Protein AF-0000000069443242 (afdb_homodimer)

pLDDT: mean 71.57, std 28.94, range [14.3, 98.69]

Organism: Aspergillus niger (strain ATCC MYA-4892 / CBS 513.88 / FGSC A1513) (NCBI:txid425011)

Radius of gyration: 40.13 Å; Cα contacts (8 Å, |Δi|>4): 1628; chains: 2; bounding box: 108×148×138 Å

Nearest PDB structures (foldseek):
  5k9r-assembly2_B  TM=1.572E-01  e=9.675E+00  Homo sapiens
  4xri-assembly1_A  TM=1.926E-01  e=9.106E-01  Thermochaetoides thermophila DSM 1495
  4av3-assembly1_B  TM=1.611E-01  e=1.073E+00  Thermotoga maritima
  5k32-assembly1_B  TM=1.589E-01  e=7.096E+00  Homo sapiens

Secondary structure (DSSP, 8-state):
------------HHHHHTT----SSS--SS---------------THHHHHHHHHHHHHHHHTTGGGG-------------------------------------------------------------------------EEEE-SSHHHHHHHHHHHTTTT---SPSPSS------PEEEE---SS--GGGSS----SHHHHHHHHHHTTSPPTT-TTTTSHHHHHHHHHHHHHHHHHHHHHHHHT--------TTTSPBPSS-TTSBGGGHHHHHHHHHHHHHHHTS--HHHHHHHHHHHHHHHHHTTGGG--S--TTHHHHHHHHHHHHHHHHHHHHHHT---SS-TT-TT--PPPP--SSSS--HHHHHHHHHHHHHHHHHHHHHH---SS------THHHHHHHHHHHHHHHHHHHHHH--------SHHHHHHHHHHHHHHHHHHHHHHHHHHHHH-SSS-GGGS---TTS----S----HHHHHHHHHH-SS-HHHHHHHHHHHHHHHHHHHHHPPPP-TT--SS--SS-------------------TTS-SS--TTHHHHHHHHHHHHHHHHHHHHHHHHT-GGGTGGGSSS--TTTHHHHHHHHHHHHHHHHHHHHHHHHHGGGSHHHHHHHHHHHHHHHHHHH-/------------HHHHHTT----SSS--SS---------------THHHHHHHHHHHHHHHHTTSSTT-------------------------------------------------------------------------EEEE-SSHHHHHHHHHHHTTTT---SPSPSS------PEEEE---SS--GGGSS----SHHHHHHHHHHTTSPPTT-TTTTSHHHHHHHHHHHHHHHHHHHHHHHHT--S-----TTTSPBPSS-TTSBGGGHHHHHHHHHHHHHHHTS--HHHHHHHHHHHHHHHHHTTTTS--S--TTHHHHHHHHHHHHHHHHHHHHHHT---SS-TT-TT--PPPP--SSSS--HHHHHHHHHHHHHHHHHHHHHH---SS------THHHHHHHHHHHHHHHHHHHHHH--------SHHHHHHHHHHHHHHHHHHHHHHHHHHHHH-SSS-GGGS---TTS----S----HHHHHHHHHH-SS-HHHHHHHHHHHHHHHHHHHHHPPPP-TT--SS--SS-------------------TTS-SS--TTHHHHHHHHHHHHHHHHHHHHHHHHT-GGGTGGGSSS--TTTHHHHHHHHHHHHHHHHHHHHHHHHHGGGSHHHHHHHHHHHHHHHHHHH-

Structure (mmCIF, N/CA/C/O backbone):
data_AF-0000000069443242-model_v1
#
loop_
_entity.id
_entity.type
_entity.pdbx_description
1 polymer 'Contig An12c0180, genomic contig'
#
loop_
_atom_site.group_PDB
_atom_site.id
_atom_site.type_symbol
_atom_site.label_atom_id
_atom_site.label_alt_id
_atom_site.label_comp_id
_atom_site.label_asym_id
_atom_site.label_entity_id
_atom_site.label_seq_id
_atom_site.pdbx_PDB_ins_code
_atom_site.Cartn_x
_atom_site.Cartn_y
_atom_site.Cartn_z
_atom_site.occupancy
_atom_site.B_iso_or_equiv
_atom_site.auth_seq_id
_atom_site.auth_comp_id
_atom_site.auth_asym_id
_atom_site.auth_atom_id
_atom_site.pdbx_PDB_model_num
ATOM 1 N N . MET A 1 1 ? -42.438 -54.125 6.172 1 23.8 1 MET A N 1
ATOM 2 C CA . MET A 1 1 ? -41.906 -53.156 5.199 1 23.8 1 MET A CA 1
ATOM 3 C C . MET A 1 1 ? -41.688 -51.812 5.836 1 23.8 1 MET A C 1
ATOM 5 O O . MET A 1 1 ? -42.656 -51.031 6.004 1 23.8 1 MET A O 1
ATOM 9 N N . PRO A 1 2 ? -40.938 -51.656 6.918 1 25.36 2 PRO A N 1
ATOM 10 C CA . PRO A 1 2 ? -41.125 -50.781 8.07 1 25.36 2 PRO A CA 1
ATOM 11 C C . PRO A 1 2 ? -40.812 -49.312 7.738 1 25.36 2 PRO A C 1
ATOM 13 O O . PRO A 1 2 ? -39.938 -49.031 6.926 1 25.36 2 PRO A O 1
ATOM 16 N N . SER A 1 3 ? -41.938 -48.469 7.66 1 25.83 3 SER A N 1
ATOM 17 C CA . SER A 1 3 ? -42.188 -47.156 7.09 1 25.83 3 SER A CA 1
ATOM 18 C C . SER A 1 3 ? -41.312 -46.062 7.754 1 25.83 3 SER A C 1
ATOM 20 O O . SER A 1 3 ? -41.469 -45.812 8.945 1 25.83 3 SER A O 1
ATOM 22 N N . THR A 1 4 ? -40 -46.188 7.551 1 29.38 4 THR A N 1
ATOM 23 C CA . THR A 1 4 ? -38.875 -45.5 8.219 1 29.38 4 THR A CA 1
ATOM 24 C C . THR A 1 4 ? -39.094 -44 8.234 1 29.38 4 THR A C 1
ATOM 26 O O . THR A 1 4 ? -39.125 -43.375 7.184 1 29.38 4 THR A O 1
ATOM 29 N N . SER A 1 5 ? -39.938 -43.562 9.281 1 28.95 5 SER A N 1
ATOM 30 C CA . SER A 1 5 ? -40.531 -42.25 9.516 1 28.95 5 SER A CA 1
ATOM 31 C C . SER A 1 5 ? -39.469 -41.156 9.516 1 28.95 5 SER A C 1
ATOM 33 O O . SER A 1 5 ? -38.406 -41.312 10.172 1 28.95 5 SER A O 1
ATOM 35 N N . ARG A 1 6 ? -39.344 -40.438 8.398 1 30.89 6 ARG A N 1
ATOM 36 C CA . ARG A 1 6 ? -38.438 -39.375 7.898 1 30.89 6 ARG A CA 1
ATOM 37 C C . ARG A 1 6 ? -38.406 -38.219 8.867 1 30.89 6 ARG A C 1
ATOM 39 O O . ARG A 1 6 ? -39.438 -37.719 9.297 1 30.89 6 ARG A O 1
ATOM 46 N N . PRO A 1 7 ? -37.344 -38.156 9.727 1 30.7 7 PRO A N 1
ATOM 47 C CA . PRO A 1 7 ? -37.219 -37.188 10.82 1 30.7 7 PRO A CA 1
ATOM 48 C C . PRO A 1 7 ? -37.531 -35.75 10.398 1 30.7 7 PRO A C 1
ATOM 50 O O . PRO A 1 7 ? -37.312 -35.375 9.242 1 30.7 7 PRO A O 1
ATOM 53 N N . VAL A 1 8 ? -38.625 -35.281 11.008 1 33.5 8 VAL A N 1
ATOM 54 C CA . VAL A 1 8 ? -39.312 -34.031 10.672 1 33.5 8 VAL A CA 1
ATOM 55 C C . VAL A 1 8 ? -38.344 -32.875 10.867 1 33.5 8 VAL A C 1
ATOM 57 O O . VAL A 1 8 ? -37.562 -32.844 11.812 1 33.5 8 VAL A O 1
ATOM 60 N N . LYS A 1 9 ? -38.062 -32.156 9.789 1 31.36 9 LYS A N 1
ATOM 61 C CA . LYS A 1 9 ? -37.094 -31.125 9.406 1 31.36 9 LYS A CA 1
ATOM 62 C C . LYS A 1 9 ? -37.156 -29.938 10.359 1 31.36 9 LYS A C 1
ATOM 64 O O . LYS A 1 9 ? -36.125 -29.328 10.656 1 31.36 9 LYS A O 1
ATOM 69 N N . VAL A 1 10 ? -38.281 -29.281 10.688 1 37.34 10 VAL A N 1
ATOM 70 C CA . VAL A 1 10 ? -38.25 -27.844 10.914 1 37.34 10 VAL A CA 1
ATOM 71 C C . VAL A 1 10 ? -38.406 -27.547 12.406 1 37.34 10 VAL A C 1
ATOM 73 O O . VAL A 1 10 ? -39.406 -27.906 13.023 1 37.34 10 VAL A O 1
ATOM 76 N N . ALA A 1 11 ? -37.438 -27.594 13.328 1 38.66 11 ALA A N 1
ATOM 77 C CA . ALA A 1 11 ? -37.531 -27.438 14.781 1 38.66 11 ALA A CA 1
ATOM 78 C C . ALA A 1 11 ? -37.906 -26.016 15.156 1 38.66 11 ALA A C 1
ATOM 80 O O . ALA A 1 11 ? -37.594 -25.062 14.438 1 38.66 11 ALA A O 1
ATOM 81 N N . CYS A 1 12 ? -38.906 -25.797 16.031 1 38.56 12 CYS A N 1
ATOM 82 C CA . CYS A 1 12 ? -39.531 -24.531 16.375 1 38.56 12 CYS A CA 1
ATOM 83 C C . CYS A 1 12 ? -38.562 -23.625 17.125 1 38.56 12 CYS A C 1
ATOM 85 O O . CYS A 1 12 ? -37.531 -24.094 17.641 1 38.56 12 CYS A O 1
ATOM 87 N N . LEU A 1 13 ? -38.688 -22.328 17.234 1 42.44 13 LEU A N 1
ATOM 88 C CA . LEU A 1 13 ? -37.781 -21.266 17.703 1 42.44 13 LEU A CA 1
ATOM 89 C C . LEU A 1 13 ? -37.469 -21.438 19.188 1 42.44 13 LEU A C 1
ATOM 91 O O . LEU A 1 13 ? -36.375 -21.188 19.641 1 42.44 13 LEU A O 1
ATOM 95 N N . ALA A 1 14 ? -38.469 -21.797 20.062 1 42.97 14 ALA A N 1
ATOM 96 C CA . ALA A 1 14 ? -38.281 -21.844 21.516 1 42.97 14 ALA A CA 1
ATOM 97 C C . ALA A 1 14 ? -37.344 -22.984 21.922 1 42.97 14 ALA A C 1
ATOM 99 O O . ALA A 1 14 ? -36.5 -22.812 22.797 1 42.97 14 ALA A O 1
ATOM 100 N N . CYS A 1 15 ? -37.656 -24.109 21.266 1 41.66 15 CYS A N 1
ATOM 101 C CA . CYS A 1 15 ? -36.844 -25.281 21.578 1 41.66 15 CYS A CA 1
ATOM 102 C C . CYS A 1 15 ? -35.375 -25.031 21.234 1 41.66 15 CYS A C 1
ATOM 104 O O . CYS A 1 15 ? -34.469 -25.609 21.859 1 41.66 15 CYS A O 1
ATOM 106 N N . ARG A 1 16 ? -35.188 -24.25 20.125 1 44.28 16 ARG A N 1
ATOM 107 C CA . ARG A 1 16 ? -33.812 -23.938 19.75 1 44.28 16 ARG A CA 1
ATOM 108 C C . ARG A 1 16 ? -33.125 -23.141 20.859 1 44.28 16 ARG A C 1
ATOM 110 O O . ARG A 1 16 ? -31.938 -23.375 21.141 1 44.28 16 ARG A O 1
ATOM 117 N N . ALA A 1 17 ? -33.812 -22.25 21.562 1 47.97 17 ALA A N 1
ATOM 118 C CA . ALA A 1 17 ? -33.25 -21.406 22.609 1 47.97 17 ALA A CA 1
ATOM 119 C C . ALA A 1 17 ? -32.875 -22.234 23.844 1 47.97 17 ALA A C 1
ATOM 121 O O . ALA A 1 17 ? -31.859 -21.969 24.5 1 47.97 17 ALA A O 1
ATOM 122 N N . SER A 1 18 ? -33.719 -23.141 24.25 1 47.66 18 SER A N 1
ATOM 123 C CA . SER A 1 18 ? -33.5 -23.938 25.453 1 47.66 18 SER A CA 1
ATOM 124 C C . SER A 1 18 ? -32.656 -25.188 25.125 1 47.66 18 SER A C 1
ATOM 126 O O . SER A 1 18 ? -32.438 -26.016 26 1 47.66 18 SER A O 1
ATOM 128 N N . LYS A 1 19 ? -31.891 -25.297 24.297 1 41.88 19 LYS A N 1
ATOM 129 C CA . LYS A 1 19 ? -30.922 -26.25 23.75 1 41.88 19 LYS A CA 1
ATOM 130 C C . LYS A 1 19 ? -31.484 -27.672 23.781 1 41.88 19 LYS A C 1
ATOM 132 O O . LYS A 1 19 ? -30.75 -28.625 24.031 1 41.88 19 LYS A O 1
ATOM 137 N N . ILE A 1 20 ? -32.844 -27.75 24.094 1 44.16 20 ILE A N 1
ATOM 138 C CA . ILE A 1 20 ? -33.344 -29.094 24.266 1 44.16 20 ILE A CA 1
ATOM 139 C C . ILE A 1 20 ? -33.719 -29.703 22.922 1 44.16 20 ILE A C 1
ATOM 141 O O . ILE A 1 20 ? -34.156 -29 22 1 44.16 20 ILE A O 1
ATOM 145 N N . ARG A 1 21 ? -33.188 -30.906 22.469 1 42.22 21 ARG A N 1
ATOM 146 C CA . ARG A 1 21 ? -33.375 -31.703 21.25 1 42.22 21 ARG A CA 1
ATOM 147 C C . ARG A 1 21 ? -34.812 -32.125 21.078 1 42.22 21 ARG A C 1
ATOM 149 O O . ARG A 1 21 ? -35.281 -33.094 21.734 1 42.22 21 ARG A O 1
ATOM 156 N N . CYS A 1 22 ? -35.812 -31.125 20.922 1 38.91 22 CYS A N 1
ATOM 157 C CA . CYS A 1 22 ? -37.219 -31.453 20.875 1 38.91 22 CYS A CA 1
ATOM 158 C C . CYS A 1 22 ? -37.562 -32.312 19.656 1 38.91 22 CYS A C 1
ATOM 160 O O . CYS A 1 22 ? -37.094 -32.031 18.562 1 38.91 22 CYS A O 1
ATOM 162 N N . ASP A 1 23 ? -37.656 -33.719 19.734 1 44.28 23 ASP A N 1
ATOM 163 C CA . ASP A 1 23 ? -37.844 -34.844 18.828 1 44.28 23 ASP A CA 1
ATOM 164 C C . ASP A 1 23 ? -39.125 -34.656 17.984 1 44.28 23 ASP A C 1
ATOM 166 O O . ASP A 1 23 ? -39.469 -35.531 17.203 1 44.28 23 ASP A O 1
ATOM 170 N N . GLY A 1 24 ? -39.688 -33.531 17.672 1 36.81 24 GLY A N 1
ATOM 171 C CA . GLY A 1 24 ? -40.844 -33.125 16.859 1 36.81 24 GLY A CA 1
ATOM 172 C C . GLY A 1 24 ? -42.094 -33.906 17.188 1 36.81 24 GLY A C 1
ATOM 173 O O . GLY A 1 24 ? -43.125 -33.719 16.547 1 36.81 24 GLY A O 1
ATOM 174 N N . GLN A 1 25 ? -42.125 -35.094 17.828 1 38.06 25 GLN A N 1
ATOM 175 C CA . GLN A 1 25 ? -43.375 -35.812 18.047 1 38.06 25 GLN A CA 1
ATOM 176 C C . GLN A 1 25 ? -44.281 -35.094 19.031 1 38.06 25 GLN A C 1
ATOM 178 O O . GLN A 1 25 ? -45.5 -35.188 18.938 1 38.06 25 GLN A O 1
ATOM 183 N N . ASN A 1 26 ? -43.906 -34.781 20.234 1 37.94 26 ASN A N 1
ATOM 184 C CA . ASN A 1 26 ? -44.812 -34.25 21.234 1 37.94 26 ASN A CA 1
ATOM 185 C C . ASN A 1 26 ? -44.969 -32.75 21.109 1 37.94 26 ASN A C 1
ATOM 187 O O . ASN A 1 26 ? -44 -32 21.172 1 37.94 26 ASN A O 1
ATOM 191 N N . PRO A 1 27 ? -46.25 -32.312 20.469 1 37.19 27 PRO A N 1
ATOM 192 C CA . PRO A 1 27 ? -46.688 -30.938 20.234 1 37.19 27 PRO A CA 1
ATOM 193 C C . PRO A 1 27 ? -46.438 -30.031 21.438 1 37.19 27 PRO A C 1
ATOM 195 O O . PRO A 1 27 ? -46.75 -30.391 22.578 1 37.19 27 PRO A O 1
ATOM 198 N N . CYS A 1 28 ? -45.344 -29.312 21.562 1 35.41 28 CYS A N 1
ATOM 199 C CA . CYS A 1 28 ? -45.344 -28.453 22.75 1 35.41 28 CYS A CA 1
ATOM 200 C C . CYS A 1 28 ? -46.625 -27.656 22.844 1 35.41 28 CYS A C 1
ATOM 202 O O . CYS A 1 28 ? -47.312 -27.438 21.844 1 35.41 28 CYS A O 1
ATOM 204 N N . THR A 1 29 ? -47.531 -27.75 23.875 1 35.88 29 THR A N 1
ATOM 205 C CA . THR A 1 29 ? -48.875 -27.25 24.156 1 35.88 29 THR A CA 1
ATOM 206 C C . THR A 1 29 ? -49.062 -25.859 23.562 1 35.88 29 THR A C 1
ATOM 208 O O . THR A 1 29 ? -50.188 -25.422 23.312 1 35.88 29 THR A O 1
ATOM 211 N N . ASN A 1 30 ? -48.156 -24.906 23.875 1 33.53 30 ASN A N 1
ATOM 212 C CA . ASN A 1 30 ? -48.625 -23.531 23.734 1 33.53 30 ASN A CA 1
ATOM 213 C C . ASN A 1 30 ? -48.781 -23.125 22.281 1 33.53 30 ASN A C 1
ATOM 215 O O . ASN A 1 30 ? -48.062 -23.609 21.406 1 33.53 30 ASN A O 1
ATOM 219 N N . GLU A 1 31 ? -50.094 -22.688 21.875 1 33.44 31 GLU A N 1
ATOM 220 C CA . GLU A 1 31 ? -50.688 -22.281 20.594 1 33.44 31 GLU A CA 1
ATOM 221 C C . GLU A 1 31 ? -49.75 -21.375 19.812 1 33.44 31 GLU A C 1
ATOM 223 O O . GLU A 1 31 ? -49.562 -20.203 20.172 1 33.44 31 GLU A O 1
ATOM 228 N N . CYS A 1 32 ? -48.625 -21.766 19.484 1 28.95 32 CYS A N 1
ATOM 229 C CA . CYS A 1 32 ? -47.562 -20.906 18.953 1 28.95 32 CYS A CA 1
ATOM 230 C C . CYS A 1 32 ? -48 -20.266 17.641 1 28.95 32 CYS A C 1
ATOM 232 O O . CYS A 1 32 ? -48.188 -20.969 16.641 1 28.95 32 CYS A O 1
ATOM 234 N N . GLN A 1 33 ? -49.094 -19.297 17.656 1 29.05 33 GLN A N 1
ATOM 235 C CA . GLN A 1 33 ? -49.688 -18.766 16.438 1 29.05 33 GLN A CA 1
ATOM 236 C C . GLN A 1 33 ? -48.656 -18.094 15.547 1 29.05 33 GLN A C 1
ATOM 238 O O . GLN A 1 33 ? -47.844 -17.297 16.031 1 29.05 33 GLN A O 1
ATOM 243 N N . TYR A 1 34 ? -48.281 -18.719 14.516 1 28.7 34 TYR A N 1
ATOM 244 C CA . TYR A 1 34 ? -47.344 -18.25 13.5 1 28.7 34 TYR A CA 1
ATOM 245 C C . TYR A 1 34 ? -47.875 -17.016 12.789 1 28.7 34 TYR A C 1
ATOM 247 O O . TYR A 1 34 ? -48.906 -17.078 12.109 1 28.7 34 TYR A O 1
ATOM 255 N N . GLN A 1 35 ? -48.125 -15.773 13.406 1 28.31 35 GLN A N 1
ATOM 256 C CA . GLN A 1 35 ? -48.75 -14.758 12.562 1 28.31 35 GLN A CA 1
ATOM 257 C C . GLN A 1 35 ? -47.781 -14.234 11.516 1 28.31 35 GLN A C 1
ATOM 259 O O . GLN A 1 35 ? -46.625 -13.969 11.82 1 28.31 35 GLN A O 1
ATOM 264 N N . PRO A 1 36 ? -48.062 -14.492 10.164 1 26.28 36 PRO A N 1
ATOM 265 C CA . PRO A 1 36 ? -47.312 -14.07 8.984 1 26.28 36 PRO A CA 1
ATOM 266 C C . PRO A 1 36 ? -46.969 -12.578 9 1 26.28 36 PRO A C 1
ATOM 268 O O . PRO A 1 36 ? -47.844 -11.766 9.359 1 26.28 36 PRO A O 1
ATOM 271 N N . SER A 1 37 ? -45.969 -12.031 9.578 1 24.06 37 SER A N 1
ATOM 272 C CA . SER A 1 37 ? -45.875 -10.578 9.688 1 24.06 37 SER A CA 1
ATOM 273 C C . SER A 1 37 ? -46 -9.914 8.32 1 24.06 37 SER A C 1
ATOM 275 O O . SER A 1 37 ? -45.406 -10.359 7.344 1 24.06 37 SER A O 1
ATOM 277 N N . ARG A 1 38 ? -47.188 -9.32 7.934 1 25.17 38 ARG A N 1
ATOM 278 C CA . ARG A 1 38 ? -47.719 -8.633 6.766 1 25.17 38 ARG A CA 1
ATOM 279 C C . ARG A 1 38 ? -46.812 -7.477 6.348 1 25.17 38 ARG A C 1
ATOM 281 O O . ARG A 1 38 ? -47.156 -6.715 5.441 1 25.17 38 ARG A O 1
ATOM 288 N N . ARG A 1 39 ? -46.062 -6.902 7.148 1 23.89 39 ARG A N 1
ATOM 289 C CA . ARG A 1 39 ? -45.844 -5.484 6.863 1 23.89 39 ARG A CA 1
ATOM 290 C C . ARG A 1 39 ? -45.031 -5.285 5.59 1 23.89 39 ARG A C 1
ATOM 292 O O . ARG A 1 39 ? -43.812 -5.289 5.625 1 23.89 39 ARG A O 1
ATOM 299 N N . GLY A 1 40 ? -45.375 -6.004 4.422 1 24.69 40 GLY A N 1
ATOM 300 C CA . GLY A 1 40 ? -44.75 -6.027 3.111 1 24.69 40 GLY A CA 1
ATOM 301 C C . GLY A 1 40 ? -44.781 -4.68 2.41 1 24.69 40 GLY A C 1
ATOM 302 O O . GLY A 1 40 ? -45.875 -4.191 2.049 1 24.69 40 GLY A O 1
ATOM 303 N N . GLY A 1 41 ? -44.125 -3.701 2.908 1 23.94 41 GLY A N 1
ATOM 304 C CA . GLY A 1 41 ? -44.406 -2.387 2.354 1 23.94 41 GLY A CA 1
ATOM 305 C C . GLY A 1 41 ? -44.375 -2.359 0.836 1 23.94 41 GLY A C 1
ATOM 306 O O . GLY A 1 41 ? -43.781 -3.242 0.209 1 23.94 41 GLY A O 1
ATOM 307 N N . ALA A 1 42 ? -45.312 -1.62 0.166 1 25.09 42 ALA A N 1
ATOM 308 C CA . ALA A 1 42 ? -45.781 -1.416 -1.195 1 25.09 42 ALA A CA 1
ATOM 309 C C . ALA A 1 42 ? -44.656 -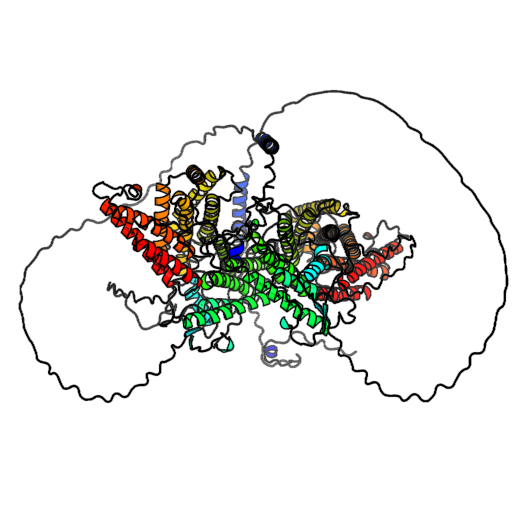1.038 -2.135 1 25.09 42 ALA A C 1
ATOM 311 O O . ALA A 1 42 ? -43.688 -0.369 -1.728 1 25.09 42 ALA A O 1
ATOM 312 N N . ARG A 1 43 ? -44.594 -1.7 -3.305 1 25.92 43 ARG A N 1
ATOM 313 C CA . ARG A 1 43 ? -43.812 -1.741 -4.543 1 25.92 43 ARG A CA 1
ATOM 314 C C . ARG A 1 43 ? -43.812 -0.376 -5.223 1 25.92 43 ARG A C 1
ATOM 316 O O . ARG A 1 43 ? -44.875 0.156 -5.578 1 25.92 43 ARG A O 1
ATOM 323 N N . ARG A 1 44 ? -43 0.538 -4.816 1 31.17 44 ARG A N 1
ATOM 324 C CA . ARG A 1 44 ? -43.031 1.873 -5.406 1 31.17 44 ARG A CA 1
ATOM 325 C C . ARG A 1 44 ? -43.094 1.8 -6.93 1 31.17 44 ARG A C 1
ATOM 327 O O . ARG A 1 44 ? -42.406 0.97 -7.543 1 31.17 44 ARG A O 1
ATOM 334 N N . GLY A 1 45 ? -44.188 2.219 -7.676 1 23.44 45 GLY A N 1
ATOM 335 C CA . GLY A 1 45 ? -44.75 2.154 -9.016 1 23.44 45 GLY A CA 1
ATOM 336 C C . GLY A 1 45 ? -43.812 2.65 -10.086 1 23.44 45 GLY A C 1
ATOM 337 O O . GLY A 1 45 ? -42.719 3.158 -9.781 1 23.44 45 GLY A O 1
ATOM 338 N N . PRO A 1 46 ? -44.25 2.488 -11.445 1 24.61 46 PRO A N 1
ATOM 339 C CA . PRO A 1 46 ? -43.719 2.598 -12.805 1 24.61 46 PRO A CA 1
ATOM 340 C C . PRO A 1 46 ? -43.094 3.971 -13.086 1 24.61 46 PRO A C 1
ATOM 342 O O . PRO A 1 46 ? -42.281 4.109 -14 1 24.61 46 PRO A O 1
ATOM 345 N N . VAL A 1 47 ? -43.594 4.98 -12.367 1 28.84 47 VAL A N 1
ATOM 346 C CA . VAL A 1 47 ? -43.469 6.332 -12.906 1 28.84 47 VAL A CA 1
ATOM 347 C C . VAL A 1 47 ? -42 6.785 -12.805 1 28.84 47 VAL A C 1
ATOM 349 O O . VAL A 1 47 ? -41.5 7.477 -13.695 1 28.84 47 VAL A O 1
ATOM 352 N N . ALA A 1 48 ? -41.438 6.363 -11.578 1 28.28 48 ALA A N 1
ATOM 353 C CA . ALA A 1 48 ? -40.156 7.066 -11.383 1 28.28 48 ALA A CA 1
ATOM 354 C C . ALA A 1 48 ? -39.094 6.531 -12.32 1 28.28 48 ALA A C 1
ATOM 356 O O . ALA A 1 48 ? -38 7.109 -12.43 1 28.28 48 ALA A O 1
ATOM 357 N N . ALA A 1 49 ? -39.312 5.27 -12.82 1 29.94 49 ALA A N 1
ATOM 358 C CA . ALA A 1 49 ? -38.438 4.73 -13.859 1 29.94 49 ALA A CA 1
ATOM 359 C C . ALA A 1 49 ? -38.438 5.625 -15.102 1 29.94 49 ALA A C 1
ATOM 361 O O . ALA A 1 49 ? -37.406 5.785 -15.758 1 29.94 49 ALA A O 1
ATOM 362 N N . GLU A 1 50 ? -39.688 6.172 -15.32 1 31.02 50 GLU A N 1
ATOM 363 C CA . GLU A 1 50 ? -39.875 6.934 -16.547 1 31.02 50 GLU A CA 1
ATOM 364 C C . GLU A 1 50 ? -39.031 8.203 -16.547 1 31.02 50 GLU A C 1
ATOM 366 O O . GLU A 1 50 ? -38.469 8.586 -17.578 1 31.02 50 GLU A O 1
ATOM 371 N N . GLU A 1 51 ? -39.031 8.812 -15.297 1 31.98 51 GLU A N 1
ATOM 372 C CA . GLU A 1 51 ? -38.406 10.125 -15.297 1 31.98 51 GLU A CA 1
ATOM 373 C C . GLU A 1 51 ? -36.875 10.008 -15.484 1 31.98 51 GLU A C 1
ATOM 375 O O . GLU A 1 51 ? -36.281 10.859 -16.109 1 31.98 51 GLU A O 1
ATOM 380 N N . ARG A 1 52 ? -36.406 8.906 -14.883 1 31.77 52 ARG A N 1
ATOM 381 C CA . ARG A 1 52 ? -34.938 8.781 -15.039 1 31.77 52 ARG A CA 1
ATOM 382 C C . ARG A 1 52 ? -34.594 8.461 -16.484 1 31.77 52 ARG A C 1
ATOM 384 O O . ARG A 1 52 ? -33.5 8.844 -16.953 1 31.77 52 ARG A O 1
ATOM 391 N N . ALA A 1 53 ? -35.469 7.688 -17.188 1 34.84 53 ALA A N 1
ATOM 392 C CA . ALA A 1 53 ? -35.312 7.434 -18.625 1 34.84 53 ALA A CA 1
ATOM 393 C C . ALA A 1 53 ? -35.281 8.734 -19.406 1 34.84 53 ALA A C 1
ATOM 395 O O . ALA A 1 53 ? -34.5 8.875 -20.359 1 34.84 53 ALA A O 1
ATOM 396 N N . ARG A 1 54 ? -36.219 9.648 -18.938 1 34.78 54 ARG A N 1
ATOM 397 C CA . ARG A 1 54 ? -36.281 10.898 -19.703 1 34.78 54 ARG A CA 1
ATOM 398 C C . ARG A 1 54 ? -34.969 11.68 -19.578 1 34.78 54 ARG A C 1
ATOM 400 O O . ARG A 1 54 ? -34.469 12.203 -20.578 1 34.78 54 ARG A O 1
ATOM 407 N N . LYS A 1 55 ? -34.562 11.688 -18.266 1 34.53 55 LYS A N 1
ATOM 408 C CA . LYS A 1 55 ? -33.406 12.57 -18.125 1 34.53 55 LYS A CA 1
ATOM 409 C C . LYS A 1 55 ? -32.156 11.984 -18.797 1 34.53 55 LYS A C 1
ATOM 411 O O . LYS A 1 55 ? -31.344 12.719 -19.328 1 34.53 55 LYS A O 1
ATOM 416 N N . LYS A 1 56 ? -32.094 10.602 -18.719 1 31.98 56 LYS A N 1
ATOM 417 C CA . LYS A 1 56 ? -31 9.992 -19.5 1 31.98 56 LYS A CA 1
ATOM 418 C C . LYS A 1 56 ? -31.141 10.328 -20.969 1 31.98 56 LYS A C 1
ATOM 420 O O . LYS A 1 56 ? -30.141 10.602 -21.656 1 31.98 56 LYS A O 1
ATOM 425 N N . ALA A 1 57 ? -32.438 10.258 -21.422 1 34.25 57 ALA A N 1
ATOM 426 C CA . ALA A 1 57 ? -32.688 10.539 -22.844 1 34.25 57 ALA A CA 1
ATOM 427 C C . ALA A 1 57 ? -32.219 11.945 -23.203 1 34.25 57 ALA A C 1
ATOM 429 O O . ALA A 1 57 ? -31.688 12.172 -24.297 1 34.25 57 ALA A O 1
ATOM 430 N N . GLN A 1 58 ? -32.594 12.859 -22.188 1 31.48 58 GLN A N 1
ATOM 431 C CA . GLN A 1 58 ? -32.281 14.227 -22.547 1 31.48 58 GLN A CA 1
ATOM 432 C C . GLN A 1 58 ? -30.766 14.414 -22.688 1 31.48 58 GLN A C 1
ATOM 434 O O . GLN A 1 58 ? -30.297 15.18 -23.547 1 31.48 58 GLN A O 1
ATOM 439 N N . ARG A 1 59 ? -30.156 13.695 -21.734 1 28.81 59 ARG A N 1
ATOM 440 C CA . ARG A 1 59 ? -28.719 13.992 -21.844 1 28.81 59 ARG A CA 1
ATOM 441 C C . ARG A 1 59 ? -28.141 13.406 -23.125 1 28.81 59 ARG A C 1
ATOM 443 O O . ARG A 1 59 ? -27.156 13.914 -23.656 1 28.81 59 ARG A O 1
ATOM 450 N N . LEU A 1 60 ? -28.781 12.109 -23.5 1 28.05 60 LEU A N 1
ATOM 451 C CA . LEU A 1 60 ? -28.312 11.531 -24.75 1 28.05 60 LEU A CA 1
ATOM 452 C C . LEU A 1 60 ? -28.531 12.5 -25.922 1 28.05 60 LEU A C 1
ATOM 454 O O . LEU A 1 60 ? -27.719 12.562 -26.844 1 28.05 60 LEU A O 1
ATOM 458 N N . GLN A 1 61 ? -29.797 13.148 -25.797 1 27.97 61 GLN A N 1
ATOM 459 C CA . GLN A 1 61 ? -30.125 13.945 -26.969 1 27.97 61 GLN A CA 1
ATOM 460 C C . GLN A 1 61 ? -29.078 15.031 -27.219 1 27.97 61 GLN A C 1
ATOM 462 O O . GLN A 1 61 ? -28.75 15.336 -28.359 1 27.97 61 GLN A O 1
ATOM 467 N N . ASN A 1 62 ? -28.734 15.672 -26.047 1 24.8 62 ASN A N 1
ATOM 468 C CA . ASN A 1 62 ? -27.953 16.859 -26.375 1 24.8 62 ASN A CA 1
ATOM 469 C C . ASN A 1 62 ? -26.594 16.484 -26.984 1 24.8 62 ASN A C 1
ATOM 471 O O . ASN A 1 62 ? -25.891 17.359 -27.5 1 24.8 62 ASN A O 1
ATOM 475 N N . ALA A 1 63 ? -26.141 15.281 -26.438 1 23.97 63 ALA A N 1
ATOM 476 C CA . ALA A 1 63 ? -24.812 15.016 -26.953 1 23.97 63 ALA A CA 1
ATOM 477 C C . ALA A 1 63 ? -24.844 14.734 -28.453 1 23.97 63 ALA A C 1
ATOM 479 O O . ALA A 1 63 ? -23.812 14.484 -29.078 1 23.97 63 ALA A O 1
ATOM 480 N N . THR A 1 64 ? -26.172 14.391 -28.969 1 21.39 64 THR A N 1
ATOM 481 C CA . THR A 1 64 ? -26.203 13.93 -30.359 1 21.39 64 THR A CA 1
ATOM 482 C C . THR A 1 64 ? -25.656 15.008 -31.297 1 21.39 64 THR A C 1
ATOM 484 O O . THR A 1 64 ? -25.172 14.711 -32.375 1 21.39 64 THR A O 1
ATOM 487 N N . ARG A 1 65 ? -26.172 16.312 -30.969 1 22.39 65 ARG A N 1
ATOM 488 C CA . ARG A 1 65 ? -26.25 17.125 -32.188 1 22.39 65 ARG A CA 1
ATOM 489 C C . ARG A 1 65 ? -24.875 17.406 -32.75 1 22.39 65 ARG A C 1
ATOM 491 O O . ARG A 1 65 ? -24.75 17.906 -33.875 1 22.39 65 ARG A O 1
ATOM 498 N N . VAL A 1 66 ? -23.906 17.562 -31.812 1 21.67 66 VAL A N 1
ATOM 499 C CA . VAL A 1 66 ? -22.922 18.438 -32.438 1 21.67 66 VAL A CA 1
ATOM 500 C C . VAL A 1 66 ? -22.203 17.703 -33.562 1 21.67 66 VAL A C 1
ATOM 502 O O . VAL A 1 66 ? -21.094 18.078 -33.969 1 21.67 66 VAL A O 1
ATOM 505 N N . SER A 1 67 ? -22.828 16.438 -33.906 1 18.55 67 SER A N 1
ATOM 506 C CA . SER A 1 67 ? -22.109 15.547 -34.781 1 18.55 67 SER A CA 1
ATOM 507 C C . SER A 1 67 ? -21.891 16.203 -36.156 1 18.55 67 SER A C 1
ATOM 509 O O . SER A 1 67 ? -21.281 15.594 -37.062 1 18.55 67 SER A O 1
ATOM 511 N N . ASP A 1 68 ? -22.688 17.219 -36.5 1 17.09 68 ASP A N 1
ATOM 512 C CA . ASP A 1 68 ? -23.047 17.125 -37.906 1 17.09 68 ASP A CA 1
ATOM 513 C C . ASP A 1 68 ? -21.859 17.422 -38.812 1 17.09 68 ASP A C 1
ATOM 515 O O . ASP A 1 68 ? -21.938 17.234 -40.031 1 17.09 68 ASP A O 1
ATOM 519 N N . HIS A 1 69 ? -20.922 18.344 -38.375 1 17.58 69 HIS A N 1
ATOM 520 C CA . HIS A 1 69 ? -20.516 19.109 -39.562 1 17.58 69 HIS A CA 1
ATOM 521 C C . HIS A 1 69 ? -19.797 18.219 -40.562 1 17.58 69 HIS A C 1
ATOM 523 O O . HIS A 1 69 ? -18.922 17.422 -40.188 1 17.58 69 HIS A O 1
ATOM 529 N N . ALA A 1 70 ? -20.422 18.062 -41.75 1 17.83 70 ALA A N 1
ATOM 530 C CA . ALA A 1 70 ? -20.281 17.422 -43.062 1 17.83 70 ALA A CA 1
ATOM 531 C C . ALA A 1 70 ? -18.969 17.797 -43.719 1 17.83 70 ALA A C 1
ATOM 533 O O . ALA A 1 70 ? -18.781 18.953 -44.125 1 17.83 70 ALA A O 1
ATOM 534 N N . ILE A 1 71 ? -17.828 17.469 -43.031 1 17.31 71 ILE A N 1
ATOM 535 C CA . ILE A 1 71 ? -16.641 17.828 -43.812 1 17.31 71 ILE A CA 1
ATOM 536 C C . ILE A 1 71 ? -16.797 17.328 -45.25 1 17.31 71 ILE A C 1
ATOM 538 O O . ILE A 1 71 ? -16.953 16.125 -45.469 1 17.31 71 ILE A O 1
ATOM 542 N N . THR A 1 72 ? -17.203 18.188 -46.156 1 15.78 72 THR A N 1
ATOM 543 C CA . THR A 1 72 ? -17.453 18.156 -47.594 1 15.78 72 THR A CA 1
ATOM 544 C C . THR A 1 72 ? -16.312 17.469 -48.344 1 15.78 72 THR A C 1
ATOM 546 O O . THR A 1 72 ? -16.547 16.547 -49.125 1 15.78 72 THR A O 1
ATOM 549 N N . ASN A 1 73 ? -15.398 18.266 -48.906 1 15.38 73 ASN A N 1
ATOM 550 C CA . ASN A 1 73 ? -15.328 18.391 -50.344 1 15.38 73 ASN A CA 1
ATOM 551 C C . ASN A 1 73 ? -14.539 17.25 -50.969 1 15.38 73 ASN A C 1
ATOM 553 O O . ASN A 1 73 ? -15.086 16.469 -51.75 1 15.38 73 ASN A O 1
ATOM 557 N N . ASP A 1 74 ? -13.352 17.609 -51.656 1 15.73 74 ASP A N 1
ATOM 558 C CA . ASP A 1 74 ? -12.953 17.594 -53.031 1 15.73 74 ASP A CA 1
ATOM 559 C C . ASP A 1 74 ? -12.18 16.312 -53.375 1 15.73 74 ASP A C 1
ATOM 561 O O . ASP A 1 74 ? -11.562 15.711 -52.5 1 15.73 74 ASP A O 1
ATOM 565 N N . ALA A 1 75 ? -12.445 15.82 -54.625 1 16.41 75 ALA A N 1
ATOM 566 C CA . ALA A 1 75 ? -12.266 14.734 -55.594 1 16.41 75 ALA A CA 1
ATOM 567 C C . ALA A 1 75 ? -10.781 14.508 -55.906 1 16.41 75 ALA A C 1
ATOM 569 O O . ALA A 1 75 ? -10.43 13.602 -56.656 1 16.41 75 ALA A O 1
ATOM 570 N N . PHE A 1 76 ? -9.742 15.094 -55.219 1 15.84 76 PHE A N 1
ATOM 571 C CA . PHE A 1 76 ? -8.695 15.203 -56.219 1 15.84 76 PHE A CA 1
ATOM 572 C C . PHE A 1 76 ? -8.32 13.82 -56.75 1 15.84 76 PHE A C 1
ATOM 574 O O . PHE A 1 76 ? -8.312 12.844 -56 1 15.84 76 PHE A O 1
ATOM 581 N N . THR A 1 77 ? -8.312 13.703 -58.125 1 15.23 77 THR A N 1
ATOM 582 C CA . THR A 1 77 ? -8.164 12.812 -59.25 1 15.23 77 THR A CA 1
ATOM 583 C C . THR A 1 77 ? -6.777 12.18 -59.281 1 15.23 77 THR A C 1
ATOM 585 O O . THR A 1 77 ? -6.418 11.477 -60.219 1 15.23 77 THR A O 1
ATOM 588 N N . LEU A 1 78 ? -6.121 12.133 -58.125 1 14.61 78 LEU A N 1
ATOM 589 C CA . LEU A 1 78 ? -4.781 11.883 -58.656 1 14.61 78 LEU A CA 1
ATOM 590 C C . LEU A 1 78 ? -4.75 10.617 -59.5 1 14.61 78 LEU A C 1
ATOM 592 O O . LEU A 1 78 ? -5.156 9.547 -59.031 1 14.61 78 LEU A O 1
ATOM 596 N N . THR A 1 79 ? -4.426 10.766 -60.812 1 14.3 79 THR A N 1
ATOM 597 C CA . THR A 1 79 ? -4.293 10 -62.031 1 14.3 79 THR A CA 1
ATOM 598 C C . THR A 1 79 ? -3.238 8.914 -61.906 1 14.3 79 THR A C 1
ATOM 600 O O . THR A 1 79 ? -3.416 7.797 -62.406 1 14.3 79 THR A O 1
ATOM 603 N N . ARG A 1 80 ? -2.006 9.297 -61.469 1 15.23 80 ARG A N 1
ATOM 604 C CA . ARG A 1 80 ? -1.034 9.008 -62.531 1 15.23 80 ARG A CA 1
ATOM 605 C C . ARG A 1 80 ? -0.899 7.508 -62.75 1 15.23 80 ARG A C 1
ATOM 607 O O . ARG A 1 80 ? -1.034 6.719 -61.812 1 15.23 80 ARG A O 1
ATOM 614 N N . PRO A 1 81 ? -0.22 7.027 -63.906 1 14.89 81 PRO A N 1
ATOM 615 C CA . PRO A 1 81 ? -0.224 5.961 -64.875 1 14.89 81 PRO A CA 1
ATOM 616 C C . PRO A 1 81 ? 0.529 4.715 -64.438 1 14.89 81 PRO A C 1
ATOM 618 O O . PRO A 1 81 ? -0.001 3.604 -64.5 1 14.89 81 PRO A O 1
ATOM 621 N N . HIS A 1 82 ? 1.928 4.719 -64.5 1 14.32 82 HIS A N 1
ATOM 622 C CA . HIS A 1 82 ? 2.652 4.02 -65.562 1 14.32 82 HIS A CA 1
ATOM 623 C C . HIS A 1 82 ? 2.902 2.562 -65.188 1 14.32 82 HIS A C 1
ATOM 625 O O . HIS A 1 82 ? 2.812 2.193 -64 1 14.32 82 HIS A O 1
ATOM 631 N N . THR A 1 83 ? 4.012 1.893 -65.875 1 14.85 83 THR A N 1
ATOM 632 C CA . THR A 1 83 ? 4.289 0.845 -66.875 1 14.85 83 THR A CA 1
ATOM 633 C C . THR A 1 83 ? 4.969 -0.348 -66.188 1 14.85 83 THR A C 1
ATOM 635 O O . THR A 1 83 ? 4.594 -1.497 -66.438 1 14.85 83 THR A O 1
ATOM 638 N N . ALA A 1 84 ? 6.371 -0.359 -65.812 1 15.02 84 ALA A N 1
ATOM 639 C CA . ALA A 1 84 ? 7.234 -1.175 -66.688 1 15.02 84 ALA A CA 1
ATOM 640 C C . ALA A 1 84 ? 7.203 -2.639 -66.25 1 15.02 84 ALA A C 1
ATOM 642 O O . ALA A 1 84 ? 6.844 -2.949 -65.125 1 15.02 84 ALA A O 1
ATOM 643 N N . GLN A 1 85 ? 8.18 -3.564 -66.875 1 14.73 85 GLN A N 1
ATOM 644 C CA . GLN A 1 85 ? 8.43 -4.75 -67.688 1 14.73 85 GLN A CA 1
ATOM 645 C C . GLN A 1 85 ? 9 -5.887 -66.875 1 14.73 85 GLN A C 1
ATOM 647 O O . GLN A 1 85 ? 8.578 -7.039 -67 1 14.73 85 GLN A O 1
ATOM 652 N N . ILE A 1 86 ? 10.195 -5.824 -66.125 1 14.7 86 ILE A N 1
ATOM 653 C CA . ILE A 1 86 ? 11.195 -6.73 -66.688 1 14.7 86 ILE A CA 1
ATOM 654 C C . ILE A 1 86 ? 10.891 -8.164 -66.25 1 14.7 86 ILE A C 1
ATOM 656 O O . ILE A 1 86 ? 10.25 -8.383 -65.25 1 14.7 86 ILE A O 1
ATOM 660 N N . ASN A 1 87 ? 11.883 -9.234 -66.688 1 14.59 87 ASN A N 1
ATOM 661 C CA . ASN A 1 87 ? 12.148 -10.469 -67.438 1 14.59 87 ASN A CA 1
ATOM 662 C C . ASN A 1 87 ? 12.242 -11.672 -66.5 1 14.59 87 ASN A C 1
ATOM 664 O O . ASN A 1 87 ? 11.359 -12.531 -66.5 1 14.59 87 ASN A O 1
ATOM 668 N N . ALA A 1 88 ? 13.531 -12.453 -66.438 1 14.61 88 ALA A N 1
ATOM 669 C CA . ALA A 1 88 ? 13.906 -13.727 -67.062 1 14.61 88 ALA A CA 1
ATOM 670 C C . ALA A 1 88 ? 13.906 -14.852 -66.062 1 14.61 88 ALA A C 1
ATOM 672 O O . ALA A 1 88 ? 13.242 -15.875 -66.25 1 14.61 88 ALA A O 1
ATOM 673 N N . ALA A 1 89 ? 15.219 -15.477 -65.562 1 14.62 89 ALA A N 1
ATOM 674 C CA . ALA A 1 89 ? 15.797 -16.719 -66.062 1 14.62 89 ALA A CA 1
ATOM 675 C C . ALA A 1 89 ? 15.461 -17.891 -65.125 1 14.62 89 ALA A C 1
ATOM 677 O O . ALA A 1 89 ? 14.984 -17.703 -64 1 14.62 89 ALA A O 1
ATOM 678 N N . THR A 1 90 ? 16.578 -18.906 -64.812 1 14.93 90 THR A N 1
ATOM 679 C CA . THR A 1 90 ? 17 -20.219 -65.312 1 14.93 90 THR A CA 1
ATOM 680 C C . THR A 1 90 ? 16.734 -21.281 -64.25 1 14.93 90 THR A C 1
ATOM 682 O O . THR A 1 90 ? 16.703 -20.984 -63.062 1 14.93 90 THR A O 1
ATOM 685 N N . PRO A 1 91 ? 16.938 -22.781 -64.562 1 15.65 91 PRO A N 1
ATOM 686 C CA . PRO A 1 91 ? 16.438 -24.141 -64.375 1 15.65 91 PRO A CA 1
ATOM 687 C C . PRO A 1 91 ? 17.188 -24.953 -63.344 1 15.65 91 PRO A C 1
ATOM 689 O O . PRO A 1 91 ? 16.719 -26 -62.906 1 15.65 91 PRO A O 1
ATOM 692 N N . VAL A 1 92 ? 18.203 -24.672 -62.5 1 14.8 92 VAL A N 1
ATOM 693 C CA . VAL A 1 92 ? 19.281 -25.641 -62.531 1 14.8 92 VAL A CA 1
ATOM 694 C C . VAL A 1 92 ? 18.828 -26.938 -61.875 1 14.8 92 VAL A C 1
ATOM 696 O O . VAL A 1 92 ? 18.047 -26.922 -60.906 1 14.8 92 VAL A O 1
ATOM 699 N N . SER A 1 93 ? 19.562 -28.281 -62.125 1 14.95 93 SER A N 1
ATOM 700 C CA . SER A 1 93 ? 19.531 -29.703 -62.438 1 14.95 93 SER A CA 1
ATOM 701 C C . SER A 1 93 ? 19.781 -30.578 -61.219 1 14.95 93 SER A C 1
ATOM 703 O O . SER A 1 93 ? 19.422 -31.75 -61.188 1 14.95 93 SER A O 1
ATOM 705 N N . LEU A 1 94 ? 20.531 -30.328 -60.156 1 15.16 94 LEU A N 1
ATOM 706 C CA . LEU A 1 94 ? 21.578 -31.328 -60 1 15.16 94 LEU A CA 1
ATOM 707 C C . LEU A 1 94 ? 20.984 -32.656 -59.594 1 15.16 94 LEU A C 1
ATOM 709 O O . LEU A 1 94 ? 19.922 -32.719 -58.969 1 15.16 94 LEU A O 1
ATOM 713 N N . PRO A 1 95 ? 21.938 -33.812 -59.344 1 15.3 95 PRO A N 1
ATOM 714 C CA . PRO A 1 95 ? 22.062 -35.219 -59.719 1 15.3 95 PRO A CA 1
ATOM 715 C C . PRO A 1 95 ? 21.391 -36.156 -58.75 1 15.3 95 PRO A C 1
ATOM 717 O O . PRO A 1 95 ? 21.016 -35.75 -57.625 1 15.3 95 PRO A O 1
ATOM 720 N N . SER A 1 96 ? 21.953 -37.594 -58.719 1 15.09 96 SER A N 1
ATOM 721 C CA . SER A 1 96 ? 21.641 -38.969 -59.031 1 15.09 96 SER A CA 1
ATOM 722 C C . SER A 1 96 ? 21.422 -39.812 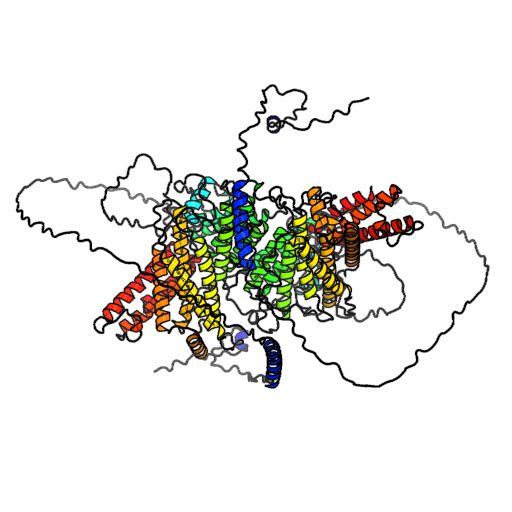-57.781 1 15.09 96 SER A C 1
ATOM 724 O O . SER A 1 96 ? 21.766 -39.375 -56.688 1 15.09 96 SER A O 1
ATOM 726 N N . PRO A 1 97 ? 21.719 -41.344 -57.812 1 16.09 97 PRO A N 1
ATOM 727 C CA . PRO A 1 97 ? 21.031 -42.656 -57.688 1 16.09 97 PRO A CA 1
ATOM 728 C C . PRO A 1 97 ? 21.484 -43.438 -56.469 1 16.09 97 PRO A C 1
ATOM 730 O O . PRO A 1 97 ? 20.672 -44.062 -55.812 1 16.09 97 PRO A O 1
ATOM 733 N N . SER A 1 98 ? 22.766 -43.531 -55.844 1 15.08 98 SER A N 1
ATOM 734 C CA . SER A 1 98 ? 23.375 -44.844 -55.906 1 15.08 98 SER A CA 1
ATOM 735 C C . SER A 1 98 ? 22.766 -45.781 -54.844 1 15.08 98 SER A C 1
ATOM 737 O O . SER A 1 98 ? 22.25 -45.312 -53.844 1 15.08 98 SER A O 1
ATOM 739 N N . PRO A 1 99 ? 23 -47.375 -54.875 1 16.03 99 PRO A N 1
ATOM 740 C CA . PRO A 1 99 ? 22.438 -48.688 -54.719 1 16.03 99 PRO A CA 1
ATOM 741 C C . PRO A 1 99 ? 22.875 -49.344 -53.406 1 16.03 99 PRO A C 1
ATOM 743 O O . PRO A 1 99 ? 22.234 -50.312 -52.969 1 16.03 99 PRO A O 1
ATOM 746 N N . ILE A 1 100 ? 23.734 -48.938 -52.5 1 14.97 100 ILE A N 1
ATOM 747 C CA . ILE A 1 100 ? 24.734 -49.906 -52.125 1 14.97 100 ILE A CA 1
ATOM 748 C C . ILE A 1 100 ? 24.078 -51.062 -51.375 1 14.97 100 ILE A C 1
ATOM 750 O O . ILE A 1 100 ? 23.109 -50.844 -50.656 1 14.97 100 ILE A O 1
ATOM 754 N N . GLU A 1 101 ? 24.891 -52.281 -51.031 1 15.08 101 GLU A N 1
ATOM 755 C CA . GLU A 1 101 ? 25.062 -53.75 -51.094 1 15.08 101 GLU A CA 1
ATOM 756 C C . GLU A 1 101 ? 24.625 -54.406 -49.781 1 15.08 101 GLU A C 1
ATOM 758 O O . GLU A 1 101 ? 24.531 -53.75 -48.75 1 15.08 101 GLU A O 1
ATOM 763 N N . THR A 1 102 ? 24.719 -55.969 -49.594 1 15.79 102 THR A N 1
ATOM 764 C CA . THR A 1 102 ? 24.234 -57.344 -49.406 1 15.79 102 THR A CA 1
ATOM 765 C C . THR A 1 102 ? 24.797 -57.938 -48.125 1 15.79 102 THR A C 1
ATOM 767 O O . THR A 1 102 ? 24.156 -58.781 -47.5 1 15.79 102 THR A O 1
ATOM 770 N N . GLY A 1 103 ? 26 -57.844 -47.531 1 14.67 103 GLY A N 1
ATOM 771 C CA . GLY A 1 103 ? 26.703 -59.094 -47.312 1 14.67 103 GLY A CA 1
ATOM 772 C C . GLY A 1 103 ? 26.188 -59.906 -46.125 1 14.67 103 GLY A C 1
ATOM 773 O O . GLY A 1 103 ? 25.5 -59.344 -45.281 1 14.67 103 GLY A O 1
ATOM 774 N N . TYR A 1 104 ? 26.578 -61.438 -45.875 1 15.71 104 TYR A N 1
ATOM 775 C CA . TYR A 1 104 ? 26.344 -62.844 -45.594 1 15.71 104 TYR A CA 1
ATOM 776 C C . TYR A 1 104 ? 26.812 -63.219 -44.188 1 15.71 104 TYR A C 1
ATOM 778 O O . TYR A 1 104 ? 26.125 -63.906 -43.469 1 15.71 104 TYR A O 1
ATOM 786 N N . ARG A 1 105 ? 27.922 -63 -43.438 1 15.51 105 ARG A N 1
ATOM 787 C CA . ARG A 1 105 ? 28.734 -64.188 -43.156 1 15.51 105 ARG A CA 1
ATOM 788 C C . ARG A 1 105 ? 28.219 -64.938 -41.938 1 15.51 105 ARG A C 1
ATOM 790 O O . ARG A 1 105 ? 27.562 -64.312 -41.062 1 15.51 105 ARG A O 1
ATOM 797 N N . PRO A 1 106 ? 28.844 -66.25 -41.5 1 16.09 106 PRO A N 1
ATOM 798 C CA . PRO A 1 106 ? 28.656 -67.688 -41.062 1 16.09 106 PRO A CA 1
ATOM 799 C C . PRO A 1 106 ? 28.859 -67.812 -39.562 1 16.09 106 PRO A C 1
ATOM 801 O O . PRO A 1 106 ? 28.031 -68.5 -38.906 1 16.09 106 PRO A O 1
ATOM 804 N N . SER A 1 107 ? 30.016 -67.562 -38.844 1 14.66 107 SER A N 1
ATOM 805 C CA . SER A 1 107 ? 30.859 -68.688 -38.375 1 14.66 107 SER A CA 1
ATOM 806 C C . SER A 1 107 ? 30.359 -69.188 -37.031 1 14.66 107 SER A C 1
ATOM 808 O O . SER A 1 107 ? 29.625 -68.5 -36.312 1 14.66 107 SER A O 1
ATOM 810 N N . ASP A 1 108 ? 31.281 -70 -36.094 1 15.38 108 ASP A N 1
ATOM 811 C CA . ASP A 1 108 ? 31.562 -71.312 -35.594 1 15.38 108 ASP A CA 1
ATOM 812 C C . ASP A 1 108 ? 31.266 -71.438 -34.094 1 15.38 108 ASP A C 1
ATOM 814 O O . ASP A 1 108 ? 30.344 -72.125 -33.688 1 15.38 108 ASP A O 1
ATOM 818 N N . THR A 1 109 ? 32.375 -71.625 -33.094 1 15.41 109 THR A N 1
ATOM 819 C CA . THR A 1 109 ? 32.781 -72.875 -32.469 1 15.41 109 THR A CA 1
ATOM 820 C C . THR A 1 109 ? 32.312 -73 -31.031 1 15.41 109 THR A C 1
ATOM 822 O O . THR A 1 109 ? 31.891 -72 -30.453 1 15.41 109 THR A O 1
ATOM 825 N N . PRO A 1 110 ? 33.25 -73.375 -29.875 1 16.28 110 PRO A N 1
ATOM 826 C CA . PRO A 1 110 ? 33.375 -74.625 -29.141 1 16.28 110 PRO A CA 1
ATOM 827 C C . PRO A 1 110 ? 32.781 -74.562 -27.734 1 16.28 110 PRO A C 1
ATOM 829 O O . PRO A 1 110 ? 32.5 -73.438 -27.25 1 16.28 110 PRO A O 1
ATOM 832 N N . GLN A 1 111 ? 33.438 -75.312 -26.531 1 16.25 111 GLN A N 1
ATOM 833 C CA . GLN A 1 111 ? 33.312 -76.562 -25.719 1 16.25 111 GLN A CA 1
ATOM 834 C C . GLN A 1 111 ? 33.156 -76.188 -24.25 1 16.25 111 GLN A C 1
ATOM 836 O O . GLN A 1 111 ? 32.25 -76.688 -23.578 1 16.25 111 GLN A O 1
ATOM 841 N N . GLU A 1 112 ? 34.25 -75.875 -23.328 1 15.77 112 GLU A N 1
ATOM 842 C CA . GLU A 1 112 ? 34.781 -76.812 -22.328 1 15.77 112 GLU A CA 1
ATOM 843 C C . GLU A 1 112 ? 34.062 -76.625 -20.984 1 15.77 112 GLU A C 1
ATOM 845 O O . GLU A 1 112 ? 33.469 -75.562 -20.734 1 15.77 112 GLU A O 1
ATOM 850 N N . ASN A 1 113 ? 34.656 -77.25 -19.656 1 16.67 113 ASN A N 1
ATOM 851 C CA . ASN A 1 113 ? 34.5 -78.25 -18.641 1 16.67 113 ASN A CA 1
ATOM 852 C C . ASN A 1 113 ? 34.25 -77.625 -17.266 1 16.67 113 ASN A C 1
ATOM 854 O O . ASN A 1 113 ? 33.438 -78.125 -16.5 1 16.67 113 ASN A O 1
ATOM 858 N N . LEU A 1 114 ? 35.094 -76.688 -16.594 1 15.91 114 LEU A N 1
ATOM 859 C CA . LEU A 1 114 ? 35.906 -77.062 -15.453 1 15.91 114 LEU A CA 1
ATOM 860 C C . LEU A 1 114 ? 35.062 -77.062 -14.172 1 15.91 114 LEU A C 1
ATOM 862 O O . LEU A 1 114 ? 34.062 -76.375 -14.086 1 15.91 114 LEU A O 1
ATOM 866 N N . VAL A 1 115 ? 35.719 -77 -12.891 1 17.38 115 VAL A N 1
ATOM 867 C CA . VAL A 1 115 ? 35.969 -77.812 -11.734 1 17.38 115 VAL A CA 1
ATOM 868 C C . VAL A 1 115 ? 35.031 -77.438 -10.586 1 17.38 115 VAL A C 1
ATOM 870 O O . VAL A 1 115 ? 34.469 -76.375 -10.586 1 17.38 115 VAL A O 1
ATOM 873 N N . SER A 1 116 ? 35.406 -77.75 -9.172 1 17.38 116 SER A N 1
ATOM 874 C CA . SER A 1 116 ? 35.094 -78.75 -8.156 1 17.38 116 SER A CA 1
ATOM 875 C C . SER A 1 116 ? 34.438 -78.125 -6.938 1 17.38 116 SER A C 1
ATOM 877 O O . SER A 1 116 ? 33.375 -78.562 -6.488 1 17.38 116 SER A O 1
ATOM 879 N N . PRO A 1 117 ? 35.219 -77.312 -5.805 1 18.64 117 PRO A N 1
ATOM 880 C CA . PRO A 1 117 ? 35.438 -77.875 -4.48 1 18.64 117 PRO A CA 1
ATOM 881 C C . PRO A 1 117 ? 34.375 -77.5 -3.473 1 18.64 117 PRO A C 1
ATOM 883 O O . PRO A 1 117 ? 33.625 -76.5 -3.686 1 18.64 117 PRO A O 1
ATOM 886 N N . GLY A 1 118 ? 34.344 -78.062 -2.02 1 19.75 118 GLY A N 1
ATOM 887 C CA . GLY A 1 118 ? 33.594 -78.688 -0.924 1 19.75 118 GLY A CA 1
ATOM 888 C C . GLY A 1 118 ? 33.312 -77.688 0.222 1 19.75 118 GLY A C 1
ATOM 889 O O . GLY A 1 118 ? 32.812 -78.125 1.269 1 19.75 118 GLY A O 1
ATOM 890 N N . PHE A 1 119 ? 33.375 -76.312 0.261 1 19.81 119 PHE A N 1
ATOM 891 C CA . PHE A 1 119 ? 33.844 -75.75 1.524 1 19.81 119 PHE A CA 1
ATOM 892 C C . PHE A 1 119 ? 32.812 -76 2.625 1 19.81 119 PHE A C 1
ATOM 894 O O . PHE A 1 119 ? 31.609 -75.875 2.4 1 19.81 119 PHE A O 1
ATOM 901 N N . PRO A 1 120 ? 33.25 -76.438 3.873 1 21.42 120 PRO A N 1
ATOM 902 C CA . PRO A 1 120 ? 32.688 -77.062 5.059 1 21.42 120 PRO A CA 1
ATOM 903 C C . PRO A 1 120 ? 31.844 -76.125 5.91 1 21.42 120 PRO A C 1
ATOM 905 O O . PRO A 1 120 ? 32.031 -74.875 5.855 1 21.42 120 PRO A O 1
ATOM 908 N N . LEU A 1 121 ? 30.656 -76.562 6.621 1 21.78 121 LEU A N 1
ATOM 909 C CA . LEU A 1 121 ? 29.438 -76.125 7.316 1 21.78 121 LEU A CA 1
ATOM 910 C C . LEU A 1 121 ? 29.75 -75.75 8.75 1 21.78 121 LEU A C 1
ATOM 912 O O . LEU A 1 121 ? 28.969 -76 9.664 1 21.78 121 LEU A O 1
ATOM 916 N N . SER A 1 122 ? 31 -75.125 9.055 1 21.36 122 SER A N 1
ATOM 917 C CA . SER A 1 122 ? 31.266 -75.312 10.484 1 21.36 122 SER A CA 1
ATOM 918 C C . SER A 1 122 ? 30.188 -74.625 11.328 1 21.36 122 SER A C 1
ATOM 920 O O . SER A 1 122 ? 29.531 -73.688 10.867 1 21.36 122 SER A O 1
ATOM 922 N N . PRO A 1 123 ? 30 -75.062 12.68 1 24.53 123 PRO A N 1
ATOM 923 C CA . PRO A 1 123 ? 28.969 -75.125 13.719 1 24.53 123 PRO A CA 1
ATOM 924 C C . PRO A 1 123 ? 28.844 -73.812 14.484 1 24.53 123 PRO A C 1
ATOM 926 O O . PRO A 1 123 ? 29.797 -73.375 15.133 1 24.53 123 PRO A O 1
ATOM 929 N N . LYS A 1 124 ? 28.406 -72.625 13.992 1 22.3 124 LYS A N 1
ATOM 930 C CA . LYS A 1 124 ? 28.625 -71.375 14.664 1 22.3 124 LYS A CA 1
ATOM 931 C C . LYS A 1 124 ? 27.938 -71.312 16.016 1 22.3 124 LYS A C 1
ATOM 933 O O . LYS A 1 124 ? 26.797 -71.75 16.156 1 22.3 124 LYS A O 1
ATOM 938 N N . GLY A 1 125 ? 28.719 -71.25 17.109 1 23.36 125 GLY A N 1
ATOM 939 C CA . GLY A 1 125 ? 28.547 -71.312 18.547 1 23.36 125 GLY A CA 1
ATOM 940 C C . GLY A 1 125 ? 27.547 -70.25 19.047 1 23.36 125 GLY A C 1
ATOM 941 O O . GLY A 1 125 ? 27.125 -69.375 18.297 1 23.36 125 GLY A O 1
ATOM 942 N N . PRO A 1 126 ? 27.172 -70.25 20.438 1 26.86 126 PRO A N 1
ATOM 943 C CA . PRO A 1 126 ? 26.031 -69.875 21.266 1 26.86 126 PRO A CA 1
ATOM 944 C C . PRO A 1 126 ? 25.922 -68.375 21.453 1 26.86 126 PRO A C 1
ATOM 946 O O . PRO A 1 126 ? 26.797 -67.75 22.094 1 26.86 126 PRO A O 1
ATOM 949 N N . GLY A 1 127 ? 25.875 -67.375 20.469 1 21.67 127 GLY A N 1
ATOM 950 C CA . GLY A 1 127 ? 26.125 -66 20.703 1 21.67 127 GLY A CA 1
ATOM 951 C C . GLY A 1 127 ? 25.125 -65.375 21.641 1 21.67 127 GLY A C 1
ATOM 952 O O . GLY A 1 127 ? 23.953 -65.75 21.656 1 21.67 127 GLY A O 1
ATOM 953 N N . THR A 1 128 ? 25.609 -64.812 22.859 1 28.55 128 THR A N 1
ATOM 954 C CA . THR A 1 128 ? 25.094 -64.062 24.016 1 28.55 128 THR A CA 1
ATOM 955 C C . THR A 1 128 ? 24.266 -62.875 23.578 1 28.55 128 THR A C 1
ATOM 957 O O . THR A 1 128 ? 24.719 -62.062 22.766 1 28.55 128 THR A O 1
ATOM 960 N N . GLY A 1 129 ? 22.938 -62.875 23.625 1 24.89 129 GLY A N 1
ATOM 961 C CA . GLY A 1 129 ? 21.844 -62.031 23.188 1 24.89 129 GLY A CA 1
ATOM 962 C C . GLY A 1 129 ? 21.859 -60.656 23.859 1 24.89 129 GLY A C 1
ATOM 963 O O . GLY A 1 129 ? 21.172 -60.438 24.859 1 24.89 129 GLY A O 1
ATOM 964 N N . GLN A 1 130 ? 23.047 -60 24.141 1 27.61 130 GLN A N 1
ATOM 965 C CA . GLN A 1 130 ? 22.953 -58.688 24.75 1 27.61 130 GLN A CA 1
ATOM 966 C C . GLN A 1 130 ? 21.984 -57.781 23.984 1 27.61 130 GLN A C 1
ATOM 968 O O . GLN A 1 130 ? 22.141 -57.594 22.781 1 27.61 130 GLN A O 1
ATOM 973 N N . GLU A 1 131 ? 20.766 -57.625 24.516 1 28.98 131 GLU A N 1
ATOM 974 C CA . GLU A 1 131 ? 19.656 -56.781 24.094 1 28.98 131 GLU A CA 1
ATOM 975 C C . GLU A 1 131 ? 20.125 -55.344 23.844 1 28.98 131 GLU A C 1
ATOM 977 O O . GLU A 1 131 ? 20.609 -54.656 24.75 1 28.98 131 GLU A O 1
ATOM 982 N N . LEU A 1 132 ? 20.781 -55 22.797 1 27.66 132 LEU A N 1
ATOM 983 C CA . LEU A 1 132 ? 21.109 -53.625 22.406 1 27.66 132 LEU A CA 1
ATOM 984 C C . LEU A 1 132 ? 19.891 -52.719 22.484 1 27.66 132 LEU A C 1
ATOM 986 O O . LEU A 1 132 ? 18.922 -52.906 21.766 1 27.66 132 LEU A O 1
ATOM 990 N N . ARG A 1 133 ? 19.594 -52.219 23.719 1 32.25 133 ARG A N 1
ATOM 991 C CA . ARG A 1 133 ? 18.781 -51.031 23.875 1 32.25 133 ARG A CA 1
ATOM 992 C C . ARG A 1 133 ? 18.969 -50.062 22.719 1 32.25 133 ARG A C 1
ATOM 994 O O . ARG A 1 133 ? 20.016 -49.406 22.609 1 32.25 133 ARG A O 1
ATOM 1001 N N . GLU A 1 134 ? 18.562 -50.312 21.562 1 31.69 134 GLU A N 1
ATOM 1002 C CA . GLU A 1 134 ? 18.484 -49.406 20.453 1 31.69 134 GLU A CA 1
ATOM 1003 C C . GLU A 1 134 ? 17.969 -48.031 20.906 1 31.69 134 GLU A C 1
ATOM 1005 O O . GLU A 1 134 ? 16.875 -47.906 21.453 1 31.69 134 GLU A O 1
ATOM 1010 N N . THR A 1 135 ? 18.797 -47.188 21.516 1 34.47 135 THR A N 1
ATOM 1011 C CA . THR A 1 135 ? 18.484 -45.781 21.797 1 34.47 135 THR A CA 1
ATOM 1012 C C . THR A 1 135 ? 17.594 -45.188 20.719 1 34.47 135 THR A C 1
ATOM 1014 O O . THR A 1 135 ? 17.953 -45.156 19.531 1 34.47 135 THR A O 1
ATOM 1017 N N . LEU A 1 136 ? 16.297 -45.281 20.75 1 36.78 136 LEU A N 1
ATOM 1018 C CA . LEU A 1 136 ? 15.289 -44.562 19.969 1 36.78 136 LEU A CA 1
ATOM 1019 C C . LEU A 1 136 ? 15.781 -43.156 19.641 1 36.78 136 LEU A C 1
ATOM 1021 O O . LEU A 1 136 ? 15.891 -42.312 20.531 1 36.78 136 LEU A O 1
ATOM 1025 N N . SER A 1 137 ? 16.797 -42.938 18.953 1 39.56 137 SER A N 1
ATOM 1026 C CA . SER A 1 137 ? 17.266 -41.656 18.438 1 39.56 137 SER A CA 1
ATOM 1027 C C . SER A 1 137 ? 16.109 -40.719 18.078 1 39.56 137 SER A C 1
ATOM 1029 O O . SER A 1 137 ? 15.25 -41.094 17.266 1 39.56 137 SER A O 1
ATOM 1031 N N . GLN A 1 138 ? 15.5 -40.062 19 1 46.97 138 GLN A N 1
ATOM 1032 C CA . GLN A 1 138 ? 14.516 -39.031 18.703 1 46.97 138 GLN A CA 1
ATOM 1033 C C . GLN A 1 138 ? 14.789 -38.375 17.359 1 46.97 138 GLN A C 1
ATOM 1035 O O . GLN A 1 138 ? 15.922 -38 17.047 1 46.97 138 GLN A O 1
ATOM 1040 N N . PRO A 1 139 ? 13.984 -38.688 16.328 1 51.5 139 PRO A N 1
ATOM 1041 C CA . PRO A 1 139 ? 14.195 -38.188 14.977 1 51.5 139 PRO A CA 1
ATOM 1042 C C . PRO A 1 139 ? 14.695 -36.719 14.969 1 51.5 139 PRO A C 1
ATOM 1044 O O . PRO A 1 139 ? 14.133 -35.875 15.656 1 51.5 139 PRO A O 1
ATOM 1047 N N . THR A 1 140 ? 15.977 -36.5 14.891 1 59 140 THR A N 1
ATOM 1048 C CA . THR A 1 140 ? 16.688 -35.25 14.828 1 59 140 THR A CA 1
ATOM 1049 C C . THR A 1 140 ? 16.047 -34.312 13.781 1 59 140 THR A C 1
ATOM 1051 O O . THR A 1 140 ? 15.898 -34.719 12.625 1 59 140 THR A O 1
ATOM 1054 N N . ARG A 1 141 ? 15.219 -33.281 14.219 1 73.06 141 ARG A N 1
ATOM 1055 C CA . ARG A 1 141 ? 14.617 -32.25 13.398 1 73.06 141 ARG A CA 1
ATOM 1056 C C . ARG A 1 141 ? 15.695 -31.391 12.727 1 73.06 141 ARG A C 1
ATOM 1058 O O . ARG A 1 141 ? 16.609 -30.906 13.398 1 73.06 141 ARG A O 1
ATOM 1065 N N . THR A 1 142 ? 15.773 -31.469 11.422 1 81.88 142 THR A N 1
ATOM 1066 C CA . THR A 1 142 ? 16.844 -30.781 10.695 1 81.88 142 THR A CA 1
ATOM 1067 C C . THR A 1 142 ? 16.312 -29.516 10.039 1 81.88 142 THR A C 1
ATOM 1069 O O . THR A 1 142 ? 15.156 -29.453 9.609 1 81.88 142 THR A O 1
ATOM 1072 N N . LEU A 1 143 ? 17.109 -28.438 10.242 1 89.12 143 LEU A N 1
ATOM 1073 C CA . LEU A 1 143 ? 16.797 -27.141 9.656 1 89.12 143 LEU A CA 1
ATOM 1074 C C . LEU A 1 143 ? 17.922 -26.672 8.742 1 89.12 143 LEU A C 1
ATOM 1076 O O . LEU A 1 143 ? 19.109 -26.844 9.07 1 89.12 143 LEU A O 1
ATOM 1080 N N . ARG A 1 144 ? 17.562 -26.25 7.539 1 90.31 144 ARG A N 1
ATOM 1081 C CA . ARG A 1 144 ? 18.516 -25.656 6.617 1 90.31 144 ARG A CA 1
ATOM 1082 C C . ARG A 1 144 ? 18.875 -24.234 7.035 1 90.31 144 ARG A C 1
ATOM 1084 O O . ARG A 1 144 ? 18 -23.375 7.145 1 90.31 144 ARG A O 1
ATOM 1091 N N . VAL A 1 145 ? 20.141 -23.953 7.344 1 91.94 145 VAL A N 1
ATOM 1092 C CA . VAL A 1 145 ? 20.625 -22.625 7.695 1 91.94 145 VAL A CA 1
ATOM 1093 C C . VAL A 1 145 ? 21.984 -22.375 7.047 1 91.94 145 VAL A C 1
ATOM 1095 O O . VAL A 1 145 ? 22.609 -23.312 6.543 1 91.94 145 VAL A O 1
ATOM 1098 N N . TYR A 1 146 ? 22.359 -21.125 6.969 1 94.38 146 TYR A N 1
ATOM 1099 C CA . TYR A 1 146 ? 23.625 -20.766 6.367 1 94.38 146 TYR A CA 1
ATOM 1100 C C . TYR A 1 146 ? 24.531 -20.062 7.379 1 94.38 146 TYR A C 1
ATOM 1102 O O . TYR A 1 146 ? 24.047 -19.516 8.375 1 94.38 146 TYR A O 1
ATOM 1110 N N . ARG A 1 147 ? 25.859 -19.984 7.066 1 92.25 147 ARG A N 1
ATOM 1111 C CA . ARG A 1 147 ? 26.844 -19.516 8.047 1 92.25 147 ARG A CA 1
ATOM 1112 C C . ARG A 1 147 ? 27.219 -18.062 7.781 1 92.25 147 ARG A C 1
ATOM 1114 O O . ARG A 1 147 ? 27.766 -17.375 8.664 1 92.25 147 ARG A O 1
ATOM 1121 N N . CYS A 1 148 ? 27.031 -17.672 6.598 1 94.06 148 CYS A N 1
ATOM 1122 C CA . CYS A 1 148 ? 27.438 -16.312 6.25 1 94.06 148 CYS A CA 1
ATOM 1123 C C . CYS A 1 148 ? 26.594 -15.758 5.113 1 94.06 148 CYS A C 1
ATOM 1125 O O . CYS A 1 148 ? 25.797 -16.484 4.516 1 94.06 148 CYS A O 1
ATOM 1127 N N . ASP A 1 149 ? 26.781 -14.516 4.836 1 95.19 149 ASP A N 1
ATOM 1128 C CA . ASP A 1 149 ? 26.031 -13.828 3.791 1 95.19 149 ASP A CA 1
ATOM 1129 C C . ASP A 1 149 ? 26.359 -14.406 2.414 1 95.19 149 ASP A C 1
ATOM 1131 O O . ASP A 1 149 ? 25.484 -14.5 1.552 1 95.19 149 ASP A O 1
ATOM 1135 N N . GLN A 1 150 ? 27.594 -14.836 2.227 1 94.75 150 GLN A N 1
ATOM 1136 C CA . GLN A 1 150 ? 28.016 -15.352 0.931 1 94.75 150 GLN A CA 1
ATOM 1137 C C . GLN A 1 150 ? 27.297 -16.656 0.595 1 94.75 150 GLN A C 1
ATOM 1139 O O . GLN A 1 150 ? 26.844 -16.844 -0.531 1 94.75 150 GLN A O 1
ATOM 1144 N N . ASP A 1 151 ? 27.188 -17.5 1.591 1 95.75 151 ASP A N 1
ATOM 1145 C CA . ASP A 1 151 ? 26.484 -18.75 1.376 1 95.75 151 ASP A CA 1
ATOM 1146 C C . ASP A 1 151 ? 24.984 -18.516 1.161 1 95.75 151 ASP A C 1
ATOM 1148 O O . ASP A 1 151 ? 24.344 -19.219 0.382 1 95.75 151 ASP A O 1
ATOM 1152 N N . LEU A 1 152 ? 24.5 -17.562 1.855 1 96.5 152 LEU A N 1
ATOM 1153 C CA . LEU A 1 152 ? 23.094 -17.234 1.742 1 96.5 152 LEU A CA 1
ATOM 1154 C C . LEU A 1 152 ? 22.766 -16.719 0.347 1 96.5 152 LEU A C 1
ATOM 1156 O O . LEU A 1 152 ? 21.781 -17.156 -0.27 1 96.5 152 LEU A O 1
ATOM 1160 N N . ILE A 1 153 ? 23.531 -15.797 -0.17 1 96.81 153 ILE A N 1
ATOM 1161 C CA . ILE A 1 153 ? 23.281 -15.203 -1.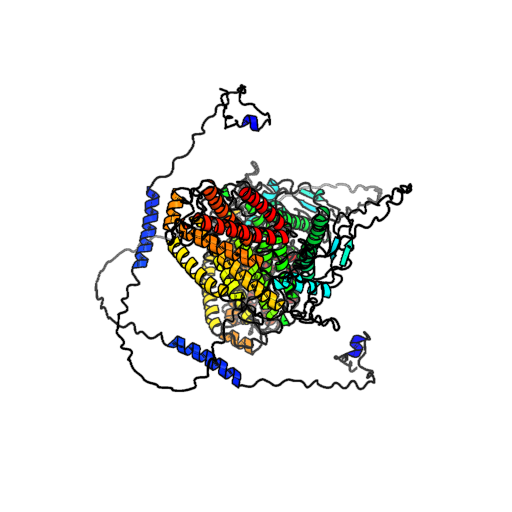478 1 96.81 153 ILE A CA 1
ATOM 1162 C C . ILE A 1 153 ? 23.5 -16.25 -2.57 1 96.81 153 ILE A C 1
ATOM 1164 O O . ILE A 1 153 ? 22.812 -16.234 -3.592 1 96.81 153 ILE A O 1
ATOM 1168 N N . ASN A 1 154 ? 24.469 -17.109 -2.35 1 96.31 154 ASN A N 1
ATOM 1169 C CA . ASN A 1 154 ? 24.672 -18.188 -3.299 1 96.31 154 ASN A CA 1
ATOM 1170 C C . ASN A 1 154 ? 23.453 -19.109 -3.383 1 96.31 154 ASN A C 1
ATOM 1172 O O . ASN A 1 154 ? 23.062 -19.531 -4.473 1 96.31 154 ASN A O 1
ATOM 1176 N N . ALA A 1 155 ? 22.922 -19.422 -2.244 1 95.44 155 ALA A N 1
ATOM 1177 C CA . ALA A 1 155 ? 21.703 -20.25 -2.211 1 95.44 155 ALA A CA 1
ATOM 1178 C C . ALA A 1 155 ? 20.547 -19.547 -2.924 1 95.44 155 ALA A C 1
ATOM 1180 O O . ALA A 1 155 ? 19.734 -20.203 -3.574 1 95.44 155 ALA A O 1
ATOM 1181 N N . TYR A 1 156 ? 20.438 -18.234 -2.77 1 96.94 156 TYR A N 1
ATOM 1182 C CA . TYR A 1 156 ? 19.438 -17.453 -3.506 1 96.94 156 TYR A CA 1
ATOM 1183 C C . TYR A 1 156 ? 19.547 -17.703 -5.004 1 96.94 156 TYR A C 1
ATOM 1185 O O . TYR A 1 156 ? 18.547 -17.938 -5.676 1 96.94 156 TYR A O 1
ATOM 1193 N N . TYR A 1 157 ? 20.703 -17.625 -5.555 1 96.12 157 TYR A N 1
ATOM 1194 C CA . TYR A 1 157 ? 20.922 -17.75 -6.992 1 96.12 157 TYR A CA 1
ATOM 1195 C C . TYR A 1 157 ? 20.625 -19.172 -7.465 1 96.12 157 TYR A C 1
ATOM 1197 O O . TYR A 1 157 ? 20.391 -19.391 -8.656 1 96.12 157 TYR A O 1
ATOM 1205 N N . ILE A 1 158 ? 20.609 -20.109 -6.543 1 93.56 158 ILE A N 1
ATOM 1206 C CA . ILE A 1 158 ? 20.328 -21.5 -6.902 1 93.56 158 ILE A CA 1
ATOM 1207 C C . ILE A 1 158 ? 18.812 -21.75 -6.848 1 93.56 158 ILE A C 1
ATOM 1209 O O . ILE A 1 158 ? 18.234 -22.297 -7.793 1 93.56 158 ILE A O 1
ATOM 1213 N N . PHE A 1 159 ? 18.172 -21.266 -5.793 1 93.44 159 PHE A N 1
ATOM 1214 C CA . PHE A 1 159 ? 16.844 -21.75 -5.508 1 93.44 159 PHE A CA 1
ATOM 1215 C C . PHE A 1 159 ? 15.789 -20.719 -5.883 1 93.44 159 PHE A C 1
ATOM 1217 O O . PHE A 1 159 ? 14.625 -21.047 -6.102 1 93.44 159 PHE A O 1
ATOM 1224 N N . ILE A 1 160 ? 16.109 -19.453 -5.922 1 95.12 160 ILE A N 1
ATOM 1225 C CA . ILE A 1 160 ? 15.086 -18.422 -6.055 1 95.12 160 ILE A CA 1
ATOM 1226 C C . ILE A 1 160 ? 15.297 -17.641 -7.355 1 95.12 160 ILE A C 1
ATOM 1228 O O . ILE A 1 160 ? 14.352 -17.453 -8.133 1 95.12 160 ILE A O 1
ATOM 1232 N N . HIS A 1 161 ? 16.484 -17.281 -7.707 1 95.31 161 HIS A N 1
ATOM 1233 C CA . HIS A 1 161 ? 16.812 -16.406 -8.82 1 95.31 161 HIS A CA 1
ATOM 1234 C C . HIS A 1 161 ? 16.281 -16.953 -10.141 1 95.31 161 HIS A C 1
ATOM 1236 O O . HIS A 1 161 ? 15.758 -16.203 -10.961 1 95.31 161 HIS A O 1
ATOM 1242 N N . PRO A 1 162 ? 16.438 -18.219 -10.414 1 92.31 162 PRO A N 1
ATOM 1243 C CA . PRO A 1 162 ? 15.93 -18.719 -11.695 1 92.31 162 PRO A CA 1
ATOM 1244 C C . PRO A 1 162 ? 14.43 -18.5 -11.867 1 92.31 162 PRO A C 1
ATOM 1246 O O . PRO A 1 162 ? 13.945 -18.391 -13 1 92.31 162 PRO A O 1
ATOM 1249 N N . TYR A 1 163 ? 13.773 -18.453 -10.789 1 93.12 163 TYR A N 1
ATOM 1250 C CA . TYR A 1 163 ? 12.32 -18.375 -10.852 1 93.12 163 TYR A CA 1
ATOM 1251 C C . TYR A 1 163 ? 11.844 -16.938 -10.656 1 93.12 163 TYR A C 1
ATOM 1253 O O . TYR A 1 163 ? 10.758 -16.562 -11.125 1 93.12 163 TYR A O 1
ATOM 1261 N N . LEU A 1 164 ? 12.531 -16.188 -9.922 1 93.5 164 LEU A N 1
ATOM 1262 C CA . LEU A 1 164 ? 12.281 -14.766 -9.703 1 93.5 164 LEU A CA 1
ATOM 1263 C C . LEU A 1 164 ? 13.586 -13.984 -9.648 1 93.5 164 LEU A C 1
ATOM 1265 O O . LEU A 1 164 ? 14.148 -13.789 -8.57 1 93.5 164 LEU A O 1
ATOM 1269 N N . PRO A 1 165 ? 13.992 -13.539 -10.758 1 94.56 165 PRO A N 1
ATOM 1270 C CA . PRO A 1 165 ? 15.273 -12.828 -10.797 1 94.56 165 PRO A CA 1
ATOM 1271 C C . PRO A 1 165 ? 15.18 -11.414 -10.227 1 94.56 165 PRO A C 1
ATOM 1273 O O . PRO A 1 165 ? 15.219 -10.438 -10.984 1 94.56 165 PRO A O 1
ATOM 1276 N N . LEU A 1 166 ? 15.211 -11.273 -8.953 1 95.88 166 LEU A N 1
ATOM 1277 C CA . LEU A 1 166 ? 15.086 -10.016 -8.227 1 95.88 166 LEU A CA 1
ATOM 1278 C C . LEU A 1 166 ? 16.406 -9.242 -8.25 1 95.88 166 LEU A C 1
ATOM 1280 O O . LEU A 1 166 ? 16.391 -8.008 -8.227 1 95.88 166 LEU A O 1
ATOM 1284 N N . LEU A 1 167 ? 17.5 -9.945 -8.203 1 96.62 167 LEU A N 1
ATOM 1285 C CA . LEU A 1 167 ? 18.828 -9.336 -8.109 1 96.62 167 LEU A CA 1
ATOM 1286 C C . LEU A 1 167 ? 19.562 -9.438 -9.438 1 96.62 167 LEU A C 1
ATOM 1288 O O . LEU A 1 167 ? 19.219 -10.266 -10.281 1 96.62 167 LEU A O 1
ATOM 1292 N N . PRO A 1 168 ? 20.547 -8.539 -9.602 1 94.62 168 PRO A N 1
ATOM 1293 C CA . PRO A 1 168 ? 21.406 -8.695 -10.773 1 94.62 168 PRO A CA 1
ATOM 1294 C C . PRO A 1 168 ? 22.188 -10.016 -10.773 1 94.62 168 PRO A C 1
ATOM 1296 O O . PRO A 1 168 ? 22.125 -10.758 -9.789 1 94.62 168 PRO A O 1
ATOM 1299 N N . PRO A 1 169 ? 22.766 -10.359 -11.914 1 93.38 169 PRO A N 1
ATOM 1300 C CA . PRO A 1 169 ? 23.531 -11.602 -11.961 1 93.38 169 PRO A CA 1
ATOM 1301 C C . PRO A 1 169 ? 24.594 -11.68 -10.867 1 93.38 169 PRO A C 1
ATOM 1303 O O . PRO A 1 169 ? 24.984 -10.648 -10.305 1 93.38 169 PRO A O 1
ATOM 1306 N N . PRO A 1 170 ? 24.984 -12.883 -10.547 1 94.38 170 PRO A N 1
ATOM 1307 C CA . PRO A 1 170 ? 25.953 -13.039 -9.461 1 94.38 170 PRO A CA 1
ATOM 1308 C C . PRO A 1 170 ? 27.234 -12.227 -9.688 1 94.38 170 PRO A C 1
ATOM 1310 O O . PRO A 1 170 ? 27.75 -12.203 -10.805 1 94.38 170 PRO A O 1
ATOM 1313 N N . ALA A 1 171 ? 27.609 -11.547 -8.617 1 93.12 171 ALA A N 1
ATOM 1314 C CA . ALA A 1 171 ? 28.859 -10.781 -8.664 1 93.12 171 ALA A CA 1
ATOM 1315 C C . ALA A 1 171 ? 30.078 -11.688 -8.547 1 93.12 171 ALA A C 1
ATOM 1317 O O . ALA A 1 171 ? 31.156 -11.344 -9.008 1 93.12 171 ALA A O 1
ATOM 1318 N N . VAL A 1 172 ? 29.891 -12.797 -7.84 1 92.12 172 VAL A N 1
ATOM 1319 C CA . VAL A 1 172 ? 30.938 -13.797 -7.648 1 92.12 172 VAL A CA 1
ATOM 1320 C C . VAL A 1 172 ? 30.5 -15.117 -8.281 1 92.12 172 VAL A C 1
ATOM 1322 O O . VAL A 1 172 ? 29.297 -15.375 -8.438 1 92.12 172 VAL A O 1
ATOM 1325 N N . ALA A 1 173 ? 31.469 -15.898 -8.609 1 92.25 173 ALA A N 1
ATOM 1326 C CA . ALA A 1 173 ? 31.172 -17.188 -9.219 1 92.25 173 ALA A CA 1
ATOM 1327 C C . ALA A 1 173 ? 30.344 -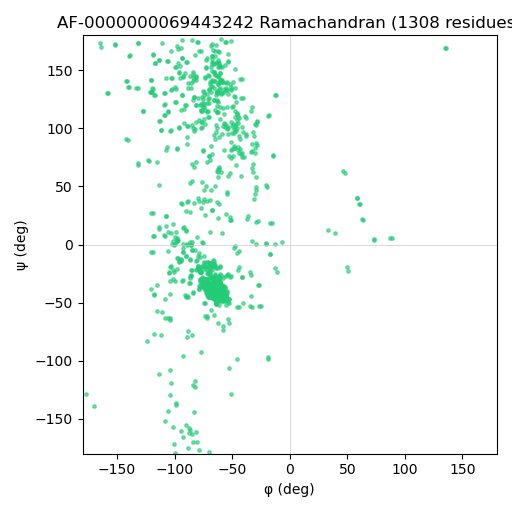18.062 -8.281 1 92.25 173 ALA A C 1
ATOM 1329 O O . ALA A 1 173 ? 30.641 -18.156 -7.086 1 92.25 173 ALA A O 1
ATOM 1330 N N . GLN A 1 174 ? 29.359 -18.625 -8.883 1 93.75 174 GLN A N 1
ATOM 1331 C CA . GLN A 1 174 ? 28.484 -19.5 -8.102 1 93.75 174 GLN A CA 1
ATOM 1332 C C . GLN A 1 174 ? 29.203 -20.781 -7.719 1 93.75 174 GLN A C 1
ATOM 1334 O O . GLN A 1 174 ? 30.031 -21.297 -8.477 1 93.75 174 GLN A O 1
ATOM 1339 N N . TYR A 1 175 ? 28.906 -21.328 -6.512 1 93.62 175 TYR A N 1
ATOM 1340 C CA . TYR A 1 175 ? 29.438 -22.609 -6.039 1 93.62 175 TYR A CA 1
ATOM 1341 C C . TYR A 1 175 ? 28.328 -23.484 -5.484 1 93.62 175 TYR A C 1
ATOM 1343 O O . TYR A 1 175 ? 27.156 -23.094 -5.496 1 93.62 175 TYR A O 1
ATOM 1351 N N . VAL A 1 176 ? 28.656 -24.719 -5.152 1 92.75 176 VAL A N 1
ATOM 1352 C CA . VAL A 1 176 ? 27.688 -25.703 -4.676 1 92.75 176 VAL A CA 1
ATOM 1353 C C . VAL A 1 176 ? 27.031 -25.203 -3.395 1 92.75 176 VAL A C 1
ATOM 1355 O O . VAL A 1 176 ? 27.656 -24.484 -2.613 1 92.75 176 VAL A O 1
ATOM 1358 N N . ASP A 1 177 ? 25.812 -25.562 -3.232 1 92.69 177 ASP A N 1
ATOM 1359 C CA . ASP A 1 177 ? 25.062 -25.188 -2.041 1 92.69 177 ASP A CA 1
ATOM 1360 C C . ASP A 1 177 ? 25.75 -25.703 -0.774 1 92.69 177 ASP A C 1
ATOM 1362 O O . ASP A 1 177 ? 26.109 -26.875 -0.698 1 92.69 177 ASP A O 1
ATOM 1366 N N . LYS A 1 178 ? 25.922 -24.797 0.196 1 92 178 LYS A N 1
ATOM 1367 C CA . LYS A 1 178 ? 26.594 -25.172 1.444 1 92 178 LYS A CA 1
ATOM 1368 C C . LYS A 1 178 ? 25.688 -24.891 2.645 1 92 178 LYS A C 1
ATOM 1370 O O . LYS A 1 178 ? 26 -24.047 3.48 1 92 178 LYS A O 1
ATOM 1375 N N . PRO A 1 179 ? 24.672 -25.703 2.799 1 91.38 179 PRO A N 1
ATOM 1376 C CA . PRO A 1 179 ? 23.812 -25.531 3.973 1 91.38 179 PRO A CA 1
ATOM 1377 C C . PRO A 1 179 ? 24.406 -26.172 5.23 1 91.38 179 PRO A C 1
ATOM 1379 O O . PRO A 1 179 ? 25.172 -27.125 5.141 1 91.38 179 PRO A O 1
ATOM 1382 N N . LYS A 1 180 ? 24.172 -25.531 6.336 1 88.69 180 LYS A N 1
ATOM 1383 C CA . LYS A 1 180 ? 24.469 -26.141 7.633 1 88.69 180 LYS A CA 1
ATOM 1384 C C . LYS A 1 180 ? 23.219 -26.719 8.273 1 88.69 180 LYS A C 1
ATOM 1386 O O . LYS A 1 180 ? 22.188 -26.047 8.352 1 88.69 180 LYS A O 1
ATOM 1391 N N . THR A 1 181 ? 23.297 -27.953 8.547 1 84 181 THR A N 1
ATOM 1392 C CA . THR A 1 181 ? 22.156 -28.609 9.164 1 84 181 THR A CA 1
ATOM 1393 C C . THR A 1 181 ? 22.25 -28.547 10.688 1 84 181 THR A C 1
ATOM 1395 O O . THR A 1 181 ? 23.266 -28.906 11.273 1 84 181 THR A O 1
ATOM 1398 N N . ILE A 1 182 ? 21.25 -27.922 11.281 1 81.5 182 ILE A N 1
ATOM 1399 C CA . ILE A 1 182 ? 21.234 -27.812 12.734 1 81.5 182 ILE A CA 1
ATOM 1400 C C . ILE A 1 182 ? 20.141 -28.688 13.32 1 81.5 182 ILE A C 1
ATOM 1402 O O . ILE A 1 182 ? 19.016 -28.719 12.805 1 81.5 182 ILE A O 1
ATOM 1406 N N . ASN A 1 183 ? 20.547 -29.422 14.25 1 76.25 183 ASN A N 1
ATOM 1407 C CA . ASN A 1 183 ? 19.594 -30.234 14.992 1 76.25 183 ASN A CA 1
ATOM 1408 C C . ASN A 1 183 ? 19.031 -29.469 16.188 1 76.25 183 ASN A C 1
ATOM 1410 O O . ASN A 1 183 ? 19.781 -29.078 17.094 1 76.25 183 ASN A O 1
ATOM 1414 N N . ILE A 1 184 ? 17.781 -28.953 16.047 1 73.75 184 ILE A N 1
ATOM 1415 C CA . ILE A 1 184 ? 17.188 -28.156 17.109 1 73.75 184 ILE A CA 1
ATOM 1416 C C . ILE A 1 184 ? 16.062 -28.938 17.781 1 73.75 184 ILE A C 1
ATOM 1418 O O . ILE A 1 184 ? 15.195 -29.5 17.109 1 73.75 184 ILE A O 1
ATOM 1422 N N . CYS A 1 185 ? 16.188 -29.172 19.047 1 63.94 185 CYS A N 1
ATOM 1423 C CA . CYS A 1 185 ? 15.164 -29.859 19.828 1 63.94 185 CYS A CA 1
ATOM 1424 C C . CYS A 1 185 ? 14.195 -28.859 20.469 1 63.94 185 CYS A C 1
ATOM 1426 O O . CYS A 1 185 ? 13.266 -29.25 21.172 1 63.94 185 CYS A O 1
ATOM 1428 N N . LEU A 1 186 ? 14.414 -27.625 20.234 1 61.72 186 LEU A N 1
ATOM 1429 C CA . LEU A 1 186 ? 13.664 -26.672 21.047 1 61.72 186 LEU A CA 1
ATOM 1430 C C . LEU A 1 186 ? 12.305 -26.391 20.422 1 61.72 186 LEU A C 1
ATOM 1432 O O . LEU A 1 186 ? 12.141 -26.484 19.203 1 61.72 186 LEU A O 1
ATOM 1436 N N . ALA A 1 187 ? 11.312 -26.188 21.297 1 60.88 187 ALA A N 1
ATOM 1437 C CA . ALA A 1 187 ? 9.898 -25.938 21 1 60.88 187 ALA A CA 1
ATOM 1438 C C . ALA A 1 187 ? 9.711 -24.594 20.312 1 60.88 187 ALA A C 1
ATOM 1440 O O . ALA A 1 187 ? 8.883 -24.453 19.406 1 60.88 187 ALA A O 1
ATOM 1441 N N . GLN A 1 188 ? 10.547 -23.562 20.766 1 74.88 188 GLN A N 1
ATOM 1442 C CA . GLN A 1 188 ? 10.305 -22.219 20.219 1 74.88 188 GLN A CA 1
ATOM 1443 C C . GLN A 1 188 ? 11.508 -21.703 19.453 1 74.88 188 GLN A C 1
ATOM 1445 O O . GLN A 1 188 ? 12.641 -21.781 19.922 1 74.88 188 GLN A O 1
ATOM 1450 N N . ALA A 1 189 ? 11.289 -21.234 18.188 1 85.25 189 ALA A N 1
ATOM 1451 C CA . ALA A 1 189 ? 12.336 -20.703 17.328 1 85.25 189 ALA A CA 1
ATOM 1452 C C . ALA A 1 189 ? 12.977 -19.469 17.938 1 85.25 189 ALA A C 1
ATOM 1454 O O . ALA A 1 189 ? 12.281 -18.562 18.406 1 85.25 189 ALA A O 1
ATOM 1455 N N . ASN A 1 190 ? 14.25 -19.5 18.141 1 86.25 190 ASN A N 1
ATOM 1456 C CA . ASN A 1 190 ? 15.039 -18.391 18.672 1 86.25 190 ASN A CA 1
ATOM 1457 C C . ASN A 1 190 ? 16.297 -18.141 17.844 1 86.25 190 ASN A C 1
ATOM 1459 O O . ASN A 1 190 ? 17.016 -19.078 17.5 1 86.25 190 ASN A O 1
ATOM 1463 N N . ALA A 1 191 ? 16.547 -16.875 17.562 1 87.19 191 ALA A N 1
ATOM 1464 C CA . ALA A 1 191 ? 17.672 -16.484 16.734 1 87.19 191 ALA A CA 1
ATOM 1465 C C . ALA A 1 191 ? 19 -16.906 17.359 1 87.19 191 ALA A C 1
ATOM 1467 O O . ALA A 1 191 ? 19.969 -17.172 16.656 1 87.19 191 ALA A O 1
ATOM 1468 N N . SER A 1 192 ? 19.062 -16.984 18.656 1 84.44 192 SER A N 1
ATOM 1469 C CA . SER A 1 192 ? 20.297 -17.297 19.375 1 84.44 192 SER A CA 1
ATOM 1470 C C . SER A 1 192 ? 20.734 -18.734 19.125 1 84.44 192 SER A C 1
ATOM 1472 O O . SER A 1 192 ? 21.906 -19.078 19.328 1 84.44 192 SER A O 1
ATOM 1474 N N . HIS A 1 193 ? 19.875 -19.578 18.641 1 81.88 193 HIS A N 1
ATOM 1475 C CA . HIS A 1 193 ? 20.188 -20.984 18.406 1 81.88 193 HIS A CA 1
ATOM 1476 C C . HIS A 1 193 ? 20.844 -21.188 17.047 1 81.88 193 HIS A C 1
ATOM 1478 O O . HIS A 1 193 ? 21.297 -22.281 16.719 1 81.88 193 HIS A O 1
ATOM 1484 N N . LEU A 1 194 ? 20.922 -20.094 16.297 1 88.44 194 LEU A N 1
ATOM 1485 C CA . LEU A 1 194 ? 21.438 -20.219 14.945 1 88.44 194 LEU A CA 1
ATOM 1486 C C . LEU A 1 194 ? 22.891 -19.734 14.859 1 88.44 194 LEU A C 1
ATOM 1488 O O . LEU A 1 194 ? 23.281 -18.828 15.609 1 88.44 194 LEU A O 1
ATOM 1492 N N . PRO A 1 195 ? 23.656 -20.375 14.078 1 85.38 195 PRO A N 1
ATOM 1493 C CA . PRO A 1 195 ? 25.062 -19.969 13.922 1 85.38 195 PRO A CA 1
ATOM 1494 C C . PRO A 1 195 ? 25.203 -18.578 13.305 1 85.38 195 PRO A C 1
ATOM 1496 O O . PRO A 1 195 ? 26.219 -17.906 13.531 1 85.38 195 PRO A O 1
ATOM 1499 N N . TYR A 1 196 ? 24.25 -18.281 12.477 1 91.31 196 TYR A N 1
ATOM 1500 C CA . TYR A 1 196 ? 24.312 -17.016 11.742 1 91.31 196 TYR A CA 1
ATOM 1501 C C . TYR A 1 196 ? 22.938 -16.375 11.648 1 91.31 196 TYR A C 1
ATOM 1503 O O . TYR A 1 196 ? 21.938 -17.062 11.477 1 91.31 196 TYR A O 1
ATOM 1511 N N . TRP A 1 197 ? 22.953 -15.07 11.906 1 93.44 197 TRP A N 1
ATOM 1512 C CA . TRP A 1 197 ? 21.734 -14.289 11.75 1 93.44 197 TRP A CA 1
ATOM 1513 C C . TRP A 1 197 ? 21.984 -13.07 10.867 1 93.44 197 TRP A C 1
ATOM 1515 O O . TRP A 1 197 ? 22.766 -12.18 11.219 1 93.44 197 TRP A O 1
ATOM 1525 N N . PRO A 1 198 ? 21.312 -13.086 9.711 1 95 198 PRO A N 1
ATOM 1526 C CA . PRO A 1 198 ? 21.547 -11.953 8.812 1 95 198 PRO A CA 1
ATOM 1527 C C . PRO A 1 198 ? 21.156 -10.617 9.43 1 95 198 PRO A C 1
ATOM 1529 O O . PRO A 1 198 ? 20.234 -10.555 10.25 1 95 198 PRO A O 1
ATOM 1532 N N . THR A 1 199 ? 21.766 -9.516 9.016 1 91.5 199 THR A N 1
ATOM 1533 C CA . THR A 1 199 ? 21.531 -8.211 9.625 1 91.5 199 THR A CA 1
ATOM 1534 C C . THR A 1 199 ? 20.625 -7.355 8.742 1 91.5 199 THR A C 1
ATOM 1536 O O . THR A 1 199 ? 20.047 -6.367 9.211 1 91.5 199 THR A O 1
ATOM 1539 N N . THR A 1 200 ? 20.516 -7.695 7.523 1 94.94 200 THR A N 1
ATOM 1540 C CA . THR A 1 200 ? 19.719 -6.875 6.609 1 94.94 200 THR A CA 1
ATOM 1541 C C . THR A 1 200 ? 18.344 -7.477 6.41 1 94.94 200 THR A C 1
ATOM 1543 O O . THR A 1 200 ? 18.141 -8.68 6.609 1 94.94 200 THR A O 1
ATOM 1546 N N . SER A 1 201 ? 17.344 -6.586 6.082 1 97.62 201 SER A N 1
ATOM 1547 C CA . SER A 1 201 ? 15.992 -7.066 5.812 1 97.62 201 SER A CA 1
ATOM 1548 C C . SER A 1 201 ? 15.984 -8.07 4.66 1 97.62 201 SER A C 1
ATOM 1550 O O . SER A 1 201 ? 15.281 -9.078 4.723 1 97.62 201 SER A O 1
ATOM 1552 N N . LEU A 1 202 ? 16.766 -7.801 3.617 1 98.12 202 LEU A N 1
ATOM 1553 C CA . LEU A 1 202 ? 16.844 -8.703 2.471 1 98.12 202 LEU A CA 1
ATOM 1554 C C . LEU A 1 202 ? 17.391 -10.062 2.887 1 98.12 202 LEU A C 1
ATOM 1556 O O . LEU A 1 202 ? 16.844 -11.102 2.512 1 98.12 202 LEU A O 1
ATOM 1560 N N . GLY A 1 203 ? 18.516 -10.008 3.66 1 97.94 203 GLY A N 1
ATOM 1561 C CA . GLY A 1 203 ? 19.094 -11.258 4.137 1 97.94 203 GLY A CA 1
ATOM 1562 C C . GLY A 1 203 ? 18.125 -12.078 4.969 1 97.94 203 GLY A C 1
ATOM 1563 O O . GLY A 1 203 ? 18.047 -13.297 4.82 1 97.94 203 GLY A O 1
ATOM 1564 N N . LEU A 1 204 ? 17.391 -11.453 5.816 1 98.38 204 LEU A N 1
ATOM 1565 C CA . LEU A 1 204 ? 16.406 -12.125 6.664 1 98.38 204 LEU A CA 1
ATOM 1566 C C . LEU A 1 204 ? 15.289 -12.727 5.828 1 98.38 204 LEU A C 1
ATOM 1568 O O . LEU A 1 204 ? 14.844 -13.844 6.09 1 98.38 204 LEU A O 1
ATOM 1572 N N . ALA A 1 205 ? 14.781 -11.992 4.836 1 98.56 205 ALA A N 1
ATOM 1573 C CA . ALA A 1 205 ? 13.719 -12.492 3.969 1 98.56 205 ALA A CA 1
ATOM 1574 C C . ALA A 1 205 ? 14.188 -13.711 3.17 1 98.56 205 ALA A C 1
ATOM 1576 O O . ALA A 1 205 ? 13.438 -14.672 2.996 1 98.56 205 ALA A O 1
ATOM 1577 N N . LEU A 1 206 ? 15.438 -13.633 2.66 1 97.88 206 LEU A N 1
ATOM 1578 C CA . LEU A 1 206 ? 16.016 -14.781 1.959 1 97.88 206 LEU A CA 1
ATOM 1579 C C . LEU A 1 206 ? 16.062 -16 2.871 1 97.88 206 LEU A C 1
ATOM 1581 O O . LEU A 1 206 ? 15.688 -17.094 2.467 1 97.88 206 LEU A O 1
ATOM 1585 N N . ALA A 1 207 ? 16.531 -15.758 4.07 1 97.31 207 ALA A N 1
ATOM 1586 C CA . ALA A 1 207 ? 16.641 -16.859 5.035 1 97.31 207 ALA A CA 1
ATOM 1587 C C . ALA A 1 207 ? 15.273 -17.469 5.328 1 97.31 207 ALA A C 1
ATOM 1589 O O . ALA A 1 207 ? 15.164 -18.672 5.531 1 97.31 207 ALA A O 1
ATOM 1590 N N . ALA A 1 208 ? 14.234 -16.656 5.367 1 97.38 208 ALA A N 1
ATOM 1591 C CA . ALA A 1 208 ? 12.883 -17.156 5.629 1 97.38 208 ALA A CA 1
ATOM 1592 C C . ALA A 1 208 ? 12.438 -18.141 4.555 1 97.38 208 ALA A C 1
ATOM 1594 O O . ALA A 1 208 ? 11.898 -19.203 4.863 1 97.38 208 ALA A O 1
ATOM 1595 N N . LEU A 1 209 ? 12.641 -17.859 3.303 1 96.19 209 LEU A N 1
ATOM 1596 C CA . LEU A 1 209 ? 12.219 -18.719 2.203 1 96.19 209 LEU A CA 1
ATOM 1597 C C . LEU A 1 209 ? 13.102 -19.953 2.104 1 96.19 209 LEU A C 1
ATOM 1599 O O . LEU A 1 209 ? 12.602 -21.047 1.854 1 96.19 209 LEU A O 1
ATOM 1603 N N . LEU A 1 210 ? 14.406 -19.734 2.33 1 95.12 210 LEU A N 1
ATOM 1604 C CA . LEU A 1 210 ? 15.344 -20.844 2.164 1 95.12 210 LEU A CA 1
ATOM 1605 C C . LEU A 1 210 ? 15.211 -21.844 3.311 1 95.12 210 LEU A C 1
ATOM 1607 O O . LEU A 1 210 ? 15.43 -23.031 3.125 1 95.12 210 LEU A O 1
ATOM 1611 N N . ALA A 1 211 ? 14.828 -21.391 4.5 1 93.62 211 ALA A N 1
ATOM 1612 C CA . ALA A 1 211 ? 14.664 -22.266 5.656 1 93.62 211 ALA A CA 1
ATOM 1613 C C . ALA A 1 211 ? 13.539 -23.281 5.426 1 93.62 211 ALA A C 1
ATOM 1615 O O . ALA A 1 211 ? 13.492 -24.312 6.082 1 93.62 211 ALA A O 1
ATOM 1616 N N . LEU A 1 212 ? 12.664 -22.984 4.492 1 93.38 212 LEU A N 1
ATOM 1617 C CA . LEU A 1 212 ? 11.516 -23.844 4.227 1 93.38 212 LEU A CA 1
ATOM 1618 C C . LEU A 1 212 ? 11.922 -25.062 3.393 1 93.38 212 LEU A C 1
ATOM 1620 O O . LEU A 1 212 ? 11.188 -26.047 3.32 1 93.38 212 LEU A O 1
ATOM 1624 N N . ILE A 1 213 ? 13.039 -24.969 2.709 1 91.25 213 ILE A N 1
ATOM 1625 C CA . ILE A 1 213 ? 13.531 -26.047 1.874 1 91.25 213 ILE A CA 1
ATOM 1626 C C . ILE A 1 213 ? 14.25 -27.078 2.74 1 91.25 213 ILE A C 1
ATOM 1628 O O . ILE A 1 213 ? 15.234 -26.75 3.408 1 91.25 213 ILE A O 1
ATOM 1632 N N . PRO A 1 214 ? 13.789 -28.266 2.73 1 89.19 214 PRO A N 1
ATOM 1633 C CA . PRO A 1 214 ? 14.453 -29.281 3.537 1 89.19 214 PRO A CA 1
ATOM 1634 C C . PRO A 1 214 ? 15.898 -29.531 3.102 1 89.19 214 PRO A C 1
ATOM 1636 O O . PRO A 1 214 ? 16.219 -29.438 1.913 1 89.19 214 PRO A O 1
ATOM 1639 N N . PRO A 1 215 ? 16.703 -29.797 4.109 1 86 215 PRO A N 1
ATOM 1640 C CA . PRO A 1 215 ? 18.094 -30.141 3.744 1 86 215 PRO A CA 1
ATOM 1641 C C . PRO A 1 215 ? 18.172 -31.406 2.895 1 86 215 PRO A C 1
ATOM 1643 O O . PRO A 1 215 ? 17.266 -32.25 2.928 1 86 215 PRO A O 1
ATOM 1646 N N . PRO A 1 216 ? 19.281 -31.422 2.188 1 78.75 216 PRO A N 1
ATOM 1647 C CA . PRO A 1 216 ? 19.422 -32.594 1.326 1 78.75 216 PRO A CA 1
ATOM 1648 C C . PRO A 1 216 ? 19.5 -33.906 2.115 1 78.75 216 PRO A C 1
ATOM 1650 O O . PRO A 1 216 ? 20.188 -33.969 3.146 1 78.75 216 PRO A O 1
ATOM 1653 N N . GLY A 1 217 ? 18.781 -34.875 1.761 1 73.62 217 GLY A N 1
ATOM 1654 C CA . GLY A 1 217 ? 18.859 -36.188 2.342 1 73.62 217 GLY A CA 1
ATOM 1655 C C . GLY A 1 217 ? 18 -36.375 3.568 1 73.62 217 GLY A C 1
ATOM 1656 O O . GLY A 1 217 ? 18.094 -37.375 4.27 1 73.62 217 GLY A O 1
ATOM 1657 N N . ASP A 1 218 ? 17.234 -35.375 3.867 1 74.56 218 ASP A N 1
ATOM 1658 C CA . ASP A 1 218 ? 16.375 -35.5 5.043 1 74.56 218 ASP A CA 1
ATOM 1659 C C . ASP A 1 218 ? 15.172 -36.375 4.762 1 74.56 218 ASP A C 1
ATOM 1661 O O . ASP A 1 218 ? 14.219 -35.969 4.102 1 74.56 218 ASP A O 1
ATOM 1665 N N . ALA A 1 219 ? 15.203 -37.531 5.254 1 67.56 219 ALA A N 1
ATOM 1666 C CA . ALA A 1 219 ? 14.156 -38.531 5.035 1 67.56 219 ALA A CA 1
ATOM 1667 C C . ALA A 1 219 ? 12.875 -38.156 5.77 1 67.56 219 ALA A C 1
ATOM 1669 O O . ALA A 1 219 ? 11.781 -38.594 5.422 1 67.56 219 ALA A O 1
ATOM 1670 N N . TYR A 1 220 ? 12.992 -37.312 6.727 1 69.94 220 TYR A N 1
ATOM 1671 C CA . TYR A 1 220 ? 11.828 -37 7.539 1 69.94 220 TYR A CA 1
ATOM 1672 C C . TYR A 1 220 ? 11.328 -35.594 7.215 1 69.94 220 TYR A C 1
ATOM 1674 O O . TYR A 1 220 ? 10.641 -34.969 8.023 1 69.94 220 TYR A O 1
ATOM 1682 N N . ALA A 1 221 ? 11.641 -35.156 6.055 1 76.06 221 ALA A N 1
ATOM 1683 C CA . ALA A 1 221 ? 11.344 -33.781 5.664 1 76.06 221 ALA A CA 1
ATOM 1684 C C . ALA A 1 221 ? 9.836 -33.531 5.688 1 76.06 221 ALA A C 1
ATOM 1686 O O . ALA A 1 221 ? 9.398 -32.406 5.961 1 76.06 221 ALA A O 1
ATOM 1687 N N . THR A 1 222 ? 9.047 -34.5 5.508 1 74.88 222 THR A N 1
ATOM 1688 C CA . THR A 1 222 ? 7.602 -34.281 5.41 1 74.88 222 THR A CA 1
ATOM 1689 C C . THR A 1 222 ? 6.922 -34.594 6.746 1 74.88 222 THR A C 1
ATOM 1691 O O . THR A 1 222 ? 5.699 -34.5 6.859 1 74.88 222 THR A O 1
ATOM 1694 N N . GLY A 1 223 ? 7.695 -34.844 7.711 1 78.69 223 GLY A N 1
ATOM 1695 C CA . GLY A 1 223 ? 7.113 -35.094 9.023 1 78.69 223 GLY A CA 1
ATOM 1696 C C . GLY A 1 223 ? 6.566 -33.844 9.68 1 78.69 223 GLY A C 1
ATOM 1697 O O . GLY A 1 223 ? 7.043 -32.75 9.422 1 78.69 223 GLY A O 1
ATOM 1698 N N . ASP A 1 224 ? 5.613 -34 10.516 1 83.19 224 ASP A N 1
ATOM 1699 C CA . ASP A 1 224 ? 4.914 -32.875 11.148 1 83.19 224 ASP A CA 1
ATOM 1700 C C . ASP A 1 224 ? 5.855 -32.094 12.055 1 83.19 224 ASP A C 1
ATOM 1702 O O . ASP A 1 224 ? 5.793 -30.859 12.102 1 83.19 224 ASP A O 1
ATOM 1706 N N . GLU A 1 225 ? 6.695 -32.812 12.688 1 83.44 225 GLU A N 1
ATOM 1707 C CA . GLU A 1 225 ? 7.586 -32.125 13.625 1 83.44 225 GLU A CA 1
ATOM 1708 C C . GLU A 1 225 ? 8.617 -31.297 12.883 1 83.44 225 GLU A C 1
ATOM 1710 O O . GLU A 1 225 ? 8.914 -30.172 13.289 1 83.44 225 GLU A O 1
ATOM 1715 N N . THR A 1 226 ? 9.172 -31.891 11.883 1 85.56 226 THR A N 1
ATOM 1716 C CA . THR A 1 226 ? 10.164 -31.156 11.102 1 85.56 226 THR A CA 1
ATOM 1717 C C . THR A 1 226 ? 9.523 -29.984 10.359 1 85.56 226 THR A C 1
ATOM 1719 O O . THR A 1 226 ? 10.125 -28.922 10.234 1 85.56 226 THR A O 1
ATOM 1722 N N . THR A 1 227 ? 8.328 -30.172 9.945 1 88.62 227 THR A N 1
ATOM 1723 C CA . THR A 1 227 ? 7.617 -29.109 9.25 1 88.62 227 THR A CA 1
ATOM 1724 C C . THR A 1 227 ? 7.293 -27.969 10.203 1 88.62 227 THR A C 1
ATOM 1726 O O . THR A 1 227 ? 7.363 -26.797 9.828 1 88.62 227 THR A O 1
ATOM 1729 N N . THR A 1 228 ? 6.914 -28.281 11.391 1 89.94 228 THR A N 1
ATOM 1730 C CA . THR A 1 228 ? 6.602 -27.266 12.391 1 89.94 228 THR A CA 1
ATOM 1731 C C . THR A 1 228 ? 7.855 -26.484 12.766 1 89.94 228 THR A C 1
ATOM 1733 O O . THR A 1 228 ? 7.781 -25.281 13.016 1 89.94 228 THR A O 1
ATOM 1736 N N . LEU A 1 229 ? 8.984 -27.203 12.828 1 89.69 229 LEU A N 1
ATOM 1737 C CA . LEU A 1 229 ? 10.25 -26.531 13.117 1 89.69 229 LEU A CA 1
ATOM 1738 C C . LEU A 1 229 ? 10.609 -25.547 12.016 1 89.69 229 LEU A C 1
ATOM 1740 O O . LEU A 1 229 ? 10.969 -24.406 12.297 1 89.69 229 LEU A O 1
ATOM 1744 N N . ARG A 1 230 ? 10.57 -25.969 10.773 1 91.88 230 ARG A N 1
ATOM 1745 C CA . ARG A 1 230 ? 10.867 -25.094 9.648 1 91.88 230 ARG A CA 1
ATOM 1746 C C . ARG A 1 230 ? 9.922 -23.906 9.617 1 91.88 230 ARG A C 1
ATOM 1748 O O . ARG A 1 230 ? 10.359 -22.766 9.367 1 91.88 230 ARG A O 1
ATOM 1755 N N . ARG A 1 231 ? 8.688 -24.156 9.93 1 93.12 231 ARG A N 1
ATOM 1756 C CA . ARG A 1 231 ? 7.691 -23.094 9.969 1 93.12 231 ARG A CA 1
ATOM 1757 C C . ARG A 1 231 ? 8.031 -22.062 11.031 1 93.12 231 ARG A C 1
ATOM 1759 O O . ARG A 1 231 ? 7.949 -20.859 10.781 1 93.12 231 ARG A O 1
ATOM 1766 N N . SER A 1 232 ? 8.375 -22.5 12.172 1 93.38 232 SER A N 1
ATOM 1767 C CA . SER A 1 232 ? 8.648 -21.594 13.289 1 93.38 232 SER A CA 1
ATOM 1768 C C . SER A 1 232 ? 9.852 -20.703 13 1 93.38 232 SER A C 1
ATOM 1770 O O . SER A 1 232 ? 9.82 -19.5 13.266 1 93.38 232 SER A O 1
ATOM 1772 N N . PHE A 1 233 ? 10.906 -21.266 12.477 1 93.75 233 PHE A N 1
ATOM 1773 C CA . PHE A 1 233 ? 12.094 -20.469 12.188 1 93.75 233 PHE A CA 1
ATOM 1774 C C . PHE A 1 233 ? 11.859 -19.562 10.984 1 93.75 233 PHE A C 1
ATOM 1776 O O . PHE A 1 233 ? 12.328 -18.422 10.969 1 93.75 233 PHE A O 1
ATOM 1783 N N . ALA A 1 234 ? 11.18 -20.109 9.922 1 96.25 234 ALA A N 1
ATOM 1784 C CA . ALA A 1 234 ? 10.844 -19.281 8.773 1 96.25 234 ALA A CA 1
ATOM 1785 C C . ALA A 1 234 ? 10 -18.078 9.195 1 96.25 234 ALA A C 1
ATOM 1787 O O . ALA A 1 234 ? 10.219 -16.969 8.719 1 96.25 234 ALA A O 1
ATOM 1788 N N . ASP A 1 235 ? 9.094 -18.297 10.109 1 96.19 235 ASP A N 1
ATOM 1789 C CA . ASP A 1 235 ? 8.25 -17.219 10.617 1 96.19 235 ASP A CA 1
ATOM 1790 C C . ASP A 1 235 ? 9.07 -16.188 11.391 1 96.19 235 ASP A C 1
ATOM 1792 O O . ASP A 1 235 ? 8.82 -14.992 11.281 1 96.19 235 ASP A O 1
ATOM 1796 N N . LEU A 1 236 ? 9.945 -16.688 12.195 1 96.44 236 LEU A N 1
ATOM 1797 C CA . LEU A 1 236 ? 10.82 -15.789 12.938 1 96.44 236 LEU A CA 1
ATOM 1798 C C . LEU A 1 236 ? 11.633 -14.914 11.992 1 96.44 236 LEU A C 1
ATOM 1800 O O . LEU A 1 236 ? 11.75 -13.703 12.203 1 96.44 236 LEU A O 1
ATOM 1804 N N . PHE A 1 237 ? 12.219 -15.516 10.938 1 97.56 237 PHE A N 1
ATOM 1805 C CA . PHE A 1 237 ? 12.977 -14.766 9.938 1 97.56 237 PHE A CA 1
ATOM 1806 C C . PHE A 1 237 ? 12.086 -13.742 9.25 1 97.56 237 PHE A C 1
ATOM 1808 O O . PHE A 1 237 ? 12.484 -12.586 9.062 1 97.56 237 PHE A O 1
ATOM 1815 N N . ALA A 1 238 ? 10.922 -14.188 8.836 1 98 238 ALA A N 1
ATOM 1816 C CA . ALA A 1 238 ? 10 -13.328 8.094 1 98 238 ALA A CA 1
ATOM 1817 C C . ALA A 1 238 ? 9.57 -12.133 8.938 1 98 238 ALA A C 1
ATOM 1819 O O . ALA A 1 238 ? 9.555 -11 8.453 1 98 238 ALA A O 1
ATOM 1820 N N . ARG A 1 239 ? 9.266 -12.344 10.188 1 96.12 239 ARG A N 1
ATOM 1821 C CA . ARG A 1 239 ? 8.875 -11.258 11.086 1 96.12 239 ARG A CA 1
ATOM 1822 C C . ARG A 1 239 ? 10.031 -10.289 11.305 1 96.12 239 ARG A C 1
ATOM 1824 O O . ARG A 1 239 ? 9.828 -9.07 11.305 1 96.12 239 ARG A O 1
ATOM 1831 N N . SER A 1 240 ? 11.18 -10.828 11.5 1 97.44 240 SER A N 1
ATOM 1832 C CA . SER A 1 240 ? 12.359 -9.984 11.695 1 97.44 240 SER A CA 1
ATOM 1833 C C . SER A 1 240 ? 12.648 -9.164 10.445 1 97.44 240 SER A C 1
ATOM 1835 O O . SER A 1 240 ? 13.094 -8.016 10.539 1 97.44 240 SER A O 1
ATOM 1837 N N . ALA A 1 241 ? 12.453 -9.805 9.273 1 98.31 241 ALA A N 1
ATOM 1838 C CA . ALA A 1 241 ? 12.648 -9.086 8.016 1 98.31 241 ALA A CA 1
ATOM 1839 C C . ALA A 1 241 ? 11.664 -7.918 7.898 1 98.31 241 ALA A C 1
ATOM 1841 O O . ALA A 1 241 ? 12.039 -6.832 7.449 1 98.31 241 ALA A O 1
ATOM 1842 N N . LEU A 1 242 ? 10.453 -8.148 8.289 1 96.44 242 LEU A N 1
ATOM 1843 C CA . LEU A 1 242 ? 9.43 -7.113 8.25 1 96.44 242 LEU A CA 1
ATOM 1844 C C . LEU A 1 242 ? 9.773 -5.969 9.195 1 96.44 242 LEU A C 1
ATOM 1846 O O . LEU A 1 242 ? 9.688 -4.797 8.82 1 96.44 242 LEU A O 1
ATOM 1850 N N . ASP A 1 243 ? 10.172 -6.305 10.344 1 94.12 243 ASP A N 1
ATOM 1851 C CA . ASP A 1 243 ? 10.562 -5.301 11.328 1 94.12 243 ASP A CA 1
ATOM 1852 C C . ASP A 1 243 ? 11.75 -4.48 10.836 1 94.12 243 ASP A C 1
ATOM 1854 O O . ASP A 1 243 ? 11.773 -3.256 10.977 1 94.12 243 ASP A O 1
ATOM 1858 N N . ALA A 1 244 ? 12.695 -5.184 10.289 1 95.19 244 ALA A N 1
ATOM 1859 C CA . ALA A 1 244 ? 13.883 -4.508 9.773 1 95.19 244 ALA A CA 1
ATOM 1860 C C . ALA A 1 244 ? 13.523 -3.564 8.625 1 95.19 244 ALA A C 1
ATOM 1862 O O . ALA A 1 244 ? 14.109 -2.492 8.492 1 95.19 244 ALA A O 1
ATOM 1863 N N . SER A 1 245 ? 12.617 -3.988 7.789 1 95 245 SER A N 1
ATOM 1864 C CA . SER A 1 245 ? 12.172 -3.148 6.68 1 95 245 SER A CA 1
ATOM 1865 C C . SER A 1 245 ? 11.477 -1.89 7.184 1 95 245 SER A C 1
ATOM 1867 O O . SER A 1 245 ? 11.672 -0.803 6.637 1 95 245 SER A O 1
ATOM 1869 N N . GLU A 1 246 ? 10.711 -1.986 8.234 1 89.88 246 GLU A N 1
ATOM 1870 C CA . GLU A 1 246 ? 10 -0.844 8.797 1 89.88 246 GLU A CA 1
ATOM 1871 C C . GLU A 1 246 ? 10.945 0.093 9.539 1 89.88 246 GLU A C 1
ATOM 1873 O O . GLU A 1 246 ? 10.742 1.309 9.555 1 89.88 246 GLU A O 1
ATOM 1878 N N . GLU A 1 247 ? 11.867 -0.507 10.18 1 87.81 247 GLU A N 1
ATOM 1879 C CA . GLU A 1 247 ? 12.836 0.299 10.914 1 87.81 247 GLU A CA 1
ATOM 1880 C C . GLU A 1 247 ? 13.68 1.155 9.969 1 87.81 247 GLU A C 1
ATOM 1882 O O . GLU A 1 247 ? 14.172 2.215 10.359 1 87.81 247 GLU A O 1
ATOM 1887 N N . SER A 1 248 ? 13.773 0.67 8.805 1 85.19 248 SER A N 1
ATOM 1888 C CA . SER A 1 248 ? 14.57 1.402 7.824 1 85.19 248 SER A CA 1
ATOM 1889 C C . SER A 1 248 ? 13.852 2.664 7.363 1 85.19 248 SER A C 1
ATOM 1891 O O . SER A 1 248 ? 14.469 3.562 6.789 1 85.19 248 SER A O 1
ATOM 1893 N N . LEU A 1 249 ? 12.492 2.725 7.59 1 79.88 249 LEU A N 1
ATOM 1894 C CA . LEU A 1 249 ? 11.695 3.863 7.148 1 79.88 249 LEU A CA 1
ATOM 1895 C C . LEU A 1 249 ? 11.93 5.074 8.047 1 79.88 249 LEU A C 1
ATOM 1897 O O . LEU A 1 249 ? 11.375 5.16 9.141 1 79.88 249 LEU A O 1
ATOM 1901 N N . GLU A 1 250 ? 13.172 5.238 8.508 1 65.25 250 GLU A N 1
ATOM 1902 C CA . GLU A 1 250 ? 13.453 6.418 9.32 1 65.25 250 GLU A CA 1
ATOM 1903 C C . GLU A 1 250 ? 13.523 7.676 8.461 1 65.25 250 GLU A C 1
ATOM 1905 O O . GLU A 1 250 ? 13.836 7.602 7.27 1 65.25 250 GLU A O 1
ATOM 1910 N N . PRO A 1 251 ? 12.82 8.758 8.867 1 53.12 251 PRO A N 1
ATOM 1911 C CA . PRO A 1 251 ? 12.703 10.023 8.133 1 53.12 251 PRO A CA 1
ATOM 1912 C C . PRO A 1 251 ? 13.992 10.406 7.41 1 53.12 251 PRO A C 1
ATOM 1914 O O . PRO A 1 251 ? 14.18 11.57 7.043 1 53.12 251 PRO A O 1
ATOM 1917 N N . SER A 1 252 ? 14.852 9.406 7.086 1 48.97 252 SER A N 1
ATOM 1918 C CA . SER A 1 252 ? 16.109 9.898 6.547 1 48.97 252 SER A CA 1
ATOM 1919 C C . SER A 1 252 ? 15.914 10.547 5.18 1 48.97 252 SER A C 1
ATOM 1921 O O . SER A 1 252 ? 14.93 10.273 4.496 1 48.97 252 SER A O 1
ATOM 1923 N N . SER A 1 253 ? 16.734 11.578 4.766 1 46.44 253 SER A N 1
ATOM 1924 C CA . SER A 1 253 ? 16.953 12.445 3.611 1 46.44 253 SER A CA 1
ATOM 1925 C C . SER A 1 253 ? 16.922 11.648 2.311 1 46.44 253 SER A C 1
ATOM 1927 O O . SER A 1 253 ? 17.312 10.484 2.279 1 46.44 253 SER A O 1
ATOM 1929 N N . ASN A 1 254 ? 15.891 11.859 1.528 1 50.47 254 ASN A N 1
ATOM 1930 C CA . ASN A 1 254 ? 15.742 11.523 0.116 1 50.47 254 ASN A CA 1
ATOM 1931 C C . ASN A 1 254 ? 17.094 11.328 -0.562 1 50.47 254 ASN A C 1
ATOM 1933 O O . ASN A 1 254 ? 17.625 12.266 -1.164 1 50.47 254 ASN A O 1
ATOM 1937 N N . SER A 1 255 ? 17.969 10.516 0.002 1 54.56 255 SER A N 1
ATOM 1938 C CA . SER A 1 255 ? 19.328 10.461 -0.525 1 54.56 255 SER A CA 1
ATOM 1939 C C . SER A 1 255 ? 19.359 9.797 -1.898 1 54.56 255 SER A C 1
ATOM 1941 O O . SER A 1 255 ? 18.531 8.938 -2.199 1 54.56 255 SER A O 1
ATOM 1943 N N . ASP A 1 256 ? 19.875 10.375 -2.832 1 64.25 256 ASP A N 1
ATOM 1944 C CA . ASP A 1 256 ? 20.375 9.891 -4.117 1 64.25 256 ASP A CA 1
ATOM 1945 C C . ASP A 1 256 ? 20.859 8.453 -4.004 1 64.25 256 ASP A C 1
ATOM 1947 O O . ASP A 1 256 ? 21.797 8.164 -3.254 1 64.25 256 ASP A O 1
ATOM 1951 N N . LEU A 1 257 ? 20 7.492 -4.512 1 73.31 257 LEU A N 1
ATOM 1952 C CA . LEU A 1 257 ? 20.344 6.074 -4.512 1 73.31 257 LEU A CA 1
ATOM 1953 C C . LEU A 1 257 ? 21.797 5.859 -4.895 1 73.31 257 LEU A C 1
ATOM 1955 O O . LEU A 1 257 ? 22.422 4.887 -4.469 1 73.31 257 LEU A O 1
ATOM 1959 N N . THR A 1 258 ? 22.297 6.801 -5.672 1 68.06 258 THR A N 1
ATOM 1960 C CA . THR A 1 258 ? 23.641 6.625 -6.238 1 68.06 258 THR A CA 1
ATOM 1961 C C . THR A 1 258 ? 24.703 7.004 -5.219 1 68.06 258 THR A C 1
ATOM 1963 O O . THR A 1 258 ? 25.859 6.562 -5.328 1 68.06 258 THR A O 1
ATOM 1966 N N . LYS A 1 259 ? 24.375 7.77 -4.277 1 70.81 259 LYS A N 1
ATOM 1967 C CA . LYS A 1 259 ? 25.375 8.273 -3.348 1 70.81 259 LYS A CA 1
ATOM 1968 C C . LYS A 1 259 ? 25.375 7.469 -2.051 1 70.81 259 LYS A C 1
ATOM 1970 O O . LYS A 1 259 ? 26.297 7.598 -1.233 1 70.81 259 LYS A O 1
ATOM 1975 N N . GLY A 1 260 ? 24.5 6.492 -2.033 1 75.81 260 GLY A N 1
ATOM 1976 C CA . GLY A 1 260 ? 24.422 5.762 -0.778 1 75.81 260 GLY A CA 1
ATOM 1977 C C . GLY A 1 260 ? 25.234 4.48 -0.774 1 75.81 260 GLY A C 1
ATOM 1978 O O . GLY A 1 260 ? 25.844 4.121 -1.787 1 75.81 260 GLY A O 1
ATOM 1979 N N . PRO A 1 261 ? 25.422 3.889 0.338 1 85.75 261 PRO A N 1
ATOM 1980 C CA . PRO A 1 261 ? 26.141 2.621 0.456 1 85.75 261 PRO A CA 1
ATOM 1981 C C . PRO A 1 261 ? 25.453 1.478 -0.289 1 85.75 261 PRO A C 1
ATOM 1983 O O . PRO A 1 261 ? 24.25 1.544 -0.557 1 85.75 261 PRO A O 1
ATOM 1986 N N . CYS A 1 262 ? 26.297 0.482 -0.621 1 90.06 262 CYS A N 1
ATOM 1987 C CA . CYS A 1 262 ? 25.781 -0.699 -1.307 1 90.06 262 CYS A CA 1
ATOM 1988 C C . CYS A 1 262 ? 25.422 -1.792 -0.31 1 90.06 262 CYS A C 1
ATOM 1990 O O . CYS A 1 262 ? 25.844 -1.754 0.845 1 90.06 262 CYS A O 1
ATOM 1992 N N . SER A 1 263 ? 24.609 -2.674 -0.783 1 92.56 263 SER A N 1
ATOM 1993 C CA . SER A 1 263 ? 24.219 -3.822 0.031 1 92.56 263 SER A CA 1
ATOM 1994 C C . SER A 1 263 ? 25.406 -4.758 0.261 1 92.56 263 SER A C 1
ATOM 1996 O O . SER A 1 263 ? 26.219 -4.961 -0.635 1 92.56 263 SER A O 1
ATOM 1998 N N . PRO A 1 264 ? 25.516 -5.297 1.424 1 93.31 264 PRO A N 1
ATOM 1999 C CA . PRO A 1 264 ? 26.578 -6.285 1.662 1 93.31 264 PRO A CA 1
ATOM 2000 C C . PRO A 1 264 ? 26.344 -7.586 0.892 1 93.31 264 PRO A C 1
ATOM 2002 O O . PRO A 1 264 ? 27.266 -8.398 0.757 1 93.31 264 PRO A O 1
ATOM 2005 N N . LEU A 1 265 ? 25.172 -7.809 0.416 1 95.06 265 LEU A N 1
ATOM 2006 C CA . LEU A 1 265 ? 24.828 -9.062 -0.256 1 95.06 265 LEU A CA 1
ATOM 2007 C C . LEU A 1 265 ? 25.188 -9 -1.736 1 95.06 265 LEU A C 1
ATOM 2009 O O . LEU A 1 265 ? 25.422 -10.031 -2.367 1 95.06 265 LEU A O 1
ATOM 2013 N N . HIS A 1 266 ? 25.219 -7.836 -2.311 1 94.88 266 HIS A N 1
ATOM 2014 C CA . HIS A 1 266 ? 25.547 -7.645 -3.719 1 94.88 266 HIS A CA 1
ATOM 2015 C C . HIS A 1 266 ? 26.016 -6.219 -3.982 1 94.88 266 HIS A C 1
ATOM 2017 O O . HIS A 1 266 ? 25.328 -5.254 -3.629 1 94.88 266 HIS A O 1
ATOM 2023 N N . PRO A 1 267 ? 27.094 -6.012 -4.633 1 92.75 267 PRO A N 1
ATOM 2024 C CA . PRO A 1 267 ? 27.688 -4.684 -4.789 1 92.75 267 PRO A CA 1
ATOM 2025 C C . PRO A 1 267 ? 26.859 -3.762 -5.68 1 92.75 267 PRO A C 1
ATOM 2027 O O . PRO A 1 267 ? 26.953 -2.537 -5.566 1 92.75 267 PRO A O 1
ATOM 2030 N N . ASP A 1 268 ? 26.016 -4.316 -6.535 1 91.62 268 ASP A N 1
ATOM 2031 C CA . ASP A 1 268 ? 25.266 -3.486 -7.477 1 91.62 268 ASP A CA 1
ATOM 2032 C C . ASP A 1 268 ? 23.938 -3.033 -6.871 1 91.62 268 ASP A C 1
ATOM 2034 O O . ASP A 1 268 ? 23.219 -2.252 -7.484 1 91.62 268 ASP A O 1
ATOM 2038 N N . ILE A 1 269 ? 23.656 -3.41 -5.68 1 93.81 269 ILE A N 1
ATOM 2039 C CA . ILE A 1 269 ? 22.375 -3.082 -5.074 1 93.81 269 ILE A CA 1
ATOM 2040 C C . ILE A 1 269 ? 22.547 -1.984 -4.031 1 93.81 269 ILE A C 1
ATOM 2042 O O . ILE A 1 269 ? 23.234 -2.184 -3.027 1 93.81 269 ILE A O 1
ATOM 2046 N N . PRO A 1 270 ? 21.984 -0.85 -4.289 1 91.88 270 PRO A N 1
ATOM 2047 C CA . PRO A 1 270 ? 21.984 0.155 -3.225 1 91.88 270 PRO A CA 1
ATOM 2048 C C . PRO A 1 270 ? 21.312 -0.33 -1.947 1 91.88 270 PRO A C 1
ATOM 2050 O O . PRO A 1 270 ? 20.281 -0.997 -2.01 1 91.88 270 PRO A O 1
ATOM 2053 N N . ARG A 1 271 ? 21.812 -0.029 -0.848 1 91.56 271 ARG A N 1
ATOM 2054 C CA . ARG A 1 271 ? 21.312 -0.491 0.446 1 91.56 271 ARG A CA 1
ATOM 2055 C C . ARG A 1 271 ? 19.875 -0.043 0.674 1 91.56 271 ARG A C 1
ATOM 2057 O O . ARG A 1 271 ? 19.094 -0.753 1.308 1 91.56 271 ARG A O 1
ATOM 2064 N N . GLN A 1 272 ? 19.453 1.131 0.154 1 91.06 272 GLN A N 1
ATOM 2065 C CA . GLN A 1 272 ? 18.125 1.69 0.347 1 91.06 272 GLN A CA 1
ATOM 2066 C C . GLN A 1 272 ? 17.062 0.825 -0.325 1 91.06 272 GLN A C 1
ATOM 2068 O O . GLN A 1 272 ? 15.875 0.933 -0.008 1 91.06 272 GLN A O 1
ATOM 2073 N N . MET A 1 273 ? 17.469 -0.06 -1.227 1 93.94 273 MET A N 1
ATOM 2074 C CA . MET A 1 273 ? 16.531 -0.887 -1.976 1 93.94 273 MET A CA 1
ATOM 2075 C C . MET A 1 273 ? 16.25 -2.197 -1.244 1 93.94 273 MET A C 1
ATOM 2077 O O . MET A 1 273 ? 15.328 -2.932 -1.604 1 93.94 273 MET A O 1
ATOM 2081 N N . GLU A 1 274 ? 16.984 -2.508 -0.215 1 95.88 274 GLU A N 1
ATOM 2082 C CA . GLU A 1 274 ? 16.922 -3.799 0.463 1 95.88 274 GLU A CA 1
ATOM 2083 C C . GLU A 1 274 ? 15.516 -4.047 1.02 1 95.88 274 GLU A C 1
ATOM 2085 O O . GLU A 1 274 ? 14.977 -5.148 0.881 1 95.88 274 GLU A O 1
ATOM 2090 N N . PRO A 1 275 ? 14.891 -2.99 1.635 1 96.75 275 PRO A N 1
ATOM 2091 C CA . PRO A 1 275 ? 13.555 -3.254 2.164 1 96.75 275 PRO A CA 1
ATOM 2092 C C . PRO A 1 275 ? 12.539 -3.586 1.069 1 96.75 275 PRO A C 1
ATOM 2094 O O . PRO A 1 275 ? 11.648 -4.41 1.279 1 96.75 275 PRO A O 1
ATOM 2097 N N . VAL A 1 276 ? 12.633 -2.949 -0.098 1 97.5 276 VAL A N 1
ATOM 2098 C CA . VAL A 1 276 ? 11.727 -3.23 -1.203 1 97.5 276 VAL A CA 1
ATOM 2099 C C . VAL A 1 276 ? 11.883 -4.684 -1.646 1 97.5 276 VAL A C 1
ATOM 2101 O O . VAL A 1 276 ? 10.891 -5.398 -1.816 1 97.5 276 VAL A O 1
ATOM 2104 N N . LEU A 1 277 ? 13.133 -5.094 -1.8 1 98.38 277 LEU A N 1
ATOM 2105 C CA . LEU A 1 277 ? 13.43 -6.457 -2.221 1 98.38 277 LEU A CA 1
ATOM 2106 C C . LEU A 1 277 ? 12.977 -7.465 -1.169 1 98.38 277 LEU A C 1
ATOM 2108 O O . LEU A 1 277 ? 12.453 -8.531 -1.508 1 98.38 277 LEU A O 1
ATOM 2112 N N . ALA A 1 278 ? 13.195 -7.117 0.061 1 98.69 278 ALA A N 1
ATOM 2113 C CA . ALA A 1 278 ? 12.766 -7.984 1.155 1 98.69 278 ALA A CA 1
ATOM 2114 C C . ALA A 1 278 ? 11.258 -8.172 1.152 1 98.69 278 ALA A C 1
ATOM 2116 O O . ALA A 1 278 ? 10.758 -9.289 1.309 1 98.69 278 ALA A O 1
ATOM 2117 N N . LEU A 1 279 ? 10.508 -7.086 0.998 1 98.56 279 LEU A N 1
ATOM 2118 C CA . LEU A 1 279 ? 9.055 -7.141 0.986 1 98.56 279 LEU A CA 1
ATOM 2119 C C . LEU A 1 279 ? 8.547 -7.953 -0.201 1 98.56 279 LEU A C 1
ATOM 2121 O O . LEU A 1 279 ? 7.535 -8.648 -0.095 1 98.56 279 LEU A O 1
ATOM 2125 N N . ALA A 1 280 ? 9.203 -7.859 -1.312 1 98.25 280 ALA A N 1
ATOM 2126 C CA . ALA A 1 280 ? 8.852 -8.688 -2.463 1 98.25 280 ALA A CA 1
ATOM 2127 C C . ALA A 1 280 ? 8.953 -10.172 -2.119 1 98.25 280 ALA A C 1
ATOM 2129 O O . ALA A 1 280 ? 8.039 -10.953 -2.432 1 98.25 280 ALA A O 1
ATOM 2130 N N . LEU A 1 281 ? 10.031 -10.516 -1.473 1 98.12 281 LEU A N 1
ATOM 2131 C CA . LEU A 1 281 ? 10.227 -11.906 -1.077 1 98.12 281 LEU A CA 1
ATOM 2132 C C . LEU A 1 281 ? 9.188 -12.32 -0.037 1 98.12 281 LEU A C 1
ATOM 2134 O O . LEU A 1 281 ? 8.695 -13.453 -0.066 1 98.12 281 LEU A O 1
ATOM 2138 N N . LEU A 1 282 ? 8.898 -11.422 0.853 1 98.19 282 LEU A N 1
ATOM 2139 C CA . LEU A 1 282 ? 7.906 -11.719 1.876 1 98.19 282 LEU A CA 1
ATOM 2140 C C . LEU A 1 282 ? 6.523 -11.898 1.255 1 98.19 282 LEU A C 1
ATOM 2142 O O . LEU A 1 282 ? 5.707 -12.672 1.754 1 98.19 282 LEU A O 1
ATOM 2146 N N . SER A 1 283 ? 6.238 -11.117 0.195 1 97.75 283 SER A N 1
ATOM 2147 C CA . SER A 1 283 ? 4.996 -11.328 -0.538 1 97.75 283 SER A CA 1
ATOM 2148 C C . SER A 1 283 ? 4.879 -12.766 -1.03 1 97.75 283 SER A C 1
ATOM 2150 O O . SER A 1 283 ? 3.824 -13.391 -0.901 1 97.75 283 SER A O 1
ATOM 2152 N N . LEU A 1 284 ? 5.93 -13.336 -1.506 1 96.44 284 LEU A N 1
ATOM 2153 C CA . LEU A 1 284 ? 5.961 -14.727 -1.956 1 96.44 284 LEU A CA 1
ATOM 2154 C C . LEU A 1 284 ? 5.816 -15.68 -0.778 1 96.44 284 LEU A C 1
ATOM 2156 O O . LEU A 1 284 ? 5.141 -16.703 -0.885 1 96.44 284 LEU A O 1
ATOM 2160 N N . TYR A 1 285 ? 6.516 -15.328 0.33 1 97 285 TYR A N 1
ATOM 2161 C CA . TYR A 1 285 ? 6.414 -16.141 1.543 1 97 285 TYR A CA 1
ATOM 2162 C C . TYR A 1 285 ? 4.961 -16.281 1.982 1 97 285 TYR A C 1
ATOM 2164 O O . TYR A 1 285 ? 4.516 -17.375 2.322 1 97 285 TYR A O 1
ATOM 2172 N N . GLU A 1 286 ? 4.203 -15.148 1.939 1 95.88 286 GLU A N 1
ATOM 2173 C CA . GLU A 1 286 ? 2.803 -15.164 2.348 1 95.88 286 GLU A CA 1
ATOM 2174 C C . GLU A 1 286 ? 1.968 -16.047 1.417 1 95.88 286 GLU A C 1
ATOM 2176 O O . GLU A 1 286 ? 1.09 -16.781 1.871 1 95.88 286 GLU A O 1
ATOM 2181 N N . CYS A 1 287 ? 2.262 -15.984 0.183 1 94 287 CYS A N 1
ATOM 2182 C CA . CYS A 1 287 ? 1.492 -16.719 -0.814 1 94 287 CYS A CA 1
ATOM 2183 C C . CYS A 1 287 ? 1.81 -18.203 -0.759 1 94 287 CYS A C 1
ATOM 2185 O O . CYS A 1 287 ? 0.905 -19.031 -0.651 1 94 287 CYS A O 1
ATOM 2187 N N . CYS A 1 288 ? 3.088 -18.547 -0.781 1 94.19 288 CYS A N 1
ATOM 2188 C CA . CYS A 1 288 ? 3.506 -19.922 -0.959 1 94.19 288 CYS A CA 1
ATOM 2189 C C . CYS A 1 288 ? 3.498 -20.672 0.369 1 94.19 288 CYS A C 1
ATOM 2191 O O . CYS A 1 288 ? 3.121 -21.844 0.424 1 94.19 288 CYS A O 1
ATOM 2193 N N . GLN A 1 289 ? 3.951 -20.031 1.426 1 94.38 289 GLN A N 1
ATOM 2194 C CA . GLN A 1 289 ? 4.105 -20.719 2.707 1 94.38 289 GLN A CA 1
ATOM 2195 C C . GLN A 1 289 ? 2.834 -20.594 3.547 1 94.38 289 GLN A C 1
ATOM 2197 O O . GLN A 1 289 ? 2.361 -21.578 4.109 1 94.38 289 GLN A O 1
ATOM 2202 N N . ARG A 1 290 ? 2.277 -19.469 3.592 1 92.75 290 ARG A N 1
ATOM 2203 C CA . ARG A 1 290 ? 1.137 -19.25 4.473 1 92.75 290 ARG A CA 1
ATOM 2204 C C . ARG A 1 290 ? -0.178 -19.406 3.721 1 92.75 290 ARG A C 1
ATOM 2206 O O . ARG A 1 290 ? -1.238 -19.562 4.332 1 92.75 290 ARG A O 1
ATOM 2213 N N . GLY A 1 291 ? -0.108 -19.422 2.395 1 92 291 GLY A N 1
ATOM 2214 C CA . GLY A 1 291 ? -1.32 -19.516 1.597 1 92 291 GLY A CA 1
ATOM 2215 C C . GLY A 1 291 ? -2.254 -18.328 1.78 1 92 291 GLY A C 1
ATOM 2216 O O . GLY A 1 291 ? -3.473 -18.469 1.65 1 92 291 GLY A O 1
ATOM 2217 N N . ASN A 1 292 ? -1.758 -17.234 2.209 1 92.31 292 ASN A N 1
ATOM 2218 C CA . ASN A 1 292 ? -2.537 -16.016 2.449 1 92.31 292 ASN A CA 1
ATOM 2219 C C . ASN A 1 292 ? -2.32 -14.984 1.35 1 92.31 292 ASN A C 1
ATOM 2221 O O . ASN A 1 292 ? -1.398 -14.172 1.43 1 92.31 292 ASN A O 1
ATOM 2225 N N . VAL A 1 293 ? -3.209 -14.945 0.43 1 92.88 293 VAL A N 1
ATOM 2226 C CA . VAL A 1 293 ? -3.061 -14.102 -0.751 1 92.88 293 VAL A CA 1
ATOM 2227 C C . VAL A 1 293 ? -3.311 -12.641 -0.38 1 92.88 293 VAL A C 1
ATOM 2229 O O . VAL A 1 293 ? -2.736 -11.734 -0.986 1 92.88 293 VAL A O 1
ATOM 2232 N N . SER A 1 294 ? -4.234 -12.375 0.609 1 92.81 294 SER A N 1
ATOM 2233 C CA . SER A 1 294 ? -4.488 -11.008 1.048 1 92.81 294 SER A CA 1
ATOM 2234 C C . SER A 1 294 ? -3.238 -10.375 1.649 1 92.81 294 SER A C 1
ATOM 2236 O O . SER A 1 294 ? -2.922 -9.219 1.366 1 92.81 294 SER A O 1
ATOM 2238 N N . LYS A 1 295 ? -2.523 -11.156 2.492 1 94.56 295 LYS A N 1
ATOM 2239 C CA . LYS A 1 295 ? -1.28 -10.641 3.064 1 94.56 295 LYS A CA 1
ATOM 2240 C C . LYS A 1 295 ? -0.206 -10.484 1.992 1 94.56 295 LYS A C 1
ATOM 2242 O O . LYS A 1 295 ? 0.618 -9.57 2.062 1 94.56 295 LYS A O 1
ATOM 2247 N N . MET A 1 296 ? -0.212 -11.461 0.999 1 96.19 296 MET A N 1
ATOM 2248 C CA . MET A 1 296 ? 0.685 -11.305 -0.142 1 96.19 296 MET A CA 1
ATOM 2249 C C . MET A 1 296 ? 0.496 -9.938 -0.797 1 96.19 296 MET A C 1
ATOM 2251 O O . MET A 1 296 ? 1.473 -9.25 -1.103 1 96.19 296 MET A O 1
ATOM 2255 N N . ARG A 1 297 ? -0.72 -9.594 -1.003 1 96.38 297 ARG A N 1
ATOM 2256 C CA . ARG A 1 297 ? -1.058 -8.344 -1.676 1 96.38 297 ARG A CA 1
ATOM 2257 C C . ARG A 1 297 ? -0.619 -7.145 -0.848 1 96.38 297 ARG A C 1
ATOM 2259 O O . ARG A 1 297 ? -0.095 -6.168 -1.39 1 96.38 297 ARG A O 1
ATOM 2266 N N . ILE A 1 298 ? -0.835 -7.168 0.457 1 96.56 298 ILE A N 1
ATOM 2267 C CA . ILE A 1 298 ? -0.433 -6.082 1.343 1 96.56 298 ILE A CA 1
ATOM 2268 C C . ILE A 1 298 ? 1.079 -5.887 1.265 1 96.56 298 ILE A C 1
ATOM 2270 O O . ILE A 1 298 ? 1.56 -4.754 1.151 1 96.56 298 ILE A O 1
ATOM 2274 N N . ARG A 1 299 ? 1.84 -6.996 1.293 1 98 299 ARG A N 1
ATOM 2275 C CA . ARG A 1 299 ? 3.295 -6.906 1.22 1 98 299 ARG A CA 1
ATOM 2276 C C . ARG A 1 299 ? 3.744 -6.391 -0.142 1 98 299 ARG A C 1
ATOM 2278 O O . ARG A 1 299 ? 4.68 -5.59 -0.23 1 98 299 ARG A O 1
ATOM 2285 N N . ALA A 1 300 ? 3.104 -6.891 -1.188 1 98.19 300 ALA A N 1
ATOM 2286 C CA . ALA A 1 300 ? 3.455 -6.453 -2.537 1 98.19 300 ALA A CA 1
ATOM 2287 C C . ALA A 1 300 ? 3.225 -4.953 -2.705 1 98.19 300 ALA A C 1
ATOM 2289 O O . ALA A 1 300 ? 4.066 -4.25 -3.27 1 98.19 300 ALA A O 1
ATOM 2290 N N . ASN A 1 301 ? 2.111 -4.461 -2.232 1 98.12 301 ASN A N 1
ATOM 2291 C CA . ASN A 1 301 ? 1.801 -3.043 -2.373 1 98.12 301 ASN A CA 1
ATOM 2292 C C . ASN A 1 301 ? 2.65 -2.188 -1.438 1 98.12 301 ASN A C 1
ATOM 2294 O O . ASN A 1 301 ? 2.924 -1.022 -1.732 1 98.12 301 ASN A O 1
ATOM 2298 N N . GLN A 1 302 ? 2.979 -2.764 -0.301 1 97.75 302 GLN A N 1
ATOM 2299 C CA . GLN A 1 302 ? 3.957 -2.074 0.535 1 97.75 302 GLN A CA 1
ATOM 2300 C C . GLN A 1 302 ? 5.285 -1.907 -0.198 1 97.75 302 GLN A C 1
ATOM 2302 O O . GLN A 1 302 ? 5.906 -0.846 -0.131 1 97.75 302 GLN A O 1
ATOM 2307 N N . ALA A 1 303 ? 5.734 -2.986 -0.836 1 98.31 303 ALA A N 1
ATOM 2308 C CA . ALA A 1 303 ? 6.934 -2.9 -1.662 1 98.31 303 ALA A CA 1
ATOM 2309 C C . ALA A 1 303 ? 6.777 -1.843 -2.75 1 98.31 303 ALA A C 1
ATOM 2311 O O . ALA A 1 303 ? 7.703 -1.072 -3.016 1 98.31 303 ALA A O 1
ATOM 2312 N N . LEU A 1 304 ? 5.625 -1.808 -3.371 1 98.19 304 LEU A N 1
ATOM 2313 C CA . LEU A 1 304 ? 5.344 -0.829 -4.414 1 98.19 304 LEU A CA 1
ATOM 2314 C C . LEU A 1 304 ? 5.445 0.592 -3.869 1 98.19 304 LEU A C 1
ATOM 2316 O O . LEU A 1 304 ? 6.023 1.47 -4.516 1 98.19 304 LEU A O 1
ATOM 2320 N N . THR A 1 305 ? 4.887 0.829 -2.678 1 96.81 305 THR A N 1
ATOM 2321 C CA . THR A 1 305 ? 4.93 2.141 -2.041 1 96.81 305 THR A CA 1
ATOM 2322 C C . THR A 1 305 ? 6.371 2.596 -1.838 1 96.81 305 THR A C 1
ATOM 2324 O O . THR A 1 305 ? 6.73 3.719 -2.201 1 96.81 305 THR A O 1
ATOM 2327 N N . MET A 1 306 ? 7.156 1.726 -1.298 1 95.06 306 MET A N 1
ATOM 2328 C CA . MET A 1 306 ? 8.547 2.066 -1.025 1 95.06 306 MET A CA 1
ATOM 2329 C C . MET A 1 306 ? 9.32 2.268 -2.324 1 95.06 306 MET A C 1
ATOM 2331 O O . MET A 1 306 ? 10.195 3.133 -2.402 1 95.06 306 MET A O 1
ATOM 2335 N N . ALA A 1 307 ? 9.031 1.425 -3.33 1 95.19 307 ALA A N 1
ATOM 2336 C CA . ALA A 1 307 ? 9.68 1.579 -4.629 1 95.19 307 ALA A CA 1
ATOM 2337 C C . ALA A 1 307 ? 9.359 2.938 -5.246 1 95.19 307 ALA A C 1
ATOM 2339 O O . ALA A 1 307 ? 10.234 3.584 -5.828 1 95.19 307 ALA A O 1
ATOM 2340 N N . MET A 1 308 ? 8.125 3.391 -5.117 1 93.69 308 MET A N 1
ATOM 2341 C CA . MET A 1 308 ? 7.715 4.695 -5.629 1 93.69 308 MET A CA 1
ATOM 2342 C C . MET A 1 308 ? 8.414 5.82 -4.871 1 93.69 308 MET A C 1
ATOM 2344 O O . MET A 1 308 ? 8.805 6.824 -5.465 1 93.69 308 MET A O 1
ATOM 2348 N N . ASP A 1 309 ? 8.5 5.609 -3.578 1 90.81 309 ASP A N 1
ATOM 2349 C CA . ASP A 1 309 ? 9.148 6.629 -2.758 1 90.81 309 ASP A CA 1
ATOM 2350 C C . ASP A 1 309 ? 10.617 6.789 -3.146 1 90.81 309 ASP A C 1
ATOM 2352 O O . ASP A 1 309 ? 11.172 7.883 -3.043 1 90.81 309 ASP A O 1
ATOM 2356 N N . LEU A 1 310 ? 11.242 5.691 -3.605 1 89.19 310 LEU A N 1
ATOM 2357 C CA . LEU A 1 310 ? 12.625 5.73 -4.066 1 89.19 310 LEU A CA 1
ATOM 2358 C C . LEU A 1 310 ? 12.703 6.137 -5.535 1 89.19 310 LEU A C 1
ATOM 2360 O O . LEU A 1 310 ? 13.781 6.176 -6.121 1 89.19 310 LEU A O 1
ATOM 2364 N N . SER A 1 311 ? 11.586 6.387 -6.191 1 89.69 311 SER A N 1
ATOM 2365 C CA . SER A 1 311 ? 11.461 6.789 -7.59 1 89.69 311 SER A CA 1
ATOM 2366 C C . SER A 1 311 ? 12.086 5.758 -8.523 1 89.69 311 SER A C 1
ATOM 2368 O O . SER A 1 311 ? 12.75 6.121 -9.5 1 89.69 311 SER A O 1
ATOM 2370 N N . LEU A 1 312 ? 11.898 4.473 -8.219 1 92.75 312 LEU A N 1
ATOM 2371 C CA . LEU A 1 312 ? 12.445 3.412 -9.062 1 92.75 312 LEU A CA 1
ATOM 2372 C C . LEU A 1 312 ? 11.688 3.33 -10.391 1 92.75 312 LEU A C 1
ATOM 2374 O O . LEU A 1 312 ? 12.18 2.729 -11.344 1 92.75 312 LEU A O 1
ATOM 2378 N N . HIS A 1 313 ? 10.523 3.967 -10.445 1 93 313 HIS A N 1
ATOM 2379 C CA . HIS A 1 313 ? 9.688 3.916 -11.641 1 93 313 HIS A CA 1
ATOM 2380 C C . HIS A 1 313 ? 10.164 4.91 -12.695 1 93 313 HIS A C 1
ATOM 2382 O O . HIS A 1 313 ? 9.688 4.891 -13.828 1 93 313 HIS A O 1
ATOM 2388 N N . THR A 1 314 ? 11.062 5.898 -12.352 1 87.88 314 THR A N 1
ATOM 2389 C CA . THR A 1 314 ? 11.539 6.91 -13.289 1 87.88 314 THR A CA 1
ATOM 2390 C C . THR A 1 314 ? 13.023 6.727 -13.57 1 87.88 314 THR A C 1
ATOM 2392 O O . THR A 1 314 ? 13.641 7.57 -14.227 1 87.88 314 THR A O 1
ATOM 2395 N N . GLN A 1 315 ? 13.602 5.527 -13.961 1 69.81 315 GLN A N 1
ATOM 2396 C CA . GLN A 1 315 ? 15.031 5.305 -14.117 1 69.81 315 GLN A CA 1
ATOM 2397 C C . GLN A 1 315 ? 15.742 6.586 -14.539 1 69.81 315 GLN A C 1
ATOM 2399 O O . GLN A 1 315 ? 15.641 7.012 -15.688 1 69.81 315 GLN A O 1
ATOM 2404 N N . LYS A 1 316 ? 16.047 7.586 -13.672 1 63.25 316 LYS A N 1
ATOM 2405 C CA . LYS A 1 316 ? 16.656 8.875 -13.992 1 63.25 316 LYS A CA 1
ATOM 2406 C C . LYS A 1 316 ? 18 8.703 -14.672 1 63.25 316 LYS A C 1
ATOM 2408 O O . LYS A 1 316 ? 18.281 9.328 -15.703 1 63.25 316 LYS A O 1
ATOM 2413 N N . SER A 1 317 ? 19.109 8.25 -14.07 1 57.97 317 SER A N 1
ATOM 2414 C CA . SER A 1 317 ? 20.453 8.289 -14.656 1 57.97 317 SER A CA 1
ATOM 2415 C C . SER A 1 317 ? 21.031 6.887 -14.789 1 57.97 317 SER A C 1
ATOM 2417 O O . SER A 1 317 ? 20.625 5.969 -14.07 1 57.97 317 SER A O 1
ATOM 2419 N N . ALA A 1 318 ? 21.5 6.785 -16.016 1 56.69 318 ALA A N 1
ATOM 2420 C CA . ALA A 1 318 ? 22.266 5.574 -16.266 1 56.69 318 ALA A CA 1
ATOM 2421 C C . ALA A 1 318 ? 23.344 5.371 -15.195 1 56.69 318 ALA A C 1
ATOM 2423 O O . ALA A 1 318 ? 24.375 6.027 -15.219 1 56.69 318 ALA A O 1
ATOM 2424 N N . THR A 1 319 ? 22.891 4.961 -14 1 64.88 319 THR A N 1
ATOM 2425 C CA . THR A 1 319 ? 23.844 4.727 -12.922 1 64.88 319 THR A CA 1
ATOM 2426 C C . THR A 1 319 ? 24.234 3.254 -12.852 1 64.88 319 THR A C 1
ATOM 2428 O O . THR A 1 319 ? 23.641 2.414 -13.523 1 64.88 319 THR A O 1
ATOM 2431 N N . ASN A 1 320 ? 25.375 2.887 -12.359 1 69.62 320 ASN A N 1
ATOM 2432 C CA . ASN A 1 320 ? 25.906 1.549 -12.133 1 69.62 320 ASN A CA 1
ATOM 2433 C C . ASN A 1 320 ? 24.875 0.623 -11.516 1 69.62 320 ASN A C 1
ATOM 2435 O O . ASN A 1 320 ? 25.047 -0.595 -11.484 1 69.62 320 ASN A O 1
ATOM 2439 N N . CYS A 1 321 ? 23.703 1.151 -11.164 1 86.69 321 CYS A N 1
ATOM 2440 C CA . CYS A 1 321 ? 22.719 0.292 -10.516 1 86.69 321 CYS A CA 1
ATOM 2441 C C . CYS A 1 321 ? 21.438 0.223 -11.328 1 86.69 321 CYS A C 1
ATOM 2443 O O . CYS A 1 321 ? 20.375 -0.088 -10.789 1 86.69 321 CYS A O 1
ATOM 2445 N N . SER A 1 322 ? 21.625 0.422 -12.594 1 88.88 322 SER A N 1
ATOM 2446 C CA . SER A 1 322 ? 20.438 0.489 -13.445 1 88.88 322 SER A CA 1
ATOM 2447 C C . SER A 1 322 ? 19.75 -0.865 -13.531 1 88.88 322 SER A C 1
ATOM 2449 O O . SER A 1 322 ? 18.516 -0.943 -13.477 1 88.88 322 SER A O 1
ATOM 2451 N N . ASP A 1 323 ? 20.547 -1.954 -13.656 1 92.12 323 ASP A N 1
ATOM 2452 C CA . ASP A 1 323 ? 19.953 -3.283 -13.758 1 92.12 323 ASP A CA 1
ATOM 2453 C C . ASP A 1 323 ? 19.203 -3.648 -12.477 1 92.12 323 ASP A C 1
ATOM 2455 O O . ASP A 1 323 ? 18.109 -4.211 -12.523 1 92.12 323 ASP A O 1
ATOM 2459 N N . ALA A 1 324 ? 19.844 -3.307 -11.367 1 93.94 324 ALA A N 1
ATOM 2460 C CA . ALA A 1 324 ? 19.219 -3.586 -10.078 1 93.94 324 ALA A CA 1
ATOM 2461 C C . ALA A 1 324 ? 17.891 -2.848 -9.945 1 93.94 324 ALA A C 1
ATOM 2463 O O . ALA A 1 324 ? 16.906 -3.406 -9.445 1 93.94 324 ALA A O 1
ATOM 2464 N N . ILE A 1 325 ? 17.875 -1.599 -10.391 1 94 325 ILE A N 1
ATOM 2465 C CA . ILE A 1 325 ? 16.688 -0.761 -10.305 1 94 325 ILE A CA 1
ATOM 2466 C C . ILE A 1 325 ? 15.578 -1.335 -11.188 1 94 325 ILE A C 1
ATOM 2468 O O . ILE A 1 325 ? 14.438 -1.47 -10.75 1 94 325 ILE A O 1
ATOM 2472 N N . ARG A 1 326 ? 15.914 -1.728 -12.391 1 94.44 326 ARG A N 1
ATOM 2473 C CA . ARG A 1 326 ? 14.938 -2.275 -13.328 1 94.44 326 ARG A CA 1
ATOM 2474 C C . ARG A 1 326 ? 14.336 -3.57 -12.797 1 94.44 326 ARG A C 1
ATOM 2476 O O . ARG A 1 326 ? 13.117 -3.752 -12.82 1 94.44 326 ARG A O 1
ATOM 2483 N N . ARG A 1 327 ? 15.148 -4.418 -12.297 1 95.38 327 ARG A N 1
ATOM 2484 C CA . ARG A 1 327 ? 14.695 -5.703 -11.766 1 95.38 327 ARG A CA 1
ATOM 2485 C C . ARG A 1 327 ? 13.805 -5.508 -10.547 1 95.38 327 ARG A C 1
ATOM 2487 O O . ARG A 1 327 ? 12.766 -6.16 -10.422 1 95.38 327 ARG A O 1
ATOM 2494 N N . CYS A 1 328 ? 14.258 -4.637 -9.703 1 96.12 328 CYS A N 1
ATOM 2495 C CA . CYS A 1 328 ? 13.477 -4.379 -8.5 1 96.12 328 CYS A CA 1
ATOM 2496 C C . CYS A 1 328 ? 12.086 -3.859 -8.844 1 96.12 328 CYS A C 1
ATOM 2498 O O . CYS A 1 328 ? 11.086 -4.359 -8.336 1 96.12 328 CYS A O 1
ATOM 2500 N N . TRP A 1 329 ? 11.992 -2.895 -9.742 1 96.56 329 TRP A N 1
ATOM 2501 C CA . TRP A 1 329 ? 10.719 -2.283 -10.102 1 96.56 329 TRP A CA 1
ATOM 2502 C C . TRP A 1 329 ? 9.797 -3.299 -10.758 1 96.56 329 TRP A C 1
ATOM 2504 O O . TRP A 1 329 ? 8.664 -3.492 -10.32 1 96.56 329 TRP A O 1
ATOM 2514 N N . TRP A 1 330 ? 10.273 -3.979 -11.734 1 96.56 330 TRP A N 1
ATOM 2515 C CA . TRP A 1 330 ? 9.406 -4.824 -12.547 1 96.56 330 TRP A CA 1
ATOM 2516 C C . TRP A 1 330 ? 9.055 -6.113 -11.805 1 96.56 330 TRP A C 1
ATOM 2518 O O . TRP A 1 330 ? 7.977 -6.676 -12 1 96.56 330 TRP A O 1
ATOM 2528 N N . SER A 1 331 ? 9.969 -6.629 -10.969 1 96.94 331 SER A N 1
ATOM 2529 C CA . SER A 1 331 ? 9.594 -7.758 -10.117 1 96.94 331 SER A CA 1
ATOM 2530 C C . SER A 1 331 ? 8.5 -7.371 -9.141 1 96.94 331 SER A C 1
ATOM 2532 O O . SER A 1 331 ? 7.605 -8.172 -8.852 1 96.94 331 SER A O 1
ATOM 2534 N N . THR A 1 332 ? 8.617 -6.141 -8.578 1 98 332 THR A N 1
ATOM 2535 C CA . THR A 1 332 ? 7.566 -5.645 -7.703 1 98 332 THR A CA 1
ATOM 2536 C C . THR A 1 332 ? 6.238 -5.555 -8.445 1 98 332 THR A C 1
ATOM 2538 O O . THR A 1 332 ? 5.211 -6.02 -7.949 1 98 332 THR A O 1
ATOM 2541 N N . MET A 1 333 ? 6.254 -5.02 -9.648 1 97.56 333 MET A N 1
ATOM 2542 C CA . MET A 1 333 ? 5.047 -4.926 -10.469 1 97.56 333 MET A CA 1
ATOM 2543 C C . MET A 1 333 ? 4.48 -6.309 -10.766 1 97.56 333 MET A C 1
ATOM 2545 O O . MET A 1 333 ? 3.264 -6.5 -10.766 1 97.56 333 MET A O 1
ATOM 2549 N N . PHE A 1 334 ? 5.402 -7.191 -11.062 1 97.06 334 PHE A N 1
ATOM 2550 C CA . PHE A 1 334 ? 4.996 -8.562 -11.32 1 97.06 334 PHE A CA 1
ATOM 2551 C C . PHE A 1 334 ? 4.199 -9.125 -10.148 1 97.06 334 PHE A C 1
ATOM 2553 O O . PHE A 1 334 ? 3.145 -9.734 -10.344 1 97.06 334 PHE A O 1
ATOM 2560 N N . LEU A 1 335 ? 4.68 -8.945 -8.977 1 97.69 335 LEU A N 1
ATOM 2561 C CA . LEU A 1 335 ? 4.035 -9.484 -7.785 1 97.69 335 LEU A CA 1
ATOM 2562 C C . LEU A 1 335 ? 2.719 -8.758 -7.508 1 97.69 335 LEU A C 1
ATOM 2564 O O . LEU A 1 335 ? 1.764 -9.367 -7.02 1 97.69 335 LEU A O 1
ATOM 2568 N N . VAL A 1 336 ? 2.678 -7.461 -7.758 1 97.88 336 VAL A N 1
ATOM 2569 C CA . VAL A 1 336 ? 1.446 -6.695 -7.605 1 97.88 336 VAL A CA 1
ATOM 2570 C C . VAL A 1 336 ? 0.361 -7.27 -8.516 1 97.88 336 VAL A C 1
ATOM 2572 O O . VAL A 1 336 ? -0.759 -7.527 -8.062 1 97.88 336 VAL A O 1
ATOM 2575 N N . TYR A 1 337 ? 0.691 -7.559 -9.742 1 97.31 337 TYR A N 1
ATOM 2576 C CA . TYR A 1 337 ? -0.277 -8.133 -10.672 1 97.31 337 TYR A CA 1
ATOM 2577 C C . TYR A 1 337 ? -0.674 -9.539 -10.25 1 97.31 337 TYR A C 1
ATOM 2579 O O . TYR A 1 337 ? -1.85 -9.906 -10.32 1 97.31 337 TYR A O 1
ATOM 2587 N N . HIS A 1 338 ? 0.358 -10.242 -9.891 1 96.62 338 HIS A N 1
ATOM 2588 C CA . HIS A 1 338 ? 0.063 -11.609 -9.477 1 96.62 338 HIS A CA 1
ATOM 2589 C C . HIS A 1 338 ? -0.893 -11.633 -8.289 1 96.62 338 HIS A C 1
ATOM 2591 O O . HIS A 1 338 ? -1.83 -12.438 -8.258 1 96.62 338 HIS A O 1
ATOM 2597 N N . SER A 1 339 ? -0.692 -10.805 -7.309 1 95.88 339 SER A N 1
ATOM 2598 C CA . SER A 1 339 ? -1.584 -10.734 -6.152 1 95.88 339 SER A CA 1
ATOM 2599 C C . SER A 1 339 ? -2.977 -10.266 -6.562 1 95.88 339 SER A C 1
ATOM 2601 O O . SER A 1 339 ? -3.979 -10.711 -5.992 1 95.88 339 SER A O 1
ATOM 2603 N N . SER A 1 340 ? -3.039 -9.375 -7.52 1 95 340 SER A N 1
ATOM 2604 C CA . SER A 1 340 ? -4.32 -8.875 -8.016 1 95 340 SER A CA 1
ATOM 2605 C C . SER A 1 340 ? -5.105 -9.977 -8.711 1 95 340 SER A C 1
ATOM 2607 O O . SER A 1 340 ? -6.332 -10.055 -8.586 1 95 340 SER A O 1
ATOM 2609 N N . ILE A 1 341 ? -4.398 -10.781 -9.445 1 94.56 341 ILE A N 1
ATOM 2610 C CA . ILE A 1 341 ? -5.016 -11.898 -10.148 1 94.56 341 ILE A CA 1
ATOM 2611 C C . ILE A 1 341 ? -5.609 -12.875 -9.133 1 94.56 341 ILE A C 1
ATOM 2613 O O . ILE A 1 341 ? -6.758 -13.305 -9.273 1 94.56 341 ILE A O 1
ATOM 2617 N N . LEU A 1 342 ? -4.879 -13.133 -8.102 1 92.38 342 LEU A N 1
ATOM 2618 C CA . LEU A 1 342 ? -5.293 -14.133 -7.125 1 92.38 342 LEU A CA 1
ATOM 2619 C C . LEU A 1 342 ? -6.414 -13.594 -6.238 1 92.38 342 LEU A C 1
ATOM 2621 O O . LEU A 1 342 ? -7.285 -14.359 -5.805 1 92.38 342 LEU A O 1
ATOM 2625 N N . THR A 1 343 ? -6.41 -12.281 -5.922 1 88.19 343 THR A N 1
ATOM 2626 C CA . THR A 1 343 ? -7.418 -11.703 -5.039 1 88.19 343 THR A CA 1
ATOM 2627 C C . THR A 1 343 ? -8.594 -11.156 -5.844 1 88.19 343 THR A C 1
ATOM 2629 O O . THR A 1 343 ? -9.594 -10.719 -5.27 1 88.19 343 THR A O 1
ATOM 2632 N N . ALA A 1 344 ? -8.492 -11.148 -7.129 1 84.5 344 ALA A N 1
ATOM 2633 C CA . ALA A 1 344 ? -9.539 -10.617 -8 1 84.5 344 ALA A CA 1
ATOM 2634 C C . ALA A 1 344 ? -9.781 -9.133 -7.711 1 84.5 344 ALA A C 1
ATOM 2636 O O . ALA A 1 344 ? -10.93 -8.703 -7.59 1 84.5 344 ALA A O 1
ATOM 2637 N N . SER A 1 345 ? -8.844 -8.406 -7.387 1 88.94 345 SER A N 1
ATOM 2638 C CA . SER A 1 345 ? -8.891 -6.965 -7.172 1 88.94 345 SER A CA 1
ATOM 2639 C C . SER A 1 345 ? -7.941 -6.234 -8.117 1 88.94 345 SER A C 1
ATOM 2641 O O . SER A 1 345 ? -6.863 -6.734 -8.438 1 88.94 345 SER A O 1
ATOM 2643 N N . PRO A 1 346 ? -8.383 -5.121 -8.57 1 91.69 346 PRO A N 1
ATOM 2644 C CA . PRO A 1 346 ? -7.523 -4.406 -9.516 1 91.69 346 PRO A CA 1
ATOM 2645 C C . PRO A 1 346 ? -6.215 -3.939 -8.883 1 91.69 346 PRO A C 1
ATOM 2647 O O . PRO A 1 346 ? -6.184 -3.604 -7.695 1 91.69 346 PRO A O 1
ATOM 2650 N N . PRO A 1 347 ? -5.199 -3.957 -9.711 1 96.12 347 PRO A N 1
ATOM 2651 C CA . PRO A 1 347 ? -3.941 -3.412 -9.195 1 96.12 347 PRO A CA 1
ATOM 2652 C C . PRO A 1 347 ? -4.023 -1.914 -8.906 1 96.12 347 PRO A C 1
ATOM 2654 O O . PRO A 1 347 ? -4.785 -1.197 -9.562 1 96.12 347 PRO A O 1
ATOM 2657 N N . LEU A 1 348 ? -3.275 -1.421 -7.898 1 95.75 348 LEU A N 1
ATOM 2658 C CA . LEU A 1 348 ? -3.275 0.002 -7.578 1 95.75 348 LEU A CA 1
ATOM 2659 C C . LEU A 1 348 ? -2.701 0.818 -8.734 1 95.75 348 LEU A C 1
ATOM 2661 O O . LEU A 1 348 ? -3.266 1.846 -9.109 1 95.75 348 LEU A O 1
ATOM 2665 N N . ILE A 1 349 ? -1.571 0.317 -9.242 1 94.94 349 ILE A N 1
ATOM 2666 C CA . ILE A 1 349 ? -0.947 0.929 -10.414 1 94.94 349 ILE A CA 1
ATOM 2667 C C . ILE A 1 349 ? -0.89 -0.081 -11.555 1 94.94 349 ILE A C 1
ATOM 2669 O O . ILE A 1 349 ? -0.576 -1.254 -11.344 1 94.94 349 ILE A O 1
ATOM 2673 N N . THR A 1 350 ? -1.266 0.367 -12.703 1 94.25 350 THR A N 1
ATOM 2674 C CA . THR A 1 350 ? -1.187 -0.512 -13.859 1 94.25 350 THR A CA 1
ATOM 2675 C C . THR A 1 350 ? 0.178 -0.398 -14.539 1 94.25 350 THR A C 1
ATOM 2677 O O . THR A 1 350 ? 0.893 0.586 -14.336 1 94.25 350 THR A O 1
ATOM 2680 N N . SER A 1 351 ? 0.54 -1.425 -15.266 1 93.38 351 SER A N 1
ATOM 2681 C CA . SER A 1 351 ? 1.828 -1.441 -15.953 1 93.38 351 SER A CA 1
ATOM 2682 C C . SER A 1 351 ? 1.893 -0.368 -17.031 1 93.38 351 SER A C 1
ATOM 2684 O O . SER A 1 351 ? 2.98 0.02 -17.469 1 93.38 351 SER A O 1
ATOM 2686 N N . GLU A 1 352 ? 0.783 0.134 -17.422 1 90.62 352 GLU A N 1
ATOM 2687 C CA . GLU A 1 352 ? 0.72 1.134 -18.484 1 90.62 352 GLU A CA 1
ATOM 2688 C C . GLU A 1 352 ? 0.629 2.545 -17.906 1 90.62 352 GLU A C 1
ATOM 2690 O O . GLU A 1 352 ? 0.405 3.508 -18.641 1 90.62 352 GLU A O 1
ATOM 2695 N N . ASP A 1 353 ? 0.707 2.635 -16.656 1 92.62 353 ASP A N 1
ATOM 2696 C CA . ASP A 1 353 ? 0.696 3.955 -16.031 1 92.62 353 ASP A CA 1
ATOM 2697 C C . ASP A 1 353 ? 1.732 4.875 -16.672 1 92.62 353 ASP A C 1
ATOM 2699 O O . ASP A 1 353 ? 2.902 4.508 -16.797 1 92.62 353 ASP A O 1
ATOM 2703 N N . PHE A 1 354 ? 1.399 6.09 -17 1 91.06 354 PHE A N 1
ATOM 2704 C CA . PHE A 1 354 ? 2.234 7.02 -17.75 1 91.06 354 PHE A CA 1
ATOM 2705 C C . PHE A 1 354 ? 3.426 7.469 -16.906 1 91.06 354 PHE A C 1
ATOM 2707 O O . PHE A 1 354 ? 4.426 7.949 -17.453 1 91.06 354 PHE A O 1
ATOM 2714 N N . ARG A 1 355 ? 3.4 7.281 -15.703 1 91.56 355 ARG A N 1
ATOM 2715 C CA . ARG A 1 355 ? 4.48 7.711 -14.828 1 91.56 355 ARG A CA 1
ATOM 2716 C C . ARG A 1 355 ? 5.672 6.758 -14.914 1 91.56 355 ARG A C 1
ATOM 2718 O O . ARG A 1 355 ? 6.781 7.109 -14.516 1 91.56 355 ARG A O 1
ATOM 2725 N N . ILE A 1 356 ? 5.422 5.547 -15.305 1 94.81 356 ILE A N 1
ATOM 2726 C CA . ILE A 1 356 ? 6.465 4.531 -15.352 1 94.81 356 ILE A CA 1
ATOM 2727 C C . ILE A 1 356 ? 7.348 4.762 -16.578 1 94.81 356 ILE A C 1
ATOM 2729 O O . ILE A 1 356 ? 6.883 4.648 -17.719 1 94.81 356 ILE A O 1
ATOM 2733 N N . THR A 1 357 ? 8.602 5.086 -16.422 1 93.06 357 THR A N 1
ATOM 2734 C CA . THR A 1 357 ? 9.539 5.301 -17.516 1 93.06 357 THR A CA 1
ATOM 2735 C C . THR A 1 357 ? 10.695 4.316 -17.438 1 93.06 357 THR A C 1
ATOM 2737 O O . THR A 1 357 ? 11.531 4.254 -18.344 1 93.06 357 THR A O 1
ATOM 2740 N N . THR A 1 358 ? 10.766 3.535 -16.375 1 93.69 358 THR A N 1
ATOM 2741 C CA . THR A 1 358 ? 11.82 2.539 -16.219 1 93.69 358 THR A CA 1
ATOM 2742 C C . THR A 1 358 ? 11.68 1.443 -17.281 1 93.69 358 THR A C 1
ATOM 2744 O O . THR A 1 358 ? 10.633 0.804 -17.391 1 93.69 358 THR A O 1
ATOM 2747 N N . PRO A 1 359 ? 12.727 1.205 -18.047 1 92.25 359 PRO A N 1
ATOM 2748 C CA . PRO A 1 359 ? 12.656 0.141 -19.047 1 92.25 359 PRO A CA 1
ATOM 2749 C C . PRO A 1 359 ? 12.578 -1.252 -18.438 1 92.25 359 PRO A C 1
ATOM 2751 O O . PRO A 1 359 ? 12.914 -1.429 -17.266 1 92.25 359 PRO A O 1
ATOM 2754 N N . TYR A 1 360 ? 12.164 -2.17 -19.25 1 92.75 360 TYR A N 1
ATOM 2755 C CA . TYR A 1 360 ? 12.102 -3.555 -18.797 1 92.75 360 TYR A CA 1
ATOM 2756 C C . TYR A 1 360 ? 13.492 -4.105 -18.516 1 92.75 360 TYR A C 1
ATOM 2758 O O . TYR A 1 360 ? 14.484 -3.59 -19.031 1 92.75 360 TYR A O 1
ATOM 2766 N N . THR A 1 361 ? 13.508 -5.074 -17.688 1 91.19 361 THR A N 1
ATOM 2767 C CA . THR A 1 361 ? 14.766 -5.746 -17.375 1 91.19 361 THR A CA 1
ATOM 2768 C C . THR A 1 361 ? 15.328 -6.461 -18.594 1 91.19 361 THR A C 1
ATOM 2770 O O . THR A 1 361 ? 14.57 -7.02 -19.391 1 91.19 361 THR A O 1
ATOM 2773 N N . VAL A 1 362 ? 16.641 -6.379 -18.719 1 86.19 362 VAL A N 1
ATOM 2774 C CA . VAL A 1 362 ? 17.312 -7.055 -19.828 1 86.19 362 VAL A CA 1
ATOM 2775 C C . VAL A 1 362 ? 18.094 -8.25 -19.297 1 86.19 362 VAL A C 1
ATOM 2777 O O . VAL A 1 362 ? 18.938 -8.109 -18.422 1 86.19 362 VAL A O 1
ATOM 2780 N N . ILE A 1 363 ? 17.641 -9.422 -19.641 1 81.75 363 ILE A N 1
ATOM 2781 C CA . ILE A 1 363 ? 18.391 -10.633 -19.297 1 81.75 363 ILE A CA 1
ATOM 2782 C C . ILE A 1 363 ? 19.25 -11.055 -20.484 1 81.75 363 ILE A C 1
ATOM 2784 O O . ILE A 1 363 ? 18.781 -11.078 -21.625 1 81.75 363 ILE A O 1
ATOM 2788 N N . ARG A 1 364 ? 20.578 -10.781 -20.516 1 64.12 364 ARG A N 1
ATOM 2789 C CA . ARG A 1 364 ? 21.516 -11.039 -21.594 1 64.12 364 ARG A CA 1
ATOM 2790 C C . ARG A 1 364 ? 21.25 -12.398 -22.234 1 64.12 364 ARG A C 1
ATOM 2792 O O . ARG A 1 364 ? 21.203 -13.414 -21.531 1 64.12 364 ARG A O 1
ATOM 2799 N N . GLY A 1 365 ? 20.5 -12.43 -23.359 1 59.41 365 GLY A N 1
ATOM 2800 C CA . GLY A 1 365 ? 20.25 -13.586 -24.219 1 59.41 365 GLY A CA 1
ATOM 2801 C C . GLY A 1 365 ? 19.562 -13.227 -25.531 1 59.41 365 GLY A C 1
ATOM 2802 O O . GLY A 1 365 ? 19.938 -12.242 -26.172 1 59.41 365 GLY A O 1
ATOM 2803 N N . CYS A 1 366 ? 18.672 -14.016 -25.891 1 60.47 366 CYS A N 1
ATOM 2804 C CA . CYS A 1 366 ? 18 -13.898 -27.188 1 60.47 366 CYS A CA 1
ATOM 2805 C C . CYS A 1 366 ? 16.969 -12.773 -27.156 1 60.47 366 CYS A C 1
ATOM 2807 O O . CYS A 1 366 ? 17.328 -11.602 -27.125 1 60.47 366 CYS A O 1
ATOM 2809 N N . ARG A 1 367 ? 15.797 -13.031 -26.859 1 70.06 367 ARG A N 1
ATOM 2810 C CA . ARG A 1 367 ? 14.68 -12.094 -26.797 1 70.06 367 ARG A CA 1
ATOM 2811 C C . ARG A 1 367 ? 14.266 -11.82 -25.359 1 70.06 367 ARG A C 1
ATOM 2813 O O . ARG A 1 367 ? 14.391 -12.703 -24.5 1 70.06 367 ARG A O 1
ATOM 2820 N N . GLU A 1 368 ? 13.914 -10.641 -25.156 1 83.75 368 GLU A N 1
ATOM 2821 C CA . GLU A 1 368 ? 13.578 -10.266 -23.797 1 83.75 368 GLU A CA 1
ATOM 2822 C C . GLU A 1 368 ? 12.18 -10.742 -23.406 1 83.75 368 GLU A C 1
ATOM 2824 O O . GLU A 1 368 ? 11.203 -10.375 -24.062 1 83.75 368 GLU A O 1
ATOM 2829 N N . PRO A 1 369 ? 12.07 -11.562 -22.391 1 88.94 369 PRO A N 1
ATOM 2830 C CA . PRO A 1 369 ? 10.781 -12.156 -22.016 1 88.94 369 PRO A CA 1
ATOM 2831 C C . PRO A 1 369 ? 9.906 -11.203 -21.219 1 88.94 369 PRO A C 1
ATOM 2833 O O . PRO A 1 369 ? 8.688 -11.391 -21.141 1 88.94 369 PRO A O 1
ATOM 2836 N N . TRP A 1 370 ? 10.43 -10.148 -20.625 1 91.31 370 TRP A N 1
ATOM 2837 C CA . TRP A 1 370 ? 9.734 -9.359 -19.609 1 91.31 370 TRP A CA 1
ATOM 2838 C C . TRP A 1 370 ? 8.516 -8.672 -20.203 1 91.31 370 TRP A C 1
ATOM 2840 O O . TRP A 1 370 ? 7.445 -8.648 -19.594 1 91.31 370 TRP A O 1
ATOM 2850 N N . PRO A 1 371 ? 8.625 -8.102 -21.375 1 91.56 371 PRO A N 1
ATOM 2851 C CA . PRO A 1 371 ? 7.426 -7.469 -21.938 1 91.56 371 PRO A CA 1
ATOM 2852 C C . PRO A 1 371 ? 6.266 -8.445 -22.109 1 91.56 371 PRO A C 1
ATOM 2854 O O . PRO A 1 371 ? 5.105 -8.07 -21.922 1 91.56 371 PRO A O 1
ATOM 2857 N N . TYR A 1 372 ? 6.613 -9.648 -22.438 1 92.44 372 TYR A N 1
ATOM 2858 C CA . TYR A 1 372 ? 5.578 -10.656 -22.656 1 92.44 372 TYR A CA 1
ATOM 2859 C C . TYR A 1 372 ? 4.988 -11.117 -21.328 1 92.44 372 TYR A C 1
ATOM 2861 O O . TYR A 1 372 ? 3.787 -11.391 -21.234 1 92.44 372 TYR A O 1
ATOM 2869 N N . VAL A 1 373 ? 5.836 -11.211 -20.312 1 94.69 373 VAL A N 1
ATOM 2870 C CA . VAL A 1 373 ? 5.359 -11.602 -18.984 1 94.69 373 VAL A CA 1
ATOM 2871 C C . VAL A 1 373 ? 4.383 -10.547 -18.469 1 94.69 373 VAL A C 1
ATOM 2873 O O . VAL A 1 373 ? 3.316 -10.883 -17.953 1 94.69 373 VAL A O 1
ATOM 2876 N N . VAL A 1 374 ? 4.727 -9.312 -18.609 1 95.69 374 VAL A N 1
ATOM 2877 C CA . VAL A 1 374 ? 3.898 -8.211 -18.125 1 95.69 374 VAL A CA 1
ATOM 2878 C C . VAL A 1 374 ? 2.574 -8.188 -18.891 1 95.69 374 VAL A C 1
ATOM 2880 O O . VAL A 1 374 ? 1.509 -8.039 -18.297 1 95.69 374 VAL A O 1
ATOM 2883 N N . GLN A 1 375 ? 2.633 -8.359 -20.141 1 95.81 375 GLN A N 1
ATOM 2884 C CA . GLN A 1 375 ? 1.42 -8.375 -20.953 1 95.81 375 GLN A CA 1
ATOM 2885 C C . GLN A 1 375 ? 0.542 -9.57 -20.609 1 95.81 375 GLN A C 1
ATOM 2887 O O . GLN A 1 375 ? -0.683 -9.453 -20.531 1 95.81 375 GLN A O 1
ATOM 2892 N N . ALA A 1 376 ? 1.206 -10.656 -20.453 1 96.81 376 ALA A N 1
ATOM 2893 C CA . ALA A 1 376 ? 0.468 -11.867 -20.109 1 96.81 376 ALA A CA 1
ATOM 2894 C C . ALA A 1 376 ? -0.282 -11.695 -18.781 1 96.81 376 ALA A C 1
ATOM 2896 O O . ALA A 1 376 ? -1.435 -12.117 -18.656 1 96.81 376 ALA A O 1
ATOM 2897 N N . GLN A 1 377 ? 0.341 -11.094 -17.828 1 96.81 377 GLN A N 1
ATOM 2898 C CA . GLN A 1 377 ? -0.311 -10.875 -16.531 1 96.81 377 GLN A CA 1
ATOM 2899 C C . GLN A 1 377 ? -1.484 -9.906 -16.672 1 96.81 377 GLN A C 1
ATOM 2901 O O . GLN A 1 377 ? -2.531 -10.109 -16.047 1 96.81 377 GLN A O 1
ATOM 2906 N N . SER A 1 378 ? -1.262 -8.859 -17.422 1 96.56 378 SER A N 1
ATOM 2907 C CA . SER A 1 378 ? -2.338 -7.898 -17.641 1 96.56 378 SER A CA 1
ATOM 2908 C C . SER A 1 378 ? -3.545 -8.555 -18.297 1 96.56 378 SER A C 1
ATOM 2910 O O . SER A 1 378 ? -4.684 -8.328 -17.891 1 96.56 378 SER A O 1
ATOM 2912 N N . LEU A 1 379 ? -3.291 -9.438 -19.281 1 97.25 379 LEU A N 1
ATOM 2913 C CA . LEU A 1 379 ? -4.363 -10.117 -20 1 97.25 379 LEU A CA 1
ATOM 2914 C C . LEU A 1 379 ? -5.043 -11.148 -19.094 1 97.25 379 LEU A C 1
ATOM 2916 O O . LEU A 1 379 ? -6.266 -11.312 -19.156 1 97.25 379 LEU A O 1
ATOM 2920 N N . LEU A 1 380 ? -4.227 -11.82 -18.328 1 97.56 380 LEU A N 1
ATOM 2921 C CA . LEU A 1 380 ? -4.816 -12.773 -17.406 1 97.56 380 LEU A CA 1
ATOM 2922 C C . LEU A 1 380 ? -5.707 -12.07 -16.391 1 97.56 380 LEU A C 1
ATOM 2924 O O . LEU A 1 380 ? -6.789 -12.562 -16.062 1 97.56 380 LEU A O 1
ATOM 2928 N N . HIS A 1 381 ? -5.258 -10.969 -15.891 1 96.25 381 HIS A N 1
ATOM 2929 C CA . HIS A 1 381 ? -6.082 -10.195 -14.969 1 96.25 381 HIS A CA 1
ATOM 2930 C C . HIS A 1 381 ? -7.41 -9.812 -15.609 1 96.25 381 HIS A C 1
ATOM 2932 O O . HIS A 1 381 ? -8.461 -9.891 -14.961 1 96.25 381 HIS A O 1
ATOM 2938 N N . ARG A 1 382 ? -7.387 -9.414 -16.844 1 95.44 382 ARG A N 1
ATOM 2939 C CA . ARG A 1 382 ? -8.602 -9.055 -17.547 1 95.44 382 ARG A CA 1
ATOM 2940 C C . ARG A 1 382 ? -9.516 -10.266 -17.719 1 95.44 382 ARG A C 1
ATOM 2942 O O . ARG A 1 382 ? -10.734 -10.156 -17.562 1 95.44 382 ARG A O 1
ATOM 2949 N N . SER A 1 383 ? -8.93 -11.359 -18.062 1 96.06 383 SER A N 1
ATOM 2950 C CA . SER A 1 383 ? -9.711 -12.586 -18.188 1 96.06 383 SER A CA 1
ATOM 2951 C C . SER A 1 383 ? -10.414 -12.93 -16.875 1 96.06 383 SER A C 1
ATOM 2953 O O . SER A 1 383 ? -11.586 -13.312 -16.875 1 96.06 383 SER A O 1
ATOM 2955 N N . CYS A 1 384 ? -9.664 -12.789 -15.812 1 93.38 384 CYS A N 1
ATOM 2956 C CA . CYS A 1 384 ? -10.25 -13.062 -14.5 1 93.38 384 CYS A CA 1
ATOM 2957 C C . CYS A 1 384 ? -11.406 -12.117 -14.211 1 93.38 384 CYS A C 1
ATOM 2959 O O . CYS A 1 384 ? -12.438 -12.539 -13.688 1 93.38 384 CYS A O 1
ATOM 2961 N N . THR A 1 385 ? -11.242 -10.883 -14.539 1 90.12 385 THR A N 1
ATOM 2962 C CA . THR A 1 385 ? -12.281 -9.891 -14.305 1 90.12 385 THR A CA 1
ATOM 2963 C C . THR A 1 385 ? -13.539 -10.227 -15.109 1 90.12 385 THR A C 1
ATOM 2965 O O . THR A 1 385 ? -14.648 -10.172 -14.586 1 90.12 385 THR A O 1
ATOM 2968 N N . ILE A 1 386 ? -13.398 -10.617 -16.359 1 91.31 386 ILE A N 1
ATOM 2969 C CA . ILE A 1 386 ? -14.523 -10.945 -17.234 1 91.31 386 ILE A CA 1
ATOM 2970 C C . ILE A 1 386 ? -15.211 -12.211 -16.734 1 91.31 386 ILE A C 1
ATOM 2972 O O . ILE A 1 386 ? -16.438 -12.281 -16.688 1 91.31 386 ILE A O 1
ATOM 2976 N N . THR A 1 387 ? -14.398 -13.148 -16.375 1 90.25 387 THR A N 1
ATOM 2977 C CA . THR A 1 387 ? -14.961 -14.398 -15.883 1 90.25 387 THR A CA 1
ATOM 2978 C C . THR A 1 387 ? -15.797 -14.164 -14.633 1 90.25 387 THR A C 1
ATOM 2980 O O . THR A 1 387 ? -16.844 -14.789 -14.461 1 90.25 387 THR A O 1
ATOM 2983 N N . ARG A 1 388 ? -15.375 -13.305 -13.844 1 85.69 388 ARG A N 1
ATOM 2984 C CA . ARG A 1 388 ? -16.141 -12.984 -12.633 1 85.69 388 ARG A CA 1
ATOM 2985 C C . ARG A 1 388 ? -17.438 -12.273 -12.977 1 85.69 388 ARG A C 1
ATOM 2987 O O . ARG A 1 388 ? -18.469 -12.523 -12.359 1 85.69 388 ARG A O 1
ATOM 2994 N N . GLN A 1 389 ? -17.359 -11.406 -13.898 1 84.62 389 GLN A N 1
ATOM 2995 C CA . GLN A 1 389 ? -18.562 -10.711 -14.336 1 84.62 389 GLN A CA 1
ATOM 2996 C C . GLN A 1 389 ? -19.578 -11.68 -14.93 1 84.62 389 GLN A C 1
ATOM 2998 O O . GLN A 1 389 ? -20.781 -11.531 -14.711 1 84.62 389 GLN A O 1
ATOM 3003 N N . LEU A 1 390 ? -19.094 -12.641 -15.594 1 86.62 390 LEU A N 1
ATOM 3004 C CA . LEU A 1 390 ? -19.969 -13.625 -16.219 1 86.62 390 LEU A CA 1
ATOM 3005 C C . LEU A 1 390 ? -20.578 -14.555 -15.172 1 86.62 390 LEU A C 1
ATOM 3007 O O . LEU A 1 390 ? -21.734 -14.961 -15.305 1 86.62 390 LEU A O 1
ATOM 3011 N N . SER A 1 391 ? -19.859 -14.797 -14.125 1 82.62 391 SER A N 1
ATOM 3012 C CA . SER A 1 391 ? -20.281 -15.805 -13.156 1 82.62 391 SER A CA 1
ATOM 3013 C C . SER A 1 391 ? -21.094 -15.172 -12.023 1 82.62 391 SER A C 1
ATOM 3015 O O . SER A 1 391 ? -21.859 -15.852 -11.344 1 82.62 391 SER A O 1
ATOM 3017 N N . ASN A 1 392 ? -20.781 -13.961 -11.727 1 75.38 392 ASN A N 1
ATOM 3018 C CA . ASN A 1 392 ? -21.469 -13.312 -10.609 1 75.38 392 ASN A CA 1
ATOM 3019 C C . ASN A 1 392 ? -22.891 -12.883 -10.984 1 75.38 392 ASN A C 1
ATOM 3021 O O . ASN A 1 392 ? -23.062 -11.945 -11.766 1 75.38 392 ASN A O 1
ATOM 3025 N N . GLU A 1 393 ? -23.875 -13.742 -10.531 1 71.62 393 GLU A N 1
ATOM 3026 C CA . GLU A 1 393 ? -25.281 -13.438 -10.773 1 71.62 393 GLU A CA 1
ATOM 3027 C C . GLU A 1 393 ? -25.891 -12.711 -9.586 1 71.62 393 GLU A C 1
ATOM 3029 O O . GLU A 1 393 ? -27.109 -12.523 -9.523 1 71.62 393 GLU A O 1
ATOM 3034 N N . THR A 1 394 ? -25.156 -11.875 -8.938 1 56.97 394 THR A N 1
ATOM 3035 C CA . THR A 1 394 ? -25.812 -11.242 -7.793 1 56.97 394 THR A CA 1
ATOM 3036 C C . THR A 1 394 ? -27.141 -10.633 -8.195 1 56.97 394 THR A C 1
ATOM 3038 O O . THR A 1 394 ? -27.328 -10.234 -9.352 1 56.97 394 THR A O 1
ATOM 3041 N N . ILE A 1 395 ? -28.172 -10.82 -7.309 1 45.66 395 ILE A N 1
ATOM 3042 C CA . ILE A 1 395 ? -29.609 -10.539 -7.371 1 45.66 395 ILE A CA 1
ATOM 3043 C C . ILE A 1 395 ? -29.828 -9.125 -7.922 1 45.66 395 ILE A C 1
ATOM 3045 O O . ILE A 1 395 ? -30.719 -8.906 -8.742 1 45.66 395 ILE A O 1
ATOM 3049 N N . HIS A 1 396 ? -29.109 -8.219 -7.18 1 44.69 396 HIS A N 1
ATOM 3050 C CA . HIS A 1 396 ? -29.609 -6.875 -7.441 1 44.69 396 HIS A CA 1
ATOM 3051 C C . HIS A 1 396 ? -29.203 -6.391 -8.82 1 44.69 396 HIS A C 1
ATOM 3053 O O . HIS A 1 396 ? -29.672 -5.355 -9.297 1 44.69 396 HIS A O 1
ATOM 3059 N N . ASP A 1 397 ? -28.062 -6.883 -9.266 1 48.62 397 ASP A N 1
ATOM 3060 C CA . ASP A 1 397 ? -27.719 -6.426 -10.609 1 48.62 397 ASP A CA 1
ATOM 3061 C C . ASP A 1 397 ? -28.297 -7.348 -11.672 1 48.62 397 ASP A C 1
ATOM 3063 O O . ASP A 1 397 ? -27.594 -8.211 -12.211 1 48.62 397 ASP A O 1
ATOM 3067 N N . GLN A 1 398 ? -29.359 -7.777 -11.398 1 51.66 398 GLN A N 1
ATOM 3068 C CA . GLN A 1 398 ? -30.234 -8.523 -12.289 1 51.66 398 GLN A CA 1
ATOM 3069 C C . GLN A 1 398 ? -30.078 -8.055 -13.734 1 51.66 398 GLN A C 1
ATOM 3071 O O . GLN A 1 398 ? -30.875 -8.422 -14.594 1 51.66 398 GLN A O 1
ATOM 3076 N N . GLY A 1 399 ? -29.203 -7.176 -13.898 1 60.19 399 GLY A N 1
ATOM 3077 C CA . GLY A 1 399 ? -29.281 -6.668 -15.258 1 60.19 399 GLY A CA 1
ATOM 3078 C C . GLY A 1 399 ? -28.547 -7.531 -16.266 1 60.19 399 GLY A C 1
ATOM 3079 O O . GLY A 1 399 ? -27.719 -8.359 -15.875 1 60.19 399 GLY A O 1
ATOM 3080 N N . CYS A 1 400 ? -29 -7.691 -17.344 1 73.44 400 CYS A N 1
ATOM 3081 C CA . CYS A 1 400 ? -28.453 -8.305 -18.547 1 73.44 400 CYS A CA 1
ATOM 3082 C C . CYS A 1 400 ? -27 -7.879 -18.75 1 73.44 400 CYS A C 1
ATOM 3084 O O . CYS A 1 400 ? -26.625 -6.766 -18.391 1 73.44 400 CYS A O 1
ATOM 3086 N N . LEU A 1 401 ? -26.141 -8.922 -18.891 1 85.5 401 LEU A N 1
ATOM 3087 C CA . LEU A 1 401 ? -24.766 -8.602 -19.25 1 85.5 401 LEU A CA 1
ATOM 3088 C C . LEU A 1 401 ? -24.719 -7.617 -20.422 1 85.5 401 LEU A C 1
ATOM 3090 O O . LEU A 1 401 ? -25.469 -7.77 -21.391 1 85.5 401 LEU A O 1
ATOM 3094 N N . PRO A 1 402 ? -24.031 -6.547 -20.266 1 85.12 402 PRO A N 1
ATOM 3095 C CA . PRO A 1 402 ? -23.953 -5.578 -21.359 1 85.12 402 PRO A CA 1
ATOM 3096 C C . PRO A 1 402 ? -23.359 -6.176 -22.625 1 85.12 402 PRO A C 1
ATOM 3098 O O . PRO A 1 402 ? -22.438 -6.988 -22.562 1 85.12 402 PRO A O 1
ATOM 3101 N N . PHE A 1 403 ? -23.875 -5.797 -23.719 1 85.69 403 PHE A N 1
ATOM 3102 C CA . PHE A 1 403 ? -23.438 -6.305 -25 1 85.69 403 PHE A CA 1
ATOM 3103 C C . PHE A 1 403 ? -22.016 -5.844 -25.312 1 85.69 403 PHE A C 1
ATOM 3105 O O . PHE A 1 403 ? -21.328 -6.445 -26.141 1 85.69 403 PHE A O 1
ATOM 3112 N N . SER A 1 404 ? -21.531 -4.797 -24.625 1 89.31 404 SER A N 1
ATOM 3113 C CA . SER A 1 404 ? -20.156 -4.332 -24.797 1 89.31 404 SER A CA 1
ATOM 3114 C C . SER A 1 404 ? -19.156 -5.418 -24.422 1 89.31 404 SER A C 1
ATOM 3116 O O . SER A 1 404 ? -18 -5.383 -24.859 1 89.31 404 SER A O 1
ATOM 3118 N N . LEU A 1 405 ? -19.656 -6.406 -23.641 1 92.25 405 LEU A N 1
ATOM 3119 C CA . LEU A 1 405 ? -18.797 -7.5 -23.203 1 92.25 405 LEU A CA 1
ATOM 3120 C C . LEU A 1 405 ? -18.406 -8.398 -24.375 1 92.25 405 LEU A C 1
ATOM 3122 O O . LEU A 1 405 ? -17.344 -9.008 -24.359 1 92.25 405 LEU A O 1
ATOM 3126 N N . HIS A 1 406 ? -19.312 -8.469 -25.359 1 93.81 406 HIS A N 1
ATOM 3127 C CA . HIS A 1 406 ? -19.016 -9.266 -26.531 1 93.81 406 HIS A CA 1
ATOM 3128 C C . HIS A 1 406 ? -17.75 -8.758 -27.234 1 93.81 406 HIS A C 1
ATOM 3130 O O . HIS A 1 406 ? -16.859 -9.539 -27.562 1 93.81 406 HIS A O 1
ATOM 3136 N N . ASN A 1 407 ? -17.672 -7.434 -27.391 1 94 407 ASN A N 1
ATOM 3137 C CA . ASN A 1 407 ? -16.516 -6.828 -28.047 1 94 407 ASN A CA 1
ATOM 3138 C C . ASN A 1 407 ? -15.266 -6.961 -27.172 1 94 407 ASN A C 1
ATOM 3140 O O . ASN A 1 407 ? -14.164 -7.156 -27.703 1 94 407 ASN A O 1
ATOM 3144 N N . GLU A 1 408 ? -15.469 -6.859 -25.906 1 94.69 408 GLU A N 1
ATOM 3145 C CA . GLU A 1 408 ? -14.336 -6.992 -25 1 94.69 408 GLU A CA 1
ATOM 3146 C C . GLU A 1 408 ? -13.758 -8.406 -25.047 1 94.69 408 GLU A C 1
ATOM 3148 O O . GLU A 1 408 ? -12.531 -8.578 -25.047 1 94.69 408 GLU A O 1
ATOM 3153 N N . ILE A 1 409 ? -14.609 -9.383 -25.062 1 95.94 409 ILE A N 1
ATOM 3154 C CA . ILE A 1 409 ? -14.164 -10.773 -25.109 1 95.94 409 ILE A CA 1
ATOM 3155 C C . ILE A 1 409 ? -13.445 -11.039 -26.438 1 95.94 409 ILE A C 1
ATOM 3157 O O . ILE A 1 409 ? -12.398 -11.688 -26.453 1 95.94 409 ILE A O 1
ATOM 3161 N N . LYS A 1 410 ? -14 -10.5 -27.484 1 95.38 410 LYS A N 1
ATOM 3162 C CA . LYS A 1 410 ? -13.391 -10.672 -28.797 1 95.38 410 LYS A CA 1
ATOM 3163 C C . LYS A 1 410 ? -12 -10.031 -28.844 1 95.38 410 LYS A C 1
ATOM 3165 O O . LYS A 1 410 ? -11.055 -10.633 -29.359 1 95.38 410 LYS A O 1
ATOM 3170 N N . HIS A 1 411 ? -11.914 -8.836 -28.344 1 95.88 411 HIS A N 1
ATOM 3171 C CA . HIS A 1 411 ? -10.641 -8.141 -28.312 1 95.88 411 HIS A CA 1
ATOM 3172 C C . HIS A 1 411 ? -9.633 -8.859 -27.422 1 95.88 411 HIS A C 1
ATOM 3174 O O . HIS A 1 411 ? -8.445 -8.945 -27.766 1 95.88 411 HIS A O 1
ATOM 3180 N N . LEU A 1 412 ? -10.078 -9.336 -26.297 1 96.81 412 LEU A N 1
ATOM 3181 C CA . LEU A 1 412 ? -9.203 -10.062 -25.391 1 96.81 412 LEU A CA 1
ATOM 3182 C C . LEU A 1 412 ? -8.688 -11.344 -26.031 1 96.81 412 LEU A C 1
ATOM 3184 O O . LEU A 1 412 ? -7.492 -11.648 -25.938 1 96.81 412 LEU A O 1
ATOM 3188 N N . GLU A 1 413 ? -9.523 -12.07 -26.688 1 95.62 413 GLU A N 1
ATOM 3189 C CA . GLU A 1 413 ? -9.133 -13.312 -27.344 1 95.62 413 GLU A CA 1
ATOM 3190 C C . GLU A 1 413 ? -8.094 -13.047 -28.438 1 95.62 413 GLU A C 1
ATOM 3192 O O . GLU A 1 413 ? -7.133 -13.797 -28.594 1 95.62 413 GLU A O 1
ATOM 3197 N N . SER A 1 414 ? -8.367 -11.977 -29.172 1 96.19 414 SER A N 1
ATOM 3198 C CA . SER A 1 414 ? -7.426 -11.617 -30.219 1 96.19 414 SER A CA 1
ATOM 3199 C C . SER A 1 414 ? -6.055 -11.273 -29.641 1 96.19 414 SER A C 1
ATOM 3201 O O . SER A 1 414 ? -5.027 -11.711 -30.156 1 96.19 414 SER A O 1
ATOM 3203 N N . SER A 1 415 ? -6.07 -10.477 -28.594 1 96.81 415 SER A N 1
ATOM 3204 C CA . SER A 1 415 ? -4.816 -10.109 -27.938 1 96.81 415 SER A CA 1
ATOM 3205 C C . SER A 1 415 ? -4.109 -11.336 -27.359 1 96.81 415 SER A C 1
ATOM 3207 O O . SER A 1 415 ? -2.885 -11.453 -27.453 1 96.81 415 SER A O 1
ATOM 3209 N N . LEU A 1 416 ? -4.828 -12.258 -26.766 1 97.25 416 LEU A N 1
ATOM 3210 C CA . LEU A 1 416 ? -4.266 -13.477 -26.203 1 97.25 416 LEU A CA 1
ATOM 3211 C C . LEU A 1 416 ? -3.627 -14.344 -27.281 1 97.25 416 LEU A C 1
ATOM 3213 O O . LEU A 1 416 ? -2.527 -14.867 -27.094 1 97.25 416 LEU A O 1
ATOM 3217 N N . LEU A 1 417 ? -4.293 -14.445 -28.375 1 95.56 417 LEU A N 1
ATOM 3218 C CA . LEU A 1 417 ? -3.779 -15.258 -29.484 1 95.56 417 LEU A CA 1
ATOM 3219 C C . LEU A 1 417 ? -2.508 -14.648 -30.062 1 95.56 417 LEU A C 1
ATOM 3221 O O . LEU A 1 417 ? -1.58 -15.375 -30.422 1 95.56 417 LEU A O 1
ATOM 3225 N N . ASP A 1 418 ? -2.457 -13.359 -30.109 1 94.75 418 ASP A N 1
ATOM 3226 C CA . ASP A 1 418 ? -1.266 -12.68 -30.609 1 94.75 418 ASP A CA 1
ATOM 3227 C C . ASP A 1 418 ? -0.056 -12.969 -29.719 1 94.75 418 ASP A C 1
ATOM 3229 O O . ASP A 1 418 ? 1.018 -13.312 -30.219 1 94.75 418 ASP A O 1
ATOM 3233 N N . ILE A 1 419 ? -0.267 -12.852 -28.469 1 93.88 419 ILE A N 1
ATOM 3234 C CA . ILE A 1 419 ? 0.839 -13.055 -27.531 1 93.88 419 ILE A CA 1
ATOM 3235 C C . ILE A 1 419 ? 1.187 -14.539 -27.469 1 93.88 419 ILE A C 1
ATOM 3237 O O . ILE A 1 419 ? 2.357 -14.898 -27.328 1 93.88 419 ILE A O 1
ATOM 3241 N N . ALA A 1 420 ? 0.202 -15.422 -27.531 1 94 420 ALA A N 1
ATOM 3242 C CA . ALA A 1 420 ? 0.439 -16.859 -27.5 1 94 420 ALA A CA 1
ATOM 3243 C C . ALA A 1 420 ? 1.298 -17.297 -28.688 1 94 420 ALA A C 1
ATOM 3245 O O . ALA A 1 420 ? 2.17 -18.156 -28.547 1 94 420 ALA A O 1
ATOM 3246 N N . THR A 1 421 ? 1.022 -16.734 -29.812 1 91.25 421 THR A N 1
ATOM 3247 C CA . THR A 1 421 ? 1.793 -17.078 -31 1 91.25 421 THR A CA 1
ATOM 3248 C C . THR A 1 421 ? 3.26 -16.688 -30.828 1 91.25 421 THR A C 1
ATOM 3250 O O . THR A 1 421 ? 4.156 -17.438 -31.219 1 91.25 421 THR A O 1
ATOM 3253 N N . GLU A 1 422 ? 3.418 -15.562 -30.219 1 85.69 422 GLU A N 1
ATOM 3254 C CA . GLU A 1 422 ? 4.785 -15.094 -30.016 1 85.69 422 GLU A CA 1
ATOM 3255 C C . GLU A 1 422 ? 5.496 -15.922 -28.953 1 85.69 422 GLU A C 1
ATOM 3257 O O . GLU A 1 422 ? 6.664 -16.281 -29.109 1 85.69 422 GLU A O 1
ATOM 3262 N N . THR A 1 423 ? 4.852 -16.219 -27.875 1 87.81 423 THR A N 1
ATOM 3263 C CA . THR A 1 423 ? 5.48 -16.906 -26.75 1 87.81 423 THR A CA 1
ATOM 3264 C C . THR A 1 423 ? 5.668 -18.391 -27.078 1 87.81 423 THR A C 1
ATOM 3266 O O . THR A 1 423 ? 6.617 -19.016 -26.594 1 87.81 423 THR A O 1
ATOM 3269 N N . ASP A 1 424 ? 4.84 -18.953 -27.828 1 85.44 424 ASP A N 1
ATOM 3270 C CA . ASP A 1 424 ? 4.938 -20.375 -28.156 1 85.44 424 ASP A CA 1
ATOM 3271 C C . ASP A 1 424 ? 6.023 -20.625 -29.188 1 85.44 424 ASP A C 1
ATOM 3273 O O . ASP A 1 424 ? 6.562 -21.719 -29.281 1 85.44 424 ASP A O 1
ATOM 3277 N N . ARG A 1 425 ? 6.301 -19.625 -29.891 1 77.44 425 ARG A N 1
ATOM 3278 C CA . ARG A 1 425 ? 7.324 -19.766 -30.922 1 77.44 425 ARG A CA 1
ATOM 3279 C C . ARG A 1 425 ? 8.719 -19.75 -30.297 1 77.44 425 ARG A C 1
ATOM 3281 O O . ARG A 1 425 ? 9.617 -20.453 -30.781 1 77.44 425 ARG A O 1
ATOM 3288 N N . TYR A 1 426 ? 8.758 -18.953 -29.281 1 68.19 426 TYR A N 1
ATOM 3289 C CA . TYR A 1 426 ? 10.109 -18.734 -28.766 1 68.19 426 TYR A CA 1
ATOM 3290 C C . TYR A 1 426 ? 10.508 -19.859 -27.828 1 68.19 426 TYR A C 1
ATOM 3292 O O . TYR A 1 426 ? 9.852 -20.094 -26.812 1 68.19 426 TYR A O 1
ATOM 3300 N N . ARG A 1 427 ? 11.266 -20.812 -28.422 1 60.69 427 ARG A N 1
ATOM 3301 C CA . ARG A 1 427 ? 11.914 -21.797 -27.562 1 60.69 427 ARG A CA 1
ATOM 3302 C C . ARG A 1 427 ? 13.359 -21.406 -27.297 1 60.69 427 ARG A C 1
ATOM 3304 O O . ARG A 1 427 ? 14.156 -21.266 -28.219 1 60.69 427 ARG A O 1
ATOM 3311 N N . CYS A 1 428 ? 13.477 -20.422 -26.234 1 57.19 428 CYS A N 1
ATOM 3312 C CA . CYS A 1 428 ? 14.828 -20 -25.906 1 57.19 428 CYS A CA 1
ATOM 3313 C C . CYS A 1 428 ? 15.789 -21.172 -25.891 1 57.19 428 CYS A C 1
ATOM 3315 O O . CYS A 1 428 ? 15.695 -22.047 -25.016 1 57.19 428 CYS A O 1
ATOM 3317 N N . ILE A 1 429 ? 16.219 -21.734 -27.078 1 54.91 429 ILE A N 1
ATOM 3318 C CA . ILE A 1 429 ? 17.25 -22.781 -27.125 1 54.91 429 ILE A CA 1
ATOM 3319 C C . ILE A 1 429 ? 18.594 -22.203 -26.688 1 54.91 429 ILE A C 1
ATOM 3321 O O . ILE A 1 429 ? 19.344 -21.672 -27.5 1 54.91 429 ILE A O 1
ATOM 3325 N N . ALA A 1 430 ? 18.547 -21.188 -25.797 1 52.25 430 ALA A N 1
ATOM 3326 C CA . ALA A 1 430 ? 19.891 -20.688 -25.516 1 52.25 430 ALA A CA 1
ATOM 3327 C C . ALA A 1 430 ? 20.75 -21.766 -24.844 1 52.25 430 ALA A C 1
ATOM 3329 O O . ALA A 1 430 ? 20.328 -22.359 -23.844 1 52.25 430 ALA A O 1
ATOM 3330 N N . ASN A 1 431 ? 21.594 -22.344 -25.562 1 58.97 431 ASN A N 1
ATOM 3331 C CA . ASN A 1 431 ? 22.672 -23.203 -25.078 1 58.97 431 ASN A CA 1
ATOM 3332 C C . ASN A 1 431 ? 23.484 -22.516 -23.984 1 58.97 431 ASN A C 1
ATOM 3334 O O . ASN A 1 431 ? 24.703 -22.734 -23.891 1 58.97 431 ASN A O 1
ATOM 3338 N N . CYS A 1 432 ? 22.875 -21.484 -23.312 1 66.75 432 CYS A N 1
ATOM 3339 C CA . CYS A 1 432 ? 23.656 -20.828 -22.266 1 66.75 432 CYS A CA 1
ATOM 3340 C C . CYS A 1 432 ? 23.359 -21.453 -20.906 1 66.75 432 CYS A C 1
ATOM 3342 O O . CYS A 1 432 ? 22.25 -21.922 -20.656 1 66.75 432 CYS A O 1
ATOM 3344 N N . GLN A 1 433 ? 24.5 -21.781 -20.297 1 73.5 433 GLN A N 1
ATOM 3345 C CA . GLN A 1 433 ? 24.406 -22.328 -18.953 1 73.5 433 GLN A CA 1
ATOM 3346 C C . GLN A 1 433 ? 24.531 -21.234 -17.891 1 73.5 433 GLN A C 1
ATOM 3348 O O . GLN A 1 433 ? 25.047 -20.156 -18.172 1 73.5 433 GLN A O 1
ATOM 3353 N N . GLY A 1 434 ? 23.812 -21.375 -16.812 1 82.69 434 GLY A N 1
ATOM 3354 C CA . GLY A 1 434 ? 23.891 -20.453 -15.68 1 82.69 434 GLY A CA 1
ATOM 3355 C C . GLY A 1 434 ? 22.531 -20.047 -15.141 1 82.69 434 GLY A C 1
ATOM 3356 O O . GLY A 1 434 ? 21.5 -20.328 -15.75 1 82.69 434 GLY A O 1
ATOM 3357 N N . THR A 1 435 ? 22.578 -19.438 -14.039 1 89.12 435 THR A N 1
ATOM 3358 C CA . THR A 1 435 ? 21.359 -19.078 -13.344 1 89.12 435 THR A CA 1
ATOM 3359 C C . THR A 1 435 ? 20.562 -18.047 -14.141 1 89.12 435 THR A C 1
ATOM 3361 O O . THR A 1 435 ? 19.328 -18.062 -14.148 1 89.12 435 THR A O 1
ATOM 3364 N N . GLU A 1 436 ? 21.203 -17.141 -14.898 1 89.19 436 GLU A N 1
ATOM 3365 C CA . GLU A 1 436 ? 20.531 -16.141 -15.719 1 89.19 436 GLU A CA 1
ATOM 3366 C C . GLU A 1 436 ? 19.828 -16.781 -16.906 1 89.19 436 GLU A C 1
ATOM 3368 O O . GLU A 1 436 ? 18.75 -16.344 -17.328 1 89.19 436 GLU A O 1
ATOM 3373 N N . ALA A 1 437 ? 20.5 -17.75 -17.422 1 86.62 437 ALA A N 1
ATOM 3374 C CA . ALA A 1 437 ? 19.891 -18.484 -18.531 1 86.62 437 ALA A CA 1
ATOM 3375 C C . ALA A 1 437 ? 18.641 -19.234 -18.078 1 86.62 437 ALA A C 1
ATOM 3377 O O . ALA A 1 437 ? 17.641 -19.297 -18.797 1 86.62 437 ALA A O 1
ATOM 3378 N N . ASP A 1 438 ? 18.797 -19.859 -16.922 1 87.69 438 ASP A N 1
ATOM 3379 C CA . ASP A 1 438 ? 17.641 -20.547 -16.375 1 87.69 438 ASP A CA 1
ATOM 3380 C C . ASP A 1 438 ? 16.484 -19.578 -16.109 1 87.69 438 ASP A C 1
ATOM 3382 O O . ASP A 1 438 ? 15.32 -19.906 -16.328 1 87.69 438 ASP A O 1
ATOM 3386 N N . ALA A 1 439 ? 16.828 -18.406 -15.586 1 91.12 439 ALA A N 1
ATOM 3387 C CA . ALA A 1 439 ? 15.805 -17.391 -15.328 1 91.12 439 ALA A CA 1
ATOM 3388 C C . ALA A 1 439 ? 15.078 -17 -16.609 1 91.12 439 ALA A C 1
ATOM 3390 O O . ALA A 1 439 ? 13.859 -16.828 -16.609 1 91.12 439 ALA A O 1
ATOM 3391 N N . GLU A 1 440 ? 15.805 -16.859 -17.672 1 88.38 440 GLU A N 1
ATOM 3392 C CA . GLU A 1 440 ? 15.203 -16.531 -18.953 1 88.38 440 GLU A CA 1
ATOM 3393 C C . GLU A 1 440 ? 14.234 -17.609 -19.406 1 88.38 440 GLU A C 1
ATOM 3395 O O . GLU A 1 440 ? 13.125 -17.312 -19.844 1 88.38 440 GLU A O 1
ATOM 3400 N N . ARG A 1 441 ? 14.688 -18.875 -19.328 1 86.88 441 ARG A N 1
ATOM 3401 C CA . ARG A 1 441 ? 13.844 -20 -19.719 1 86.88 441 ARG A CA 1
ATOM 3402 C C . ARG A 1 441 ? 12.57 -20.047 -18.891 1 86.88 441 ARG A C 1
ATOM 3404 O O . ARG A 1 441 ? 11.484 -20.281 -19.422 1 86.88 441 ARG A O 1
ATOM 3411 N N . VAL A 1 442 ? 12.773 -19.828 -17.609 1 90.38 442 VAL A N 1
ATOM 3412 C CA . VAL A 1 442 ? 11.625 -19.906 -16.703 1 90.38 442 VAL A CA 1
ATOM 3413 C C . VAL A 1 442 ? 10.672 -18.75 -17 1 90.38 442 VAL A C 1
ATOM 3415 O O . VAL A 1 442 ? 9.453 -18.922 -16.938 1 90.38 442 VAL A O 1
ATOM 3418 N N . LEU A 1 443 ? 11.156 -17.562 -17.281 1 91.06 443 LEU A N 1
ATOM 3419 C CA . LEU A 1 443 ? 10.305 -16.422 -17.562 1 91.06 443 LEU A CA 1
ATOM 3420 C C . LEU A 1 443 ? 9.477 -16.656 -18.828 1 91.06 443 LEU A C 1
ATOM 3422 O O . LEU A 1 443 ? 8.305 -16.281 -18.891 1 91.06 443 LEU A O 1
ATOM 3426 N N . TRP A 1 444 ? 10.117 -17.312 -19.812 1 89.94 444 TRP A N 1
ATOM 3427 C CA . TRP A 1 444 ? 9.359 -17.672 -21.016 1 89.94 444 TRP A CA 1
ATOM 3428 C C . TRP A 1 444 ? 8.281 -18.703 -20.703 1 89.94 444 TRP A C 1
ATOM 3430 O O . TRP A 1 444 ? 7.156 -18.609 -21.188 1 89.94 444 TRP A O 1
ATOM 3440 N N . ALA A 1 445 ? 8.695 -19.656 -19.906 1 91.19 445 ALA A N 1
ATOM 3441 C CA . ALA A 1 445 ? 7.723 -20.656 -19.484 1 91.19 445 ALA A CA 1
ATOM 3442 C C . ALA A 1 445 ? 6.562 -20.031 -18.719 1 91.19 445 ALA A C 1
ATOM 3444 O O . ALA A 1 445 ? 5.402 -20.391 -18.922 1 91.19 445 ALA A O 1
ATOM 3445 N N . MET A 1 446 ? 6.855 -19.109 -17.891 1 92.5 446 MET A N 1
ATOM 3446 C CA . MET A 1 446 ? 5.832 -18.422 -17.109 1 92.5 446 MET A CA 1
ATOM 3447 C C . MET A 1 446 ? 4.887 -17.641 -18.016 1 92.5 446 MET A C 1
ATOM 3449 O O . MET A 1 446 ? 3.68 -17.609 -17.766 1 92.5 446 MET A O 1
ATOM 3453 N N . SER A 1 447 ? 5.449 -16.984 -18.984 1 93.69 447 SER A N 1
ATOM 3454 C CA . SER A 1 447 ? 4.602 -16.234 -19.906 1 93.69 447 SER A CA 1
ATOM 3455 C C . SER A 1 447 ? 3.6 -17.141 -20.609 1 93.69 447 SER A C 1
ATOM 3457 O O . SER A 1 447 ? 2.436 -16.781 -20.781 1 93.69 447 SER A O 1
ATOM 3459 N N . ARG A 1 448 ? 4.055 -18.297 -20.953 1 94.25 448 ARG A N 1
ATOM 3460 C CA . ARG A 1 448 ? 3.174 -19.266 -21.594 1 94.25 448 ARG A CA 1
ATOM 3461 C C . ARG A 1 448 ? 2.09 -19.75 -20.641 1 94.25 448 ARG A C 1
ATOM 3463 O O . ARG A 1 448 ? 0.919 -19.844 -21.016 1 94.25 448 ARG A O 1
ATOM 3470 N N . ILE A 1 449 ? 2.533 -20.047 -19.422 1 96 449 ILE A N 1
ATOM 3471 C CA . ILE A 1 449 ? 1.569 -20.484 -18.422 1 96 449 ILE A CA 1
ATOM 3472 C C . ILE A 1 449 ? 0.494 -19.422 -18.219 1 96 449 ILE A C 1
ATOM 3474 O O . ILE A 1 449 ? -0.7 -19.734 -18.219 1 96 449 ILE A O 1
ATOM 3478 N N . LEU A 1 450 ? 0.905 -18.203 -18.109 1 97.31 450 LEU A N 1
ATOM 3479 C CA . LEU A 1 450 ? -0.017 -17.109 -17.828 1 97.31 450 LEU A CA 1
ATOM 3480 C C . LEU A 1 450 ? -0.984 -16.906 -18.984 1 97.31 450 LEU A C 1
ATOM 3482 O O . LEU A 1 450 ? -2.189 -16.75 -18.781 1 97.31 450 LEU A O 1
ATOM 3486 N N . ILE A 1 451 ? -0.511 -16.984 -20.188 1 97.25 451 ILE A N 1
ATOM 3487 C CA . ILE A 1 451 ? -1.329 -16.719 -21.375 1 97.25 451 ILE A CA 1
ATOM 3488 C C . ILE A 1 451 ? -2.355 -17.844 -21.547 1 97.25 451 ILE A C 1
ATOM 3490 O O . ILE A 1 451 ? -3.527 -17.578 -21.828 1 97.25 451 ILE A O 1
ATOM 3494 N N . HIS A 1 452 ? -1.944 -18.984 -21.406 1 97.5 452 HIS A N 1
ATOM 3495 C CA . HIS A 1 452 ? -2.861 -20.094 -21.625 1 97.5 452 HIS A CA 1
ATOM 3496 C C . HIS A 1 452 ? -3.826 -20.266 -20.469 1 97.5 452 HIS A C 1
ATOM 3498 O O . HIS A 1 452 ? -4.941 -20.75 -20.641 1 97.5 452 HIS A O 1
ATOM 3504 N N . THR A 1 453 ? -3.379 -19.875 -19.281 1 97.75 453 THR A N 1
ATOM 3505 C CA . THR A 1 453 ? -4.34 -19.812 -18.188 1 97.75 453 THR A CA 1
ATOM 3506 C C . THR A 1 453 ? -5.414 -18.766 -18.469 1 97.75 453 THR A C 1
ATOM 3508 O O . THR A 1 453 ? -6.59 -18.984 -18.156 1 97.75 453 THR A O 1
ATOM 3511 N N . ALA A 1 454 ? -4.973 -17.672 -19.031 1 97.88 454 ALA A N 1
ATOM 3512 C CA . ALA A 1 454 ? -5.93 -16.625 -19.375 1 97.88 454 ALA A CA 1
ATOM 3513 C C . ALA A 1 454 ? -6.957 -17.141 -20.391 1 97.88 454 ALA A C 1
ATOM 3515 O O . ALA A 1 454 ? -8.156 -16.891 -20.234 1 97.88 454 ALA A O 1
ATOM 3516 N N . ARG A 1 455 ? -6.492 -17.844 -21.344 1 96.88 455 ARG A N 1
ATOM 3517 C CA . ARG A 1 455 ? -7.379 -18.406 -22.359 1 96.88 455 ARG A CA 1
ATOM 3518 C C . ARG A 1 455 ? -8.312 -19.453 -21.766 1 96.88 455 ARG A C 1
ATOM 3520 O O . ARG A 1 455 ? -9.508 -19.469 -22.047 1 96.88 455 ARG A O 1
ATOM 3527 N N . LEU A 1 456 ? -7.715 -20.266 -21 1 96.88 456 LEU A N 1
ATOM 3528 C CA . LEU A 1 456 ? -8.469 -21.312 -20.328 1 96.88 456 LEU A CA 1
ATOM 3529 C C . LEU A 1 456 ? -9.602 -20.719 -19.5 1 96.88 456 LEU A C 1
ATOM 3531 O O . LEU A 1 456 ? -10.75 -21.172 -19.609 1 96.88 456 LEU A O 1
ATOM 3535 N N . LEU A 1 457 ? -9.352 -19.75 -18.719 1 95.19 457 LEU A N 1
ATOM 3536 C CA . LEU A 1 457 ? -10.344 -19.156 -17.844 1 95.19 457 LEU A CA 1
ATOM 3537 C C . LEU A 1 457 ? -11.43 -18.438 -18.641 1 95.19 457 LEU A C 1
ATOM 3539 O O . LEU A 1 457 ? -12.609 -18.5 -18.281 1 95.19 457 LEU A O 1
ATOM 3543 N N . LEU A 1 458 ? -11.008 -17.797 -19.656 1 95.06 458 LEU A N 1
ATOM 3544 C CA . LEU A 1 458 ? -11.969 -17.062 -20.484 1 95.06 458 LEU A CA 1
ATOM 3545 C C . LEU A 1 458 ? -13.008 -18.016 -21.078 1 95.06 458 LEU A C 1
ATOM 3547 O O . LEU A 1 458 ? -14.203 -17.703 -21.062 1 95.06 458 LEU A O 1
ATOM 3551 N N . HIS A 1 459 ? -12.648 -19.203 -21.469 1 94.81 459 HIS A N 1
ATOM 3552 C CA . HIS A 1 459 ? -13.531 -20.109 -22.188 1 94.81 459 HIS A CA 1
ATOM 3553 C C . HIS A 1 459 ? -14.172 -21.125 -21.234 1 94.81 459 HIS A C 1
ATOM 3555 O O . HIS A 1 459 ? -15.133 -21.797 -21.609 1 94.81 459 HIS A O 1
ATOM 3561 N N . ARG A 1 460 ? -13.695 -21.172 -20.109 1 92.56 460 ARG A N 1
ATOM 3562 C CA . ARG A 1 460 ? -14.164 -22.188 -19.172 1 92.56 460 ARG A CA 1
ATOM 3563 C C . ARG A 1 460 ? -15.633 -21.984 -18.828 1 92.56 460 ARG A C 1
ATOM 3565 O O . ARG A 1 460 ? -16.375 -22.938 -18.656 1 92.56 460 ARG A O 1
ATOM 3572 N N . VAL A 1 461 ? -16.016 -20.688 -18.734 1 88.12 461 VAL A N 1
ATOM 3573 C CA . VAL A 1 461 ? -17.391 -20.391 -18.328 1 88.12 461 VAL A CA 1
ATOM 3574 C C . VAL A 1 461 ? -18.375 -20.938 -19.359 1 88.12 461 VAL A C 1
ATOM 3576 O O . VAL A 1 461 ? -19.438 -21.438 -19.016 1 88.12 461 VAL A O 1
ATOM 3579 N N . ARG A 1 462 ? -18.016 -20.797 -20.562 1 89.94 462 ARG A N 1
ATOM 3580 C CA . ARG A 1 462 ? -18.875 -21.297 -21.625 1 89.94 462 ARG A CA 1
ATOM 3581 C C . ARG A 1 462 ? -18.734 -22.812 -21.797 1 89.94 462 ARG A C 1
ATOM 3583 O O . ARG A 1 462 ? -19.719 -23.5 -22.047 1 89.94 462 ARG A O 1
ATOM 3590 N N . ALA A 1 463 ? -17.547 -23.297 -21.656 1 90.81 463 ALA A N 1
ATOM 3591 C CA . ALA A 1 463 ? -17.25 -24.719 -21.859 1 90.81 463 ALA A CA 1
ATOM 3592 C C . ALA A 1 463 ? -17.891 -25.578 -20.781 1 90.81 463 ALA A C 1
ATOM 3594 O O . ALA A 1 463 ? -18.359 -26.688 -21.047 1 90.81 463 ALA A O 1
ATOM 3595 N N . PHE A 1 464 ? -17.859 -25.078 -19.578 1 87.06 464 PHE A N 1
ATOM 3596 C CA . PHE A 1 464 ? -18.344 -25.875 -18.453 1 87.06 464 PHE A CA 1
ATOM 3597 C C . PHE A 1 464 ? -19.297 -25.047 -17.578 1 87.06 464 PHE A C 1
ATOM 3599 O O . PHE A 1 464 ? -18.984 -24.734 -16.438 1 87.06 464 PHE A O 1
ATOM 3606 N N . PRO A 1 465 ? -20.531 -24.75 -18.141 1 75.94 465 PRO A N 1
ATOM 3607 C CA . PRO A 1 465 ? -21.469 -23.906 -17.391 1 75.94 465 PRO A CA 1
ATOM 3608 C C . PRO A 1 465 ? -21.969 -24.562 -16.125 1 75.94 465 PRO A C 1
ATOM 3610 O O . PRO A 1 465 ? -22.359 -23.875 -15.172 1 75.94 465 PRO A O 1
ATOM 3613 N N . ASP A 1 466 ? -22.359 -25.859 -16.141 1 64.31 466 ASP A N 1
ATOM 3614 C CA . ASP A 1 466 ? -22.984 -26.562 -15.031 1 64.31 466 ASP A CA 1
ATOM 3615 C C . ASP A 1 466 ? -22 -26.797 -13.891 1 64.31 466 ASP A C 1
ATOM 3617 O O . ASP A 1 466 ? -22.406 -27.094 -12.758 1 64.31 466 ASP A O 1
ATOM 3621 N N . ARG A 1 467 ? -20.875 -27.031 -14.109 1 54.41 467 ARG A N 1
ATOM 3622 C CA . ARG A 1 467 ? -19.984 -27.578 -13.086 1 54.41 467 ARG A CA 1
ATOM 3623 C C . ARG A 1 467 ? -19.312 -26.453 -12.305 1 54.41 467 ARG A C 1
ATOM 3625 O O . ARG A 1 467 ? -18.562 -25.656 -12.875 1 54.41 467 ARG A O 1
ATOM 3632 N N . PRO A 1 468 ? -20 -26.109 -11.203 1 46.12 468 PRO A N 1
ATOM 3633 C CA . PRO A 1 468 ? -19.391 -25.047 -10.398 1 46.12 468 PRO A CA 1
ATOM 3634 C C . PRO A 1 468 ? -17.891 -25.266 -10.18 1 46.12 468 PRO A C 1
ATOM 3636 O O . PRO A 1 468 ? -17.453 -26.406 -9.977 1 46.12 468 PRO A O 1
ATOM 3639 N N . VAL A 1 469 ? -17.109 -24.641 -10.703 1 43.19 469 VAL A N 1
ATOM 3640 C CA . VAL A 1 469 ? -15.672 -24.609 -10.484 1 43.19 469 VAL A CA 1
ATOM 3641 C C . VAL A 1 469 ? -15.359 -25.062 -9.055 1 43.19 469 VAL A C 1
ATOM 3643 O O . VAL A 1 469 ? -14.383 -25.781 -8.82 1 43.19 469 VAL A O 1
ATOM 3646 N N . ASP A 1 470 ? -16.078 -24.344 -8.039 1 40.84 470 ASP A N 1
ATOM 3647 C CA . ASP A 1 470 ? -15.82 -24.391 -6.602 1 40.84 470 ASP A CA 1
ATOM 3648 C C . ASP A 1 470 ? -16.203 -25.75 -6.016 1 40.84 470 ASP A C 1
ATOM 3650 O O . ASP A 1 470 ? -16.094 -25.953 -4.805 1 40.84 470 ASP A O 1
ATOM 3654 N N . SER A 1 471 ? -17.156 -26.516 -6.637 1 39.16 471 SER A N 1
ATOM 3655 C CA . SER A 1 471 ? -17.547 -27.781 -6.016 1 39.16 471 SER A CA 1
ATOM 3656 C C . SER A 1 471 ? -16.328 -28.656 -5.762 1 39.16 471 SER A C 1
ATOM 3658 O O . SER A 1 471 ? -16.422 -29.656 -5.043 1 39.16 471 SER A O 1
ATOM 3660 N N . LEU A 1 472 ? -15.445 -28.734 -6.609 1 37.31 472 LEU A N 1
ATOM 3661 C CA . LEU A 1 472 ? -14.258 -29.484 -6.238 1 37.31 472 LEU A CA 1
ATOM 3662 C C . LEU A 1 472 ? -13.422 -28.703 -5.223 1 37.31 472 LEU A C 1
ATOM 3664 O O . LEU A 1 472 ? -12.453 -29.234 -4.672 1 37.31 472 LEU A O 1
ATOM 3668 N N . SER A 1 473 ? -13.32 -27.344 -5.266 1 36.31 473 SER A N 1
ATOM 3669 C CA . SER A 1 473 ? -12.43 -26.594 -4.387 1 36.31 473 SER A CA 1
ATOM 3670 C C . SER A 1 473 ? -13.086 -26.312 -3.037 1 36.31 473 SER A C 1
ATOM 3672 O O . SER A 1 473 ? -14.016 -25.516 -2.951 1 36.31 473 SER A O 1
ATOM 3674 N N . ASN A 1 474 ? -13.305 -27.156 -2.236 1 34.06 474 ASN A N 1
ATOM 3675 C CA . ASN A 1 474 ? -13.469 -26.828 -0.825 1 34.06 474 ASN A CA 1
ATOM 3676 C C . ASN A 1 474 ? -12.562 -25.672 -0.406 1 34.06 474 ASN A C 1
ATOM 3678 O O . ASN A 1 474 ? -12.383 -25.422 0.786 1 34.06 474 ASN A O 1
ATOM 3682 N N . ASN A 1 475 ? -11.406 -25.344 -1.072 1 34.94 475 ASN A N 1
ATOM 3683 C CA . ASN A 1 475 ? -10.352 -24.484 -0.545 1 34.94 475 ASN A CA 1
ATOM 3684 C C . ASN A 1 475 ? -10.758 -23.016 -0.58 1 34.94 475 ASN A C 1
ATOM 3686 O O . ASN A 1 475 ? -11.375 -22.562 -1.544 1 34.94 475 ASN A O 1
ATOM 3690 N N . SER A 1 476 ? -10.727 -22.234 0.51 1 35.25 476 SER A N 1
ATOM 3691 C CA . SER A 1 476 ? -10.852 -20.859 0.979 1 35.25 476 SER A CA 1
ATOM 3692 C C . SER A 1 476 ? -10.086 -19.906 0.074 1 35.25 476 SER A C 1
ATOM 3694 O O . SER A 1 476 ? -10.062 -18.688 0.327 1 35.25 476 SER A O 1
ATOM 3696 N N . ILE A 1 477 ? -9.195 -20.344 -0.674 1 35.25 477 ILE A N 1
ATOM 3697 C CA . ILE A 1 477 ? -8.391 -19.297 -1.307 1 35.25 477 ILE A CA 1
ATOM 3698 C C . ILE A 1 477 ? -9.219 -18.594 -2.377 1 35.25 477 ILE A C 1
ATOM 3700 O O . ILE A 1 477 ? -9 -17.406 -2.65 1 35.25 477 ILE A O 1
ATOM 3704 N N . SER A 1 478 ? -9.695 -19.203 -3.475 1 36.66 478 SER A N 1
ATOM 3705 C CA . SER A 1 478 ? -10.469 -18.422 -4.449 1 36.66 478 SER A CA 1
ATOM 3706 C C . SER A 1 478 ? -11.812 -18 -3.873 1 36.66 478 SER A C 1
ATOM 3708 O O . SER A 1 478 ? -12.672 -18.844 -3.607 1 36.66 478 SER A O 1
ATOM 3710 N N . ALA A 1 479 ? -11.945 -17.016 -3.201 1 34.88 479 ALA A N 1
ATOM 3711 C CA . ALA A 1 479 ? -13.078 -16.281 -2.639 1 34.88 479 ALA A CA 1
ATOM 3712 C C . ALA A 1 479 ? -14.281 -16.344 -3.572 1 34.88 479 ALA A C 1
ATOM 3714 O O . ALA A 1 479 ? -15.32 -15.742 -3.291 1 34.88 479 ALA A O 1
ATOM 3715 N N . SER A 1 480 ? -14.133 -16.172 -4.824 1 36.38 480 SER A N 1
ATOM 3716 C CA . SER A 1 480 ? -15.414 -15.828 -5.426 1 36.38 480 SER A CA 1
ATOM 3717 C C . SER A 1 480 ? -16.5 -16.828 -5.027 1 36.38 480 SER A C 1
ATOM 3719 O O . SER A 1 480 ? -17.547 -16.453 -4.492 1 36.38 480 SER A O 1
ATOM 3721 N N . GLY A 1 481 ? -17.281 -17.406 -6.34 1 35.25 481 GLY A N 1
ATOM 3722 C CA . GLY A 1 481 ? -18.641 -17.719 -6.719 1 35.25 481 GLY A CA 1
ATOM 3723 C C . GLY A 1 481 ? -19.203 -18.922 -6 1 35.25 481 GLY A C 1
ATOM 3724 O O . GLY A 1 481 ? -18.438 -19.734 -5.457 1 35.25 481 GLY A O 1
ATOM 3725 N N . THR A 1 482 ? -20.391 -18.734 -5.645 1 38 482 THR A N 1
ATOM 3726 C CA . THR A 1 482 ? -21.516 -19.625 -5.461 1 38 482 THR A CA 1
ATOM 3727 C C . THR A 1 482 ? -21.406 -20.828 -6.398 1 38 482 THR A C 1
ATOM 3729 O O . THR A 1 482 ? -21.281 -20.672 -7.613 1 38 482 THR A O 1
ATOM 3732 N N . ASN A 1 483 ? -20.75 -21.781 -5.934 1 49.03 483 ASN A N 1
ATOM 3733 C CA . ASN A 1 483 ? -20.859 -23.125 -6.508 1 49.03 483 ASN A CA 1
ATOM 3734 C C . ASN A 1 483 ? -22.219 -23.344 -7.152 1 49.03 483 ASN A C 1
ATOM 3736 O O . ASN A 1 483 ? -22.734 -24.469 -7.148 1 49.03 483 ASN A O 1
ATOM 3740 N N . THR A 1 484 ? -22.875 -22.25 -7.453 1 59.53 484 THR A N 1
ATOM 3741 C CA . THR A 1 484 ? -24.172 -22.453 -8.07 1 59.53 484 THR A CA 1
ATOM 3742 C C . THR A 1 484 ? -24.062 -22.406 -9.594 1 59.53 484 THR A C 1
ATOM 3744 O O . THR A 1 484 ? -23.438 -21.5 -10.148 1 59.53 484 THR A O 1
ATOM 3747 N N . PRO A 1 485 ? -24.344 -23.484 -10.148 1 74.75 485 PRO A N 1
ATOM 3748 C CA . PRO A 1 485 ? -24.422 -23.438 -11.609 1 74.75 485 PRO A CA 1
ATOM 3749 C C . PRO A 1 485 ? -25.125 -22.188 -12.133 1 74.75 485 PRO A C 1
ATOM 3751 O O . PRO A 1 485 ? -25.938 -21.594 -11.422 1 74.75 485 PRO A O 1
ATOM 3754 N N . LEU A 1 486 ? -24.594 -21.766 -13.18 1 82.19 486 LEU A N 1
ATOM 3755 C CA . LEU A 1 486 ? -25.203 -20.594 -13.82 1 82.19 486 LEU A CA 1
ATOM 3756 C C . LEU A 1 486 ? -26.688 -20.844 -14.094 1 82.19 486 LEU A C 1
ATOM 3758 O O . LEU A 1 486 ? -27.078 -21.953 -14.453 1 82.19 486 LEU A O 1
ATOM 3762 N N . SER A 1 487 ? -27.469 -19.828 -13.859 1 83.5 487 SER A N 1
ATOM 3763 C CA . SER A 1 487 ? -28.891 -19.891 -14.195 1 83.5 487 SER A CA 1
ATOM 3764 C C . SER A 1 487 ? -29.078 -20.078 -15.703 1 83.5 487 SER A C 1
ATOM 3766 O O . SER A 1 487 ? -28.188 -19.781 -16.484 1 83.5 487 SER A O 1
ATOM 3768 N N . ALA A 1 488 ? -30.188 -20.688 -16.062 1 84.88 488 ALA A N 1
ATOM 3769 C CA . ALA A 1 488 ? -30.484 -20.922 -17.484 1 84.88 488 ALA A CA 1
ATOM 3770 C C . ALA A 1 488 ? -30.469 -19.609 -18.266 1 84.88 488 ALA A C 1
ATOM 3772 O O . ALA A 1 488 ? -30.016 -19.578 -19.406 1 84.88 488 ALA A O 1
ATOM 3773 N N . SER A 1 489 ? -30.953 -18.562 -17.625 1 85.94 489 SER A N 1
ATOM 3774 C CA . SER A 1 489 ? -30.969 -17.266 -18.281 1 85.94 489 SER A CA 1
ATOM 3775 C C . SER A 1 489 ? -29.547 -16.734 -18.516 1 85.94 489 SER A C 1
ATOM 3777 O O . SER A 1 489 ? -29.234 -16.219 -19.578 1 85.94 489 SER A O 1
ATOM 3779 N N . ARG A 1 490 ? -28.781 -16.922 -17.516 1 87.06 490 ARG A N 1
ATOM 3780 C CA . ARG A 1 490 ? -27.406 -16.469 -17.609 1 87.06 490 ARG A CA 1
ATOM 3781 C C . ARG A 1 490 ? -26.609 -17.266 -18.641 1 87.06 490 ARG A C 1
ATOM 3783 O O . ARG A 1 490 ? -25.781 -16.734 -19.359 1 87.06 490 ARG A O 1
ATOM 3790 N N . ARG A 1 491 ? -26.906 -18.531 -18.719 1 88.25 491 ARG A N 1
ATOM 3791 C CA . ARG A 1 491 ? -26.234 -19.391 -19.703 1 88.25 491 ARG A CA 1
ATOM 3792 C C . ARG A 1 491 ? -26.547 -18.922 -21.125 1 88.25 491 ARG A C 1
ATOM 3794 O O . ARG A 1 491 ? -25.656 -18.922 -21.984 1 88.25 491 ARG A O 1
ATOM 3801 N N . THR A 1 492 ? -27.734 -18.562 -21.297 1 89.62 492 THR A N 1
ATOM 3802 C CA . THR A 1 492 ? -28.141 -18.094 -22.609 1 89.62 492 THR A CA 1
ATOM 3803 C C . THR A 1 492 ? -27.438 -16.781 -22.953 1 89.62 492 THR A C 1
ATOM 3805 O O . THR A 1 492 ? -27.062 -16.547 -24.094 1 89.62 492 THR A O 1
ATOM 3808 N N . GLU A 1 493 ? -27.281 -15.969 -21.953 1 90.06 493 GLU A N 1
ATOM 3809 C CA . GLU A 1 493 ? -26.594 -14.695 -22.156 1 90.06 493 GLU A CA 1
ATOM 3810 C C . GLU A 1 493 ? -25.125 -14.914 -22.5 1 90.06 493 GLU A C 1
ATOM 3812 O O . GLU A 1 493 ? -24.578 -14.234 -23.375 1 90.06 493 GLU A O 1
ATOM 3817 N N . VAL A 1 494 ? -24.5 -15.836 -21.766 1 91.19 494 VAL A N 1
ATOM 3818 C CA . VAL A 1 494 ? -23.094 -16.141 -22 1 91.19 494 VAL A CA 1
ATOM 3819 C C . VAL A 1 494 ? -22.922 -16.719 -23.406 1 91.19 494 VAL A C 1
ATOM 3821 O O . VAL A 1 494 ? -21.969 -16.375 -24.109 1 91.19 494 VAL A O 1
ATOM 3824 N N . ASP A 1 495 ? -23.844 -17.531 -23.812 1 90.81 495 ASP A N 1
ATOM 3825 C CA . ASP A 1 495 ? -23.781 -18.125 -25.141 1 90.81 495 ASP A CA 1
ATOM 3826 C C . ASP A 1 495 ? -23.875 -17.062 -26.234 1 90.81 495 ASP A C 1
ATOM 3828 O O . ASP A 1 495 ? -23.266 -17.203 -27.297 1 90.81 495 ASP A O 1
ATOM 3832 N N . ALA A 1 496 ? -24.594 -16.062 -25.906 1 90.69 496 ALA A N 1
ATOM 3833 C CA . ALA A 1 496 ? -24.781 -14.992 -26.891 1 90.69 496 ALA A CA 1
ATOM 3834 C C . ALA A 1 496 ? -23.547 -14.102 -26.969 1 90.69 496 ALA A C 1
ATOM 3836 O O . ALA A 1 496 ? -23.297 -13.477 -28 1 90.69 496 ALA A O 1
ATOM 3837 N N . LEU A 1 497 ? -22.766 -14.047 -25.969 1 92.38 497 LEU A N 1
ATOM 3838 C CA . LEU A 1 497 ? -21.641 -13.117 -25.891 1 92.38 497 LEU A CA 1
ATOM 3839 C C . LEU A 1 497 ? -20.391 -13.711 -26.547 1 92.38 497 LEU A C 1
ATOM 3841 O O . LEU A 1 497 ? -19.531 -12.977 -27.047 1 92.38 497 LEU A O 1
ATOM 3845 N N . PHE A 1 498 ? -20.281 -15.023 -26.578 1 93.69 498 PHE A N 1
ATOM 3846 C CA . PHE A 1 498 ? -19.047 -15.648 -27.047 1 93.69 498 PHE A CA 1
ATOM 3847 C C . PHE A 1 498 ? -19.062 -15.852 -28.547 1 93.69 498 PHE A C 1
ATOM 3849 O O . PHE A 1 498 ? -20.094 -16.234 -29.109 1 93.69 498 PHE A O 1
ATOM 3856 N N . PRO A 1 499 ? -17.953 -15.586 -29.141 1 88.94 499 PRO A N 1
ATOM 3857 C CA . PRO A 1 499 ? -17.891 -15.75 -30.594 1 88.94 499 PRO A CA 1
ATOM 3858 C C . PRO A 1 499 ? -17.797 -17.219 -31.016 1 88.94 499 PRO A C 1
ATOM 3860 O O . PRO A 1 499 ? -18.016 -17.547 -32.188 1 88.94 499 PRO A O 1
ATOM 3863 N N . VAL A 1 500 ? -17.438 -18.094 -30.188 1 91.5 500 VAL A N 1
ATOM 3864 C CA . VAL A 1 500 ? -17.266 -19.5 -30.5 1 91.5 500 VAL A CA 1
ATOM 3865 C C . VAL A 1 500 ? -18.312 -20.328 -29.75 1 91.5 500 VAL A C 1
ATOM 3867 O O . VAL A 1 500 ? -18.859 -19.875 -28.75 1 91.5 500 VAL A O 1
ATOM 3870 N N . ASP A 1 501 ? -18.547 -21.5 -30.25 1 90.5 501 ASP A N 1
ATOM 3871 C CA . ASP A 1 501 ? -19.531 -22.375 -29.625 1 90.5 501 ASP A CA 1
ATOM 3872 C C . ASP A 1 501 ? -18.938 -23.094 -28.406 1 90.5 501 ASP A C 1
ATOM 3874 O O . ASP A 1 501 ? -17.75 -22.938 -28.109 1 90.5 501 ASP A O 1
ATOM 3878 N N . ASP A 1 502 ? -19.766 -23.797 -27.719 1 89.88 502 ASP A N 1
ATOM 3879 C CA . ASP A 1 502 ? -19.359 -24.453 -26.484 1 89.88 502 ASP A CA 1
ATOM 3880 C C . ASP A 1 502 ? -18.344 -25.547 -26.75 1 89.88 502 ASP A C 1
ATOM 3882 O O . ASP A 1 502 ? -17.422 -25.766 -25.953 1 89.88 502 ASP A O 1
ATOM 3886 N N . GLN A 1 503 ? -18.453 -26.219 -27.875 1 88.75 503 GLN A N 1
ATOM 3887 C CA . GLN A 1 503 ? -17.516 -27.297 -28.203 1 88.75 503 GLN A CA 1
ATOM 3888 C C . GLN A 1 503 ? -16.125 -26.734 -28.516 1 88.75 503 GLN A C 1
ATOM 3890 O O . GLN A 1 503 ? -15.117 -27.297 -28.078 1 88.75 503 GLN A O 1
ATOM 3895 N N . GLU A 1 504 ? -16.156 -25.672 -29.25 1 92.38 504 GLU A N 1
ATOM 3896 C CA . GLU A 1 504 ? -14.875 -25.047 -29.562 1 92.38 504 GLU A CA 1
ATOM 3897 C C . GLU A 1 504 ? -14.234 -24.469 -28.297 1 92.38 504 GLU A C 1
ATOM 3899 O O . GLU A 1 504 ? -13.008 -24.531 -28.141 1 92.38 504 GLU A O 1
ATOM 3904 N N . SER A 1 505 ? -15.039 -23.891 -27.422 1 94 505 SER A N 1
ATOM 3905 C CA . SER A 1 505 ? -14.523 -23.391 -26.156 1 94 505 SER A CA 1
ATOM 3906 C C . SER A 1 505 ? -13.914 -24.516 -25.312 1 94 505 SER A C 1
ATOM 3908 O O . SER A 1 505 ? -12.891 -24.312 -24.672 1 94 505 SER A O 1
ATOM 3910 N N . MET A 1 506 ? -14.508 -25.641 -25.328 1 92.81 506 MET A N 1
ATOM 3911 C CA . MET A 1 506 ? -13.984 -26.797 -24.609 1 92.81 506 MET A CA 1
ATOM 3912 C C . MET A 1 506 ? -12.648 -27.25 -25.203 1 92.81 506 MET A C 1
ATOM 3914 O O . MET A 1 506 ? -11.727 -27.594 -24.453 1 92.81 506 MET A O 1
ATOM 3918 N N . ARG A 1 507 ? -12.562 -27.297 -26.531 1 93.56 507 ARG A N 1
ATOM 3919 C CA . ARG A 1 507 ? -11.312 -27.672 -27.188 1 93.56 507 ARG A CA 1
ATOM 3920 C C . ARG A 1 507 ? -10.188 -26.703 -26.797 1 93.56 507 ARG A C 1
ATOM 3922 O O . ARG A 1 507 ? -9.062 -27.141 -26.562 1 93.56 507 ARG A O 1
ATOM 3929 N N . ILE A 1 508 ? -10.531 -25.422 -26.766 1 94.94 508 ILE A N 1
ATOM 3930 C CA . ILE A 1 508 ? -9.547 -24.406 -26.391 1 94.94 508 ILE A CA 1
ATOM 3931 C C . ILE A 1 508 ? -9.086 -24.641 -24.953 1 94.94 508 ILE A C 1
ATOM 3933 O O . ILE A 1 508 ? -7.887 -24.578 -24.672 1 94.94 508 ILE A O 1
ATOM 3937 N N . CYS A 1 509 ? -9.992 -24.938 -24.062 1 95.62 509 CYS A N 1
ATOM 3938 C CA . CYS A 1 509 ? -9.664 -25.188 -22.672 1 95.62 509 CYS A CA 1
ATOM 3939 C C . CYS A 1 509 ? -8.75 -26.391 -22.531 1 95.62 509 CYS A C 1
ATOM 3941 O O . CYS A 1 509 ? -7.766 -26.359 -21.797 1 95.62 509 CYS A O 1
ATOM 3943 N N . ILE A 1 510 ? -9.062 -27.484 -23.266 1 95.88 510 ILE A N 1
ATOM 3944 C CA . ILE A 1 510 ? -8.273 -28.703 -23.172 1 95.88 510 ILE A CA 1
ATOM 3945 C C . ILE A 1 510 ? -6.867 -28.453 -23.719 1 95.88 510 ILE A C 1
ATOM 3947 O O . ILE A 1 510 ? -5.879 -28.844 -23.078 1 95.88 510 ILE A O 1
ATOM 3951 N N . ARG A 1 511 ? -6.781 -27.812 -24.859 1 95.38 511 ARG A N 1
ATOM 3952 C CA . ARG A 1 511 ? -5.48 -27.531 -25.469 1 95.38 511 ARG A CA 1
ATOM 3953 C C . ARG A 1 511 ? -4.629 -26.656 -24.547 1 95.38 511 ARG A C 1
ATOM 3955 O O . ARG A 1 511 ? -3.436 -26.906 -24.375 1 95.38 511 ARG A O 1
ATOM 3962 N N . SER A 1 512 ? -5.227 -25.609 -23.984 1 97.38 512 SER A N 1
ATOM 3963 C CA . SER A 1 512 ? -4.508 -24.734 -23.078 1 97.38 512 SER A CA 1
ATOM 3964 C C . SER A 1 512 ? -4.082 -25.469 -21.812 1 97.38 512 SER A C 1
ATOM 3966 O O . SER A 1 512 ? -2.959 -25.297 -21.328 1 97.38 512 SER A O 1
ATOM 3968 N N . ALA A 1 513 ? -4.949 -26.25 -21.281 1 97.69 513 ALA A N 1
ATOM 3969 C CA . ALA A 1 513 ? -4.637 -27 -20.062 1 97.69 513 ALA A CA 1
ATOM 3970 C C . ALA A 1 513 ? -3.49 -27.984 -20.297 1 97.69 513 ALA A C 1
ATOM 3972 O O . ALA A 1 513 ? -2.604 -28.125 -19.453 1 97.69 513 ALA A O 1
ATOM 3973 N N . LEU A 1 514 ? -3.578 -28.703 -21.391 1 97.06 514 LEU A N 1
ATOM 3974 C CA . LEU A 1 514 ? -2.523 -29.656 -21.703 1 97.06 514 LEU A CA 1
ATOM 3975 C C . LEU A 1 514 ? -1.191 -28.953 -21.922 1 97.06 514 LEU A C 1
ATOM 3977 O O . LEU A 1 514 ? -0.136 -29.469 -21.562 1 97.06 514 LEU A O 1
ATOM 3981 N N . LEU A 1 515 ? -1.256 -27.812 -22.562 1 95.75 515 LEU A N 1
ATOM 3982 C CA . LEU A 1 515 ? -0.032 -27.047 -22.75 1 95.75 515 LEU A CA 1
ATOM 3983 C C . LEU A 1 515 ? 0.566 -26.641 -21.406 1 95.75 515 LEU A C 1
ATOM 3985 O O . LEU A 1 515 ? 1.779 -26.75 -21.203 1 95.75 515 LEU A O 1
ATOM 3989 N N . ILE A 1 516 ? -0.236 -26.109 -20.484 1 96.5 516 ILE A N 1
ATOM 3990 C CA . ILE A 1 516 ? 0.233 -25.734 -19.156 1 96.5 516 ILE A CA 1
ATOM 3991 C C . ILE A 1 516 ? 0.862 -26.953 -18.469 1 96.5 516 ILE A C 1
ATOM 3993 O O . ILE A 1 516 ? 1.922 -26.844 -17.844 1 96.5 516 ILE A O 1
ATOM 3997 N N . SER A 1 517 ? 0.197 -28.094 -18.609 1 96.75 517 SER A N 1
ATOM 3998 C CA . SER A 1 517 ? 0.721 -29.312 -18.016 1 96.75 517 SER A CA 1
ATOM 3999 C C . SER A 1 517 ? 2.098 -29.656 -18.562 1 96.75 517 SER A C 1
ATOM 4001 O O . SER A 1 517 ? 2.988 -30.078 -17.828 1 96.75 517 SER A O 1
ATOM 4003 N N . ARG A 1 518 ? 2.268 -29.5 -19.812 1 93.88 518 ARG A N 1
ATOM 4004 C CA . ARG A 1 518 ? 3.561 -29.781 -20.438 1 93.88 518 ARG A CA 1
ATOM 4005 C C . ARG A 1 518 ? 4.625 -28.812 -19.922 1 93.88 518 ARG A C 1
ATOM 4007 O O . ARG A 1 518 ? 5.777 -29.203 -19.719 1 93.88 518 ARG A O 1
ATOM 4014 N N . VAL A 1 519 ? 4.277 -27.562 -19.812 1 92.25 519 VAL A N 1
ATOM 4015 C CA . VAL A 1 519 ? 5.234 -26.578 -19.312 1 92.25 519 VAL A CA 1
ATOM 4016 C C . VAL A 1 519 ? 5.652 -26.938 -17.891 1 92.25 519 VAL A C 1
ATOM 4018 O O . VAL A 1 519 ? 6.84 -26.891 -17.547 1 92.25 519 VAL A O 1
ATOM 4021 N N . PHE A 1 520 ? 4.711 -27.297 -17 1 92.31 520 PHE A N 1
ATOM 4022 C CA . PHE A 1 520 ? 5.012 -27.688 -15.625 1 92.31 520 PHE A CA 1
ATOM 4023 C C . PHE A 1 520 ? 5.941 -28.891 -15.594 1 92.31 520 PHE A C 1
ATOM 4025 O O . PHE A 1 520 ? 6.809 -28.984 -14.719 1 92.31 520 PHE A O 1
ATOM 4032 N N . ARG A 1 521 ? 5.77 -29.766 -16.5 1 89.38 521 ARG A N 1
ATOM 4033 C CA . ARG A 1 521 ? 6.586 -30.969 -16.562 1 89.38 521 ARG A CA 1
ATOM 4034 C C . ARG A 1 521 ? 8.031 -30.641 -16.922 1 89.38 521 ARG A C 1
ATOM 4036 O O . ARG A 1 521 ? 8.961 -31.297 -16.438 1 89.38 521 ARG A O 1
ATOM 4043 N N . HIS A 1 522 ? 8.219 -29.562 -17.672 1 85.88 522 HIS A N 1
ATOM 4044 C CA . HIS A 1 522 ? 9.547 -29.297 -18.203 1 85.88 522 HIS A CA 1
ATOM 4045 C C . HIS A 1 522 ? 10.203 -28.109 -17.516 1 85.88 522 HIS A C 1
ATOM 4047 O O . HIS A 1 522 ? 11.266 -27.656 -17.922 1 85.88 522 HIS A O 1
ATOM 4053 N N . LEU A 1 523 ? 9.617 -27.609 -16.516 1 85.69 523 LEU A N 1
ATOM 4054 C CA . LEU A 1 523 ? 10.234 -26.516 -15.781 1 85.69 523 LEU A CA 1
ATOM 4055 C C . LEU A 1 523 ? 11.555 -26.953 -15.156 1 85.69 523 LEU A C 1
ATOM 4057 O O . LEU A 1 523 ? 11.633 -28.016 -14.547 1 85.69 523 LEU A O 1
ATOM 4061 N N . PRO A 1 524 ? 12.57 -26.125 -15.391 1 83.25 524 PRO A N 1
ATOM 4062 C CA . PRO A 1 524 ? 13.852 -26.484 -14.781 1 83.25 524 PRO A CA 1
ATOM 4063 C C . PRO A 1 524 ? 13.805 -26.516 -13.258 1 83.25 524 PRO A C 1
ATOM 4065 O O . PRO A 1 524 ? 13.133 -25.672 -12.648 1 83.25 524 PRO A O 1
ATOM 4068 N N . THR A 1 525 ? 14.43 -27.516 -12.664 1 87.06 525 THR A N 1
ATOM 4069 C CA . THR A 1 525 ? 14.531 -27.609 -11.219 1 87.06 525 THR A CA 1
ATOM 4070 C C . THR A 1 525 ? 15.859 -27.047 -10.719 1 87.06 525 THR A C 1
ATOM 4072 O O . THR A 1 525 ? 16.859 -27.078 -11.445 1 87.06 525 THR A O 1
ATOM 4075 N N . PRO A 1 526 ? 15.773 -26.5 -9.523 1 88.88 526 PRO A N 1
ATOM 4076 C CA . PRO A 1 526 ? 17.047 -26.016 -8.977 1 88.88 526 PRO A CA 1
ATOM 4077 C C . PRO A 1 526 ? 18.094 -27.125 -8.836 1 88.88 526 PRO A C 1
ATOM 4079 O O . PRO A 1 526 ? 17.75 -28.25 -8.484 1 88.88 526 PRO A O 1
ATOM 4082 N N . ASN A 1 527 ? 19.359 -26.734 -9.18 1 85.88 527 ASN A N 1
ATOM 4083 C CA . ASN A 1 527 ? 20.484 -27.672 -9.062 1 85.88 527 ASN A CA 1
ATOM 4084 C C . ASN A 1 527 ? 21.453 -27.25 -7.965 1 85.88 527 ASN A C 1
ATOM 4086 O O . ASN A 1 527 ? 22.359 -26.438 -8.203 1 85.88 527 ASN A O 1
ATOM 4090 N N . PRO A 1 528 ? 21.344 -27.859 -6.77 1 89.19 528 PRO A N 1
ATOM 4091 C CA . PRO A 1 528 ? 22.203 -27.469 -5.652 1 89.19 528 PRO A CA 1
ATOM 4092 C C . PRO A 1 528 ? 23.672 -27.812 -5.891 1 89.19 528 PRO A C 1
ATOM 4094 O O . PRO A 1 528 ? 24.547 -27.312 -5.188 1 89.19 528 PRO A O 1
ATOM 4097 N N . MET A 1 529 ? 23.953 -28.641 -6.906 1 87 529 MET A N 1
ATOM 4098 C CA . MET A 1 529 ? 25.328 -29.078 -7.148 1 87 529 MET A CA 1
ATOM 4099 C C . MET A 1 529 ? 25.984 -28.234 -8.242 1 87 529 MET A C 1
ATOM 4101 O O . MET A 1 529 ? 27.141 -28.453 -8.578 1 87 529 MET A O 1
ATOM 4105 N N . TYR A 1 530 ? 25.266 -27.266 -8.703 1 84.19 530 TYR A N 1
ATOM 4106 C CA . TYR A 1 530 ? 25.797 -26.438 -9.773 1 84.19 530 TYR A CA 1
ATOM 4107 C C . TYR A 1 530 ? 26.938 -25.562 -9.273 1 84.19 530 TYR A C 1
ATOM 4109 O O . TYR A 1 530 ? 26.891 -25.031 -8.164 1 84.19 530 TYR A O 1
ATOM 4117 N N . SER A 1 531 ? 28.094 -25.484 -10.039 1 88.44 531 SER A N 1
ATOM 4118 C CA . SER A 1 531 ? 29.234 -24.609 -9.781 1 88.44 531 SER A CA 1
ATOM 4119 C C . SER A 1 531 ? 29.812 -24.062 -11.078 1 88.44 531 SER A C 1
ATOM 4121 O O . SER A 1 531 ? 29.828 -24.75 -12.102 1 88.44 531 SER A O 1
ATOM 4123 N N . ASP A 1 532 ? 30.219 -22.734 -11.055 1 85.5 532 ASP A N 1
ATOM 4124 C CA . ASP A 1 532 ? 30.828 -22.109 -12.227 1 85.5 532 ASP A CA 1
ATOM 4125 C C . ASP A 1 532 ? 32.25 -22.641 -12.445 1 85.5 532 ASP A C 1
ATOM 4127 O O . ASP A 1 532 ? 32.75 -22.625 -13.562 1 85.5 532 ASP A O 1
ATOM 4131 N N . THR A 1 533 ? 33.125 -22.906 -11.398 1 78.75 533 THR A N 1
ATOM 4132 C CA . THR A 1 533 ? 34.5 -23.406 -11.523 1 78.75 533 THR A CA 1
ATOM 4133 C C . THR A 1 533 ? 34.5 -24.906 -11.836 1 78.75 533 THR A C 1
ATOM 4135 O O . THR A 1 533 ? 33.812 -25.688 -11.148 1 78.75 533 THR A O 1
ATOM 4138 N N . PRO A 1 534 ? 35.031 -25.094 -13.07 1 61.44 534 PRO A N 1
ATOM 4139 C CA . PRO A 1 534 ? 35.094 -26.531 -13.383 1 61.44 534 PRO A CA 1
ATOM 4140 C C . PRO A 1 534 ? 35.875 -27.328 -12.336 1 61.44 534 PRO A C 1
ATOM 4142 O O . PRO A 1 534 ? 36.875 -26.859 -11.82 1 61.44 534 PRO A O 1
ATOM 4145 N N . THR A 1 535 ? 35.5 -28.031 -11.484 1 51.22 535 THR A N 1
ATOM 4146 C CA . THR A 1 535 ? 36.312 -28.922 -10.672 1 51.22 535 THR A CA 1
ATOM 4147 C C . THR A 1 535 ? 37.406 -29.594 -11.516 1 51.22 535 THR A C 1
ATOM 4149 O O . THR A 1 535 ? 37.156 -30 -12.656 1 51.22 535 THR A O 1
ATOM 4152 N N . ASP A 1 536 ? 38.844 -29.359 -11.453 1 41.88 536 ASP A N 1
ATOM 4153 C CA . ASP A 1 536 ? 39.969 -29.953 -12.156 1 41.88 536 ASP A CA 1
ATOM 4154 C C . ASP A 1 536 ? 39.562 -31.312 -12.758 1 41.88 536 ASP A C 1
ATOM 4156 O O . ASP A 1 536 ? 39.938 -31.609 -13.891 1 41.88 536 ASP A O 1
ATOM 4160 N N . GLY A 1 537 ? 39.938 -32.562 -11.992 1 36.66 537 GLY A N 1
ATOM 4161 C CA . GLY A 1 537 ? 40.125 -33.938 -12.445 1 36.66 537 GLY A CA 1
ATOM 4162 C C . GLY A 1 537 ? 38.969 -34.5 -13.227 1 36.66 537 GLY A C 1
ATOM 4163 O O . GLY A 1 537 ? 39.062 -35.531 -13.859 1 36.66 537 GLY A O 1
ATOM 4164 N N . GLU A 1 538 ? 37.844 -34.719 -12.672 1 34.22 538 GLU A N 1
ATOM 4165 C CA . GLU A 1 538 ? 36.969 -35.625 -13.391 1 34.22 538 GLU A CA 1
ATOM 4166 C C . GLU A 1 538 ? 36.438 -34.969 -14.68 1 34.22 538 GLU A C 1
ATOM 4168 O O . GLU A 1 538 ? 35.688 -34 -14.641 1 34.22 538 GLU A O 1
ATOM 4173 N N . THR A 1 539 ? 37.375 -34.906 -15.734 1 31.08 539 THR A N 1
ATOM 4174 C CA . THR A 1 539 ? 36.969 -35.125 -17.125 1 31.08 539 THR A CA 1
ATOM 4175 C C . THR A 1 539 ? 35.781 -36.094 -17.188 1 31.08 539 THR A C 1
ATOM 4177 O O . THR A 1 539 ? 36 -37.312 -17.219 1 31.08 539 THR A O 1
ATOM 4180 N N . LEU A 1 540 ? 34.844 -36.156 -16.562 1 30.67 540 LEU A N 1
ATOM 4181 C CA . LEU A 1 540 ? 33.812 -37.031 -17.125 1 30.67 540 LEU A CA 1
ATOM 4182 C C . LEU A 1 540 ? 33.656 -36.812 -18.625 1 30.67 540 LEU A C 1
ATOM 4184 O O . LEU A 1 540 ? 33.375 -35.688 -19.062 1 30.67 540 LEU A O 1
ATOM 4188 N N . GLY A 1 541 ? 34.562 -37.469 -19.531 1 26.38 541 GLY A N 1
ATOM 4189 C CA . GLY A 1 541 ? 34.375 -37.844 -20.938 1 26.38 541 GLY A CA 1
ATOM 4190 C C . GLY A 1 541 ? 32.906 -37.75 -21.375 1 26.38 541 GLY A C 1
ATOM 4191 O O . GLY A 1 541 ? 32 -37.938 -20.578 1 26.38 541 GLY A O 1
ATOM 4192 N N . PHE A 1 542 ? 32.75 -37.031 -22.5 1 28.81 542 PHE A N 1
ATOM 4193 C CA . PHE A 1 542 ? 31.578 -37.125 -23.359 1 28.81 542 PHE A CA 1
ATOM 4194 C C . PHE A 1 542 ? 31.219 -38.562 -23.672 1 28.81 542 PHE A C 1
ATOM 4196 O O . PHE A 1 542 ? 31.016 -38.938 -24.828 1 28.81 542 PHE A O 1
ATOM 4203 N N . GLY A 1 543 ? 31.938 -39.625 -23.266 1 24.67 543 GLY A N 1
ATOM 4204 C CA . GLY A 1 543 ? 31.406 -40.875 -23.781 1 24.67 543 GLY A CA 1
ATOM 4205 C C . GLY A 1 543 ? 29.906 -40.875 -23.938 1 24.67 543 GLY A C 1
ATOM 4206 O O . GLY A 1 543 ? 29.188 -40.281 -23.109 1 24.67 543 GLY A O 1
ATOM 4207 N N . LEU A 1 544 ? 29.375 -41.062 -25.297 1 26.11 544 LEU A N 1
ATOM 4208 C CA . LEU A 1 544 ? 28.156 -41.5 -25.984 1 26.11 544 LEU A CA 1
ATOM 4209 C C . LEU A 1 544 ? 27.359 -42.5 -25.141 1 26.11 544 LEU A C 1
ATOM 4211 O O . LEU A 1 544 ? 26.406 -43.094 -25.609 1 26.11 544 LEU A O 1
ATOM 4215 N N . GLU A 1 545 ? 28.141 -43.312 -24.406 1 24.88 545 GLU A N 1
ATOM 4216 C CA . GLU A 1 545 ? 27.109 -44.25 -23.938 1 24.88 545 GLU A CA 1
ATOM 4217 C C . GLU A 1 545 ? 25.875 -43.5 -23.453 1 24.88 545 GLU A C 1
ATOM 4219 O O . GLU A 1 545 ? 25.969 -42.625 -22.562 1 24.88 545 GLU A O 1
ATOM 4224 N N . LEU A 1 546 ? 24.797 -43.406 -24.297 1 25.59 546 LEU A N 1
ATOM 4225 C CA . LEU A 1 546 ? 23.344 -43.562 -24.344 1 25.59 546 LEU A CA 1
ATOM 4226 C C . LEU A 1 546 ? 22.859 -44.281 -23.078 1 25.59 546 LEU A C 1
ATOM 4228 O O . LEU A 1 546 ? 21.75 -44.812 -23.062 1 25.59 546 LEU A O 1
ATOM 4232 N N . GLY A 1 547 ? 23.812 -44.969 -22.438 1 23.7 547 GLY A N 1
ATOM 4233 C CA . GLY A 1 547 ? 23 -45.5 -21.359 1 23.7 547 GLY A CA 1
ATOM 4234 C C . GLY A 1 547 ? 22.172 -44.438 -20.641 1 23.7 547 GLY A C 1
ATOM 4235 O O . GLY A 1 547 ? 22.703 -43.406 -20.25 1 23.7 547 GLY A O 1
ATOM 4236 N N . LEU A 1 548 ? 20.953 -44.312 -21.047 1 25.11 548 LEU A N 1
ATOM 4237 C CA . LEU A 1 548 ? 19.641 -44.188 -20.406 1 25.11 548 LEU A CA 1
ATOM 4238 C C . LEU A 1 548 ? 19.734 -44.531 -18.922 1 25.11 548 LEU A C 1
ATOM 4240 O O . LEU A 1 548 ? 19.141 -45.5 -18.469 1 25.11 548 LEU A O 1
ATOM 4244 N N . SER A 1 549 ? 20.953 -44.844 -18.531 1 26.44 549 SER A N 1
ATOM 4245 C CA . SER A 1 549 ? 20.641 -45.094 -17.125 1 26.44 549 SER A CA 1
ATOM 4246 C C . SER A 1 549 ? 19.797 -43.938 -16.547 1 26.44 549 SER A C 1
ATOM 4248 O O . SER A 1 549 ? 20.141 -42.781 -16.703 1 26.44 549 SER A O 1
ATOM 4250 N N . SER A 1 550 ? 18.641 -44.125 -16.547 1 27.28 550 SER A N 1
ATOM 4251 C CA . SER A 1 550 ? 17.406 -43.781 -15.867 1 27.28 550 SER A CA 1
ATOM 4252 C C . SER A 1 550 ? 17.672 -43.25 -14.453 1 27.28 550 SER A C 1
ATOM 4254 O O . SER A 1 550 ? 17 -43.656 -13.508 1 27.28 550 SER A O 1
ATOM 4256 N N . ALA A 1 551 ? 18.938 -43.219 -14.188 1 28.38 551 ALA A N 1
ATOM 4257 C CA . ALA A 1 551 ? 18.891 -42.688 -12.828 1 28.38 551 ALA A CA 1
ATOM 4258 C C . ALA A 1 551 ? 18.094 -41.375 -12.789 1 28.38 551 ALA A C 1
ATOM 4260 O O . ALA A 1 551 ? 18.625 -40.312 -13.07 1 28.38 551 ALA A O 1
ATOM 4261 N N . PHE A 1 552 ? 17.031 -41.312 -13.391 1 30.33 552 PHE A N 1
ATOM 4262 C CA . PHE A 1 552 ? 15.875 -40.844 -12.633 1 30.33 552 PHE A CA 1
ATOM 4263 C C . PHE A 1 552 ? 16.141 -40.875 -11.141 1 30.33 552 PHE A C 1
ATOM 4265 O O . PHE A 1 552 ? 15.828 -41.875 -10.484 1 30.33 552 PHE A O 1
ATOM 4272 N N . SER A 1 553 ? 17.484 -40.938 -10.859 1 32.31 553 SER A N 1
ATOM 4273 C CA . SER A 1 553 ? 17.625 -40.812 -9.414 1 32.31 553 SER A CA 1
ATOM 4274 C C . SER A 1 553 ? 16.359 -40.219 -8.789 1 32.31 553 SER A C 1
ATOM 4276 O O . SER A 1 553 ? 15.75 -39.312 -9.359 1 32.31 553 SER A O 1
ATOM 4278 N N . ARG A 1 554 ? 15.844 -41 -8.18 1 34.91 554 ARG A N 1
ATOM 4279 C CA . ARG A 1 554 ? 14.695 -40.594 -7.375 1 34.91 554 ARG A CA 1
ATOM 4280 C C . ARG A 1 554 ? 14.805 -39.156 -6.941 1 34.91 554 ARG A C 1
ATOM 4282 O O . ARG A 1 554 ? 15.531 -38.812 -5.996 1 34.91 554 ARG A O 1
ATOM 4289 N N . ARG A 1 555 ? 15.086 -38.312 -7.91 1 40.94 555 ARG A N 1
ATOM 4290 C CA . ARG A 1 555 ? 14.805 -36.906 -7.602 1 40.94 555 ARG A CA 1
ATOM 4291 C C . ARG A 1 555 ? 13.922 -36.781 -6.363 1 40.94 555 ARG A C 1
ATOM 4293 O O . ARG A 1 555 ? 12.781 -37.25 -6.359 1 40.94 555 ARG A O 1
ATOM 4300 N N . SER A 1 556 ? 14.672 -37 -5.352 1 40.72 556 SER A N 1
ATOM 4301 C CA . SER A 1 556 ? 13.969 -36.938 -4.078 1 40.72 556 SER A CA 1
ATOM 4302 C C . SER A 1 556 ? 12.805 -35.938 -4.137 1 40.72 556 SER A C 1
ATOM 4304 O O . SER A 1 556 ? 12.969 -34.812 -4.605 1 40.72 556 SER A O 1
ATOM 4306 N N . ILE A 1 557 ? 11.672 -36.438 -4.434 1 42.97 557 ILE A N 1
ATOM 4307 C CA . ILE A 1 557 ? 10.391 -35.781 -4.223 1 42.97 557 ILE A CA 1
ATOM 4308 C C . ILE A 1 557 ? 10.562 -34.625 -3.24 1 42.97 557 ILE A C 1
ATOM 4310 O O . ILE A 1 557 ? 9.664 -33.781 -3.084 1 42.97 557 ILE A O 1
ATOM 4314 N N . SER A 1 558 ? 11.945 -34.594 -2.602 1 50.97 558 SER A N 1
ATOM 4315 C CA . SER A 1 558 ? 11.906 -33.75 -1.415 1 50.97 558 SER A CA 1
ATOM 4316 C C . SER A 1 558 ? 12.336 -32.312 -1.746 1 50.97 558 SER A C 1
ATOM 4318 O O . SER A 1 558 ? 12.312 -31.453 -0.879 1 50.97 558 SER A O 1
ATOM 4320 N N . SER A 1 559 ? 12.992 -32.031 -3.049 1 61.56 559 SER A N 1
ATOM 4321 C CA . SER A 1 559 ? 13.336 -30.625 -3.256 1 61.56 559 SER A CA 1
ATOM 4322 C C . SER A 1 559 ? 12.289 -29.922 -4.113 1 61.56 559 SER A C 1
ATOM 4324 O O . SER A 1 559 ? 11.758 -30.5 -5.062 1 61.56 559 SER A O 1
ATOM 4326 N N . PRO A 1 560 ? 11.945 -28.734 -3.592 1 69.19 560 PRO A N 1
ATOM 4327 C CA . PRO A 1 560 ? 10.969 -28 -4.406 1 69.19 560 PRO A CA 1
ATOM 4328 C C . PRO A 1 560 ? 11.422 -27.828 -5.852 1 69.19 560 PRO A C 1
ATOM 4330 O O . PRO A 1 560 ? 12.617 -27.688 -6.113 1 69.19 560 PRO A O 1
ATOM 4333 N N . ARG A 1 561 ? 10.648 -28.141 -6.703 1 67.38 561 ARG A N 1
ATOM 4334 C CA . ARG A 1 561 ? 10.93 -28.031 -8.133 1 67.38 561 ARG A CA 1
ATOM 4335 C C . ARG A 1 561 ? 11 -26.562 -8.555 1 67.38 561 ARG A C 1
ATOM 4337 O O . ARG A 1 561 ? 11.641 -26.234 -9.547 1 67.38 561 ARG A O 1
ATOM 4344 N N . SER A 1 562 ? 10.328 -25.734 -7.793 1 69.69 562 SER A N 1
ATOM 4345 C CA . SER A 1 562 ? 10.281 -24.328 -8.195 1 69.69 562 SER A CA 1
ATOM 4346 C C . SER A 1 562 ? 9.812 -23.438 -7.051 1 69.69 562 SER A C 1
ATOM 4348 O O . SER A 1 562 ? 9.609 -23.906 -5.934 1 69.69 562 SER A O 1
ATOM 4350 N N . LEU A 1 563 ? 9.953 -22.188 -7.289 1 73.19 563 LEU A N 1
ATOM 4351 C CA . LEU A 1 563 ? 9.203 -21.266 -6.453 1 73.19 563 LEU A CA 1
ATOM 4352 C C . LEU A 1 563 ? 7.746 -21.188 -6.898 1 73.19 563 LEU A C 1
ATOM 4354 O O . LEU A 1 563 ? 7.445 -20.641 -7.957 1 73.19 563 LEU A O 1
ATOM 4358 N N . PRO A 1 564 ? 6.883 -21.797 -6.078 1 83.06 564 PRO A N 1
ATOM 4359 C CA . PRO A 1 564 ? 5.602 -22.219 -6.645 1 83.06 564 PRO A CA 1
ATOM 4360 C C . PRO A 1 564 ? 4.547 -21.109 -6.605 1 83.06 564 PRO A C 1
ATOM 4362 O O . PRO A 1 564 ? 3.385 -21.375 -6.289 1 83.06 564 PRO A O 1
ATOM 4365 N N . TYR A 1 565 ? 4.918 -19.969 -7.137 1 85.62 565 TYR A N 1
ATOM 4366 C CA . TYR A 1 565 ? 3.906 -18.922 -7.141 1 85.62 565 TYR A CA 1
ATOM 4367 C C . TYR A 1 565 ? 2.979 -19.047 -8.344 1 85.62 565 TYR A C 1
ATOM 4369 O O . TYR A 1 565 ? 1.988 -18.328 -8.453 1 85.62 565 TYR A O 1
ATOM 4377 N N . MET A 1 566 ? 3.172 -20.109 -9.195 1 91.62 566 MET A N 1
ATOM 4378 C CA . MET A 1 566 ? 2.297 -20.375 -10.328 1 91.62 566 MET A CA 1
ATOM 4379 C C . MET A 1 566 ? 1.384 -21.562 -10.039 1 91.62 566 MET A C 1
ATOM 4381 O O . MET A 1 566 ? 0.708 -22.078 -10.938 1 91.62 566 MET A O 1
ATOM 4385 N N . ALA A 1 567 ? 1.366 -21.984 -8.844 1 93.38 567 ALA A N 1
ATOM 4386 C CA . ALA A 1 567 ? 0.602 -23.156 -8.461 1 93.38 567 ALA A CA 1
ATOM 4387 C C . ALA A 1 567 ? -0.882 -22.984 -8.766 1 93.38 567 ALA A C 1
ATOM 4389 O O . ALA A 1 567 ? -1.567 -23.938 -9.148 1 93.38 567 ALA A O 1
ATOM 4390 N N . TRP A 1 568 ? -1.418 -21.797 -8.602 1 94.06 568 TRP A N 1
ATOM 4391 C CA . TRP A 1 568 ? -2.824 -21.531 -8.883 1 94.06 568 TRP A CA 1
ATOM 4392 C C . TRP A 1 568 ? -3.148 -21.812 -10.344 1 94.06 568 TRP A C 1
ATOM 4394 O O . TRP A 1 568 ? -4.215 -22.344 -10.664 1 94.06 568 TRP A O 1
ATOM 4404 N N . CYS A 1 569 ? -2.252 -21.484 -11.25 1 94.94 569 CYS A N 1
ATOM 4405 C CA . CYS A 1 569 ? -2.449 -21.766 -12.664 1 94.94 569 CYS A CA 1
ATOM 4406 C C . CYS A 1 569 ? -2.48 -23.266 -12.93 1 94.94 569 CYS A C 1
ATOM 4408 O O . CYS A 1 569 ? -3.285 -23.75 -13.727 1 94.94 569 CYS A O 1
ATOM 4410 N N . GLY A 1 570 ? -1.555 -23.984 -12.266 1 94.75 570 GLY A N 1
ATOM 4411 C CA . GLY A 1 570 ? -1.574 -25.422 -12.375 1 94.75 570 GLY A CA 1
ATOM 4412 C C . GLY A 1 570 ? -2.861 -26.047 -11.867 1 94.75 570 GLY A C 1
ATOM 4413 O O . GLY A 1 570 ? -3.379 -27 -12.461 1 94.75 570 GLY A O 1
ATOM 4414 N N . MET A 1 571 ? -3.348 -25.5 -10.867 1 94.56 571 MET A N 1
ATOM 4415 C CA . MET A 1 571 ? -4.582 -26.016 -10.273 1 94.56 571 MET A CA 1
ATOM 4416 C C . MET A 1 571 ? -5.762 -25.812 -11.219 1 94.56 571 MET A C 1
ATOM 4418 O O . MET A 1 571 ? -6.598 -26.703 -11.367 1 94.56 571 MET A O 1
ATOM 4422 N N . GLN A 1 572 ? -5.844 -24.625 -11.844 1 94 572 GLN A N 1
ATOM 4423 C CA . GLN A 1 572 ? -6.922 -24.359 -12.789 1 94 572 GLN A CA 1
ATOM 4424 C C . GLN A 1 572 ? -6.887 -25.344 -13.953 1 94 572 GLN A C 1
ATOM 4426 O O . GLN A 1 572 ? -7.934 -25.828 -14.383 1 94 572 GLN A O 1
ATOM 4431 N N . SER A 1 573 ? -5.73 -25.594 -14.422 1 96.25 573 SER A N 1
ATOM 4432 C CA . SER A 1 573 ? -5.566 -26.562 -15.508 1 96.25 573 SER A CA 1
ATOM 4433 C C . SER A 1 573 ? -5.934 -27.969 -15.055 1 96.25 573 SER A C 1
ATOM 4435 O O . SER A 1 573 ? -6.555 -28.734 -15.805 1 96.25 573 SER A O 1
ATOM 4437 N N . PHE A 1 574 ? -5.547 -28.297 -13.891 1 96.06 574 PHE A N 1
ATOM 4438 C CA . PHE A 1 574 ? -5.852 -29.594 -13.32 1 96.06 574 PHE A CA 1
ATOM 4439 C C . PHE A 1 574 ? -7.359 -29.828 -13.266 1 96.06 574 PHE A C 1
ATOM 4441 O O . PHE A 1 574 ? -7.84 -30.906 -13.625 1 96.06 574 PHE A O 1
ATOM 4448 N N . TYR A 1 575 ? -8.078 -28.875 -12.891 1 93.06 575 TYR A N 1
ATOM 4449 C CA . TYR A 1 575 ? -9.531 -28.984 -12.781 1 93.06 575 TYR A CA 1
ATOM 4450 C C . TYR A 1 575 ? -10.164 -29.234 -14.141 1 93.06 575 TYR A C 1
ATOM 4452 O O . TYR A 1 575 ? -11.055 -30.062 -14.281 1 93.06 575 TYR A O 1
ATOM 4460 N N . VAL A 1 576 ? -9.758 -28.5 -15.109 1 94.25 576 VAL A N 1
ATOM 4461 C CA . VAL A 1 576 ? -10.312 -28.641 -16.453 1 94.25 576 VAL A CA 1
ATOM 4462 C C . VAL A 1 576 ? -10.008 -30.047 -16.984 1 94.25 576 VAL A C 1
ATOM 4464 O O . VAL A 1 576 ? -10.891 -30.703 -17.531 1 94.25 576 VAL A O 1
ATOM 4467 N N . LEU A 1 577 ? -8.805 -30.5 -16.828 1 95.88 577 LEU A N 1
ATOM 4468 C CA . LEU A 1 577 ? -8.43 -31.828 -17.312 1 95.88 577 LEU A CA 1
ATOM 4469 C C . LEU A 1 577 ? -9.211 -32.906 -16.578 1 95.88 577 LEU A C 1
ATOM 4471 O O . LEU A 1 577 ? -9.617 -33.906 -17.172 1 95.88 577 LEU A O 1
ATOM 4475 N N . ALA A 1 578 ? -9.414 -32.688 -15.312 1 93.94 578 ALA A N 1
ATOM 4476 C CA . ALA A 1 578 ? -10.156 -33.656 -14.516 1 93.94 578 ALA A CA 1
ATOM 4477 C C . ALA A 1 578 ? -11.617 -33.719 -14.961 1 93.94 578 ALA A C 1
ATOM 4479 O O . ALA A 1 578 ? -12.195 -34.812 -15.055 1 93.94 578 ALA A O 1
ATOM 4480 N N . MET A 1 579 ? -12.188 -32.625 -15.203 1 90.31 579 MET A N 1
ATOM 4481 C CA . MET A 1 579 ? -13.578 -32.594 -15.641 1 90.31 579 MET A CA 1
ATOM 4482 C C . MET A 1 579 ? -13.75 -33.281 -16.984 1 90.31 579 MET A C 1
ATOM 4484 O O . MET A 1 579 ? -14.688 -34.062 -17.172 1 90.31 579 MET A O 1
ATOM 4488 N N . VAL A 1 580 ? -12.898 -33.031 -17.891 1 92.75 580 VAL A N 1
ATOM 4489 C CA . VAL A 1 580 ? -12.992 -33.625 -19.219 1 92.75 580 VAL A CA 1
ATOM 4490 C C . VAL A 1 580 ? -12.688 -35.125 -19.125 1 92.75 580 VAL A C 1
ATOM 4492 O O . VAL A 1 580 ? -13.328 -35.938 -19.797 1 92.75 580 VAL A O 1
ATOM 4495 N N . LEU A 1 581 ? -11.711 -35.438 -18.297 1 94 581 LEU A N 1
ATOM 4496 C CA . LEU A 1 581 ? -11.375 -36.844 -18.109 1 94 581 LEU A CA 1
ATOM 4497 C C . LEU A 1 581 ? -12.57 -37.594 -17.547 1 94 581 LEU A C 1
ATOM 4499 O O . LEU A 1 581 ? -12.859 -38.719 -18 1 94 581 LEU A O 1
ATOM 4503 N N . TRP A 1 582 ? -13.211 -37.031 -16.625 1 90.44 582 TRP A N 1
ATOM 4504 C CA . TRP A 1 582 ? -14.406 -37.656 -16.062 1 90.44 582 TRP A CA 1
ATOM 4505 C C . TRP A 1 582 ? -15.461 -37.875 -17.141 1 90.44 582 TRP A C 1
ATOM 4507 O O . TRP A 1 582 ? -16.078 -38.938 -17.188 1 90.44 582 TRP A O 1
ATOM 4517 N N . ARG A 1 583 ? -15.664 -36.906 -17.984 1 88.06 583 ARG A N 1
ATOM 4518 C CA . ARG A 1 583 ? -16.641 -37 -19.062 1 88.06 583 ARG A CA 1
ATOM 4519 C C . ARG A 1 583 ? -16.266 -38.094 -20.062 1 88.06 583 ARG A C 1
ATOM 4521 O O . ARG A 1 583 ? -17.109 -38.844 -20.516 1 88.06 583 ARG A O 1
ATOM 4528 N N . VAL A 1 584 ? -15.039 -38.156 -20.422 1 91.56 584 VAL A N 1
ATOM 4529 C CA . VAL A 1 584 ? -14.562 -39.156 -21.375 1 91.56 584 VAL A CA 1
ATOM 4530 C C . VAL A 1 584 ? -14.68 -40.531 -20.797 1 91.56 584 VAL A C 1
ATOM 4532 O O . VAL A 1 584 ? -15.117 -41.469 -21.469 1 91.56 584 VAL A O 1
ATOM 4535 N N . ARG A 1 585 ? -14.359 -40.688 -19.547 1 90.81 585 ARG A N 1
ATOM 4536 C CA . ARG A 1 585 ? -14.453 -42 -18.891 1 90.81 585 ARG A CA 1
ATOM 4537 C C . ARG A 1 585 ? -15.906 -42.438 -18.75 1 90.81 585 ARG A C 1
ATOM 4539 O O . ARG A 1 585 ? -16.219 -43.625 -18.938 1 90.81 585 ARG A O 1
ATOM 4546 N N . ALA A 1 586 ? -16.719 -41.469 -18.422 1 87.88 586 ALA A N 1
ATOM 4547 C CA . ALA A 1 586 ? -18.141 -41.781 -18.328 1 87.88 586 ALA A CA 1
ATOM 4548 C C . ALA A 1 586 ? -18.703 -42.188 -19.688 1 87.88 586 ALA A C 1
ATOM 4550 O O . ALA A 1 586 ? -19.516 -43.125 -19.766 1 87.88 586 ALA A O 1
ATOM 4551 N N . ALA A 1 587 ? -18.297 -41.562 -20.703 1 89.56 587 ALA A N 1
ATOM 4552 C CA . ALA A 1 587 ? -18.75 -41.906 -22.047 1 89.56 587 ALA A CA 1
ATOM 4553 C C . ALA A 1 587 ? -18.234 -43.281 -22.484 1 89.56 587 ALA A C 1
ATOM 4555 O O . ALA A 1 587 ? -18.953 -44.062 -23.109 1 89.56 587 ALA A O 1
ATOM 4556 N N . LEU A 1 588 ? -17.031 -43.594 -22.172 1 89.69 588 LEU A N 1
ATOM 4557 C CA . LEU A 1 588 ? -16.438 -44.875 -22.5 1 89.69 588 LEU A CA 1
ATOM 4558 C C . LEU A 1 588 ? -17.109 -46 -21.734 1 89.69 588 LEU A C 1
ATOM 4560 O O . LEU A 1 588 ? -17.344 -47.094 -22.281 1 89.69 588 LEU A O 1
ATOM 4564 N N . SER A 1 589 ? -17.422 -45.75 -20.5 1 88.69 589 SER A N 1
ATOM 4565 C CA . SER A 1 589 ? -18.078 -46.75 -19.688 1 88.69 589 SER A CA 1
ATOM 4566 C C . SER A 1 589 ? -19.516 -47 -20.141 1 88.69 589 SER A C 1
ATOM 4568 O O . SER A 1 589 ? -20.016 -48.125 -20.078 1 88.69 589 SER A O 1
ATOM 4570 N N . ALA A 1 590 ? -20.141 -45.906 -20.547 1 86.81 590 ALA A N 1
ATOM 4571 C CA . ALA A 1 590 ? -21.531 -46.031 -21 1 86.81 590 ALA A CA 1
ATOM 4572 C C . ALA A 1 590 ? -21.594 -46.562 -22.422 1 86.81 590 ALA A C 1
ATOM 4574 O O . ALA A 1 590 ? -22.641 -47.031 -22.875 1 86.81 590 ALA A O 1
ATOM 4575 N N . GLY A 1 591 ? -20.531 -46.656 -23.125 1 83.44 591 GLY A N 1
ATOM 4576 C CA . GLY A 1 591 ? -20.484 -47.156 -24.484 1 83.44 591 GLY A CA 1
ATOM 4577 C C . GLY A 1 591 ? -21.062 -46.188 -25.5 1 83.44 591 GLY A C 1
ATOM 4578 O O . GLY A 1 591 ? -21.328 -46.562 -26.641 1 83.44 591 GLY A O 1
ATOM 4579 N N . ASN A 1 592 ? -21.453 -45 -25.047 1 84.19 592 ASN A N 1
ATOM 4580 C CA . ASN A 1 592 ? -21.984 -43.938 -25.922 1 84.19 592 ASN A CA 1
ATOM 4581 C C . ASN A 1 592 ? -21.047 -42.75 -26 1 84.19 592 ASN A C 1
ATOM 4583 O O . ASN A 1 592 ? -21 -41.938 -25.078 1 84.19 592 ASN A O 1
ATOM 4587 N N . LEU A 1 593 ? -20.375 -42.656 -27.172 1 85.75 593 LEU A N 1
ATOM 4588 C CA . LEU A 1 593 ? -19.359 -41.594 -27.328 1 85.75 593 LEU A CA 1
ATOM 4589 C C . LEU A 1 593 ? -19.969 -40.344 -27.922 1 85.75 593 LEU A C 1
ATOM 4591 O O . LEU A 1 593 ? -19.234 -39.406 -28.281 1 85.75 593 LEU A O 1
ATOM 4595 N N . SER A 1 594 ? -21.297 -40.219 -27.938 1 80.44 594 SER A N 1
ATOM 4596 C CA . SER A 1 594 ? -21.953 -39.094 -28.562 1 80.44 594 SER A CA 1
ATOM 4597 C C . SER A 1 594 ? -21.656 -37.781 -27.828 1 80.44 594 SER A C 1
ATOM 4599 O O . SER A 1 594 ? -21.531 -36.719 -28.453 1 80.44 594 SER A O 1
ATOM 4601 N N . SER A 1 595 ? -21.422 -37.906 -26.516 1 79.31 595 SER A N 1
ATOM 4602 C CA . SER A 1 595 ? -21.234 -36.719 -25.688 1 79.31 595 SER A CA 1
ATOM 4603 C C . SER A 1 595 ? -19.812 -36.156 -25.844 1 79.31 595 SER A C 1
ATOM 4605 O O . SER A 1 595 ? -19.562 -35 -25.547 1 79.31 595 SER A O 1
ATOM 4607 N N . VAL A 1 596 ? -18.891 -37.062 -26.297 1 84.62 596 VAL A N 1
ATOM 4608 C CA . VAL A 1 596 ? -17.5 -36.625 -26.344 1 84.62 596 VAL A CA 1
ATOM 4609 C C . VAL A 1 596 ? -16.984 -36.656 -27.781 1 84.62 596 VAL A C 1
ATOM 4611 O O . VAL A 1 596 ? -15.82 -36.375 -28.031 1 84.62 596 VAL A O 1
ATOM 4614 N N . TYR A 1 597 ? -17.906 -36.906 -28.641 1 79.38 597 TYR A N 1
ATOM 4615 C CA . TYR A 1 597 ? -17.531 -37.125 -30.031 1 79.38 597 TYR A CA 1
ATOM 4616 C C . TYR A 1 597 ? -16.859 -35.875 -30.609 1 79.38 597 TYR A C 1
ATOM 4618 O O . TYR A 1 597 ? -15.906 -36 -31.375 1 79.38 597 TYR A O 1
ATOM 4626 N N . ASP A 1 598 ? -17.297 -34.781 -30.203 1 82.88 598 ASP A N 1
ATOM 4627 C CA . ASP A 1 598 ? -16.781 -33.531 -30.75 1 82.88 598 ASP A CA 1
ATOM 4628 C C . ASP A 1 598 ? -15.383 -33.25 -30.203 1 82.88 598 ASP A C 1
ATOM 4630 O O . ASP A 1 598 ? -14.672 -32.406 -30.75 1 82.88 598 ASP A O 1
ATOM 4634 N N . LEU A 1 599 ? -14.992 -33.906 -29.203 1 85.81 599 LEU A N 1
ATOM 4635 C CA . LEU A 1 599 ? -13.68 -33.688 -28.594 1 85.81 599 LEU A CA 1
ATOM 4636 C C . LEU A 1 599 ? -12.609 -34.531 -29.281 1 85.81 599 LEU A C 1
ATOM 4638 O O . LEU A 1 599 ? -11.414 -34.281 -29.109 1 85.81 599 LEU A O 1
ATOM 4642 N N . LEU A 1 600 ? -13.133 -35.469 -30.094 1 81.69 600 LEU A N 1
ATOM 4643 C CA . LEU A 1 600 ? -12.203 -36.375 -30.75 1 81.69 600 LEU A CA 1
ATOM 4644 C C . LEU A 1 600 ? -11.719 -35.812 -32.062 1 81.69 600 LEU A C 1
ATOM 4646 O O . LEU A 1 600 ? -12.461 -35.062 -32.75 1 81.69 600 LEU A O 1
ATOM 4650 N N . ASP A 1 601 ? -10.406 -35.906 -32.281 1 71 601 ASP A N 1
ATOM 4651 C CA . ASP A 1 601 ? -9.812 -35.375 -33.5 1 71 601 ASP A CA 1
ATOM 4652 C C . ASP A 1 601 ? -10.203 -36.219 -34.688 1 71 601 ASP A C 1
ATOM 4654 O O . ASP A 1 601 ? -9.695 -37.344 -34.875 1 71 601 ASP A O 1
ATOM 4658 N N . ARG A 1 602 ? -11.039 -35.875 -35.688 1 67.94 602 ARG A N 1
ATOM 4659 C CA . ARG A 1 602 ? -11.461 -36.469 -36.969 1 67.94 602 ARG A CA 1
ATOM 4660 C C . ARG A 1 602 ? -11.844 -37.938 -36.781 1 67.94 602 ARG A C 1
ATOM 4662 O O . ARG A 1 602 ? -11.211 -38.812 -37.344 1 67.94 602 ARG A O 1
ATOM 4669 N N . PRO A 1 603 ? -12.891 -38.125 -35.938 1 67.38 603 PRO A N 1
ATOM 4670 C CA . PRO A 1 603 ? -13.172 -39.531 -35.656 1 67.38 603 PRO A CA 1
ATOM 4671 C C . PRO A 1 603 ? -13.852 -40.25 -36.812 1 67.38 603 PRO A C 1
ATOM 4673 O O . PRO A 1 603 ? -14.594 -39.625 -37.594 1 67.38 603 PRO A O 1
ATOM 4676 N N . SER A 1 604 ? -13.172 -41.25 -37.219 1 73.94 604 SER A N 1
ATOM 4677 C CA . SER A 1 604 ? -13.945 -42.188 -38.031 1 73.94 604 SER A CA 1
ATOM 4678 C C . SER A 1 604 ? -14.719 -43.188 -37.156 1 73.94 604 SER A C 1
ATOM 4680 O O . SER A 1 604 ? -14.383 -43.375 -35.969 1 73.94 604 SER A O 1
ATOM 4682 N N . GLU A 1 605 ? -15.875 -43.625 -37.562 1 71.56 605 GLU A N 1
ATOM 4683 C CA . GLU A 1 605 ? -16.688 -44.562 -36.781 1 71.56 605 GLU A CA 1
ATOM 4684 C C . GLU A 1 605 ? -15.875 -45.781 -36.344 1 71.56 605 GLU A C 1
ATOM 4686 O O . GLU A 1 605 ? -16.078 -46.312 -35.25 1 71.56 605 GLU A O 1
ATOM 4691 N N . ARG A 1 606 ? -14.922 -46.062 -37.094 1 77.19 606 ARG A N 1
ATOM 4692 C CA . ARG A 1 606 ? -14.148 -47.25 -36.781 1 77.19 606 ARG A CA 1
ATOM 4693 C C . ARG A 1 606 ? -13.055 -46.969 -35.75 1 77.19 606 ARG A C 1
ATOM 4695 O O . ARG A 1 606 ? -12.625 -47.844 -35 1 77.19 606 ARG A O 1
ATOM 4702 N N . THR A 1 607 ? -12.664 -45.719 -35.625 1 84.69 607 THR A N 1
ATOM 4703 C CA . THR A 1 607 ? -11.523 -45.406 -34.75 1 84.69 607 THR A CA 1
ATOM 4704 C C . THR A 1 607 ? -11.961 -44.594 -33.562 1 84.69 607 THR A C 1
ATOM 4706 O O . THR A 1 607 ? -11.117 -44.125 -32.781 1 84.69 607 THR A O 1
ATOM 4709 N N . ALA A 1 608 ? -13.25 -44.5 -33.312 1 85 608 ALA A N 1
ATOM 4710 C CA . ALA A 1 608 ? -13.781 -43.594 -32.281 1 85 608 ALA A CA 1
ATOM 4711 C C . ALA A 1 608 ? -13.375 -44.062 -30.875 1 85 608 ALA A C 1
ATOM 4713 O O . ALA A 1 608 ? -13.023 -43.219 -30.031 1 85 608 ALA A O 1
ATOM 4714 N N . ILE A 1 609 ? -13.445 -45.344 -30.672 1 87.38 609 ILE A N 1
ATOM 4715 C CA . ILE A 1 609 ? -13.109 -45.875 -29.344 1 87.38 609 ILE A CA 1
ATOM 4716 C C . ILE A 1 609 ? -11.617 -45.688 -29.078 1 87.38 609 ILE A C 1
ATOM 4718 O O . ILE A 1 609 ? -11.219 -45.312 -27.984 1 87.38 609 ILE A O 1
ATOM 4722 N N . GLN A 1 610 ? -10.836 -45.969 -30.141 1 87.75 610 GLN A N 1
ATOM 4723 C CA . GLN A 1 610 ? -9.391 -45.812 -29.984 1 87.75 610 GLN A CA 1
ATOM 4724 C C . GLN A 1 610 ? -9.016 -44.344 -29.75 1 87.75 610 GLN A C 1
ATOM 4726 O O . GLN A 1 610 ? -8.109 -44.062 -28.969 1 87.75 610 GLN A O 1
ATOM 4731 N N . ASP A 1 611 ? -9.664 -43.5 -30.438 1 90.19 611 ASP A N 1
ATOM 4732 C CA . ASP A 1 611 ? -9.406 -42.062 -30.266 1 90.19 611 ASP A CA 1
ATOM 4733 C C . ASP A 1 611 ? -9.805 -41.625 -28.859 1 90.19 611 ASP A C 1
ATOM 4735 O O . ASP A 1 611 ? -9.125 -40.781 -28.266 1 90.19 611 ASP A O 1
ATOM 4739 N N . ALA A 1 612 ? -10.891 -42.094 -28.359 1 90.88 612 ALA A N 1
ATOM 4740 C CA . ALA A 1 612 ? -11.336 -41.75 -27 1 90.88 612 ALA A CA 1
ATOM 4741 C C . ALA A 1 612 ? -10.359 -42.25 -25.953 1 90.88 612 ALA A C 1
ATOM 4743 O O . ALA A 1 612 ? -10.109 -41.594 -24.953 1 90.88 612 ALA A O 1
ATOM 4744 N N . GLU A 1 613 ? -9.828 -43.5 -26.219 1 91.5 613 GLU A N 1
ATOM 4745 C CA . GLU A 1 613 ? -8.844 -44.062 -25.297 1 91.5 613 GLU A CA 1
ATOM 4746 C C . GLU A 1 613 ? -7.551 -43.25 -25.297 1 91.5 613 GLU A C 1
ATOM 4748 O O . GLU A 1 613 ? -6.926 -43.062 -24.25 1 91.5 613 GLU A O 1
ATOM 4753 N N . ARG A 1 614 ? -7.156 -42.844 -26.469 1 91.5 614 ARG A N 1
ATOM 4754 C CA . ARG A 1 614 ? -5.973 -42 -26.578 1 91.5 614 ARG A CA 1
ATOM 4755 C C . ARG A 1 614 ? -6.168 -40.688 -25.828 1 91.5 614 ARG A C 1
ATOM 4757 O O . ARG A 1 614 ? -5.262 -40.219 -25.141 1 91.5 614 ARG A O 1
ATOM 4764 N N . LEU A 1 615 ? -7.34 -40.094 -26.062 1 92.75 615 LEU A N 1
ATOM 4765 C CA . LEU A 1 615 ? -7.648 -38.844 -25.359 1 92.75 615 LEU A CA 1
ATOM 4766 C C . LEU A 1 615 ? -7.641 -39.062 -23.844 1 92.75 615 LEU A C 1
ATOM 4768 O O . LEU A 1 615 ? -7.129 -38.219 -23.094 1 92.75 615 LEU A O 1
ATOM 4772 N N . GLU A 1 616 ? -8.242 -40.125 -23.344 1 94 616 GLU A N 1
ATOM 4773 C CA . GLU A 1 616 ? -8.242 -40.438 -21.922 1 94 616 GLU A CA 1
ATOM 4774 C C . GLU A 1 616 ? -6.824 -40.531 -21.375 1 94 616 GLU A C 1
ATOM 4776 O O . GLU A 1 616 ? -6.539 -40 -20.297 1 94 616 GLU A O 1
ATOM 4781 N N . GLU A 1 617 ? -5.953 -41.188 -22.125 1 95.19 617 GLU A N 1
ATOM 4782 C CA . GLU A 1 617 ? -4.566 -41.344 -21.703 1 95.19 617 GLU A CA 1
ATOM 4783 C C . GLU A 1 617 ? -3.852 -40 -21.672 1 95.19 617 GLU A C 1
ATOM 4785 O O . GLU A 1 617 ? -3.08 -39.719 -20.75 1 95.19 617 GLU A O 1
ATOM 4790 N N . GLU A 1 618 ? -4.09 -39.219 -22.656 1 95.75 618 GLU A N 1
ATOM 4791 C CA . GLU A 1 618 ? -3.463 -37.906 -22.719 1 95.75 618 GLU A CA 1
ATOM 4792 C C . GLU A 1 618 ? -3.9 -37.031 -21.547 1 95.75 618 GLU A C 1
ATOM 4794 O O . GLU A 1 618 ? -3.078 -36.344 -20.922 1 95.75 618 GLU A O 1
ATOM 4799 N N . LEU A 1 619 ? -5.184 -37 -21.297 1 96.31 619 LEU A N 1
ATOM 4800 C CA . LEU A 1 619 ? -5.715 -36.219 -20.188 1 96.31 619 LEU A CA 1
ATOM 4801 C C . LEU A 1 619 ? -5.172 -36.75 -18.859 1 96.31 619 LEU A C 1
ATOM 4803 O O . LEU A 1 619 ? -4.793 -35.938 -17.984 1 96.31 619 LEU A O 1
ATOM 4807 N N . HIS A 1 620 ? -5.082 -38.062 -18.703 1 96.31 620 HIS A N 1
ATOM 4808 C CA . HIS A 1 620 ? -4.57 -38.656 -17.484 1 96.31 620 HIS A CA 1
ATOM 4809 C C . HIS A 1 620 ? -3.104 -38.312 -17.266 1 96.31 620 HIS A C 1
ATOM 4811 O O . HIS A 1 620 ? -2.703 -37.969 -16.141 1 96.31 620 HIS A O 1
ATOM 4817 N N . MET A 1 621 ? -2.328 -38.375 -18.344 1 95.75 621 MET A N 1
ATOM 4818 C CA . MET A 1 621 ? -0.919 -38 -18.25 1 95.75 621 MET A CA 1
ATOM 4819 C C . MET A 1 621 ? -0.766 -36.531 -17.875 1 95.75 621 MET A C 1
ATOM 4821 O O . MET A 1 621 ? 0.151 -36.156 -17.141 1 95.75 621 MET A O 1
ATOM 4825 N N . GLY A 1 622 ? -1.63 -35.719 -18.469 1 96.81 622 GLY A N 1
ATOM 4826 C CA . GLY A 1 622 ? -1.604 -34.312 -18.109 1 96.81 622 GLY A CA 1
ATOM 4827 C C . GLY A 1 622 ? -1.884 -34.062 -16.641 1 96.81 622 GLY A C 1
ATOM 4828 O O . GLY A 1 622 ? -1.187 -33.281 -16 1 96.81 622 GLY A O 1
ATOM 4829 N N . ILE A 1 623 ? -2.879 -34.656 -16.078 1 96.38 623 ILE A N 1
ATOM 4830 C CA . ILE A 1 623 ? -3.24 -34.531 -14.672 1 96.38 623 ILE A CA 1
ATOM 4831 C C . ILE A 1 623 ? -2.094 -35.031 -13.797 1 96.38 623 ILE A C 1
ATOM 4833 O O . ILE A 1 623 ? -1.764 -34.438 -12.781 1 96.38 623 ILE A O 1
ATOM 4837 N N . GLU A 1 624 ? -1.476 -36.125 -14.227 1 95.25 624 GLU A N 1
ATOM 4838 C CA . GLU A 1 624 ? -0.387 -36.719 -13.445 1 95.25 624 GLU A CA 1
ATOM 4839 C C . GLU A 1 624 ? 0.836 -35.812 -13.438 1 95.25 624 GLU A C 1
ATOM 4841 O O . GLU A 1 624 ? 1.545 -35.719 -12.43 1 95.25 624 GLU A O 1
ATOM 4846 N N . ALA A 1 625 ? 1.092 -35.219 -14.531 1 93.88 625 ALA A N 1
ATOM 4847 C CA . ALA A 1 625 ? 2.219 -34.312 -14.602 1 93.88 625 ALA A CA 1
ATOM 4848 C C . ALA A 1 625 ? 2.023 -33.125 -13.664 1 93.88 625 ALA A C 1
ATOM 4850 O O . ALA A 1 625 ? 2.949 -32.719 -12.953 1 93.88 625 ALA A O 1
ATOM 4851 N N . LEU A 1 626 ? 0.835 -32.531 -13.656 1 94.62 626 LEU A N 1
ATOM 4852 C CA . LEU A 1 626 ? 0.537 -31.406 -12.766 1 94.62 626 LEU A CA 1
ATOM 4853 C C . LEU A 1 626 ? 0.583 -31.844 -11.305 1 94.62 626 LEU A C 1
ATOM 4855 O O . LEU A 1 626 ? 1.138 -31.141 -10.461 1 94.62 626 LEU A O 1
ATOM 4859 N N . ARG A 1 627 ? 0.022 -32.969 -11.062 1 93.31 627 ARG A N 1
ATOM 4860 C CA . ARG A 1 627 ? 0.006 -33.531 -9.711 1 93.31 627 ARG A CA 1
ATOM 4861 C C . ARG A 1 627 ? 1.423 -33.719 -9.18 1 93.31 627 ARG A C 1
ATOM 4863 O O . ARG A 1 627 ? 1.733 -33.312 -8.055 1 93.31 627 ARG A O 1
ATOM 4870 N N . ALA A 1 628 ? 2.268 -34.312 -10.008 1 91.25 628 ALA A N 1
ATOM 4871 C CA . ALA A 1 628 ? 3.646 -34.594 -9.609 1 91.25 628 ALA A CA 1
ATOM 4872 C C . ALA A 1 628 ? 4.406 -33.281 -9.352 1 91.25 628 ALA A C 1
ATOM 4874 O O . ALA A 1 628 ? 5.152 -33.188 -8.375 1 91.25 628 ALA A O 1
ATOM 4875 N N . SER A 1 629 ? 4.254 -32.344 -10.203 1 90.5 629 SER A N 1
ATOM 4876 C CA . SER A 1 629 ? 4.941 -31.078 -10.07 1 90.5 629 SER A CA 1
ATOM 4877 C C . SER A 1 629 ? 4.48 -30.328 -8.812 1 90.5 629 SER A C 1
ATOM 4879 O O . SER A 1 629 ? 5.305 -29.797 -8.062 1 90.5 629 SER A O 1
ATOM 4881 N N . MET A 1 630 ? 3.209 -30.281 -8.562 1 91.62 630 MET A N 1
ATOM 4882 C CA . MET A 1 630 ? 2.67 -29.547 -7.422 1 91.62 630 MET A CA 1
ATOM 4883 C C . MET A 1 630 ? 3 -30.25 -6.109 1 91.62 630 MET A C 1
ATOM 4885 O O . MET A 1 630 ? 3.211 -29.594 -5.086 1 91.62 630 MET A O 1
ATOM 4889 N N . LYS A 1 631 ? 3.033 -31.562 -6.141 1 90 631 LYS A N 1
ATOM 4890 C CA . LYS A 1 631 ? 3.406 -32.312 -4.945 1 90 631 LYS A CA 1
ATOM 4891 C C . LYS A 1 631 ? 4.855 -32.031 -4.559 1 90 631 LYS A C 1
ATOM 4893 O O . LYS A 1 631 ? 5.188 -32 -3.371 1 90 631 LYS A O 1
ATOM 4898 N N . ALA A 1 632 ? 5.684 -31.922 -5.598 1 87.5 632 ALA A N 1
ATOM 4899 C CA . ALA A 1 632 ? 7.086 -31.609 -5.336 1 87.5 632 ALA A CA 1
ATOM 4900 C C . ALA A 1 632 ? 7.23 -30.266 -4.633 1 87.5 632 ALA A C 1
ATOM 4902 O O . ALA A 1 632 ? 8.141 -30.078 -3.826 1 87.5 632 ALA A O 1
ATOM 4903 N N . ASP A 1 633 ? 6.352 -29.375 -4.898 1 89.88 633 ASP A N 1
ATOM 4904 C CA . ASP A 1 633 ? 6.383 -28.047 -4.285 1 89.88 633 ASP A CA 1
ATOM 4905 C C . ASP A 1 633 ? 5.586 -28.031 -2.984 1 89.88 633 ASP A C 1
ATOM 4907 O O . ASP A 1 633 ? 5.367 -26.969 -2.404 1 89.88 633 ASP A O 1
ATOM 4911 N N . GLY A 1 634 ? 5.203 -29.172 -2.484 1 87.62 634 GLY A N 1
ATOM 4912 C CA . GLY A 1 634 ? 4.395 -29.281 -1.282 1 87.62 634 GLY A CA 1
ATOM 4913 C C . GLY A 1 634 ? 5.184 -29.031 -0.008 1 87.62 634 GLY A C 1
ATOM 4914 O O . GLY A 1 634 ? 4.629 -29.094 1.091 1 87.62 634 GLY A O 1
ATOM 4915 N N . VAL A 1 635 ? 6.496 -28.719 -0.196 1 86.62 635 VAL A N 1
ATOM 4916 C CA . VAL A 1 635 ? 7.305 -28.344 0.96 1 86.62 635 VAL A CA 1
ATOM 4917 C C . VAL A 1 635 ? 6.785 -27.047 1.566 1 86.62 635 VAL A C 1
ATOM 4919 O O . VAL A 1 635 ? 6.922 -26.812 2.77 1 86.62 635 VAL A O 1
ATOM 4922 N N . TYR A 1 636 ? 6.188 -26.219 0.747 1 91.75 636 TYR A N 1
ATOM 4923 C CA . TYR A 1 636 ? 5.52 -25.016 1.211 1 91.75 636 TYR A CA 1
ATOM 4924 C C . TYR A 1 636 ? 4.102 -25.312 1.684 1 91.75 636 TYR A C 1
ATOM 4926 O O . TYR A 1 636 ? 3.314 -25.922 0.955 1 91.75 636 TYR A O 1
ATOM 4934 N N . GLU A 1 637 ? 3.748 -24.953 2.807 1 91.62 637 GLU A N 1
ATOM 4935 C CA . GLU A 1 637 ? 2.494 -25.359 3.432 1 91.62 637 GLU A CA 1
ATOM 4936 C C . GLU A 1 637 ? 1.292 -24.797 2.68 1 91.62 637 GLU A C 1
ATOM 4938 O O . GLU A 1 637 ? 0.238 -25.438 2.619 1 91.62 637 GLU A O 1
ATOM 4943 N N . GLY A 1 638 ? 1.372 -23.562 2.168 1 91.62 638 GLY A N 1
ATOM 4944 C CA . GLY A 1 638 ? 0.284 -23.031 1.361 1 91.62 638 GLY A CA 1
ATOM 4945 C C . GLY A 1 638 ? -0.008 -23.859 0.128 1 91.62 638 GLY A C 1
ATOM 4946 O O . GLY A 1 638 ? -1.169 -24.047 -0.243 1 91.62 638 GLY A O 1
ATOM 4947 N N . ILE A 1 639 ? 1.02 -24.375 -0.479 1 92.69 639 ILE A N 1
ATOM 4948 C CA . ILE A 1 639 ? 0.886 -25.219 -1.671 1 92.69 639 ILE A CA 1
ATOM 4949 C C . ILE A 1 639 ? 0.381 -26.594 -1.28 1 92.69 639 ILE A C 1
ATOM 4951 O O . ILE A 1 639 ? -0.385 -27.219 -2.021 1 92.69 639 ILE A O 1
ATOM 4955 N N . TRP A 1 640 ? 0.838 -27.016 -0.103 1 91.81 640 TRP A N 1
ATOM 4956 C CA . TRP A 1 640 ? 0.392 -28.328 0.36 1 91.81 640 TRP A CA 1
ATOM 4957 C C . TRP A 1 640 ? -1.124 -28.359 0.524 1 91.81 640 TRP A C 1
ATOM 4959 O O . TRP A 1 640 ? -1.762 -29.375 0.266 1 91.81 640 TRP A O 1
ATOM 4969 N N . ARG A 1 641 ? -1.688 -27.312 0.917 1 90.75 641 ARG A N 1
ATOM 4970 C CA . ARG A 1 641 ? -3.141 -27.234 1.022 1 90.75 641 ARG A CA 1
ATOM 4971 C C . ARG A 1 641 ? -3.799 -27.391 -0.344 1 90.75 641 ARG A C 1
ATOM 4973 O O . ARG A 1 641 ? -4.832 -28.047 -0.47 1 90.75 641 ARG A O 1
ATOM 4980 N N . MET A 1 642 ? -3.193 -26.828 -1.335 1 91.38 642 MET A N 1
ATOM 4981 C CA . MET A 1 642 ? -3.697 -26.969 -2.697 1 91.38 642 MET A CA 1
ATOM 4982 C C . MET A 1 642 ? -3.559 -28.406 -3.182 1 91.38 642 MET A C 1
ATOM 4984 O O . MET A 1 642 ? -4.465 -28.953 -3.82 1 91.38 642 MET A O 1
ATOM 4988 N N . VAL A 1 643 ? -2.449 -28.984 -2.826 1 92.88 643 VAL A N 1
ATOM 4989 C CA . VAL A 1 643 ? -2.184 -30.359 -3.246 1 92.88 643 VAL A CA 1
ATOM 4990 C C . VAL A 1 643 ? -3.203 -31.297 -2.613 1 92.88 643 VAL A C 1
ATOM 4992 O O . VAL A 1 643 ? -3.682 -32.219 -3.26 1 92.88 643 VAL A O 1
ATOM 4995 N N . ARG A 1 644 ? -3.518 -31.047 -1.389 1 92.5 644 ARG A N 1
ATOM 4996 C CA . ARG A 1 644 ? -4.516 -31.875 -0.72 1 92.5 644 ARG A CA 1
ATOM 4997 C C . ARG A 1 644 ? -5.863 -31.781 -1.433 1 92.5 644 ARG A C 1
ATOM 4999 O O . ARG A 1 644 ? -6.551 -32.812 -1.59 1 92.5 644 ARG A O 1
ATOM 5006 N N . GLU A 1 645 ? -6.164 -30.609 -1.859 1 90.69 645 GLU A N 1
ATOM 5007 C CA . GLU A 1 645 ? -7.398 -30.438 -2.617 1 90.69 645 GLU A CA 1
ATOM 5008 C C . GLU A 1 645 ? -7.34 -31.172 -3.953 1 90.69 645 GLU A C 1
ATOM 5010 O O . GLU A 1 645 ? -8.312 -31.812 -4.359 1 90.69 645 GLU A O 1
ATOM 5015 N N . LEU A 1 646 ? -6.25 -31.094 -4.625 1 92.75 646 LEU A N 1
ATOM 5016 C CA . LEU A 1 646 ? -6.082 -31.75 -5.918 1 92.75 646 LEU A CA 1
ATOM 5017 C C . LEU A 1 646 ? -6.129 -33.281 -5.77 1 92.75 646 LEU A C 1
ATOM 5019 O O . LEU A 1 646 ? -6.656 -33.969 -6.637 1 92.75 646 LEU A O 1
ATOM 5023 N N . GLU A 1 647 ? -5.59 -33.719 -4.629 1 93.25 647 GLU A N 1
ATOM 5024 C CA . GLU A 1 647 ? -5.617 -35.156 -4.383 1 93.25 647 GLU A CA 1
ATOM 5025 C C . GLU A 1 647 ? -7.047 -35.656 -4.195 1 93.25 647 GLU A C 1
ATOM 5027 O O . GLU A 1 647 ? -7.398 -36.75 -4.656 1 93.25 647 GLU A O 1
ATOM 5032 N N . SER A 1 648 ? -7.84 -34.875 -3.576 1 91.81 648 SER A N 1
ATOM 5033 C CA . SER A 1 648 ? -9.242 -35.25 -3.412 1 91.81 648 SER A CA 1
ATOM 5034 C C . SER A 1 648 ? -9.961 -35.281 -4.754 1 91.81 648 SER A C 1
ATOM 5036 O O . SER A 1 648 ? -10.758 -36.188 -5.008 1 91.81 648 SER A O 1
ATOM 5038 N N . VAL A 1 649 ? -9.695 -34.312 -5.617 1 91.12 649 VAL A N 1
ATOM 5039 C CA . VAL A 1 649 ? -10.305 -34.281 -6.941 1 91.12 649 VAL A CA 1
ATOM 5040 C C . VAL A 1 649 ? -9.789 -35.438 -7.793 1 91.12 649 VAL A C 1
ATOM 5042 O O . VAL A 1 649 ? -10.555 -36.031 -8.562 1 91.12 649 VAL A O 1
ATOM 5045 N N . TYR A 1 650 ? -8.531 -35.719 -7.684 1 93.06 650 TYR A N 1
ATOM 5046 C CA . TYR A 1 650 ? -7.938 -36.812 -8.422 1 93.06 650 TYR A CA 1
ATOM 5047 C C . TYR A 1 650 ? -8.602 -38.125 -8.047 1 93.06 650 TYR A C 1
ATOM 5049 O O . TYR A 1 650 ? -8.969 -38.938 -8.93 1 93.06 650 TYR A O 1
ATOM 5057 N N . ASP A 1 651 ? -8.836 -38.344 -6.77 1 91.62 651 ASP A N 1
ATOM 5058 C CA . ASP A 1 651 ? -9.461 -39.562 -6.289 1 91.62 651 ASP A CA 1
ATOM 5059 C C . ASP A 1 651 ? -10.914 -39.656 -6.75 1 91.62 651 ASP A C 1
ATOM 5061 O O . ASP A 1 651 ? -11.383 -40.75 -7.133 1 91.62 651 ASP A O 1
ATOM 5065 N N . ALA A 1 652 ? -11.539 -38.562 -6.762 1 87.88 652 ALA A N 1
ATOM 5066 C CA . ALA A 1 652 ? -12.93 -38.531 -7.215 1 87.88 652 ALA A CA 1
ATOM 5067 C C . ALA A 1 652 ? -13.023 -38.812 -8.711 1 87.88 652 ALA A C 1
ATOM 5069 O O . ALA A 1 652 ? -13.984 -39.438 -9.164 1 87.88 652 ALA A O 1
ATOM 5070 N N . THR A 1 653 ? -12.055 -38.406 -9.453 1 88.19 653 THR A N 1
ATOM 5071 C CA . THR A 1 653 ? -12.062 -38.594 -10.898 1 88.19 653 THR A CA 1
ATOM 5072 C C . THR A 1 653 ? -11.695 -40.031 -11.258 1 88.19 653 THR A C 1
ATOM 5074 O O . THR A 1 653 ? -12.227 -40.594 -12.219 1 88.19 653 THR A O 1
ATOM 5077 N N . MET A 1 654 ? -10.852 -40.688 -10.43 1 86.69 654 MET A N 1
ATOM 5078 C CA . MET A 1 654 ? -10.367 -42.031 -10.75 1 86.69 654 MET A CA 1
ATOM 5079 C C . MET A 1 654 ? -11.336 -43.094 -10.234 1 86.69 654 MET A C 1
ATOM 5081 O O . MET A 1 654 ? -11.375 -44.188 -10.758 1 86.69 654 MET A O 1
ATOM 5085 N N . MET A 1 655 ? -12.086 -42.875 -9.016 1 77.81 655 MET A N 1
ATOM 5086 C CA . MET A 1 655 ? -13.023 -43.875 -8.477 1 77.81 655 MET A CA 1
ATOM 5087 C C . MET A 1 655 ? -14.305 -43.906 -9.305 1 77.81 655 MET A C 1
ATOM 5089 O O . MET A 1 655 ? -15.023 -44.906 -9.312 1 77.81 655 MET A O 1
ATOM 5093 N N . GLY A 1 656 ? -14.672 -42.938 -10.039 1 60.38 656 GLY A N 1
ATOM 5094 C CA . GLY A 1 656 ? -15.875 -43 -10.859 1 60.38 656 GLY A CA 1
ATOM 5095 C C . GLY A 1 656 ? -15.609 -43.5 -12.266 1 60.38 656 GLY A C 1
ATOM 5096 O O . GLY A 1 656 ? -14.469 -43.5 -12.727 1 60.38 656 GLY A O 1
ATOM 5097 N N . MET B 1 1 ? 49.594 43.125 17.688 1 24 1 MET B N 1
ATOM 5098 C CA . MET B 1 1 ? 48.469 43.156 16.75 1 24 1 MET B CA 1
ATOM 5099 C C . MET B 1 1 ? 48.062 41.75 16.312 1 24 1 MET B C 1
ATOM 5101 O O . MET B 1 1 ? 48.781 41.125 15.531 1 24 1 MET B O 1
ATOM 5105 N N . PRO B 1 2 ? 47.625 40.844 17.219 1 25.39 2 PRO B N 1
ATOM 5106 C CA . PRO B 1 2 ? 47.812 39.375 17.375 1 25.39 2 PRO B CA 1
ATOM 5107 C C . PRO B 1 2 ? 47 38.594 16.359 1 25.39 2 PRO B C 1
ATOM 5109 O O . PRO B 1 2 ? 45.844 38.906 16.094 1 25.39 2 PRO B O 1
ATOM 5112 N N . SER B 1 3 ? 47.719 38.062 15.297 1 25.53 3 SER B N 1
ATOM 5113 C CA . SER B 1 3 ? 47.5 37.562 13.938 1 25.53 3 SER B CA 1
ATOM 5114 C C . SER B 1 3 ? 46.656 36.312 13.93 1 25.53 3 SER B C 1
ATOM 5116 O O . SER B 1 3 ? 46.938 35.344 14.633 1 25.53 3 SER B O 1
ATOM 5118 N N . THR B 1 4 ? 45.312 36.469 13.828 1 28.45 4 THR B N 1
ATOM 5119 C CA . THR B 1 4 ? 44.125 35.656 13.906 1 28.45 4 THR B CA 1
ATOM 5120 C C . THR B 1 4 ? 44.219 34.438 12.984 1 28.45 4 THR B C 1
ATOM 5122 O O . THR B 1 4 ? 44.062 34.562 11.766 1 28.45 4 THR B O 1
ATOM 5125 N N . SER B 1 5 ? 45.312 33.531 13.32 1 28.14 5 SER B N 1
ATOM 5126 C CA . SER B 1 5 ? 45.812 32.438 12.469 1 28.14 5 SER B CA 1
ATOM 5127 C C . SER B 1 5 ? 44.688 31.438 12.172 1 28.14 5 SER B C 1
ATOM 5129 O O . SER B 1 5 ? 44.062 30.922 13.094 1 28.14 5 SER B O 1
ATOM 5131 N N . ARG B 1 6 ? 44.031 31.609 11.047 1 31.03 6 ARG B N 1
ATOM 5132 C CA . ARG B 1 6 ? 42.906 30.969 10.398 1 31.03 6 ARG B CA 1
ATOM 5133 C C . ARG B 1 6 ? 43.125 29.469 10.266 1 31.03 6 ARG B C 1
ATOM 5135 O O . ARG B 1 6 ? 44.125 29.031 9.75 1 31.03 6 ARG B O 1
ATOM 5142 N N . PRO B 1 7 ? 42.594 28.672 11.25 1 28.89 7 PRO B N 1
ATOM 5143 C CA . PRO B 1 7 ? 42.781 27.234 11.43 1 28.89 7 PRO B CA 1
ATOM 5144 C C . PRO B 1 7 ? 42.625 26.453 10.125 1 28.89 7 PRO B C 1
ATOM 5146 O O . PRO B 1 7 ? 41.781 26.797 9.297 1 28.89 7 PRO B O 1
ATOM 5149 N N . VAL B 1 8 ? 43.75 25.922 9.719 1 32.34 8 VAL B N 1
ATOM 5150 C CA . VAL B 1 8 ? 44 25.312 8.414 1 32.34 8 VAL B CA 1
ATOM 5151 C C . VAL B 1 8 ? 43.125 24.062 8.25 1 32.34 8 VAL B C 1
ATOM 5153 O O . VAL B 1 8 ? 42.812 23.375 9.227 1 32.34 8 VAL B O 1
ATOM 5156 N N . LYS B 1 9 ? 42.406 23.984 7.141 1 30.45 9 LYS B N 1
ATOM 5157 C CA . LYS B 1 9 ? 41.281 23.266 6.559 1 30.45 9 LYS B CA 1
ATOM 5158 C C . LYS B 1 9 ? 41.531 21.766 6.551 1 30.45 9 LYS B C 1
ATOM 5160 O O . LYS B 1 9 ? 40.656 20.984 6.93 1 30.45 9 LYS B O 1
ATOM 5165 N N . VAL B 1 10 ? 42.344 21.094 5.762 1 36.88 10 VAL B N 1
ATOM 5166 C CA . VAL B 1 10 ? 42.094 19.812 5.117 1 36.88 10 VAL B CA 1
ATOM 5167 C C . VAL B 1 10 ? 42.906 18.703 5.797 1 36.88 10 VAL B C 1
ATOM 5169 O O . VAL B 1 10 ? 44.125 18.75 5.812 1 36.88 10 VAL B O 1
ATOM 5172 N N . ALA B 1 11 ? 42.531 18.031 6.91 1 37.53 11 ALA B N 1
ATOM 5173 C CA . ALA B 1 11 ? 43.25 17 7.676 1 37.53 11 ALA B CA 1
ATOM 5174 C C . ALA B 1 11 ? 43.438 15.734 6.859 1 37.53 11 ALA B C 1
ATOM 5176 O O . ALA B 1 11 ? 42.625 15.414 5.996 1 37.53 11 ALA B O 1
ATOM 5177 N N . CYS B 1 12 ? 44.625 15.125 6.836 1 38.06 12 CYS B N 1
ATOM 5178 C CA . CYS B 1 12 ? 45.062 14.031 5.969 1 38.06 12 CYS B CA 1
ATOM 5179 C C . CYS B 1 12 ? 44.406 12.719 6.371 1 38.06 12 CYS B C 1
ATOM 5181 O O . CYS B 1 12 ? 43.875 12.594 7.48 1 38.06 12 CYS B O 1
ATOM 5183 N N . LEU B 1 13 ? 44.281 11.68 5.598 1 40.78 13 LEU B N 1
ATOM 5184 C CA . LEU B 1 13 ? 43.531 10.438 5.711 1 40.78 13 LEU B CA 1
ATOM 5185 C C . LEU B 1 13 ? 44.094 9.57 6.844 1 40.78 13 LEU B C 1
ATOM 5187 O O . LEU B 1 13 ? 43.312 8.906 7.539 1 40.78 13 LEU B O 1
ATOM 5191 N N . ALA B 1 14 ? 45.406 9.469 7.102 1 42.09 14 ALA B N 1
ATOM 5192 C CA . ALA B 1 14 ? 46 8.539 8.062 1 42.09 14 ALA B CA 1
ATOM 5193 C C . ALA B 1 14 ? 45.656 8.922 9.492 1 42.09 14 ALA B C 1
ATOM 5195 O O . ALA B 1 14 ? 45.344 8.055 10.32 1 42.09 14 ALA B O 1
ATOM 5196 N N . CYS B 1 15 ? 45.75 10.219 9.688 1 40.59 15 CYS B N 1
ATOM 5197 C CA . CYS B 1 15 ? 45.469 10.688 11.039 1 40.59 15 CYS B CA 1
ATOM 5198 C C . CYS B 1 15 ? 44.031 10.391 11.438 1 40.59 15 CYS B C 1
ATOM 5200 O O . CYS B 1 15 ? 43.719 10.273 12.617 1 40.59 15 CYS B O 1
ATOM 5202 N N . ARG B 1 16 ? 43.188 10.422 10.398 1 42.91 16 ARG B N 1
ATOM 5203 C CA . ARG B 1 16 ? 41.812 10.117 10.711 1 42.91 16 ARG B CA 1
ATOM 5204 C C . ARG B 1 16 ? 41.656 8.688 11.242 1 42.91 16 ARG B C 1
ATOM 5206 O O . ARG B 1 16 ? 40.906 8.445 12.18 1 42.91 16 ARG B O 1
ATOM 5213 N N . ALA B 1 17 ? 42.438 7.77 10.695 1 46.69 17 ALA B N 1
ATOM 5214 C CA . ALA B 1 17 ? 42.281 6.367 11.086 1 46.69 17 ALA B CA 1
ATOM 5215 C C . ALA B 1 17 ? 42.781 6.137 12.508 1 46.69 17 ALA B C 1
ATOM 5217 O O . ALA B 1 17 ? 42.188 5.332 13.25 1 46.69 17 ALA B O 1
ATOM 5218 N N . SER B 1 18 ? 43.875 6.695 12.922 1 47.25 18 SER B N 1
ATOM 5219 C CA . SER B 1 18 ? 44.469 6.453 14.227 1 47.25 18 SER B CA 1
ATOM 5220 C C . SER B 1 18 ? 43.938 7.445 15.266 1 47.25 18 SER B C 1
ATOM 5222 O O . SER B 1 18 ? 44.375 7.445 16.406 1 47.25 18 SER B O 1
ATOM 5224 N N . LYS B 1 19 ? 42.969 7.934 15.281 1 40.16 19 LYS B N 1
ATOM 5225 C CA . LYS B 1 19 ? 42.188 8.859 16.078 1 40.16 19 LYS B CA 1
ATOM 5226 C C . LYS B 1 19 ? 43.062 9.898 16.766 1 40.16 19 LYS B C 1
ATOM 5228 O O . LYS B 1 19 ? 42.812 10.266 17.922 1 40.16 19 LYS B O 1
ATOM 5233 N N . ILE B 1 20 ? 44.312 9.938 16.328 1 43.19 20 ILE B N 1
ATOM 5234 C CA . ILE B 1 20 ? 45.188 10.844 17.047 1 43.19 20 ILE B CA 1
ATOM 5235 C C . ILE B 1 20 ? 44.969 12.273 16.562 1 43.19 20 ILE B C 1
ATOM 5237 O O . ILE B 1 20 ? 44.656 12.5 15.391 1 43.19 20 ILE B O 1
ATOM 5241 N N . ARG B 1 21 ? 44.688 13.227 17.406 1 41.22 21 ARG B N 1
ATOM 5242 C CA . ARG B 1 21 ? 44.438 14.648 17.234 1 41.22 21 ARG B CA 1
ATOM 5243 C C . ARG B 1 21 ? 45.656 15.367 16.656 1 41.22 21 ARG B C 1
ATOM 5245 O O . ARG B 1 21 ? 46.594 15.664 17.375 1 41.22 21 ARG B O 1
ATOM 5252 N N . CYS B 1 22 ? 46.125 15.016 15.391 1 38.28 22 CYS B N 1
ATOM 5253 C CA . CYS B 1 22 ? 47.375 15.57 14.859 1 38.28 22 CYS B CA 1
ATOM 5254 C C . CYS B 1 22 ? 47.25 17.078 14.641 1 38.28 22 CYS B C 1
ATOM 5256 O O . CYS B 1 22 ? 46.25 17.547 14.102 1 38.28 22 CYS B O 1
ATOM 5258 N N . ASP B 1 23 ? 47.656 17.984 15.602 1 42.75 23 ASP B N 1
ATOM 5259 C CA . ASP B 1 23 ? 47.625 19.438 15.75 1 42.75 23 ASP B CA 1
ATOM 5260 C C . ASP B 1 23 ? 48.219 20.141 14.539 1 42.75 23 ASP B C 1
ATOM 5262 O O . ASP B 1 23 ? 48.344 21.359 14.508 1 42.75 23 ASP B O 1
ATOM 5266 N N . GLY B 1 24 ? 48.312 19.688 13.352 1 36.22 24 GLY B N 1
ATOM 5267 C CA . GLY B 1 24 ? 48.844 20.156 12.078 1 36.22 24 GLY B CA 1
ATOM 5268 C C . GLY B 1 24 ? 50.25 20.672 12.164 1 36.22 24 GLY B C 1
ATOM 5269 O O . GLY B 1 24 ? 50.812 21.141 11.164 1 36.22 24 GLY B O 1
ATOM 5270 N N . GLN B 1 25 ? 50.844 21.125 13.266 1 37.81 25 GLN B N 1
ATOM 5271 C CA . GLN B 1 25 ? 52.188 21.656 13.289 1 37.81 25 GLN B CA 1
ATOM 5272 C C . GLN B 1 25 ? 53.219 20.562 12.969 1 37.81 25 GLN B C 1
ATOM 5274 O O . GLN B 1 25 ? 54.25 20.844 12.383 1 37.81 25 GLN B O 1
ATOM 5279 N N . ASN B 1 26 ? 53.344 19.469 13.742 1 37.09 26 ASN B N 1
ATOM 5280 C CA . ASN B 1 26 ? 54.406 18.516 13.555 1 37.09 26 ASN B CA 1
ATOM 5281 C C . ASN B 1 26 ? 54.094 17.484 12.469 1 37.09 26 ASN B C 1
ATOM 5283 O O . ASN B 1 26 ? 53.062 16.797 12.555 1 37.09 26 ASN B O 1
ATOM 5287 N N . PRO B 1 27 ? 54.719 17.734 11.172 1 36.59 27 PRO B N 1
ATOM 5288 C CA . PRO B 1 27 ? 54.594 16.922 9.953 1 36.59 27 PRO B CA 1
ATOM 5289 C C . PRO B 1 27 ? 54.688 15.422 10.227 1 36.59 27 PRO B C 1
ATOM 5291 O O . PRO B 1 27 ? 55.562 14.984 10.969 1 36.59 27 PRO B O 1
ATOM 5294 N N . CYS B 1 28 ? 53.688 14.656 10.484 1 36.38 28 CYS B N 1
ATOM 5295 C CA . CYS B 1 28 ? 54.031 13.266 10.711 1 36.38 28 CYS B CA 1
ATOM 5296 C C . CYS B 1 28 ? 55 12.758 9.633 1 36.38 28 CYS B C 1
ATOM 5298 O O . CYS B 1 28 ? 55.031 13.305 8.539 1 36.38 28 CYS B O 1
ATOM 5300 N N . THR B 1 29 ? 56.219 12.219 9.859 1 35.75 29 THR B N 1
ATOM 5301 C CA . THR B 1 29 ? 57.406 11.852 9.062 1 35.75 29 THR B CA 1
ATOM 5302 C C . THR B 1 29 ? 56.969 11.219 7.738 1 35.75 29 THR B C 1
ATOM 5304 O O . THR B 1 29 ? 57.75 11.148 6.793 1 35.75 29 THR B O 1
ATOM 5307 N N . ASN B 1 30 ? 56.062 10.203 7.762 1 33.12 30 ASN B N 1
ATOM 5308 C CA . ASN B 1 30 ? 56.062 9.375 6.562 1 33.12 30 ASN B CA 1
ATOM 5309 C C . ASN B 1 30 ? 55.469 10.117 5.363 1 33.12 30 ASN B C 1
ATOM 5311 O O . ASN B 1 30 ? 54.625 11.008 5.527 1 33.12 30 ASN B O 1
ATOM 5315 N N . GLU B 1 31 ? 56.219 10.109 4.195 1 32.91 31 GLU B N 1
ATOM 5316 C CA . GLU B 1 31 ? 56.094 10.734 2.881 1 32.91 31 GLU B CA 1
ATOM 5317 C C . GLU B 1 31 ? 54.656 10.633 2.355 1 32.91 31 GLU B C 1
ATOM 5319 O O . GLU B 1 31 ? 54.188 9.539 2.062 1 32.91 31 GLU B O 1
ATOM 5324 N N . CYS B 1 32 ? 53.844 11.398 2.781 1 29.42 32 CYS B N 1
ATOM 5325 C CA . CYS B 1 32 ? 52.406 11.414 2.479 1 29.42 32 CYS B CA 1
ATOM 5326 C C . CYS B 1 32 ? 52.156 11.727 1.008 1 29.42 32 CYS B C 1
ATOM 5328 O O . CYS B 1 32 ? 52.219 12.883 0.597 1 29.42 32 CYS B O 1
ATOM 5330 N N . GLN B 1 33 ? 52.875 10.977 0.011 1 28.72 33 GLN B N 1
ATOM 5331 C CA . GLN B 1 33 ? 52.75 11.492 -1.35 1 28.72 33 GLN B CA 1
ATOM 5332 C C . GLN B 1 33 ? 51.312 11.492 -1.818 1 28.72 33 GLN B C 1
ATOM 5334 O O . GLN B 1 33 ? 50.594 10.5 -1.647 1 28.72 33 GLN B O 1
ATOM 5339 N N . TYR B 1 34 ? 50.75 12.633 -1.907 1 28.86 34 TYR B N 1
ATOM 5340 C CA . TYR B 1 34 ? 49.438 12.906 -2.443 1 28.86 34 TYR B CA 1
ATOM 5341 C C . TYR B 1 34 ? 49.344 12.523 -3.916 1 28.86 34 TYR B C 1
ATOM 5343 O O . TYR B 1 34 ? 50.031 13.133 -4.758 1 28.86 34 TYR B O 1
ATOM 5351 N N . GLN B 1 35 ? 49.562 11.289 -4.473 1 27.97 35 GLN B N 1
ATOM 5352 C CA . GLN B 1 35 ? 49.5 11.242 -5.93 1 27.97 35 GLN B CA 1
ATOM 5353 C C . GLN B 1 35 ? 48.094 11.391 -6.445 1 27.97 35 GLN B C 1
ATOM 5355 O O . GLN B 1 35 ? 47.156 10.75 -5.93 1 27.97 35 GLN B O 1
ATOM 5360 N N . PRO B 1 36 ? 47.781 12.539 -7.184 1 26.38 36 PRO B N 1
ATOM 5361 C CA . PRO B 1 36 ? 46.531 12.867 -7.855 1 26.38 36 PRO B CA 1
ATOM 5362 C C . PRO B 1 36 ? 46.031 11.75 -8.773 1 26.38 36 PRO B C 1
ATOM 5364 O O . PRO B 1 36 ? 46.812 11.164 -9.516 1 26.38 36 PRO B O 1
ATOM 5367 N N . SER B 1 37 ? 45.375 10.695 -8.43 1 24.28 37 SER B N 1
ATOM 5368 C CA . SER B 1 37 ? 45.156 9.641 -9.414 1 24.28 37 SER B CA 1
ATOM 5369 C C . SER B 1 37 ? 44.469 10.172 -10.656 1 24.28 37 SER B C 1
ATOM 5371 O O . SER B 1 37 ? 43.5 10.93 -10.547 1 24.28 37 SER B O 1
ATOM 5373 N N . ARG B 1 38 ? 45.188 10.438 -11.789 1 25.92 38 ARG B N 1
ATOM 5374 C CA . ARG B 1 38 ? 44.938 10.984 -13.117 1 25.92 38 ARG B CA 1
ATOM 5375 C C . ARG B 1 38 ? 43.812 10.234 -13.82 1 25.92 38 ARG B C 1
ATOM 5377 O O . ARG B 1 38 ? 43.531 10.484 -14.992 1 25.92 38 ARG B O 1
ATOM 5384 N N . ARG B 1 39 ? 43.531 9.039 -13.539 1 24.03 39 ARG B N 1
ATOM 5385 C CA . ARG B 1 39 ? 43.031 8.25 -14.656 1 24.03 39 ARG B CA 1
ATOM 5386 C C . ARG B 1 39 ? 41.625 8.719 -15.078 1 24.03 39 ARG B C 1
ATOM 5388 O O . ARG B 1 39 ? 40.625 8.203 -14.602 1 24.03 39 ARG B O 1
ATOM 5395 N N . GLY B 1 40 ? 41.344 10.086 -15.055 1 24.27 40 GLY B N 1
ATOM 5396 C CA . GLY B 1 40 ? 40 10.625 -15.328 1 24.27 40 GLY B CA 1
ATOM 5397 C C . GLY B 1 40 ? 39.594 10.453 -16.766 1 24.27 40 GLY B C 1
ATOM 5398 O O . GLY B 1 40 ? 40.219 11.008 -17.688 1 24.27 40 GLY B O 1
ATOM 5399 N N . GLY B 1 41 ? 39.281 9.266 -17.219 1 23.34 41 GLY B N 1
ATOM 5400 C CA . GLY B 1 41 ? 39.031 9.07 -18.641 1 23.34 41 GLY B CA 1
ATOM 5401 C C . GLY B 1 41 ? 38.094 10.102 -19.25 1 23.34 41 GLY B C 1
ATOM 5402 O O . GLY B 1 41 ? 37.281 10.695 -18.531 1 23.34 41 GLY B O 1
ATOM 5403 N N . ALA B 1 42 ? 38.438 10.656 -20.438 1 25.88 42 ALA B N 1
ATOM 5404 C CA . ALA B 1 42 ? 38.031 11.742 -21.312 1 25.88 42 ALA B CA 1
ATOM 5405 C C . ALA B 1 42 ? 36.562 11.609 -21.703 1 25.88 42 ALA B C 1
ATOM 5407 O O . ALA B 1 42 ? 36.062 10.5 -21.891 1 25.88 42 ALA B O 1
ATOM 5408 N N . ARG B 1 43 ? 35.812 12.742 -21.609 1 25.97 43 ARG B N 1
ATOM 5409 C CA . ARG B 1 43 ? 34.438 13.164 -21.812 1 25.97 43 ARG B CA 1
ATOM 5410 C C . ARG B 1 43 ? 34 12.961 -23.25 1 25.97 43 ARG B C 1
ATOM 5412 O O . ARG B 1 43 ? 34.656 13.461 -24.172 1 25.97 43 ARG B O 1
ATOM 5419 N N . ARG B 1 44 ? 33.406 11.859 -23.625 1 32.03 44 ARG B N 1
ATOM 5420 C CA . ARG B 1 44 ? 33.031 11.516 -25 1 32.03 44 ARG B CA 1
ATOM 5421 C C . ARG B 1 44 ? 32.281 12.672 -25.672 1 32.03 44 ARG B C 1
ATOM 5423 O O . ARG B 1 44 ? 31.516 13.375 -25.016 1 32.03 44 ARG B O 1
ATOM 5430 N N . GLY B 1 45 ? 32.719 13.359 -26.844 1 23.7 45 GLY B N 1
ATOM 5431 C CA . GLY B 1 45 ? 32.531 14.57 -27.625 1 23.7 45 GLY B CA 1
ATOM 5432 C C . GLY B 1 45 ? 31.125 14.758 -28.125 1 23.7 45 GLY B C 1
ATOM 5433 O O . GLY B 1 45 ? 30.266 13.891 -27.922 1 23.7 45 GLY B O 1
ATOM 5434 N N . PRO B 1 46 ? 30.828 15.969 -28.844 1 25.14 46 PRO B N 1
ATOM 5435 C CA . PRO B 1 46 ? 29.688 16.75 -29.328 1 25.14 46 PRO B CA 1
ATOM 5436 C C . PRO B 1 46 ? 28.781 15.969 -30.266 1 25.14 46 PRO B C 1
ATOM 5438 O O . PRO B 1 46 ? 27.609 16.312 -30.422 1 25.14 46 PRO B O 1
ATOM 5441 N N . VAL B 1 47 ? 29.344 14.992 -31 1 29.56 47 VAL B N 1
ATOM 5442 C CA . VAL B 1 47 ? 28.734 14.57 -32.25 1 29.56 47 VAL B CA 1
ATOM 5443 C C . VAL B 1 47 ? 27.453 13.781 -31.969 1 29.56 47 VAL B C 1
ATOM 5445 O O . VAL B 1 47 ? 26.469 13.914 -32.688 1 29.56 47 VAL B O 1
ATOM 5448 N N . ALA B 1 48 ? 27.625 12.898 -30.875 1 27.77 48 ALA B N 1
ATOM 5449 C CA . ALA B 1 48 ? 26.531 11.93 -30.844 1 27.77 48 ALA B CA 1
ATOM 5450 C C . ALA B 1 48 ? 25.234 12.578 -30.344 1 27.77 48 ALA B C 1
ATOM 5452 O O . ALA B 1 48 ? 24.172 11.953 -30.375 1 27.77 48 ALA B O 1
ATOM 5453 N N . ALA B 1 49 ? 25.375 13.781 -29.656 1 30.3 49 ALA B N 1
ATOM 5454 C CA . ALA B 1 49 ? 24.219 14.57 -29.266 1 30.3 49 ALA B CA 1
ATOM 5455 C C . ALA B 1 49 ? 23.406 15.008 -30.484 1 30.3 49 ALA B C 1
ATOM 5457 O O . ALA B 1 49 ? 22.188 15.125 -30.422 1 30.3 49 ALA B O 1
ATOM 5458 N N . GLU B 1 50 ? 24.203 15.266 -31.531 1 31.8 50 GLU B N 1
ATOM 5459 C CA . GLU B 1 50 ? 23.594 15.828 -32.719 1 31.8 50 GLU B CA 1
ATOM 5460 C C . GLU B 1 50 ? 22.594 14.852 -33.344 1 31.8 50 GLU B C 1
ATOM 5462 O O . GLU B 1 50 ? 21.531 15.258 -33.812 1 31.8 50 GLU B O 1
ATOM 5467 N N . GLU B 1 51 ? 23.062 13.523 -33.312 1 32.66 51 GLU B N 1
ATOM 5468 C CA . GLU B 1 51 ? 22.25 12.586 -34.094 1 32.66 51 GLU B CA 1
ATOM 5469 C C . GLU B 1 51 ? 20.891 12.344 -33.406 1 32.66 51 GLU B C 1
ATOM 5471 O O . GLU B 1 51 ? 19.891 12.164 -34.094 1 32.66 51 GLU B O 1
ATOM 5476 N N . ARG B 1 52 ? 21 12.375 -32.031 1 32.16 52 ARG B N 1
ATOM 5477 C CA . ARG B 1 52 ? 19.719 12.125 -31.375 1 32.16 52 ARG B CA 1
ATOM 5478 C C . ARG B 1 52 ? 18.781 13.312 -31.531 1 32.16 52 ARG B C 1
ATOM 5480 O O . ARG B 1 52 ? 17.562 13.164 -31.484 1 32.16 52 ARG B O 1
ATOM 5487 N N . ALA B 1 53 ? 19.344 14.602 -31.625 1 35.09 53 ALA B N 1
ATOM 5488 C CA . ALA B 1 53 ? 18.562 15.797 -31.922 1 35.09 53 ALA B CA 1
ATOM 5489 C C . ALA B 1 53 ? 17.812 15.656 -33.25 1 35.09 53 ALA B C 1
ATOM 5491 O O . ALA B 1 53 ? 16.672 16.078 -33.375 1 35.09 53 ALA B O 1
ATOM 5492 N N . ARG B 1 54 ? 18.578 15.031 -34.219 1 36.97 54 ARG B N 1
ATOM 5493 C CA . ARG B 1 54 ? 17.984 14.914 -35.562 1 36.97 54 ARG B CA 1
ATOM 5494 C C . ARG B 1 54 ? 16.766 14.008 -35.531 1 36.97 54 ARG B C 1
ATOM 5496 O O . ARG B 1 54 ? 15.734 14.336 -36.125 1 36.97 54 ARG B O 1
ATOM 5503 N N . LYS B 1 55 ? 17.047 12.891 -34.781 1 35.75 55 LYS B N 1
ATOM 5504 C CA . LYS B 1 55 ? 15.945 11.938 -34.875 1 35.75 55 LYS B CA 1
ATOM 5505 C C . LYS B 1 55 ? 14.703 12.453 -34.125 1 35.75 55 LYS B C 1
ATOM 5507 O O . LYS B 1 55 ? 13.578 12.18 -34.562 1 35.75 55 LYS B O 1
ATOM 5512 N N . LYS B 1 56 ? 14.992 13.219 -33 1 32.91 56 LYS B N 1
ATOM 5513 C CA . LYS B 1 56 ? 13.852 13.852 -32.344 1 32.91 56 LYS B CA 1
ATOM 5514 C C . LYS B 1 56 ? 13.156 14.844 -33.281 1 32.91 56 LYS B C 1
ATOM 5516 O O . LYS B 1 56 ? 11.93 14.938 -33.281 1 32.91 56 LYS B O 1
ATOM 5521 N N . ALA B 1 57 ? 14.008 15.594 -34.031 1 34.56 57 ALA B N 1
ATOM 5522 C CA . ALA B 1 57 ? 13.461 16.594 -34.938 1 34.56 57 ALA B CA 1
ATOM 5523 C C . ALA B 1 57 ? 12.516 15.953 -35.969 1 34.56 57 ALA B C 1
ATOM 5525 O O . ALA B 1 57 ? 11.484 16.531 -36.312 1 34.56 57 ALA B O 1
ATOM 5526 N N . GLN B 1 58 ? 13.07 14.742 -36.438 1 32.72 58 GLN B N 1
ATOM 5527 C CA . GLN B 1 58 ? 12.281 14.141 -37.531 1 32.72 58 GLN B CA 1
ATOM 5528 C C . GLN B 1 58 ? 10.898 13.727 -37 1 32.72 58 GLN B C 1
ATOM 5530 O O . GLN B 1 58 ? 9.914 13.812 -37.75 1 32.72 58 GLN B O 1
ATOM 5535 N N . ARG B 1 59 ? 11 13.234 -35.75 1 29.14 59 ARG B N 1
ATOM 5536 C CA . ARG B 1 59 ? 9.68 12.766 -35.344 1 29.14 59 ARG B CA 1
ATOM 5537 C C . ARG B 1 59 ? 8.719 13.938 -35.156 1 29.14 59 ARG B C 1
ATOM 5539 O O . ARG B 1 59 ? 7.5 13.773 -35.219 1 29.14 59 ARG B O 1
ATOM 5546 N N . LEU B 1 60 ? 9.367 15.164 -34.625 1 28.62 60 LEU B N 1
ATOM 5547 C CA . LEU B 1 60 ? 8.523 16.344 -34.438 1 28.62 60 LEU B CA 1
ATOM 5548 C C . LEU B 1 60 ? 7.863 16.734 -35.781 1 28.62 60 LEU B C 1
ATOM 5550 O O . LEU B 1 60 ? 6.719 17.203 -35.781 1 28.62 60 LEU B O 1
ATOM 5554 N N . GLN B 1 61 ? 8.812 16.641 -36.844 1 28.89 61 GLN B N 1
ATOM 5555 C CA . GLN B 1 61 ? 8.312 17.172 -38.094 1 28.89 61 GLN B CA 1
ATOM 5556 C C . GLN B 1 61 ? 7.039 16.469 -38.531 1 28.89 61 GLN B C 1
ATOM 5558 O O . GLN B 1 61 ? 6.137 17.078 -39.094 1 28.89 61 GLN B O 1
ATOM 5563 N N . ASN B 1 62 ? 7.156 15.094 -38.406 1 25.14 62 ASN B N 1
ATOM 5564 C CA . ASN B 1 62 ? 6.059 14.438 -39.094 1 25.14 62 ASN B CA 1
ATOM 5565 C C . ASN B 1 62 ? 4.715 14.727 -38.438 1 25.14 62 ASN B C 1
ATOM 5567 O O . ASN B 1 62 ? 3.664 14.359 -38.969 1 25.14 62 ASN B O 1
ATOM 5571 N N . ALA B 1 63 ? 4.859 14.984 -37.062 1 23.78 63 ALA B N 1
ATOM 5572 C CA . ALA B 1 63 ? 3.564 15.172 -36.406 1 23.78 63 ALA B CA 1
ATOM 5573 C C . ALA B 1 63 ? 2.893 16.453 -36.875 1 23.78 63 ALA B C 1
ATOM 5575 O O . ALA B 1 63 ? 1.781 16.781 -36.469 1 23.78 63 ALA B O 1
ATOM 5576 N N . THR B 1 64 ? 3.797 17.391 -37.406 1 22.86 64 THR B N 1
ATOM 5577 C CA . THR B 1 64 ? 3.225 18.703 -37.688 1 22.86 64 THR B CA 1
ATOM 5578 C C . THR B 1 64 ? 2.109 18.594 -38.719 1 22.86 64 THR B C 1
ATOM 5580 O O . THR B 1 64 ? 1.312 19.516 -38.906 1 22.86 64 THR B O 1
ATOM 5583 N N . ARG B 1 65 ? 2.393 17.656 -39.719 1 22.89 65 ARG B N 1
ATOM 5584 C CA . ARG B 1 65 ? 1.699 18.016 -40.938 1 22.89 65 ARG B CA 1
ATOM 5585 C C . ARG B 1 65 ? 0.187 17.938 -40.781 1 22.89 65 ARG B C 1
ATOM 5587 O O . ARG B 1 65 ? -0.57 18.438 -41.594 1 22.89 65 ARG B O 1
ATOM 5594 N N . VAL B 1 66 ? -0.294 16.891 -40.031 1 20.8 66 VAL B N 1
ATOM 5595 C CA . VAL B 1 66 ? -1.562 16.484 -40.625 1 20.8 66 VAL B CA 1
ATOM 5596 C C . VAL B 1 66 ? -2.629 17.531 -40.344 1 20.8 66 VAL B C 1
ATOM 5598 O O . VAL B 1 66 ? -3.654 17.594 -41 1 20.8 66 VAL B O 1
ATOM 5601 N N . SER B 1 67 ? -2.475 18.25 -39.156 1 19 67 SER B N 1
ATOM 5602 C CA . SER B 1 67 ? -3.787 18.75 -38.75 1 19 67 SER B CA 1
ATOM 5603 C C . SER B 1 67 ? -4.172 20 -39.562 1 19 67 SER B C 1
ATOM 5605 O O . SER B 1 67 ? -4.254 21.094 -39 1 19 67 SER B O 1
ATOM 5607 N N . ASP B 1 68 ? -3.838 20.016 -40.781 1 17.55 68 ASP B N 1
ATOM 5608 C CA . ASP B 1 68 ? -4.109 21.266 -41.469 1 17.55 68 ASP B CA 1
ATOM 5609 C C . ASP B 1 68 ? -5.586 21.641 -41.375 1 17.55 68 ASP B C 1
ATOM 5611 O O . ASP B 1 68 ? -5.961 22.797 -41.625 1 17.55 68 ASP B O 1
ATOM 5615 N N . HIS B 1 69 ? -6.539 20.688 -41.406 1 16.81 69 HIS B N 1
ATOM 5616 C CA . HIS B 1 69 ? -7.641 21.172 -42.25 1 16.81 69 HIS B CA 1
ATOM 5617 C C . HIS B 1 69 ? -8.352 22.359 -41.594 1 16.81 69 HIS B C 1
ATOM 5619 O O . HIS B 1 69 ? -8.461 22.406 -40.375 1 16.81 69 HIS B O 1
ATOM 5625 N N . ALA B 1 70 ? -8.633 23.359 -42.375 1 17.25 70 ALA B N 1
ATOM 5626 C CA . ALA B 1 70 ? -8.984 24.766 -42.531 1 17.25 70 ALA B CA 1
ATOM 5627 C C . ALA B 1 70 ? -10.422 25.016 -42.094 1 17.25 70 ALA B C 1
ATOM 5629 O O . ALA B 1 70 ? -10.992 26.078 -42.375 1 17.25 70 ALA B O 1
ATOM 5630 N N . ILE B 1 71 ? -10.953 24.312 -40.969 1 17.58 71 ILE B N 1
ATOM 5631 C CA . ILE B 1 71 ? -12.398 24.516 -40.938 1 17.58 71 ILE B CA 1
ATOM 5632 C C . ILE B 1 71 ? -12.719 26 -40.875 1 17.58 71 ILE B C 1
ATOM 5634 O O . ILE B 1 71 ? -12.195 26.719 -40 1 17.58 71 ILE B O 1
ATOM 5638 N N . THR B 1 72 ? -13.297 26.5 -41.969 1 15.95 72 THR B N 1
ATOM 5639 C CA . THR B 1 72 ? -13.898 27.734 -42.469 1 15.95 72 THR B CA 1
ATOM 5640 C C . THR B 1 72 ? -14.883 28.312 -41.469 1 15.95 72 THR B C 1
ATOM 5642 O O . THR B 1 72 ? -15.414 27.594 -40.625 1 15.95 72 THR B O 1
ATOM 5645 N N . ASN B 1 73 ? -15.055 29.641 -41.469 1 16.7 73 ASN B N 1
ATOM 5646 C CA . ASN B 1 73 ? -15.414 30.891 -40.812 1 16.7 73 ASN B CA 1
ATOM 5647 C C . ASN B 1 73 ? -16.922 31.031 -40.625 1 16.7 73 ASN B C 1
ATOM 5649 O O . ASN B 1 73 ? -17.391 31.984 -40 1 16.7 73 ASN B O 1
ATOM 5653 N N . ASP B 1 74 ? -17.781 30.156 -41.219 1 15.8 74 ASP B N 1
ATOM 5654 C CA . ASP B 1 74 ? -18.922 30.938 -41.688 1 15.8 74 ASP B CA 1
ATOM 5655 C C . ASP B 1 74 ? -19.688 31.547 -40.5 1 15.8 74 ASP B C 1
ATOM 5657 O O . ASP B 1 74 ? -19.609 31.047 -39.375 1 15.8 74 ASP B O 1
ATOM 5661 N N . ALA B 1 75 ? -20.516 32.594 -40.844 1 17.11 75 ALA B N 1
ATOM 5662 C CA . ALA B 1 75 ? -21.156 33.844 -40.469 1 17.11 75 ALA B CA 1
ATOM 5663 C C . ALA B 1 75 ? -22.422 33.562 -39.625 1 17.11 75 ALA B C 1
ATOM 5665 O O . ALA B 1 75 ? -23.031 34.5 -39.125 1 17.11 75 ALA B O 1
ATOM 5666 N N . PHE B 1 76 ? -22.781 32.281 -39.188 1 15.76 76 PHE B N 1
ATOM 5667 C CA . PHE B 1 76 ? -24.234 32.406 -39.156 1 15.76 76 PHE B CA 1
ATOM 5668 C C . PHE B 1 76 ? -24.688 33.469 -38.188 1 15.76 76 PHE B C 1
ATOM 5670 O O . PHE B 1 76 ? -24.031 33.688 -37.156 1 15.76 76 PHE B O 1
ATOM 5677 N N . THR B 1 77 ? -25.703 34.25 -38.562 1 15.43 77 THR B N 1
ATOM 5678 C CA . THR B 1 77 ? -26.484 35.469 -38.406 1 15.43 77 THR B CA 1
ATOM 5679 C C . THR B 1 77 ? -27.406 35.375 -37.219 1 15.43 77 THR B C 1
ATOM 5681 O O . THR B 1 77 ? -28.266 36.25 -37 1 15.43 77 THR B O 1
ATOM 5684 N N . LEU B 1 78 ? -26.953 34.625 -36.219 1 14.78 78 LEU B N 1
ATOM 5685 C CA . LEU B 1 78 ? -28.109 34.5 -35.344 1 14.78 78 LEU B CA 1
ATOM 5686 C C . LEU B 1 78 ? -28.672 35.875 -34.969 1 14.78 78 LEU B C 1
ATOM 5688 O O . LEU B 1 78 ? -27.922 36.75 -34.5 1 14.78 78 LEU B O 1
ATOM 5692 N N . THR B 1 79 ? -29.859 36.094 -35.344 1 14.66 79 THR B N 1
ATOM 5693 C CA . THR B 1 79 ? -30.875 37.125 -35.312 1 14.66 79 THR B CA 1
ATOM 5694 C C . THR B 1 79 ? -31.156 37.562 -33.875 1 14.66 79 THR B C 1
ATOM 5696 O O . THR B 1 79 ? -30.984 36.781 -32.938 1 14.66 79 THR B O 1
ATOM 5699 N N . ARG B 1 80 ? -31.625 38.812 -33.781 1 16.25 80 ARG B N 1
ATOM 5700 C CA . ARG B 1 80 ? -31.734 40.031 -32.969 1 16.25 80 ARG B CA 1
ATOM 5701 C C . ARG B 1 80 ? -32.719 39.812 -31.828 1 16.25 80 ARG B C 1
ATOM 5703 O O . ARG B 1 80 ? -32.469 40.25 -30.703 1 16.25 80 ARG B O 1
ATOM 5710 N N . PRO B 1 81 ? -34.094 39.5 -31.906 1 14.87 81 PRO B N 1
ATOM 5711 C CA . PRO B 1 81 ? -35 40.594 -31.547 1 14.87 81 PRO B CA 1
ATOM 5712 C C . PRO B 1 81 ? -35.344 40.625 -30.062 1 14.87 81 PRO B C 1
ATOM 5714 O O . PRO B 1 81 ? -35.25 41.656 -29.422 1 14.87 81 PRO B O 1
ATOM 5717 N N . HIS B 1 82 ? -36.281 39.781 -29.547 1 14.71 82 HIS B N 1
ATOM 5718 C CA . HIS B 1 82 ? -37.594 40.312 -29.156 1 14.71 82 HIS B CA 1
ATOM 5719 C C . HIS B 1 82 ? -37.562 40.812 -27.719 1 14.71 82 HIS B C 1
ATOM 5721 O O . HIS B 1 82 ? -36.688 40.469 -26.938 1 14.71 82 HIS B O 1
ATOM 5727 N N . THR B 1 83 ? -38.844 41 -27.047 1 15.23 83 THR B N 1
ATOM 5728 C CA . THR B 1 83 ? -39.781 41.969 -26.5 1 15.23 83 THR B CA 1
ATOM 5729 C C . THR B 1 83 ? -39.781 41.906 -24.969 1 15.23 83 THR B C 1
ATOM 5731 O O . THR B 1 83 ? -39.812 42.938 -24.297 1 15.23 83 THR B O 1
ATOM 5734 N N . ALA B 1 84 ? -40.156 40.812 -24.234 1 15.66 84 ALA B N 1
ATOM 5735 C CA . ALA B 1 84 ? -41.375 41.094 -23.469 1 15.66 84 ALA B CA 1
ATOM 5736 C C . ALA B 1 84 ? -41.062 41.844 -22.172 1 15.66 84 ALA B C 1
ATOM 5738 O O . ALA B 1 84 ? -39.969 41.688 -21.625 1 15.66 84 ALA B O 1
ATOM 5739 N N . GLN B 1 85 ? -42.125 42.531 -21.484 1 15.51 85 GLN B N 1
ATOM 5740 C CA . GLN B 1 85 ? -42.688 43.656 -20.719 1 15.51 85 GLN B CA 1
ATOM 5741 C C . GLN B 1 85 ? -42.656 43.375 -19.219 1 15.51 85 GLN B C 1
ATOM 5743 O O . GLN B 1 85 ? -42.812 44.281 -18.406 1 15.51 85 GLN B O 1
ATOM 5748 N N . ILE B 1 86 ? -42.469 42.25 -18.672 1 15.65 86 ILE B N 1
ATOM 5749 C CA . ILE B 1 86 ? -43.438 42.188 -17.578 1 15.65 86 ILE B CA 1
ATOM 5750 C C . ILE B 1 86 ? -43.031 43.219 -16.516 1 15.65 86 ILE B C 1
ATOM 5752 O O . ILE B 1 86 ? -41.875 43.375 -16.203 1 15.65 86 ILE B O 1
ATOM 5756 N N . ASN B 1 87 ? -44.062 43.812 -15.633 1 15.02 87 ASN B N 1
ATOM 5757 C CA . ASN B 1 87 ? -44.594 44.938 -14.891 1 15.02 87 ASN B CA 1
ATOM 5758 C C . ASN B 1 87 ? -44.031 45 -13.477 1 15.02 87 ASN B C 1
ATOM 5760 O O . ASN B 1 87 ? -43.594 46.062 -13.031 1 15.02 87 ASN B O 1
ATOM 5764 N N . ALA B 1 88 ? -44.406 44.156 -12.469 1 15.45 88 ALA B N 1
ATOM 5765 C CA . ALA B 1 88 ? -45.25 44.688 -11.398 1 15.45 88 ALA B CA 1
ATOM 5766 C C . ALA B 1 88 ? -44.406 45.375 -10.32 1 15.45 88 ALA B C 1
ATOM 5768 O O . ALA B 1 88 ? -43.188 45.406 -10.406 1 15.45 88 ALA B O 1
ATOM 5769 N N . ALA B 1 89 ? -44.5 44.875 -8.992 1 15.61 89 ALA B N 1
ATOM 5770 C CA . ALA B 1 89 ? -45.156 45.562 -7.883 1 15.61 89 ALA B CA 1
ATOM 5771 C C . ALA B 1 89 ? -44.156 46.375 -7.082 1 15.61 89 ALA B C 1
ATOM 5773 O O . ALA B 1 89 ? -42.938 46.188 -7.188 1 15.61 89 ALA B O 1
ATOM 5774 N N . THR B 1 90 ? -44.562 46.719 -5.762 1 15.92 90 THR B N 1
ATOM 5775 C CA . THR B 1 90 ? -44.812 47.906 -4.957 1 15.92 90 THR B CA 1
ATOM 5776 C C . THR B 1 90 ? -43.625 48.25 -4.09 1 15.92 90 THR B C 1
ATOM 5778 O O . THR B 1 90 ? -42.812 47.375 -3.754 1 15.92 90 THR B O 1
ATOM 5781 N N . PRO B 1 91 ? -43.594 49.469 -3.381 1 15.95 91 PRO B N 1
ATOM 5782 C CA . PRO B 1 91 ? -42.688 50.562 -2.98 1 15.95 91 PRO B CA 1
ATOM 5783 C C . PRO B 1 91 ? -42.188 50.406 -1.546 1 15.95 91 PRO B C 1
ATOM 5785 O O . PRO B 1 91 ? -41.281 51.125 -1.12 1 15.95 91 PRO B O 1
ATOM 5788 N N . VAL B 1 92 ? -42.312 49.312 -0.711 1 16.86 92 VAL B N 1
ATOM 5789 C CA . VAL B 1 92 ? -42.688 49.75 0.633 1 16.86 92 VAL B CA 1
ATOM 5790 C C . VAL B 1 92 ? -41.5 50.531 1.245 1 16.86 92 VAL B C 1
ATOM 5792 O O . VAL B 1 92 ? -40.344 50.219 0.987 1 16.86 92 VAL B O 1
ATOM 5795 N N . SER B 1 93 ? -41.781 51.469 2.297 1 15.65 93 SER B N 1
ATOM 5796 C CA . SER B 1 93 ? -41.406 52.781 2.838 1 15.65 93 SER B CA 1
ATOM 5797 C C . SER B 1 93 ? -40.312 52.656 3.893 1 15.65 93 SER B C 1
ATOM 5799 O O . SER B 1 93 ? -40.438 51.875 4.828 1 15.65 93 SER B O 1
ATOM 5801 N N . LEU B 1 94 ? -39.125 52.938 3.727 1 16.28 94 LEU B N 1
ATOM 5802 C CA . LEU B 1 94 ? -37.906 52.844 4.512 1 16.28 94 LEU B CA 1
ATOM 5803 C C . LEU B 1 94 ? -37.906 53.875 5.648 1 16.28 94 LEU B C 1
ATOM 5805 O O . LEU B 1 94 ? -37.844 55.094 5.406 1 16.28 94 LEU B O 1
ATOM 5809 N N . PRO B 1 95 ? -38.781 53.656 6.695 1 15.79 95 PRO B N 1
ATOM 5810 C CA . PRO B 1 95 ? -38.844 54.875 7.492 1 15.79 95 PRO B CA 1
ATOM 5811 C C . PRO B 1 95 ? -37.469 55.406 7.879 1 15.79 95 PRO B C 1
ATOM 5813 O O . PRO B 1 95 ? -36.5 54.688 7.816 1 15.79 95 PRO B O 1
ATOM 5816 N N . SER B 1 96 ? -37.531 56.688 8.57 1 15.27 96 SER B N 1
ATOM 5817 C CA . SER B 1 96 ? -36.812 57.938 8.68 1 15.27 96 SER B CA 1
ATOM 5818 C C . SER B 1 96 ? -35.688 57.875 9.695 1 15.27 96 SER B C 1
ATOM 5820 O O . SER B 1 96 ? -35.625 56.938 10.508 1 15.27 96 SER B O 1
ATOM 5822 N N . PRO B 1 97 ? -35.125 59.062 10.18 1 16.12 97 PRO B N 1
ATOM 5823 C CA . PRO B 1 97 ? -33.875 59.781 10.422 1 16.12 97 PRO B CA 1
ATOM 5824 C C . PRO B 1 97 ? -33.469 59.75 11.891 1 16.12 97 PRO B C 1
ATOM 5826 O O . PRO B 1 97 ? -32.312 60.031 12.219 1 16.12 97 PRO B O 1
ATOM 5829 N N . SER B 1 98 ? -34.156 59.125 12.906 1 15.83 98 SER B N 1
ATOM 5830 C CA . SER B 1 98 ? -34.219 60.125 13.984 1 15.83 98 SER B CA 1
ATOM 5831 C C . SER B 1 98 ? -32.812 60.438 14.5 1 15.83 98 SER B C 1
ATOM 5833 O O . SER B 1 98 ? -31.891 59.656 14.344 1 15.83 98 SER B O 1
ATOM 5835 N N . PRO B 1 99 ? -32.656 61.594 15.477 1 16.02 99 PRO B N 1
ATOM 5836 C CA . PRO B 1 99 ? -31.797 62.719 15.82 1 16.02 99 PRO B CA 1
ATOM 5837 C C . PRO B 1 99 ? -30.719 62.344 16.844 1 16.02 99 PRO B C 1
ATOM 5839 O O . PRO B 1 99 ? -30.859 61.375 17.578 1 16.02 99 PRO B O 1
ATOM 5842 N N . ILE B 1 100 ? -29.5 62.969 16.797 1 17.45 100 ILE B N 1
ATOM 5843 C CA . ILE B 1 100 ? -28.125 63.031 17.266 1 17.45 100 ILE B CA 1
ATOM 5844 C C . ILE B 1 100 ? -28.078 63.562 18.703 1 17.45 100 ILE B C 1
ATOM 5846 O O . ILE B 1 100 ? -27.016 63.656 19.297 1 17.45 100 ILE B O 1
ATOM 5850 N N . GLU B 1 101 ? -29.141 63.438 19.594 1 15.27 101 GLU B N 1
ATOM 5851 C CA . GLU B 1 101 ? -29.016 64.5 20.578 1 15.27 101 GLU B CA 1
ATOM 5852 C C . GLU B 1 101 ? -27.734 64.375 21.406 1 15.27 101 GLU B C 1
ATOM 5854 O O . GLU B 1 101 ? -27.266 63.25 21.625 1 15.27 101 GLU B O 1
ATOM 5859 N N . THR B 1 102 ? -27.016 65.562 21.859 1 16.39 102 THR B N 1
ATOM 5860 C CA . THR B 1 102 ? -25.844 66.312 22.344 1 16.39 102 THR B CA 1
ATOM 5861 C C . THR B 1 102 ? -25.703 66.125 23.859 1 16.39 102 THR B C 1
ATOM 5863 O O . THR B 1 102 ? -24.672 66.562 24.438 1 16.39 102 THR B O 1
ATOM 5866 N N . GLY B 1 103 ? -26.5 65.5 24.719 1 15.21 103 GLY B N 1
ATOM 5867 C CA . GLY B 1 103 ? -26.625 66.25 25.953 1 15.21 103 GLY B CA 1
ATOM 5868 C C . GLY B 1 103 ? -25.344 66.375 26.734 1 15.21 103 GLY B C 1
ATOM 5869 O O . GLY B 1 103 ? -24.406 65.562 26.516 1 15.21 103 GLY B O 1
ATOM 5870 N N . TYR B 1 104 ? -25.281 67.375 27.859 1 15.8 104 TYR B N 1
ATOM 5871 C CA . TYR B 1 104 ? -24.547 68.375 28.625 1 15.8 104 TYR B CA 1
ATOM 5872 C C . TYR B 1 104 ? -23.844 67.75 29.828 1 15.8 104 TYR B C 1
ATOM 5874 O O . TYR B 1 104 ? -22.641 67.938 30 1 15.8 104 TYR B O 1
ATOM 5882 N N . ARG B 1 105 ? -24.359 67.688 31.219 1 16.06 105 ARG B N 1
ATOM 5883 C CA . ARG B 1 105 ? -23.969 68.688 32.219 1 16.06 105 ARG B CA 1
ATOM 5884 C C . ARG B 1 105 ? -22.844 68.125 33.094 1 16.06 105 ARG B C 1
ATOM 5886 O O . ARG B 1 105 ? -22.516 66.938 33.062 1 16.06 105 ARG B O 1
ATOM 5893 N N . PRO B 1 106 ? -22.953 68.375 34.625 1 16.23 106 PRO B N 1
ATOM 5894 C CA . PRO B 1 106 ? -22.25 69.188 35.656 1 16.23 106 PRO B CA 1
ATOM 5895 C C . PRO B 1 106 ? -21.266 68.312 36.469 1 16.23 106 PRO B C 1
ATOM 5897 O O . PRO B 1 106 ? -21.312 67.125 36.406 1 16.23 106 PRO B O 1
ATOM 5900 N N . SER B 1 107 ? -20.625 68.938 37.656 1 16.53 107 SER B N 1
ATOM 5901 C CA . SER B 1 107 ? -19.406 69.312 38.375 1 16.53 107 SER B CA 1
ATOM 5902 C C . SER B 1 107 ? -19.188 68.312 39.562 1 16.53 107 SER B C 1
ATOM 5904 O O . SER B 1 107 ? -18.047 68 39.875 1 16.53 107 SER B O 1
ATOM 5906 N N . ASP B 1 108 ? -20.156 67.812 40.438 1 15.38 108 ASP B N 1
ATOM 5907 C CA . ASP B 1 108 ? -20 68.188 41.812 1 15.38 108 ASP B CA 1
ATOM 5908 C C . ASP B 1 108 ? -18.953 67.312 42.5 1 15.38 108 ASP B C 1
ATOM 5910 O O . ASP B 1 108 ? -18.625 66.25 42.031 1 15.38 108 ASP B O 1
ATOM 5914 N N . THR B 1 109 ? -18.859 67.438 44 1 16.12 109 THR B N 1
ATOM 5915 C CA . THR B 1 109 ? -17.984 67.812 45.094 1 16.12 109 THR B CA 1
ATOM 5916 C C . THR B 1 109 ? -17.469 66.562 45.844 1 16.12 109 THR B C 1
ATOM 5918 O O . THR B 1 109 ? -16.281 66.438 46.156 1 16.12 109 THR B O 1
ATOM 5921 N N . PRO B 1 110 ? -18.281 65.562 46.594 1 16.31 110 PRO B N 1
ATOM 5922 C CA . PRO B 1 110 ? -18.031 65.688 48.031 1 16.31 110 PRO B CA 1
ATOM 5923 C C . PRO B 1 110 ? -16.828 64.812 48.469 1 16.31 110 PRO B C 1
ATOM 5925 O O . PRO B 1 110 ? -16.391 63.938 47.75 1 16.31 110 PRO B O 1
ATOM 5928 N N . GLN B 1 111 ? -16.516 64.75 49.938 1 16.59 111 GLN B N 1
ATOM 5929 C CA . GLN B 1 111 ? -15.523 64.938 51 1 16.59 111 GLN B CA 1
ATOM 5930 C C . GLN B 1 111 ? -14.977 63.625 51.5 1 16.59 111 GLN B C 1
ATOM 5932 O O . GLN B 1 111 ? -13.766 63.469 51.688 1 16.59 111 GLN B O 1
ATOM 5937 N N . GLU B 1 112 ? -15.797 62.625 52.188 1 16.02 112 GLU B N 1
ATOM 5938 C CA . GLU B 1 112 ? -15.531 62.469 53.625 1 16.02 112 GLU B CA 1
ATOM 5939 C C . GLU B 1 112 ? -14.344 61.531 53.844 1 16.02 112 GLU B C 1
ATOM 5941 O O . GLU B 1 112 ? -13.93 60.812 52.938 1 16.02 112 GLU B O 1
ATOM 5946 N N . ASN B 1 113 ? -14.422 60.594 55.094 1 17.58 113 ASN B N 1
ATOM 5947 C CA . ASN B 1 113 ? -13.773 60.5 56.375 1 17.58 113 ASN B CA 1
ATOM 5948 C C . ASN B 1 113 ? -12.727 59.375 56.406 1 17.58 113 ASN B C 1
ATOM 5950 O O . ASN B 1 113 ? -12.789 58.438 55.594 1 17.58 113 ASN B O 1
ATOM 5954 N N . LEU B 1 114 ? -11.781 59.312 57.5 1 18 114 LEU B N 1
ATOM 5955 C CA . LEU B 1 114 ? -10.406 59.125 58 1 18 114 LEU B CA 1
ATOM 5956 C C . LEU B 1 114 ? -10.18 57.719 58.5 1 18 114 LEU B C 1
ATOM 5958 O O . LEU B 1 114 ? -9.039 57.25 58.594 1 18 114 LEU B O 1
ATOM 5962 N N . VAL B 1 115 ? -11.211 56.781 58.906 1 18.72 115 VAL B N 1
ATOM 5963 C CA . VAL B 1 115 ? -10.93 56.188 60.188 1 18.72 115 VAL B CA 1
ATOM 5964 C C . VAL B 1 115 ? -9.844 55.125 60.062 1 18.72 115 VAL B C 1
ATOM 5966 O O . VAL B 1 115 ? -9.922 54.281 59.188 1 18.72 115 VAL B O 1
ATOM 5969 N N . SER B 1 116 ? -8.695 55.188 60.906 1 18.19 116 SER B N 1
ATOM 5970 C CA . SER B 1 116 ? -7.328 54.719 61.094 1 18.19 116 SER B CA 1
ATOM 5971 C C . SER B 1 116 ? -7.305 53.312 61.656 1 18.19 116 SER B C 1
ATOM 5973 O O . SER B 1 116 ? -6.242 52.688 61.781 1 18.19 116 SER B O 1
ATOM 5975 N N . PRO B 1 117 ? -8.422 52.531 62.125 1 18.58 117 PRO B N 1
ATOM 5976 C CA . PRO B 1 117 ? -8.133 51.938 63.438 1 18.58 117 PRO B CA 1
ATOM 5977 C C . PRO B 1 117 ? -7.043 50.844 63.375 1 18.58 117 PRO B C 1
ATOM 5979 O O . PRO B 1 117 ? -6.758 50.312 62.281 1 18.58 117 PRO B O 1
ATOM 5982 N N . GLY B 1 118 ? -6.469 50.281 64.625 1 19.48 118 GLY B N 1
ATOM 5983 C CA . GLY B 1 118 ? -5.355 49.844 65.5 1 19.48 118 GLY B CA 1
ATOM 5984 C C . GLY B 1 118 ? -5.188 48.344 65.5 1 19.48 118 GLY B C 1
ATOM 5985 O O . GLY B 1 118 ? -4.395 47.812 66.312 1 19.48 118 GLY B O 1
ATOM 5986 N N . PHE B 1 119 ? -5.652 47.438 64.625 1 20.56 119 PHE B N 1
ATOM 5987 C CA . PHE B 1 119 ? -5.863 46.125 65.188 1 20.56 119 PHE B CA 1
ATOM 5988 C C . PHE B 1 119 ? -4.543 45.5 65.688 1 20.56 119 PHE B C 1
ATOM 5990 O O . PHE B 1 119 ? -3.516 45.656 65 1 20.56 119 PHE B O 1
ATOM 5997 N N . PRO B 1 120 ? -4.488 44.969 66.938 1 21.31 120 PRO B N 1
ATOM 5998 C CA . PRO B 1 120 ? -3.461 44.531 67.875 1 21.31 120 PRO B CA 1
ATOM 5999 C C . PRO B 1 120 ? -2.734 43.281 67.438 1 21.31 120 PRO B C 1
ATOM 6001 O O . PRO B 1 120 ? -3.295 42.469 66.688 1 21.31 120 PRO B O 1
ATOM 6004 N N . LEU B 1 121 ? -1.33 43.156 67.625 1 20.47 121 LEU B N 1
ATOM 6005 C CA . LEU B 1 121 ? -0.144 42.375 67.25 1 20.47 121 LEU B CA 1
ATOM 6006 C C . LEU B 1 121 ? -0.088 41.062 68.062 1 20.47 121 LEU B C 1
ATOM 6008 O O . LEU B 1 121 ? 0.521 41 69.125 1 20.47 121 LEU B O 1
ATOM 6012 N N . SER B 1 122 ? -1.254 40.344 68.312 1 21.42 122 SER B N 1
ATOM 6013 C CA . SER B 1 122 ? -1.021 39.375 69.375 1 21.42 122 SER B CA 1
ATOM 6014 C C . SER B 1 122 ? 0.106 38.406 69 1 21.42 122 SER B C 1
ATOM 6016 O O . SER B 1 122 ? 0.352 38.156 67.812 1 21.42 122 SER B O 1
ATOM 6018 N N . PRO B 1 123 ? 0.835 37.844 70.062 1 22.48 123 PRO B N 1
ATOM 6019 C CA . PRO B 1 123 ? 2.154 37.25 70.25 1 22.48 123 PRO B CA 1
ATOM 6020 C C . PRO B 1 123 ? 2.252 35.844 69.625 1 22.48 123 PRO B C 1
ATOM 6022 O O . PRO B 1 123 ? 1.235 35.156 69.5 1 22.48 123 PRO B O 1
ATOM 6025 N N . LYS B 1 124 ? 3.438 35.406 69 1 23.36 124 LYS B N 1
ATOM 6026 C CA . LYS B 1 124 ? 4.066 34.406 68.125 1 23.36 124 LYS B CA 1
ATOM 6027 C C . LYS B 1 124 ? 4.277 33.094 68.812 1 23.36 124 LYS B C 1
ATOM 6029 O O . LYS B 1 124 ? 5.238 32.938 69.625 1 23.36 124 LYS B O 1
ATOM 6034 N N . GLY B 1 125 ? 3.199 32.531 69.562 1 22.52 125 GLY B N 1
ATOM 6035 C CA . GLY B 1 125 ? 3.641 31.438 70.375 1 22.52 125 GLY B CA 1
ATOM 6036 C C . GLY B 1 125 ? 4.387 30.359 69.625 1 22.52 125 GLY B C 1
ATOM 6037 O O . GLY B 1 125 ? 4.352 30.344 68.375 1 22.52 125 GLY B O 1
ATOM 6038 N N . PRO B 1 126 ? 5.188 29.375 70.375 1 26.31 126 PRO B N 1
ATOM 6039 C CA . PRO B 1 126 ? 6.309 28.484 70.062 1 26.31 126 PRO B CA 1
ATOM 6040 C C . PRO B 1 126 ? 5.898 27.281 69.188 1 26.31 126 PRO B C 1
ATOM 6042 O O . PRO B 1 126 ? 5.18 26.406 69.688 1 26.31 126 PRO B O 1
ATOM 6045 N N . GLY B 1 127 ? 5.195 27.359 68.062 1 22.2 127 GLY B N 1
ATOM 6046 C CA . GLY B 1 127 ? 4.543 26.156 67.562 1 22.2 127 GLY B CA 1
ATOM 6047 C C . GLY B 1 127 ? 5.523 25.062 67.188 1 22.2 127 GLY B C 1
ATOM 6048 O O . GLY B 1 127 ? 6.66 25.328 66.812 1 22.2 127 GLY B O 1
ATOM 6049 N N . THR B 1 128 ? 5.348 23.797 67.812 1 28.52 128 THR B N 1
ATOM 6050 C CA . THR B 1 128 ? 5.949 22.469 67.812 1 28.52 128 THR B CA 1
ATOM 6051 C C . THR B 1 128 ? 6.078 21.969 66.375 1 28.52 128 THR B C 1
ATOM 6053 O O . THR B 1 128 ? 5.113 22.016 65.562 1 28.52 128 THR B O 1
ATOM 6056 N N . GLY B 1 129 ? 7.293 21.953 65.812 1 24.73 129 GLY B N 1
ATOM 6057 C CA . GLY B 1 129 ? 7.809 21.656 64.438 1 24.73 129 GLY B CA 1
ATOM 6058 C C . GLY B 1 129 ? 7.508 20.234 64 1 24.73 129 GLY B C 1
ATOM 6059 O O . GLY B 1 129 ? 8.344 19.344 64.188 1 24.73 129 GLY B O 1
ATOM 6060 N N . GLN B 1 130 ? 6.348 19.609 64.375 1 27.58 130 GLN B N 1
ATOM 6061 C CA . GLN B 1 130 ? 6.184 18.266 63.844 1 27.58 130 GLN B CA 1
ATOM 6062 C C . GLN B 1 130 ? 6.465 18.219 62.344 1 27.58 130 GLN B C 1
ATOM 6064 O O . GLN B 1 130 ? 5.867 18.984 61.594 1 27.58 130 GLN B O 1
ATOM 6069 N N . GLU B 1 131 ? 7.684 17.781 62.062 1 28.88 131 GLU B N 1
ATOM 6070 C CA . GLU B 1 131 ? 8.234 17.5 60.719 1 28.88 131 GLU B CA 1
ATOM 6071 C C . GLU B 1 131 ? 7.254 16.688 59.906 1 28.88 131 GLU B C 1
ATOM 6073 O O . GLU B 1 131 ? 6.949 15.539 60.219 1 28.88 131 GLU B O 1
ATOM 6078 N N . LEU B 1 132 ? 6.16 17.156 59.5 1 27.64 132 LEU B N 1
ATOM 6079 C CA . LEU B 1 132 ? 5.324 16.438 58.531 1 27.64 132 LEU B CA 1
ATOM 6080 C C . LEU B 1 132 ? 6.16 15.898 57.406 1 27.64 132 LEU B C 1
ATOM 6082 O O . LEU B 1 132 ? 6.742 16.672 56.625 1 27.64 132 LEU B O 1
ATOM 6086 N N . ARG B 1 133 ? 6.801 14.727 57.656 1 31.75 133 ARG B N 1
ATOM 6087 C CA . ARG B 1 133 ? 7.25 13.906 56.531 1 31.75 133 ARG B CA 1
ATOM 6088 C C . ARG B 1 133 ? 6.312 14.039 55.344 1 31.75 133 ARG B C 1
ATOM 6090 O O . ARG B 1 133 ? 5.191 13.523 55.375 1 31.75 133 ARG B O 1
ATOM 6097 N N . GLU B 1 134 ? 6.211 15.117 54.75 1 31.3 134 GLU B N 1
ATOM 6098 C CA . GLU B 1 134 ? 5.559 15.266 53.469 1 31.3 134 GLU B CA 1
ATOM 6099 C C . GLU B 1 134 ? 5.883 14.086 52.562 1 31.3 134 GLU B C 1
ATOM 6101 O O . GLU B 1 134 ? 7.051 13.836 52.25 1 31.3 134 GLU B O 1
ATOM 6106 N N . THR B 1 135 ? 5.289 12.93 52.781 1 34.5 135 THR B N 1
ATOM 6107 C CA . THR B 1 135 ? 5.344 11.812 51.844 1 34.5 135 THR B CA 1
ATOM 6108 C C . THR B 1 135 ? 5.473 12.312 50.406 1 34.5 135 THR B C 1
ATOM 6110 O O . THR B 1 135 ? 4.605 13.031 49.906 1 34.5 135 THR B O 1
ATOM 6113 N N . LEU B 1 136 ? 6.613 12.641 49.906 1 36.62 136 LEU B N 1
ATOM 6114 C CA . LEU B 1 136 ? 6.938 12.859 48.5 1 36.62 136 LEU B CA 1
ATOM 6115 C C . LEU B 1 136 ? 6.047 12.008 47.594 1 36.62 136 LEU B C 1
ATOM 6117 O O . LEU B 1 136 ? 6.203 10.789 47.531 1 36.62 136 LEU B O 1
ATOM 6121 N N . SER B 1 137 ? 4.789 12.078 47.594 1 39.53 137 SER B N 1
ATOM 6122 C CA . SER B 1 137 ? 3.855 11.438 46.688 1 39.53 137 SER B CA 1
ATOM 6123 C C . SER B 1 137 ? 4.449 11.312 45.281 1 39.53 137 SER B C 1
ATOM 6125 O O . SER B 1 137 ? 4.859 12.312 44.688 1 39.53 137 SER B O 1
ATOM 6127 N N . GLN B 1 138 ? 5.27 10.336 45.031 1 46.66 138 GLN B N 1
ATOM 6128 C CA . GLN B 1 138 ? 5.738 10.039 43.688 1 46.66 138 GLN B CA 1
ATOM 6129 C C . GLN B 1 138 ? 4.707 10.469 42.656 1 46.66 138 GLN B C 1
ATOM 6131 O O . GLN B 1 138 ? 3.518 10.18 42.781 1 46.66 138 GLN B O 1
ATOM 6136 N N . PRO B 1 139 ? 4.957 11.57 41.938 1 51.53 139 PRO B N 1
ATOM 6137 C CA . PRO B 1 139 ? 4.008 12.102 40.969 1 51.53 139 PRO B CA 1
ATOM 6138 C C . PRO B 1 139 ? 3.271 11 40.188 1 51.53 139 PRO B C 1
ATOM 6140 O O . PRO B 1 139 ? 3.902 10.078 39.688 1 51.53 139 PRO B O 1
ATOM 6143 N N . THR B 1 140 ? 2.104 10.602 40.656 1 59.69 140 THR B N 1
ATOM 6144 C CA . THR B 1 140 ? 1.205 9.609 40.062 1 59.69 140 THR B CA 1
ATOM 6145 C C . THR B 1 140 ? 1.025 9.867 38.562 1 59.69 140 THR B C 1
ATOM 6147 O O . THR B 1 140 ? 0.704 10.977 38.156 1 59.69 140 THR B O 1
ATOM 6150 N N . ARG B 1 141 ? 1.702 9.031 37.688 1 73.56 141 ARG B N 1
ATOM 6151 C CA . ARG B 1 141 ? 1.57 9.031 36.219 1 73.56 141 ARG B CA 1
ATOM 6152 C C . ARG B 1 141 ? 0.15 8.664 35.812 1 73.56 141 ARG B C 1
ATOM 6154 O O . ARG B 1 141 ? -0.409 7.672 36.281 1 73.56 141 ARG B O 1
ATOM 6161 N N . THR B 1 142 ? -0.519 9.617 35.219 1 82.12 142 THR B N 1
ATOM 6162 C CA . THR B 1 142 ? -1.921 9.414 34.875 1 82.12 142 THR B CA 1
ATOM 6163 C C . THR B 1 142 ? -2.074 9.109 33.375 1 82.12 142 THR B C 1
ATOM 6165 O O . THR B 1 142 ? -1.318 9.625 32.562 1 82.12 142 THR B O 1
ATOM 6168 N N . LEU B 1 143 ? -2.889 8.062 33.125 1 89.31 143 LEU B N 1
ATOM 6169 C CA . LEU B 1 143 ? -3.201 7.641 31.766 1 89.31 143 LEU B CA 1
ATOM 6170 C C . LEU B 1 143 ? -4.703 7.707 31.516 1 89.31 143 LEU B C 1
ATOM 6172 O O . LEU B 1 143 ? -5.5 7.34 32.375 1 89.31 143 LEU B O 1
ATOM 6176 N N . ARG B 1 144 ? -5.066 8.328 30.391 1 90.5 144 ARG B N 1
ATOM 6177 C CA . ARG B 1 144 ? -6.461 8.352 29.953 1 90.5 144 ARG B CA 1
ATOM 6178 C C . ARG B 1 144 ? -6.875 7.004 29.359 1 90.5 144 ARG B C 1
ATOM 6180 O O . ARG B 1 144 ? -6.27 6.535 28.406 1 90.5 144 ARG B O 1
ATOM 6187 N N . VAL B 1 145 ? -7.859 6.324 29.953 1 92.25 145 VAL B N 1
ATOM 6188 C CA . VAL B 1 145 ? -8.391 5.066 29.438 1 92.25 145 VAL B CA 1
ATOM 6189 C C . VAL B 1 145 ? -9.906 5.043 29.578 1 92.25 145 VAL B C 1
ATOM 6191 O O . VAL B 1 145 ? -10.484 5.891 30.266 1 92.25 145 VAL B O 1
ATOM 6194 N N . TYR B 1 146 ? -10.531 4.16 28.859 1 94.5 146 TYR B N 1
ATOM 6195 C CA . TYR B 1 146 ? -11.984 4.047 28.906 1 94.5 146 TYR B CA 1
ATOM 6196 C C . TYR B 1 146 ? -12.406 2.66 29.391 1 94.5 146 TYR B C 1
ATOM 6198 O O . TYR B 1 146 ? -11.625 1.706 29.297 1 94.5 146 TYR B O 1
ATOM 6206 N N . ARG B 1 147 ? -13.711 2.525 29.812 1 92.38 147 ARG B N 1
ATOM 6207 C CA . ARG B 1 147 ? -14.156 1.306 30.469 1 92.38 147 ARG B CA 1
ATOM 6208 C C . ARG B 1 147 ? -14.93 0.413 29.5 1 92.38 147 ARG B C 1
ATOM 6210 O O . ARG B 1 147 ? -15.109 -0.78 29.766 1 92.38 147 ARG B O 1
ATOM 6217 N N . CYS B 1 148 ? -15.422 1.016 28.516 1 94.19 148 CYS B N 1
ATOM 6218 C CA . CYS B 1 148 ? -16.25 0.242 27.594 1 94.19 148 CYS B CA 1
ATOM 6219 C C . CYS B 1 148 ? -16.203 0.84 26.188 1 94.19 148 CYS B C 1
ATOM 6221 O O . CYS B 1 148 ? -15.656 1.929 25.984 1 94.19 148 CYS B O 1
ATOM 6223 N N . ASP B 1 149 ? -16.766 0.141 25.266 1 95.19 149 ASP B N 1
ATOM 6224 C CA . ASP B 1 149 ? -16.797 0.566 23.875 1 95.19 149 ASP B CA 1
ATOM 6225 C C . ASP B 1 149 ? -17.609 1.846 23.703 1 95.19 149 ASP B C 1
ATOM 6227 O O . ASP B 1 149 ? -17.266 2.701 22.891 1 95.19 149 ASP B O 1
ATOM 6231 N N . GLN B 1 150 ? -18.641 2.01 24.5 1 94.75 150 GLN B N 1
ATOM 6232 C CA . GLN B 1 150 ? -19.516 3.17 24.391 1 94.75 150 GLN B CA 1
ATOM 6233 C C . GLN B 1 150 ? -18.781 4.453 24.766 1 94.75 150 GLN B C 1
ATOM 6235 O O . GLN B 1 150 ? -18.906 5.469 24.078 1 94.75 150 GLN B O 1
ATOM 6240 N N . ASP B 1 151 ? -18.031 4.355 25.828 1 95.81 151 ASP B N 1
ATOM 6241 C CA . ASP B 1 151 ? -17.25 5.52 26.25 1 95.81 151 ASP B CA 1
ATOM 6242 C C . ASP B 1 151 ? -16.141 5.832 25.234 1 95.81 151 ASP B C 1
ATOM 6244 O O . ASP B 1 151 ? -15.828 7 25 1 95.81 151 ASP B O 1
ATOM 6248 N N . LEU B 1 152 ? -15.609 4.801 24.719 1 96.62 152 LEU B N 1
ATOM 6249 C CA . LEU B 1 152 ? -14.539 4.965 23.734 1 96.62 152 LEU B CA 1
ATOM 6250 C C . LEU B 1 152 ? -15.047 5.656 22.469 1 96.62 152 LEU B C 1
ATOM 6252 O O . LEU B 1 152 ? -14.43 6.598 21.984 1 96.62 152 LEU B O 1
ATOM 6256 N N . ILE B 1 153 ? -16.156 5.219 21.938 1 96.81 153 ILE B N 1
ATOM 6257 C CA . ILE B 1 153 ? -16.703 5.777 20.703 1 96.81 153 ILE B CA 1
ATOM 6258 C C . ILE B 1 153 ? -17.203 7.203 20.953 1 96.81 153 ILE B C 1
ATOM 6260 O O . ILE B 1 153 ? -17.109 8.062 20.078 1 96.81 153 ILE B O 1
ATOM 6264 N N . ASN B 1 154 ? -17.734 7.422 22.141 1 96.38 154 ASN B N 1
ATOM 6265 C CA . ASN B 1 154 ? -18.125 8.781 22.5 1 96.38 154 ASN B CA 1
ATOM 6266 C C . ASN B 1 154 ? -16.922 9.734 22.5 1 96.38 154 ASN B C 1
ATOM 6268 O O . ASN B 1 154 ? -17.031 10.867 22.031 1 96.38 154 ASN B O 1
ATOM 6272 N N . ALA B 1 155 ? -15.844 9.281 23.062 1 95.5 155 ALA B N 1
ATOM 6273 C CA . ALA B 1 155 ? -14.625 10.078 23.062 1 95.5 155 ALA B CA 1
ATOM 6274 C C . ALA B 1 155 ? -14.148 10.352 21.641 1 95.5 155 ALA B C 1
ATOM 6276 O O . ALA B 1 155 ? -13.625 11.43 21.359 1 95.5 155 ALA B O 1
ATOM 6277 N N . TYR B 1 156 ? -14.258 9.367 20.75 1 96.94 156 TYR B N 1
ATOM 6278 C CA . TYR B 1 156 ? -13.945 9.57 19.344 1 96.94 156 TYR B CA 1
ATOM 6279 C C . TYR B 1 156 ? -14.703 10.766 18.781 1 96.94 156 TYR B C 1
ATOM 6281 O O . TYR B 1 156 ? -14.117 11.617 18.094 1 96.94 156 TYR B O 1
ATOM 6289 N N . TYR B 1 157 ? -15.961 10.836 18.984 1 96.12 157 TYR B N 1
ATOM 6290 C CA . TYR B 1 157 ? -16.812 11.875 18.406 1 96.12 157 TYR B CA 1
ATOM 6291 C C . TYR B 1 157 ? -16.484 13.242 19 1 96.12 157 TYR B C 1
ATOM 6293 O O . TYR B 1 157 ? -16.812 14.273 18.406 1 96.12 157 TYR B O 1
ATOM 6301 N N . ILE B 1 158 ? -15.805 13.25 20.141 1 93.56 158 ILE B N 1
ATOM 6302 C CA . ILE B 1 158 ? -15.438 14.508 20.766 1 93.56 158 ILE B CA 1
ATOM 6303 C C . ILE B 1 158 ? -14.078 14.977 20.25 1 93.56 158 ILE B C 1
ATOM 6305 O O . ILE B 1 158 ? -13.922 16.125 19.844 1 93.56 158 ILE B O 1
ATOM 6309 N N . PHE B 1 159 ? -13.133 14.047 20.172 1 93.5 159 PHE B N 1
ATOM 6310 C CA . PHE B 1 159 ? -11.75 14.477 20.016 1 93.5 159 PHE B CA 1
ATOM 6311 C C . PHE B 1 159 ? -11.266 14.258 18.594 1 93.5 159 PHE B C 1
ATOM 6313 O O . PHE B 1 159 ? -10.305 14.891 18.156 1 93.5 159 PHE B O 1
ATOM 6320 N N . ILE B 1 160 ? -11.844 13.352 17.844 1 95.06 160 ILE B N 1
ATOM 6321 C CA . ILE B 1 160 ? -11.266 12.969 16.562 1 95.06 160 ILE B CA 1
ATOM 6322 C C . ILE B 1 160 ? -12.242 13.297 15.43 1 95.06 160 ILE B C 1
ATOM 6324 O O . ILE B 1 160 ? -11.859 13.906 14.43 1 95.06 160 ILE B O 1
ATOM 6328 N N . HIS B 1 161 ? -13.508 13.031 15.57 1 95.31 161 HIS B N 1
ATOM 6329 C CA . HIS B 1 161 ? -14.516 13.117 14.523 1 95.31 161 HIS B CA 1
ATOM 6330 C C . HIS B 1 161 ? -14.586 14.531 13.945 1 95.31 161 HIS B C 1
ATOM 6332 O O . HIS B 1 161 ? -14.695 14.703 12.734 1 95.31 161 HIS B O 1
ATOM 6338 N N . PRO B 1 162 ? -14.57 15.562 14.766 1 92.38 162 PRO B N 1
ATOM 6339 C CA . PRO B 1 162 ? -14.664 16.906 14.188 1 92.38 162 PRO B CA 1
ATOM 6340 C C . PRO B 1 162 ? -13.516 17.219 13.227 1 92.38 162 PRO B C 1
ATOM 6342 O O . PRO B 1 162 ? -13.672 18.016 12.312 1 92.38 162 PRO B O 1
ATOM 6345 N N . TYR B 1 163 ? -12.438 16.562 13.438 1 93.25 163 TYR B N 1
ATOM 6346 C CA . TYR B 1 163 ? -11.25 16.891 12.648 1 93.25 163 TYR B CA 1
ATOM 6347 C C . TYR B 1 163 ? -11.055 15.875 11.523 1 93.25 163 TYR B C 1
ATOM 6349 O O . TYR B 1 163 ? -10.414 16.172 10.516 1 93.25 163 TYR B O 1
ATOM 6357 N N . LEU B 1 164 ? -11.461 14.695 11.719 1 93.38 164 LEU B N 1
ATOM 6358 C CA . LEU B 1 164 ? -11.453 13.633 10.719 1 93.38 164 LEU B CA 1
ATOM 6359 C C . LEU B 1 164 ? -12.695 12.766 10.836 1 93.38 164 LEU B C 1
ATOM 6361 O O . LEU B 1 164 ? -12.695 11.758 11.547 1 93.38 164 LEU B O 1
ATOM 6365 N N . PRO B 1 165 ? -13.68 13.148 10.133 1 94.56 165 PRO B N 1
ATOM 6366 C CA . PRO B 1 165 ? -14.938 12.414 10.242 1 94.56 165 PRO B CA 1
ATOM 6367 C C . PRO B 1 165 ? -14.898 11.07 9.508 1 94.56 165 PRO B C 1
ATOM 6369 O O . PRO B 1 165 ? -15.516 10.922 8.453 1 94.56 165 PRO B O 1
ATOM 6372 N N . LEU B 1 166 ? -14.344 10.078 10.102 1 95.94 166 LEU B N 1
ATOM 6373 C CA . LEU B 1 166 ? -14.172 8.734 9.555 1 95.94 166 LEU B CA 1
ATOM 6374 C C . LEU B 1 166 ? -15.469 7.941 9.633 1 95.94 166 LEU B C 1
ATOM 6376 O O . LEU B 1 166 ? -15.727 7.086 8.789 1 95.94 166 LEU B O 1
ATOM 6380 N N . LEU B 1 167 ? -16.219 8.148 10.68 1 96.62 167 LEU B N 1
ATOM 6381 C CA . LEU B 1 167 ? -17.422 7.375 10.945 1 96.62 167 LEU B CA 1
ATOM 6382 C C . LEU B 1 167 ? -18.672 8.211 10.68 1 96.62 167 LEU B C 1
ATOM 6384 O O . LEU B 1 167 ? -18.609 9.445 10.641 1 96.62 167 LEU B O 1
ATOM 6388 N N . PRO B 1 168 ? -19.781 7.496 10.438 1 94.62 168 PRO B N 1
ATOM 6389 C CA . PRO B 1 168 ? -21.047 8.227 10.336 1 94.62 168 PRO B CA 1
ATOM 6390 C C . PRO B 1 168 ? -21.406 8.961 11.633 1 94.62 168 PRO B C 1
ATOM 6392 O O . PRO B 1 168 ? -20.734 8.789 12.648 1 94.62 168 PRO B O 1
ATOM 6395 N N . PRO B 1 169 ? -22.375 9.875 11.531 1 93.38 169 PRO B N 1
ATOM 6396 C CA . PRO B 1 169 ? -22.766 10.578 12.75 1 93.38 169 PRO B CA 1
ATOM 6397 C C . PRO B 1 169 ? -23.125 9.633 13.891 1 93.38 169 PRO B C 1
ATOM 6399 O O . PRO B 1 169 ? -23.422 8.453 13.664 1 93.38 169 PRO B O 1
ATOM 6402 N N . PRO B 1 170 ? -23.047 10.148 15.102 1 94.25 170 PRO B N 1
ATOM 6403 C CA . PRO B 1 170 ? -23.312 9.281 16.25 1 94.25 170 PRO B CA 1
ATOM 6404 C C . PRO B 1 170 ? -24.672 8.609 16.172 1 94.25 170 PRO B C 1
ATOM 6406 O O . PRO B 1 170 ? -25.672 9.25 15.82 1 94.25 170 PRO B O 1
ATOM 6409 N N . ALA B 1 171 ? -24.641 7.312 16.469 1 93.06 171 ALA B N 1
ATOM 6410 C CA . ALA B 1 171 ? -25.891 6.547 16.5 1 93.06 171 ALA B CA 1
ATOM 6411 C C . ALA B 1 171 ? -26.656 6.82 17.781 1 93.06 171 ALA B C 1
ATOM 6413 O O . ALA B 1 171 ? -27.875 6.664 17.828 1 93.06 171 ALA B O 1
ATOM 6414 N N . VAL B 1 172 ? -25.938 7.125 18.844 1 92.12 172 VAL B N 1
ATOM 6415 C CA . VAL B 1 172 ? -26.5 7.449 20.141 1 92.12 172 VAL B CA 1
ATOM 6416 C C . VAL B 1 172 ? -26.156 8.891 20.531 1 92.12 172 VAL B C 1
ATOM 6418 O O . VAL B 1 172 ? -25.156 9.438 20.031 1 92.12 172 VAL B O 1
ATOM 6421 N N . ALA B 1 173 ? -26.953 9.43 21.375 1 92.25 173 ALA B N 1
ATOM 6422 C CA . ALA B 1 173 ? -26.719 10.805 21.812 1 92.25 173 ALA B CA 1
ATOM 6423 C C . ALA B 1 173 ? -25.359 10.93 22.516 1 92.25 173 ALA B C 1
ATOM 6425 O O . ALA B 1 173 ? -25 10.086 23.344 1 92.25 173 ALA B O 1
ATOM 6426 N N . GLN B 1 174 ? -24.703 11.938 22.109 1 93.75 174 GLN B N 1
ATOM 6427 C CA . GLN B 1 174 ? -23.391 12.172 22.703 1 93.75 174 GLN B CA 1
ATOM 6428 C C . GLN B 1 174 ? -23.531 12.633 24.141 1 93.75 174 GLN B C 1
ATOM 6430 O O . GLN B 1 174 ? -24.484 13.328 24.5 1 93.75 174 GLN B O 1
ATOM 6435 N N . TYR B 1 175 ? -22.578 12.227 25.016 1 93.69 175 TYR B N 1
ATOM 6436 C CA . TYR B 1 175 ? -22.516 12.656 26.422 1 93.69 175 TYR B CA 1
ATOM 6437 C C . TYR B 1 175 ? -21.109 13.117 26.781 1 93.69 175 TYR B C 1
ATOM 6439 O O . TYR B 1 175 ? -20.203 13.109 25.938 1 93.69 175 TYR B O 1
ATOM 6447 N N . VAL B 1 176 ? -20.953 13.656 27.969 1 92.94 176 VAL B N 1
ATOM 6448 C CA . VAL B 1 176 ? -19.688 14.211 28.438 1 92.94 176 VAL B CA 1
ATOM 6449 C C . VAL B 1 176 ? -18.625 13.125 28.453 1 92.94 176 VAL B C 1
ATOM 6451 O O . VAL B 1 176 ? -18.922 11.945 28.656 1 92.94 176 VAL B O 1
ATOM 6454 N N . ASP B 1 177 ? -17.422 13.539 28.203 1 92.75 177 ASP B N 1
ATOM 6455 C CA . ASP B 1 177 ? -16.297 12.609 28.203 1 92.75 177 ASP B CA 1
ATOM 6456 C C . ASP B 1 177 ? -16.156 11.93 29.562 1 92.75 177 ASP B C 1
ATOM 6458 O O . ASP B 1 177 ? -16.172 12.602 30.609 1 92.75 177 ASP B O 1
ATOM 6462 N N . LYS B 1 178 ? -16.031 10.602 29.547 1 92.06 178 LYS B N 1
ATOM 6463 C CA . LYS B 1 178 ? -15.906 9.836 30.781 1 92.06 178 LYS B CA 1
ATOM 6464 C C . LYS B 1 178 ? -14.617 9.016 30.797 1 92.06 178 LYS B C 1
ATOM 6466 O O . LYS B 1 178 ? -14.664 7.781 30.781 1 92.06 178 LYS B O 1
ATOM 6471 N N . PRO B 1 179 ? -13.516 9.672 30.953 1 91.62 179 PRO B N 1
ATOM 6472 C CA . PRO B 1 179 ? -12.25 8.93 31.031 1 91.62 179 PRO B CA 1
ATOM 6473 C C . PRO B 1 179 ? -12 8.359 32.438 1 91.62 179 PRO B C 1
ATOM 6475 O O . PRO B 1 179 ? -12.484 8.906 33.438 1 91.62 179 PRO B O 1
ATOM 6478 N N . LYS B 1 180 ? -11.414 7.199 32.469 1 89 180 LYS B N 1
ATOM 6479 C CA . LYS B 1 180 ? -10.898 6.648 33.719 1 89 180 LYS B CA 1
ATOM 6480 C C . LYS B 1 180 ? -9.398 6.879 33.844 1 89 180 LYS B C 1
ATOM 6482 O O . LYS B 1 180 ? -8.633 6.586 32.906 1 89 180 LYS B O 1
ATOM 6487 N N . THR B 1 181 ? -9.07 7.523 34.906 1 84.19 181 THR B N 1
ATOM 6488 C CA . THR B 1 181 ? -7.656 7.801 35.125 1 84.19 181 THR B CA 1
ATOM 6489 C C . THR B 1 181 ? -7.008 6.676 35.938 1 84.19 181 THR B C 1
ATOM 6491 O O . THR B 1 181 ? -7.516 6.293 36.969 1 84.19 181 THR B O 1
ATOM 6494 N N . ILE B 1 182 ? -6.012 6.059 35.312 1 81.81 182 ILE B N 1
ATOM 6495 C CA . ILE B 1 182 ? -5.32 4.969 36 1 81.81 182 ILE B CA 1
ATOM 6496 C C . ILE B 1 182 ? -3.914 5.414 36.406 1 81.81 182 ILE B C 1
ATOM 6498 O O . ILE B 1 182 ? -3.209 6.035 35.594 1 81.81 182 ILE B O 1
ATOM 6502 N N . ASN B 1 183 ? -3.648 5.176 37.625 1 76.56 183 ASN B N 1
ATOM 6503 C CA . ASN B 1 183 ? -2.295 5.422 38.125 1 76.56 183 ASN B CA 1
ATOM 6504 C C . ASN B 1 183 ? -1.407 4.191 37.938 1 76.56 183 ASN B C 1
ATOM 6506 O O . ASN B 1 183 ? -1.691 3.137 38.5 1 76.56 183 ASN B O 1
ATOM 6510 N N . ILE B 1 184 ? -0.538 4.223 36.906 1 74.12 184 ILE B N 1
ATOM 6511 C CA . ILE B 1 184 ? 0.309 3.072 36.625 1 74.12 184 ILE B CA 1
ATOM 6512 C C . ILE B 1 184 ? 1.757 3.391 37 1 74.12 184 ILE B C 1
ATOM 6514 O O . ILE B 1 184 ? 2.283 4.441 36.625 1 74.12 184 ILE B O 1
ATOM 6518 N N . CYS B 1 185 ? 2.326 2.633 37.875 1 64.25 185 CYS B N 1
ATOM 6519 C CA . CYS B 1 185 ? 3.721 2.795 38.25 1 64.25 185 CYS B CA 1
ATOM 6520 C C . CYS B 1 185 ? 4.633 1.911 37.406 1 64.25 185 CYS B C 1
ATOM 6522 O O . CYS B 1 185 ? 5.855 1.938 37.594 1 64.25 185 CYS B O 1
ATOM 6524 N N . LEU B 1 186 ? 4.062 1.147 36.562 1 62.22 186 LEU B N 1
ATOM 6525 C CA . LEU B 1 186 ? 4.891 0.111 35.938 1 62.22 186 LEU B CA 1
ATOM 6526 C C . LEU B 1 186 ? 5.652 0.66 34.75 1 62.22 186 LEU B C 1
ATOM 6528 O O . LEU B 1 186 ? 5.195 1.601 34.094 1 62.22 186 LEU B O 1
ATOM 6532 N N . ALA B 1 187 ? 6.867 0.163 34.594 1 60.75 187 ALA B N 1
ATOM 6533 C CA . ALA B 1 187 ? 7.84 0.527 33.594 1 60.75 187 ALA B CA 1
ATOM 6534 C C . ALA B 1 187 ? 7.359 0.106 32.188 1 60.75 187 ALA B C 1
ATOM 6536 O O . ALA B 1 187 ? 7.566 0.824 31.219 1 60.75 187 ALA B O 1
ATOM 6537 N N . GLN B 1 188 ? 6.676 -1.106 32.125 1 74.94 188 GLN B N 1
ATOM 6538 C CA . GLN B 1 188 ? 6.332 -1.602 30.812 1 74.94 188 GLN B CA 1
ATOM 6539 C C . GLN B 1 188 ? 4.816 -1.686 30.625 1 74.94 188 GLN B C 1
ATOM 6541 O O . GLN B 1 188 ? 4.113 -2.211 31.5 1 74.94 188 GLN B O 1
ATOM 6546 N N . ALA B 1 189 ? 4.285 -1.102 29.531 1 85.44 189 ALA B N 1
ATOM 6547 C CA . ALA B 1 189 ? 2.857 -1.101 29.219 1 85.44 189 ALA B CA 1
ATOM 6548 C C . ALA B 1 189 ? 2.342 -2.521 29 1 85.44 189 ALA B C 1
ATOM 6550 O O . ALA B 1 189 ? 2.959 -3.311 28.281 1 85.44 189 ALA B O 1
ATOM 6551 N N . ASN B 1 190 ? 1.363 -2.918 29.734 1 86.69 190 ASN B N 1
ATOM 6552 C CA . ASN B 1 190 ? 0.718 -4.223 29.641 1 86.69 190 ASN B CA 1
ATOM 6553 C C . ASN B 1 190 ? -0.803 -4.098 29.641 1 86.69 190 ASN B C 1
ATOM 6555 O O . ASN B 1 190 ? -1.37 -3.367 30.453 1 86.69 190 ASN B O 1
ATOM 6559 N N . ALA B 1 191 ? -1.425 -4.832 28.734 1 87.31 191 ALA B N 1
ATOM 6560 C CA . ALA B 1 191 ? -2.875 -4.773 28.562 1 87.31 191 ALA B CA 1
ATOM 6561 C C . ALA B 1 191 ? -3.594 -5.215 29.828 1 87.31 191 ALA B C 1
ATOM 6563 O O . ALA B 1 191 ? -4.703 -4.754 30.109 1 87.31 191 ALA B O 1
ATOM 6564 N N . SER B 1 192 ? -3.008 -6.059 30.594 1 84.69 192 SER B N 1
ATOM 6565 C CA . SER B 1 192 ? -3.627 -6.621 31.781 1 84.69 192 SER B CA 1
ATOM 6566 C C . SER B 1 192 ? -3.799 -5.562 32.875 1 84.69 192 SER B C 1
ATOM 6568 O O . SER B 1 192 ? -4.617 -5.723 33.781 1 84.69 192 SER B O 1
ATOM 6570 N N . HIS B 1 193 ? -3.117 -4.477 32.781 1 82.12 193 HIS B N 1
ATOM 6571 C CA . HIS B 1 193 ? -3.182 -3.418 33.781 1 82.12 193 HIS B CA 1
ATOM 6572 C C . HIS B 1 193 ? -4.348 -2.473 33.531 1 82.12 193 HIS B C 1
ATOM 6574 O O . HIS B 1 193 ? -4.648 -1.599 34.344 1 82.12 193 HIS B O 1
ATOM 6580 N N . LEU B 1 194 ? -5.035 -2.717 32.406 1 88.75 194 LEU B N 1
ATOM 6581 C CA . LEU B 1 194 ? -6.102 -1.798 32.031 1 88.75 194 LEU B CA 1
ATOM 6582 C C . LEU B 1 194 ? -7.473 -2.398 32.344 1 88.75 194 LEU B C 1
ATOM 6584 O O . LEU B 1 194 ? -7.641 -3.619 32.312 1 88.75 194 LEU B O 1
ATOM 6588 N N . PRO B 1 195 ? -8.359 -1.59 32.75 1 85.69 195 PRO B N 1
ATOM 6589 C CA . PRO B 1 195 ? -9.711 -2.068 33.062 1 85.69 195 PRO B CA 1
ATOM 6590 C C . PRO B 1 195 ? -10.438 -2.627 31.828 1 85.69 195 PRO B C 1
ATOM 6592 O O . PRO B 1 195 ? -11.32 -3.473 31.969 1 85.69 195 PRO B O 1
ATOM 6595 N N . TYR B 1 196 ? -10.109 -2.049 30.734 1 91.5 196 TYR B N 1
ATOM 6596 C CA . TYR B 1 196 ? -10.789 -2.418 29.484 1 91.5 196 TYR B CA 1
ATOM 6597 C C . TYR B 1 196 ? -9.812 -2.48 28.328 1 91.5 196 TYR B C 1
ATOM 6599 O O . TYR B 1 196 ? -8.891 -1.663 28.234 1 91.5 196 TYR B O 1
ATOM 6607 N N . TRP B 1 197 ? -9.977 -3.551 27.562 1 93.5 197 TRP B N 1
ATOM 6608 C CA . TRP B 1 197 ? -9.195 -3.709 26.344 1 93.5 197 TRP B CA 1
ATOM 6609 C C . TRP B 1 197 ? -10.094 -3.98 25.156 1 93.5 197 TRP B C 1
ATOM 6611 O O . TRP B 1 197 ? -10.781 -5.004 25.094 1 93.5 197 TRP B O 1
ATOM 6621 N N . PRO B 1 198 ? -10.094 -3.021 24.234 1 95.19 198 PRO B N 1
ATOM 6622 C CA . PRO B 1 198 ? -10.977 -3.221 23.078 1 95.19 198 PRO B CA 1
ATOM 6623 C C . PRO B 1 198 ? -10.641 -4.484 22.281 1 95.19 198 PRO B C 1
ATOM 6625 O O . PRO B 1 198 ? -9.477 -4.891 22.234 1 95.19 198 PRO B O 1
ATOM 6628 N N . THR B 1 199 ? -11.578 -5.078 21.578 1 91.62 199 THR B N 1
ATOM 6629 C CA . THR B 1 199 ? -11.383 -6.344 20.891 1 91.62 199 THR B CA 1
ATOM 6630 C C . THR B 1 199 ? -11.227 -6.113 19.391 1 91.62 199 THR B C 1
ATOM 6632 O O . THR B 1 199 ? -10.727 -6.988 18.672 1 91.62 199 THR B O 1
ATOM 6635 N N . THR B 1 200 ? -11.656 -5.008 18.922 1 94.94 200 THR B N 1
ATOM 6636 C CA . THR B 1 200 ? -11.609 -4.758 17.484 1 94.94 200 THR B CA 1
ATOM 6637 C C . THR B 1 200 ? -10.398 -3.902 17.125 1 94.94 200 THR B C 1
ATOM 6639 O O . THR B 1 200 ? -9.867 -3.18 17.969 1 94.94 200 THR B O 1
ATOM 6642 N N . SER B 1 201 ? -9.906 -4.062 15.852 1 97.69 201 SER B N 1
ATOM 6643 C CA . SER B 1 201 ? -8.789 -3.25 15.383 1 97.69 201 SER B CA 1
ATOM 6644 C C . SER B 1 201 ? -9.117 -1.763 15.461 1 97.69 201 SER B C 1
ATOM 6646 O O . SER B 1 201 ? -8.273 -0.957 15.859 1 97.69 201 SER B O 1
ATOM 6648 N N . LEU B 1 202 ? -10.352 -1.389 15.102 1 98.12 202 LEU B N 1
ATOM 6649 C CA . LEU B 1 202 ? -10.773 0.006 15.164 1 98.12 202 LEU B CA 1
ATOM 6650 C C . LEU B 1 202 ? -10.734 0.528 16.594 1 98.12 202 LEU B C 1
ATOM 6652 O O . LEU B 1 202 ? -10.227 1.62 16.844 1 98.12 202 LEU B O 1
ATOM 6656 N N . GLY B 1 203 ? -11.32 -0.294 17.516 1 97.94 203 GLY B N 1
ATOM 6657 C CA . GLY B 1 203 ? -11.305 0.101 18.906 1 97.94 203 GLY B CA 1
ATOM 6658 C C . GLY B 1 203 ? -9.898 0.297 19.453 1 97.94 203 GLY B C 1
ATOM 6659 O O . GLY B 1 203 ? -9.641 1.251 20.188 1 97.94 203 GLY B O 1
ATOM 6660 N N . LEU B 1 204 ? -9 -0.565 19.125 1 98.38 204 LEU B N 1
ATOM 6661 C CA . LEU B 1 204 ? -7.609 -0.481 19.562 1 98.38 204 LEU B CA 1
ATOM 6662 C C . LEU B 1 204 ? -6.934 0.761 18.984 1 98.38 204 LEU B C 1
ATOM 6664 O O . LEU B 1 204 ? -6.184 1.44 19.688 1 98.38 204 LEU B O 1
ATOM 6668 N N . ALA B 1 205 ? -7.156 1.064 17.703 1 98.56 205 ALA B N 1
ATOM 6669 C CA . ALA B 1 205 ? -6.57 2.244 17.078 1 98.56 205 ALA B CA 1
ATOM 6670 C C . ALA B 1 205 ? -7.086 3.525 17.734 1 98.56 205 ALA B C 1
ATOM 6672 O O . ALA B 1 205 ? -6.324 4.473 17.938 1 98.56 205 ALA B O 1
ATOM 6673 N N . LEU B 1 206 ? -8.406 3.553 18.016 1 97.88 206 LEU B N 1
ATOM 6674 C CA . LEU B 1 206 ? -8.977 4.699 18.719 1 97.88 206 LEU B CA 1
ATOM 6675 C C . LEU B 1 206 ? -8.32 4.887 20.078 1 97.88 206 LEU B C 1
ATOM 6677 O O . LEU B 1 206 ? -7.949 6.004 20.438 1 97.88 206 LEU B O 1
ATOM 6681 N N . ALA B 1 207 ? -8.18 3.785 20.781 1 97.44 207 ALA B N 1
ATOM 6682 C CA . ALA B 1 207 ? -7.57 3.84 22.094 1 97.44 207 ALA B CA 1
ATOM 6683 C C . ALA B 1 207 ? -6.137 4.355 22.016 1 97.44 207 ALA B C 1
ATOM 6685 O O . ALA B 1 207 ? -5.676 5.066 22.922 1 97.44 207 ALA B O 1
ATOM 6686 N N . ALA B 1 208 ? -5.406 4.004 20.984 1 97.44 208 ALA B N 1
ATOM 6687 C CA . ALA B 1 208 ? -4.027 4.453 20.797 1 97.44 208 ALA B CA 1
ATOM 6688 C C . ALA B 1 208 ? -3.957 5.973 20.703 1 97.44 208 ALA B C 1
ATOM 6690 O O . ALA B 1 208 ? -3.117 6.605 21.344 1 97.44 208 ALA B O 1
ATOM 6691 N N . LEU B 1 209 ? -4.812 6.609 19.938 1 96.19 209 LEU B N 1
ATOM 6692 C CA . LEU B 1 209 ? -4.797 8.055 19.75 1 96.19 209 LEU B CA 1
ATOM 6693 C C . LEU B 1 209 ? -5.32 8.781 20.984 1 96.19 209 LEU B C 1
ATOM 6695 O O . LEU B 1 209 ? -4.785 9.82 21.375 1 96.19 209 LEU B O 1
ATOM 6699 N N . LEU B 1 210 ? -6.355 8.18 21.594 1 95.19 210 LEU B N 1
ATOM 6700 C CA . LEU B 1 210 ? -6.988 8.844 22.719 1 95.19 210 LEU B CA 1
ATOM 6701 C C . LEU B 1 210 ? -6.105 8.758 23.969 1 95.19 210 LEU B C 1
ATOM 6703 O O . LEU B 1 210 ? -6.117 9.656 24.797 1 95.19 210 LEU B O 1
ATOM 6707 N N . ALA B 1 211 ? -5.301 7.711 24.094 1 93.81 211 ALA B N 1
ATOM 6708 C CA . ALA B 1 211 ? -4.406 7.543 25.234 1 93.81 211 ALA B CA 1
ATOM 6709 C C . ALA B 1 211 ? -3.346 8.641 25.266 1 93.81 211 ALA B C 1
ATOM 6711 O O . ALA B 1 211 ? -2.758 8.914 26.312 1 93.81 211 ALA B O 1
ATOM 6712 N N . LEU B 1 212 ? -3.121 9.289 24.141 1 93.5 212 LEU B N 1
ATOM 6713 C CA . LEU B 1 212 ? -2.09 10.312 24.047 1 93.5 212 LEU B CA 1
ATOM 6714 C C . LEU B 1 212 ? -2.576 11.633 24.641 1 93.5 212 LEU B C 1
ATOM 6716 O O . LEU B 1 212 ? -1.773 12.523 24.922 1 93.5 212 LEU B O 1
ATOM 6720 N N . ILE B 1 213 ? -3.875 11.797 24.75 1 91.44 213 ILE B N 1
ATOM 6721 C CA . ILE B 1 213 ? -4.461 13.016 25.297 1 91.44 213 ILE B CA 1
ATOM 6722 C C . ILE B 1 213 ? -4.426 12.961 26.828 1 91.44 213 ILE B C 1
ATOM 6724 O O . ILE B 1 213 ? -5.004 12.055 27.438 1 91.44 213 ILE B O 1
ATOM 6728 N N . PRO B 1 214 ? -3.771 13.875 27.406 1 89.5 214 PRO B N 1
ATOM 6729 C CA . PRO B 1 214 ? -3.719 13.867 28.875 1 89.5 214 PRO B CA 1
ATOM 6730 C C . PRO B 1 214 ? -5.098 14.016 29.516 1 89.5 214 PRO B C 1
ATOM 6732 O O . PRO B 1 214 ? -5.965 14.703 28.969 1 89.5 214 PRO B O 1
ATOM 6735 N N . PRO B 1 215 ? -5.238 13.312 30.625 1 86.44 215 PRO B N 1
ATOM 6736 C CA . PRO B 1 215 ? -6.5 13.5 31.344 1 86.44 215 PRO B CA 1
ATOM 6737 C C . PRO B 1 215 ? -6.711 14.938 31.812 1 86.44 215 PRO B C 1
ATOM 6739 O O . PRO B 1 215 ? -5.746 15.688 31.969 1 86.44 215 PRO B O 1
ATOM 6742 N N . PRO B 1 216 ? -7.996 15.203 31.984 1 79.12 216 PRO B N 1
ATOM 6743 C CA . PRO B 1 216 ? -8.281 16.578 32.406 1 79.12 216 PRO B CA 1
ATOM 6744 C C . PRO B 1 216 ? -7.68 16.906 33.781 1 79.12 216 PRO B C 1
ATOM 6746 O O . PRO B 1 216 ? -7.734 16.078 34.688 1 79.12 216 PRO B O 1
ATOM 6749 N N . GLY B 1 217 ? -7.023 17.969 33.906 1 74 217 GLY B N 1
ATOM 6750 C CA . GLY B 1 217 ? -6.527 18.469 35.188 1 74 217 GLY B CA 1
ATOM 6751 C C . GLY B 1 217 ? -5.156 17.922 35.531 1 74 217 GLY B C 1
ATOM 6752 O O . GLY B 1 217 ? -4.676 18.109 36.656 1 74 217 GLY B O 1
ATOM 6753 N N . ASP B 1 218 ? -4.582 17.203 34.625 1 75.19 218 ASP B N 1
ATOM 6754 C CA . ASP B 1 218 ? -3.26 16.656 34.938 1 75.19 218 ASP B CA 1
ATOM 6755 C C . ASP B 1 218 ? -2.18 17.719 34.812 1 75.19 218 ASP B C 1
ATOM 6757 O O . ASP B 1 218 ? -1.785 18.094 33.719 1 75.19 218 ASP B O 1
ATOM 6761 N N . ALA B 1 219 ? -1.723 18.172 35.906 1 67.69 219 ALA B N 1
ATOM 6762 C CA . ALA B 1 219 ? -0.726 19.234 35.969 1 67.69 219 ALA B CA 1
ATOM 6763 C C . ALA B 1 219 ? 0.63 18.75 35.469 1 67.69 219 ALA B C 1
ATOM 6765 O O . ALA B 1 219 ? 1.479 19.562 35.062 1 67.69 219 ALA B O 1
ATOM 6766 N N . TYR B 1 220 ? 0.827 17.5 35.438 1 70.31 220 TYR B N 1
ATOM 6767 C CA . TYR B 1 220 ? 2.131 16.953 35.062 1 70.31 220 TYR B CA 1
ATOM 6768 C C . TYR B 1 220 ? 2.088 16.328 33.688 1 70.31 220 TYR B C 1
ATOM 6770 O O . TYR B 1 220 ? 2.918 15.477 33.344 1 70.31 220 TYR B O 1
ATOM 6778 N N . ALA B 1 221 ? 1.17 16.781 32.938 1 76.88 221 ALA B N 1
ATOM 6779 C CA . ALA B 1 221 ? 0.932 16.172 31.609 1 76.88 221 ALA B CA 1
ATOM 6780 C C . ALA B 1 221 ? 2.158 16.312 30.719 1 76.88 221 ALA B C 1
ATOM 6782 O O . ALA B 1 221 ? 2.412 15.453 29.875 1 76.88 221 ALA B O 1
ATOM 6783 N N . THR B 1 222 ? 2.955 17.281 30.906 1 75.31 222 THR B N 1
ATOM 6784 C CA . THR B 1 222 ? 4.086 17.531 30.016 1 75.31 222 THR B CA 1
ATOM 6785 C C . THR B 1 222 ? 5.371 16.953 30.609 1 75.31 222 THR B C 1
ATOM 6787 O O . THR B 1 222 ? 6.441 17.078 30.016 1 75.31 222 THR B O 1
ATOM 6790 N N . GLY B 1 223 ? 5.246 16.281 31.672 1 79.12 223 GLY B N 1
ATOM 6791 C CA . GLY B 1 223 ? 6.426 15.664 32.25 1 79.12 223 GLY B CA 1
ATOM 6792 C C . GLY B 1 223 ? 6.934 14.469 31.484 1 79.12 223 GLY B C 1
ATOM 6793 O O . GLY B 1 223 ? 6.16 13.789 30.797 1 79.12 223 GLY B O 1
ATOM 6794 N N . ASP B 1 224 ? 8.18 14.211 31.562 1 83.31 224 ASP B N 1
ATOM 6795 C CA . ASP B 1 224 ? 8.836 13.156 30.797 1 83.31 224 ASP B CA 1
ATOM 6796 C C . ASP B 1 224 ? 8.305 11.781 31.172 1 83.31 224 ASP B C 1
ATOM 6798 O O . ASP B 1 224 ? 8.117 10.914 30.312 1 83.31 224 ASP B O 1
ATOM 6802 N N . GLU B 1 225 ? 8.055 11.641 32.438 1 83.62 225 GLU B N 1
ATOM 6803 C CA . GLU B 1 225 ? 7.602 10.336 32.875 1 83.62 225 GLU B CA 1
ATOM 6804 C C . GLU B 1 225 ? 6.184 10.039 32.406 1 83.62 225 GLU B C 1
ATOM 6806 O O . GLU B 1 225 ? 5.883 8.922 31.984 1 83.62 225 GLU B O 1
ATOM 6811 N N . THR B 1 226 ? 5.371 11.031 32.562 1 85.81 226 THR B N 1
ATOM 6812 C CA . THR B 1 226 ? 3.99 10.859 32.125 1 85.81 226 THR B CA 1
ATOM 6813 C C . THR B 1 226 ? 3.918 10.711 30.609 1 85.81 226 THR B C 1
ATOM 6815 O O . THR B 1 226 ? 3.105 9.938 30.094 1 85.81 226 THR B O 1
ATOM 6818 N N . THR B 1 227 ? 4.762 11.383 29.922 1 88.75 227 THR B N 1
ATOM 6819 C CA . THR B 1 227 ? 4.793 11.289 28.469 1 88.75 227 THR B CA 1
ATOM 6820 C C . THR B 1 227 ? 5.277 9.906 28.031 1 88.75 227 THR B C 1
ATOM 6822 O O . THR B 1 227 ? 4.773 9.352 27.047 1 88.75 227 THR B O 1
ATOM 6825 N N . THR B 1 228 ? 6.258 9.391 28.719 1 90.12 228 THR B N 1
ATOM 6826 C CA . THR B 1 228 ? 6.781 8.07 28.391 1 90.12 228 THR B CA 1
ATOM 6827 C C . THR B 1 228 ? 5.727 6.996 28.641 1 90.12 228 THR B C 1
ATOM 6829 O O . THR B 1 228 ? 5.645 6.012 27.906 1 90.12 228 THR B O 1
ATOM 6832 N N . LEU B 1 229 ? 4.957 7.207 29.719 1 89.75 229 LEU B N 1
ATOM 6833 C CA . LEU B 1 229 ? 3.879 6.273 30.031 1 89.75 229 LEU B CA 1
ATOM 6834 C C . LEU B 1 229 ? 2.822 6.277 28.938 1 89.75 229 LEU B C 1
ATOM 6836 O O . LEU B 1 229 ? 2.398 5.219 28.469 1 89.75 229 LEU B O 1
ATOM 6840 N N . ARG B 1 230 ? 2.35 7.434 28.547 1 91.94 230 ARG B N 1
ATOM 6841 C CA . ARG B 1 230 ? 1.359 7.555 27.469 1 91.94 230 ARG B CA 1
ATOM 6842 C C . ARG B 1 230 ? 1.883 6.957 26.172 1 91.94 230 ARG B C 1
ATOM 6844 O O . ARG B 1 230 ? 1.151 6.262 25.469 1 91.94 230 ARG B O 1
ATOM 6851 N N . ARG B 1 231 ? 3.145 7.191 25.922 1 93.19 231 ARG B N 1
ATOM 6852 C CA . ARG B 1 231 ? 3.771 6.656 24.719 1 93.19 231 ARG B CA 1
ATOM 6853 C C . ARG B 1 231 ? 3.77 5.133 24.719 1 93.19 231 ARG B C 1
ATOM 6855 O O . ARG B 1 231 ? 3.459 4.5 23.719 1 93.19 231 ARG B O 1
ATOM 6862 N N . SER B 1 232 ? 4.129 4.562 25.812 1 93.44 232 SER B N 1
ATOM 6863 C CA . SER B 1 232 ? 4.242 3.109 25.906 1 93.44 232 SER B CA 1
ATOM 6864 C C . SER B 1 232 ? 2.889 2.436 25.719 1 93.44 232 SER B C 1
ATOM 6866 O O . SER B 1 232 ? 2.785 1.429 25.016 1 93.44 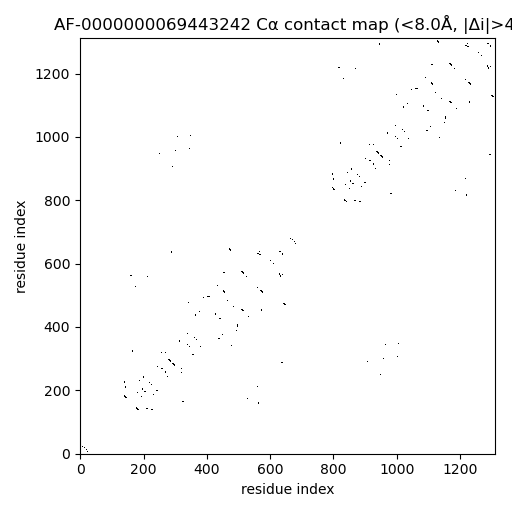232 SER B O 1
ATOM 6868 N N . PHE B 1 233 ? 1.868 2.945 26.344 1 93.81 233 PHE B N 1
ATOM 6869 C CA . PHE B 1 233 ? 0.549 2.34 26.203 1 93.81 233 PHE B CA 1
ATOM 6870 C C . PHE B 1 233 ? -0.034 2.604 24.828 1 93.81 233 PHE B C 1
ATOM 6872 O O . PHE B 1 233 ? -0.688 1.734 24.25 1 93.81 233 PHE B O 1
ATOM 6879 N N . ALA B 1 234 ? 0.152 3.871 24.312 1 96.25 234 ALA B N 1
ATOM 6880 C CA . ALA B 1 234 ? -0.307 4.168 22.953 1 96.25 234 ALA B CA 1
ATOM 6881 C C . ALA B 1 234 ? 0.348 3.238 21.938 1 96.25 234 ALA B C 1
ATOM 6883 O O . ALA B 1 234 ? -0.31 2.762 21.016 1 96.25 234 ALA B O 1
ATOM 6884 N N . ASP B 1 235 ? 1.6 2.961 22.141 1 96.25 235 ASP B N 1
ATOM 6885 C CA . ASP B 1 235 ? 2.328 2.059 21.25 1 96.25 235 ASP B CA 1
ATOM 6886 C C . ASP B 1 235 ? 1.776 0.638 21.344 1 96.25 235 ASP B C 1
ATOM 6888 O O . ASP B 1 235 ? 1.668 -0.057 20.328 1 96.25 235 ASP B O 1
ATOM 6892 N N . LEU B 1 236 ? 1.536 0.225 22.547 1 96.5 236 LEU B N 1
ATOM 6893 C CA . LEU B 1 236 ? 0.961 -1.102 22.734 1 96.5 236 LEU B CA 1
ATOM 6894 C C . LEU B 1 236 ? -0.381 -1.223 22.031 1 96.5 236 LEU B C 1
ATOM 6896 O O . LEU B 1 236 ? -0.642 -2.221 21.344 1 96.5 236 LEU B O 1
ATOM 6900 N N . PHE B 1 237 ? -1.251 -0.211 22.172 1 97.62 237 PHE B N 1
ATOM 6901 C CA . PHE B 1 237 ? -2.539 -0.196 21.484 1 97.62 237 PHE B CA 1
ATOM 6902 C C . PHE B 1 237 ? -2.348 -0.221 19.969 1 97.62 237 PHE B C 1
ATOM 6904 O O . PHE B 1 237 ? -3.025 -0.972 19.266 1 97.62 237 PHE B O 1
ATOM 6911 N N . ALA B 1 238 ? -1.464 0.626 19.5 1 98.06 238 ALA B N 1
ATOM 6912 C CA . ALA B 1 238 ? -1.232 0.754 18.062 1 98.06 238 ALA B CA 1
ATOM 6913 C C . ALA B 1 238 ? -0.728 -0.559 17.469 1 98.06 238 ALA B C 1
ATOM 6915 O O . ALA B 1 238 ? -1.2 -0.993 16.422 1 98.06 238 ALA B O 1
ATOM 6916 N N . ARG B 1 239 ? 0.178 -1.203 18.141 1 96.25 239 ARG B N 1
ATOM 6917 C CA . ARG B 1 239 ? 0.702 -2.482 17.672 1 96.25 239 ARG B CA 1
ATOM 6918 C C . ARG B 1 239 ? -0.384 -3.553 17.672 1 96.25 239 ARG B C 1
ATOM 6920 O O . ARG B 1 239 ? -0.481 -4.348 16.734 1 96.25 239 ARG B O 1
ATOM 6927 N N . SER B 1 240 ? -1.137 -3.578 18.703 1 97.5 240 SER B N 1
ATOM 6928 C CA . SER B 1 240 ? -2.229 -4.543 18.797 1 97.5 240 SER B CA 1
ATOM 6929 C C . SER B 1 240 ? -3.262 -4.305 17.703 1 97.5 240 SER B C 1
ATOM 6931 O O . SER B 1 240 ? -3.84 -5.254 17.172 1 97.5 240 SER B O 1
ATOM 6933 N N . ALA B 1 241 ? -3.512 -3.014 17.422 1 98.31 241 ALA B N 1
ATOM 6934 C CA . ALA B 1 241 ? -4.441 -2.68 16.344 1 98.31 241 ALA B CA 1
ATOM 6935 C C . ALA B 1 241 ? -3.926 -3.174 15 1 98.31 241 ALA B C 1
ATOM 6937 O O . ALA B 1 241 ? -4.695 -3.688 14.18 1 98.31 241 ALA B O 1
ATOM 6938 N N . LEU B 1 242 ? -2.666 -3.02 14.781 1 96.44 242 LEU B N 1
ATOM 6939 C CA . LEU B 1 242 ? -2.049 -3.475 13.539 1 96.44 242 LEU B CA 1
ATOM 6940 C C . LEU B 1 242 ? -2.133 -4.992 13.414 1 96.44 242 LEU B C 1
ATOM 6942 O O . LEU B 1 242 ? -2.5 -5.516 12.359 1 96.44 242 LEU B O 1
ATOM 6946 N N . ASP B 1 243 ? -1.839 -5.652 14.453 1 94.12 243 ASP B N 1
ATOM 6947 C CA . ASP B 1 243 ? -1.913 -7.109 14.461 1 94.12 243 ASP B CA 1
ATOM 6948 C C . ASP B 1 243 ? -3.342 -7.586 14.211 1 94.12 243 ASP B C 1
ATOM 6950 O O . ASP B 1 243 ? -3.559 -8.531 13.453 1 94.12 243 ASP B O 1
ATOM 6954 N N . ALA B 1 244 ? -4.246 -6.926 14.867 1 95.19 244 ALA B N 1
ATOM 6955 C CA . ALA B 1 244 ? -5.648 -7.289 14.695 1 95.19 244 ALA B CA 1
ATOM 6956 C C . ALA B 1 244 ? -6.105 -7.059 13.258 1 95.19 244 ALA B C 1
ATOM 6958 O O . ALA B 1 244 ? -6.91 -7.824 12.727 1 95.19 244 ALA B O 1
ATOM 6959 N N . SER B 1 245 ? -5.656 -5.992 12.672 1 95 245 SER B N 1
ATOM 6960 C CA . SER B 1 245 ? -6 -5.699 11.281 1 95 245 SER B CA 1
ATOM 6961 C C . SER B 1 245 ? -5.445 -6.754 10.336 1 95 245 SER B C 1
ATOM 6963 O O . SER B 1 245 ? -6.117 -7.164 9.383 1 95 245 SER B O 1
ATOM 6965 N N . GLU B 1 246 ? -4.277 -7.242 10.594 1 89.88 246 GLU B N 1
ATOM 6966 C CA . GLU B 1 246 ? -3.65 -8.25 9.742 1 89.88 246 GLU B CA 1
ATOM 6967 C C . GLU B 1 246 ? -4.301 -9.617 9.945 1 89.88 246 GLU B C 1
ATOM 6969 O O . GLU B 1 246 ? -4.387 -10.414 9.008 1 89.88 246 GLU B O 1
ATOM 6974 N N . GLU B 1 247 ? -4.629 -9.859 11.148 1 87.75 247 GLU B N 1
ATOM 6975 C CA . GLU B 1 247 ? -5.27 -11.141 11.445 1 87.75 247 GLU B CA 1
ATOM 6976 C C . GLU B 1 247 ? -6.629 -11.25 10.758 1 87.75 247 GLU B C 1
ATOM 6978 O O . GLU B 1 247 ? -7.098 -12.352 10.477 1 87.75 247 GLU B O 1
ATOM 6983 N N . SER B 1 248 ? -7.168 -10.125 10.539 1 84.94 248 SER B N 1
ATOM 6984 C CA . SER B 1 248 ? -8.477 -10.117 9.891 1 84.94 248 SER B CA 1
ATOM 6985 C C . SER B 1 248 ? -8.367 -10.5 8.414 1 84.94 248 SER B C 1
ATOM 6987 O O . SER B 1 248 ? -9.367 -10.844 7.785 1 84.94 248 SER B O 1
ATOM 6989 N N . LEU B 1 249 ? -7.117 -10.398 7.848 1 79.5 249 LEU B N 1
ATOM 6990 C CA . LEU B 1 249 ? -6.902 -10.695 6.434 1 79.5 249 LEU B CA 1
ATOM 6991 C C . LEU B 1 249 ? -6.938 -12.203 6.188 1 79.5 249 LEU B C 1
ATOM 6993 O O . LEU B 1 249 ? -5.996 -12.914 6.551 1 79.5 249 LEU B O 1
ATOM 6997 N N . GLU B 1 250 ? -7.84 -12.898 6.875 1 65.12 250 GLU B N 1
ATOM 6998 C CA . GLU B 1 250 ? -7.953 -14.328 6.625 1 65.12 250 GLU B CA 1
ATOM 6999 C C . GLU B 1 250 ? -8.672 -14.602 5.305 1 65.12 250 GLU B C 1
ATOM 7001 O O . GLU B 1 250 ? -9.484 -13.789 4.852 1 65.12 250 GLU B O 1
ATOM 7006 N N . PRO B 1 251 ? -8.086 -15.508 4.453 1 53.12 251 PRO B N 1
ATOM 7007 C CA . PRO B 1 251 ? -8.602 -15.836 3.121 1 53.12 251 PRO B CA 1
ATOM 7008 C C . PRO B 1 251 ? -10.125 -15.875 3.072 1 53.12 251 PRO B C 1
ATOM 7010 O O . PRO B 1 251 ? -10.703 -16.406 2.123 1 53.12 251 PRO B O 1
ATOM 7013 N N . SER B 1 252 ? -10.82 -15.195 4.031 1 48.72 252 SER B N 1
ATOM 7014 C CA . SER B 1 252 ? -12.258 -15.453 3.994 1 48.72 252 SER B CA 1
ATOM 7015 C C . SER B 1 252 ? -12.891 -14.883 2.729 1 48.72 252 SER B C 1
ATOM 7017 O O . SER B 1 252 ? -12.32 -14 2.09 1 48.72 252 SER B O 1
ATOM 7019 N N . SER B 1 253 ? -14.07 -15.414 2.238 1 46.69 253 SER B N 1
ATOM 7020 C CA . SER B 1 253 ? -15.039 -15.266 1.158 1 46.69 253 SER B CA 1
ATOM 7021 C C . SER B 1 253 ? -15.438 -13.812 0.973 1 46.69 253 SER B C 1
ATOM 7023 O O . SER B 1 253 ? -15.5 -13.047 1.94 1 46.69 253 SER B O 1
ATOM 7025 N N . ASN B 1 254 ? -15.016 -13.219 -0.1 1 50.19 254 ASN B N 1
ATOM 7026 C CA . ASN B 1 254 ? -15.516 -12 -0.724 1 50.19 254 ASN B CA 1
ATOM 7027 C C . ASN B 1 254 ? -16.938 -11.672 -0.269 1 50.19 254 ASN B C 1
ATOM 7029 O O . ASN B 1 254 ? -17.906 -12.008 -0.954 1 50.19 254 ASN B O 1
ATOM 7033 N N . SER B 1 255 ? -17.188 -11.672 1.037 1 54.75 255 SER B N 1
ATOM 7034 C CA . SER B 1 255 ? -18.578 -11.555 1.465 1 54.75 255 SER B CA 1
ATOM 7035 C C . SER B 1 255 ? -19.109 -10.148 1.203 1 54.75 255 SER B C 1
ATOM 7037 O O . SER B 1 255 ? -18.359 -9.172 1.248 1 54.75 255 SER B O 1
ATOM 7039 N N . ASP B 1 256 ? -20.109 -10.016 0.549 1 64.69 256 ASP B N 1
ATOM 7040 C CA . ASP B 1 256 ? -21.031 -8.891 0.438 1 64.69 256 ASP B CA 1
ATOM 7041 C C . ASP B 1 256 ? -21.094 -8.086 1.738 1 64.69 256 ASP B C 1
ATOM 7043 O O . ASP B 1 256 ? -21.453 -8.617 2.787 1 64.69 256 ASP B O 1
ATOM 7047 N N . LEU B 1 257 ? -20.406 -6.891 1.725 1 73.62 257 LEU B N 1
ATOM 7048 C CA . LEU B 1 257 ? -20.375 -5.996 2.875 1 73.62 257 LEU B CA 1
ATOM 7049 C C . LEU B 1 257 ? -21.75 -5.895 3.521 1 73.62 257 LEU B C 1
ATOM 7051 O O . LEU B 1 257 ? -21.859 -5.656 4.727 1 73.62 257 LEU B O 1
ATOM 7055 N N . THR B 1 258 ? -22.766 -6.09 2.695 1 68.38 258 THR B N 1
ATOM 7056 C CA . THR B 1 258 ? -24.125 -5.863 3.156 1 68.38 258 THR B CA 1
ATOM 7057 C C . THR B 1 258 ? -24.641 -7.059 3.955 1 68.38 258 THR B C 1
ATOM 7059 O O . THR B 1 258 ? -25.562 -6.93 4.754 1 68.38 258 THR B O 1
ATOM 7062 N N . LYS B 1 259 ? -24.094 -8.164 3.787 1 71.25 259 LYS B N 1
ATOM 7063 C CA . LYS B 1 259 ? -24.625 -9.367 4.422 1 71.25 259 LYS B CA 1
ATOM 7064 C C . LYS B 1 259 ? -23.812 -9.727 5.668 1 71.25 259 LYS B C 1
ATOM 7066 O O . LYS B 1 259 ? -24.219 -10.594 6.449 1 71.25 259 LYS B O 1
ATOM 7071 N N . GLY B 1 260 ? -22.828 -8.914 5.91 1 76.06 260 GLY B N 1
ATOM 7072 C CA . GLY B 1 260 ? -21.984 -9.273 7.039 1 76.06 260 GLY B CA 1
ATOM 7073 C C . GLY B 1 260 ? -22.391 -8.586 8.328 1 76.06 260 GLY B C 1
ATOM 7074 O O . GLY B 1 260 ? -23.312 -7.77 8.344 1 76.06 260 GLY B O 1
ATOM 7075 N N . PRO B 1 261 ? -21.859 -8.992 9.414 1 85.88 261 PRO B N 1
ATOM 7076 C CA . PRO B 1 261 ? -22.125 -8.367 10.711 1 85.88 261 PRO B CA 1
ATOM 7077 C C . PRO B 1 261 ? -21.656 -6.918 10.781 1 85.88 261 PRO B C 1
ATOM 7079 O O . PRO B 1 261 ? -20.781 -6.508 10.008 1 85.88 261 PRO B O 1
ATOM 7082 N N . CYS B 1 262 ? -22.297 -6.184 11.711 1 90 262 CYS B N 1
ATOM 7083 C CA . CYS B 1 262 ? -21.922 -4.789 11.922 1 90 262 CYS B CA 1
ATOM 7084 C C . CYS B 1 262 ? -20.891 -4.656 13.039 1 90 262 CYS B C 1
ATOM 7086 O O . CYS B 1 262 ? -20.719 -5.578 13.828 1 90 262 CYS B O 1
ATOM 7088 N N . SER B 1 263 ? -20.234 -3.539 13.008 1 92.56 263 SER B N 1
ATOM 7089 C CA . SER B 1 263 ? -19.266 -3.236 14.047 1 92.56 263 SER B CA 1
ATOM 7090 C C . SER B 1 263 ? -19.953 -3.018 15.398 1 92.56 263 SER B C 1
ATOM 7092 O O . SER B 1 263 ? -21.031 -2.439 15.461 1 92.56 263 SER B O 1
ATOM 7094 N N . PRO B 1 264 ? -19.375 -3.48 16.438 1 93.19 264 PRO B N 1
ATOM 7095 C CA . PRO B 1 264 ? -19.938 -3.203 17.766 1 93.19 264 PRO B CA 1
ATOM 7096 C C . PRO B 1 264 ? -19.828 -1.729 18.156 1 93.19 264 PRO B C 1
ATOM 7098 O O . PRO B 1 264 ? -20.5 -1.284 19.094 1 93.19 264 PRO B O 1
ATOM 7101 N N . LEU B 1 265 ? -19 -0.99 17.484 1 95.12 265 LEU B N 1
ATOM 7102 C CA . LEU B 1 265 ? -18.766 0.406 17.828 1 95.12 265 LEU B CA 1
ATOM 7103 C C . LEU B 1 265 ? -19.812 1.312 17.172 1 95.12 265 LEU B C 1
ATOM 7105 O O . LEU B 1 265 ? -20.094 2.404 17.672 1 95.12 265 LEU B O 1
ATOM 7109 N N . HIS B 1 266 ? -20.359 0.917 16.078 1 94.88 266 HIS B N 1
ATOM 7110 C CA . HIS B 1 266 ? -21.359 1.693 15.352 1 94.88 266 HIS B CA 1
ATOM 7111 C C . HIS B 1 266 ? -22.203 0.799 14.445 1 94.88 266 HIS B C 1
ATOM 7113 O O . HIS B 1 266 ? -21.672 0.036 13.641 1 94.88 266 HIS B O 1
ATOM 7119 N N . PRO B 1 267 ? -23.469 0.89 14.484 1 92.75 267 PRO B N 1
ATOM 7120 C CA . PRO B 1 267 ? -24.344 -0.039 13.773 1 92.75 267 PRO B CA 1
ATOM 7121 C C . PRO B 1 267 ? -24.281 0.129 12.25 1 92.75 267 PRO B C 1
ATOM 7123 O O . PRO B 1 267 ? -24.594 -0.805 11.508 1 92.75 267 PRO B O 1
ATOM 7126 N N . ASP B 1 268 ? -23.875 1.281 11.766 1 91.69 268 ASP B N 1
ATOM 7127 C CA . ASP B 1 268 ? -23.875 1.532 10.328 1 91.69 268 ASP B CA 1
ATOM 7128 C C . ASP B 1 268 ? -22.547 1.09 9.695 1 91.69 268 ASP B C 1
ATOM 7130 O O . ASP B 1 268 ? -22.406 1.146 8.469 1 91.69 268 ASP B O 1
ATOM 7134 N N . ILE B 1 269 ? -21.641 0.583 10.453 1 93.81 269 ILE B N 1
ATOM 7135 C CA . ILE B 1 269 ? -20.328 0.217 9.922 1 93.81 269 ILE B CA 1
ATOM 7136 C C . ILE B 1 269 ? -20.234 -1.302 9.805 1 93.81 269 ILE B C 1
ATOM 7138 O O . ILE B 1 269 ? -20.281 -2.016 10.805 1 93.81 269 ILE B O 1
ATOM 7142 N N . PRO B 1 270 ? -20.125 -1.761 8.594 1 91.94 270 PRO B N 1
ATOM 7143 C CA . PRO B 1 270 ? -19.844 -3.193 8.469 1 91.94 270 PRO B CA 1
ATOM 7144 C C . PRO B 1 270 ? -18.547 -3.604 9.156 1 91.94 270 PRO B C 1
ATOM 7146 O O . PRO B 1 270 ? -17.547 -2.881 9.078 1 91.94 270 PRO B O 1
ATOM 7149 N N . ARG B 1 271 ? -18.5 -4.691 9.766 1 91.56 271 ARG B N 1
ATOM 7150 C CA . ARG B 1 271 ? -17.359 -5.168 10.539 1 91.56 271 ARG B CA 1
ATOM 7151 C C . ARG B 1 271 ? -16.125 -5.32 9.648 1 91.56 271 ARG B C 1
ATOM 7153 O O . ARG B 1 271 ? -15 -5.102 10.102 1 91.56 271 ARG B O 1
ATOM 7160 N N . GLN B 1 272 ? -16.281 -5.672 8.359 1 91.06 272 GLN B N 1
ATOM 7161 C CA . GLN B 1 272 ? -15.172 -5.898 7.426 1 91.06 272 GLN B CA 1
ATOM 7162 C C . GLN B 1 272 ? -14.406 -4.605 7.156 1 91.06 272 GLN B C 1
ATOM 7164 O O . GLN B 1 272 ? -13.273 -4.641 6.68 1 91.06 272 GLN B O 1
ATOM 7169 N N . MET B 1 273 ? -14.992 -3.459 7.484 1 94 273 MET B N 1
ATOM 7170 C CA . MET B 1 273 ? -14.375 -2.166 7.207 1 94 273 MET B CA 1
ATOM 7171 C C . MET B 1 273 ? -13.5 -1.719 8.375 1 94 273 MET B C 1
ATOM 7173 O O . MET B 1 273 ? -12.734 -0.764 8.25 1 94 273 MET B O 1
ATOM 7177 N N . GLU B 1 274 ? -13.555 -2.387 9.5 1 95.88 274 GLU B N 1
ATOM 7178 C CA . GLU B 1 274 ? -12.883 -1.961 10.719 1 95.88 274 GLU B CA 1
ATOM 7179 C C . GLU B 1 274 ? -11.375 -1.87 10.516 1 95.88 274 GLU B C 1
ATOM 7181 O O . GLU B 1 274 ? -10.742 -0.902 10.938 1 95.88 274 GLU B O 1
ATOM 7186 N N . PRO B 1 275 ? -10.781 -2.885 9.805 1 96.75 275 PRO B N 1
ATOM 7187 C CA . PRO B 1 275 ? -9.336 -2.777 9.625 1 96.75 275 PRO B CA 1
ATOM 7188 C C . PRO B 1 275 ? -8.938 -1.567 8.781 1 96.75 275 PRO B C 1
ATOM 7190 O O . PRO B 1 275 ? -7.895 -0.954 9.031 1 96.75 275 PRO B O 1
ATOM 7193 N N . VAL B 1 276 ? -9.719 -1.213 7.754 1 97.56 276 VAL B N 1
ATOM 7194 C CA . VAL B 1 276 ? -9.422 -0.051 6.922 1 97.56 276 VAL B CA 1
ATOM 7195 C C . VAL B 1 276 ? -9.453 1.215 7.773 1 97.56 276 VAL B C 1
ATOM 7197 O O . VAL B 1 276 ? -8.539 2.041 7.699 1 97.56 276 VAL B O 1
ATOM 7200 N N . LEU B 1 277 ? -10.484 1.331 8.594 1 98.38 277 LEU B N 1
ATOM 7201 C CA . LEU B 1 277 ? -10.641 2.49 9.461 1 98.38 277 LEU B CA 1
ATOM 7202 C C . LEU B 1 277 ? -9.523 2.545 10.5 1 98.38 277 LEU B C 1
ATOM 7204 O O . LEU B 1 277 ? -9.008 3.623 10.812 1 98.38 277 LEU B O 1
ATOM 7208 N N . ALA B 1 278 ? -9.195 1.403 11.016 1 98.69 278 ALA B N 1
ATOM 7209 C CA . ALA B 1 278 ? -8.117 1.329 11.992 1 98.69 278 ALA B CA 1
ATOM 7210 C C . ALA B 1 278 ? -6.793 1.785 11.391 1 98.69 278 ALA B C 1
ATOM 7212 O O . ALA B 1 278 ? -6.047 2.547 12.008 1 98.69 278 ALA B O 1
ATOM 7213 N N . LEU B 1 279 ? -6.473 1.312 10.188 1 98.56 279 LEU B N 1
ATOM 7214 C CA . LEU B 1 279 ? -5.234 1.675 9.516 1 98.56 279 LEU B CA 1
ATOM 7215 C C . LEU B 1 279 ? -5.199 3.168 9.203 1 98.56 279 LEU B C 1
ATOM 7217 O O . LEU B 1 279 ? -4.137 3.791 9.25 1 98.56 279 LEU B O 1
ATOM 7221 N N . ALA B 1 280 ? -6.316 3.742 8.875 1 98.19 280 ALA B N 1
ATOM 7222 C CA . ALA B 1 280 ? -6.395 5.188 8.672 1 98.19 280 ALA B CA 1
ATOM 7223 C C . ALA B 1 280 ? -5.984 5.941 9.938 1 98.19 280 ALA B C 1
ATOM 7225 O O . ALA B 1 280 ? -5.195 6.887 9.875 1 98.19 280 ALA B O 1
ATOM 7226 N N . LEU B 1 281 ? -6.516 5.492 11.039 1 98.06 281 LEU B N 1
ATOM 7227 C CA . LEU B 1 281 ? -6.184 6.121 12.312 1 98.06 281 LEU B CA 1
ATOM 7228 C C . LEU B 1 281 ? -4.715 5.91 12.656 1 98.06 281 LEU B C 1
ATOM 7230 O O . LEU B 1 281 ? -4.066 6.812 13.195 1 98.06 281 LEU B O 1
ATOM 7234 N N . LEU B 1 282 ? -4.234 4.73 12.367 1 98.25 282 LEU B N 1
ATOM 7235 C CA . LEU B 1 282 ? -2.83 4.445 12.633 1 98.25 282 LEU B CA 1
ATOM 7236 C C . LEU B 1 282 ? -1.921 5.305 11.758 1 98.25 282 LEU B C 1
ATOM 7238 O O . LEU B 1 282 ? -0.818 5.668 12.172 1 98.25 282 LEU B O 1
ATOM 7242 N N . SER B 1 283 ? -2.369 5.574 10.508 1 97.75 283 SER B N 1
ATOM 7243 C CA . SER B 1 283 ? -1.625 6.504 9.664 1 97.75 283 SER B CA 1
ATOM 7244 C C . SER B 1 283 ? -1.456 7.855 10.352 1 97.75 283 SER B C 1
ATOM 7246 O O . SER B 1 283 ? -0.366 8.43 10.336 1 97.75 283 SER B O 1
ATOM 7248 N N . LEU B 1 284 ? -2.453 8.344 11.008 1 96.44 284 LEU B N 1
ATOM 7249 C CA . LEU B 1 284 ? -2.402 9.594 11.75 1 96.44 284 LEU B CA 1
ATOM 7250 C C . LEU B 1 284 ? -1.497 9.461 12.969 1 96.44 284 LEU B C 1
ATOM 7252 O O . LEU B 1 284 ? -0.759 10.391 13.305 1 96.44 284 LEU B O 1
ATOM 7256 N N . TYR B 1 285 ? -1.619 8.297 13.648 1 97 285 TYR B N 1
ATOM 7257 C CA . TYR B 1 285 ? -0.768 8.023 14.805 1 97 285 TYR B CA 1
ATOM 7258 C C . TYR B 1 285 ? 0.706 8.148 14.43 1 97 285 TYR B C 1
ATOM 7260 O O . TYR B 1 285 ? 1.487 8.766 15.156 1 97 285 TYR B O 1
ATOM 7268 N N . GLU B 1 286 ? 1.081 7.566 13.25 1 96 286 GLU B N 1
ATOM 7269 C CA . GLU B 1 286 ? 2.469 7.605 12.797 1 96 286 GLU B CA 1
ATOM 7270 C C . GLU B 1 286 ? 2.91 9.039 12.508 1 96 286 GLU B C 1
ATOM 7272 O O . GLU B 1 286 ? 4.035 9.43 12.836 1 96 286 GLU B O 1
ATOM 7277 N N . CYS B 1 287 ? 2.045 9.797 11.961 1 94.12 287 CYS B N 1
ATOM 7278 C CA . CYS B 1 287 ? 2.367 11.164 11.562 1 94.12 287 CYS B CA 1
ATOM 7279 C C . CYS B 1 287 ? 2.451 12.078 12.781 1 94.12 287 CYS B C 1
ATOM 7281 O O . CYS B 1 287 ? 3.449 12.781 12.977 1 94.12 287 CYS B O 1
ATOM 7283 N N . CYS B 1 288 ? 1.433 12.031 13.625 1 94.31 288 CYS B N 1
ATOM 7284 C CA . CYS B 1 288 ? 1.298 13.008 14.695 1 94.31 288 CYS B CA 1
ATOM 7285 C C . CYS B 1 288 ? 2.119 12.602 15.914 1 94.31 288 CYS B C 1
ATOM 7287 O O . CYS B 1 288 ? 2.725 13.445 16.578 1 94.31 288 CYS B O 1
ATOM 7289 N N . GLN B 1 289 ? 2.104 11.328 16.25 1 94.5 289 GLN B N 1
ATOM 7290 C CA . GLN B 1 289 ? 2.746 10.867 17.469 1 94.5 289 GLN B CA 1
ATOM 7291 C C . GLN B 1 289 ? 4.203 10.484 17.219 1 94.5 289 GLN B C 1
ATOM 7293 O O . GLN B 1 289 ? 5.094 10.875 17.984 1 94.5 289 GLN B O 1
ATOM 7298 N N . ARG B 1 290 ? 4.453 9.789 16.203 1 93 290 ARG B N 1
ATOM 7299 C CA . ARG B 1 290 ? 5.801 9.289 15.961 1 93 290 ARG B CA 1
ATOM 7300 C C . ARG B 1 290 ? 6.582 10.219 15.039 1 93 290 ARG B C 1
ATOM 7302 O O . ARG B 1 290 ? 7.809 10.125 14.953 1 93 290 ARG B O 1
ATOM 7309 N N . GLY B 1 291 ? 5.879 11.133 14.375 1 92.19 291 GLY B N 1
ATOM 7310 C CA . GLY B 1 291 ? 6.535 12.023 13.438 1 92.19 291 GLY B CA 1
ATOM 7311 C C . GLY B 1 291 ? 7.156 11.297 12.258 1 92.19 291 GLY B C 1
ATOM 7312 O O . GLY B 1 291 ? 8.148 11.75 11.688 1 92.19 291 GLY B O 1
ATOM 7313 N N . ASN B 1 292 ? 6.719 10.125 11.961 1 92.56 292 ASN B N 1
ATOM 7314 C CA . ASN B 1 292 ? 7.23 9.305 10.867 1 92.56 292 ASN B CA 1
ATOM 7315 C C . ASN B 1 292 ? 6.285 9.312 9.672 1 92.56 292 ASN B C 1
ATOM 7317 O O . ASN B 1 292 ? 5.363 8.492 9.594 1 92.56 292 ASN B O 1
ATOM 7321 N N . VAL B 1 293 ? 6.574 10.117 8.719 1 93.06 293 VAL B N 1
ATOM 7322 C CA . VAL B 1 293 ? 5.691 10.328 7.582 1 93.06 293 VAL B CA 1
ATOM 7323 C C . VAL B 1 293 ? 5.766 9.133 6.641 1 93.06 293 VAL B C 1
ATOM 7325 O O . VAL B 1 293 ? 4.785 8.797 5.965 1 93.06 293 VAL B O 1
ATOM 7328 N N . SER B 1 294 ? 6.977 8.469 6.535 1 93.12 294 SER B N 1
ATOM 7329 C CA . SER B 1 294 ? 7.105 7.289 5.691 1 93.12 294 SER B CA 1
ATOM 7330 C C . SER B 1 294 ? 6.199 6.16 6.18 1 93.12 294 SER B C 1
ATOM 7332 O O . SER B 1 294 ? 5.543 5.492 5.379 1 93.12 294 SER B O 1
ATOM 7334 N N . LYS B 1 295 ? 6.176 5.941 7.516 1 94.81 295 LYS B N 1
ATOM 7335 C CA . LYS B 1 295 ? 5.289 4.922 8.07 1 94.81 295 LYS B CA 1
ATOM 7336 C C . LYS B 1 295 ? 3.824 5.316 7.902 1 94.81 295 LYS B C 1
ATOM 7338 O O . LYS B 1 295 ? 2.963 4.461 7.703 1 94.81 295 LYS B O 1
ATOM 7343 N N . MET B 1 296 ? 3.551 6.672 8.055 1 96.31 296 MET B N 1
ATOM 7344 C CA . MET B 1 296 ? 2.203 7.156 7.766 1 96.31 296 MET B CA 1
ATOM 7345 C C . MET B 1 296 ? 1.752 6.719 6.379 1 96.31 296 MET B C 1
ATOM 7347 O O . MET B 1 296 ? 0.627 6.242 6.207 1 96.31 296 MET B O 1
ATOM 7351 N N . ARG B 1 297 ? 2.611 6.902 5.445 1 96.44 297 ARG B N 1
ATOM 7352 C CA . ARG B 1 297 ? 2.299 6.586 4.055 1 96.44 297 ARG B CA 1
ATOM 7353 C C . ARG B 1 297 ? 2.066 5.094 3.871 1 96.44 297 ARG B C 1
ATOM 7355 O O . ARG B 1 297 ? 1.15 4.684 3.154 1 96.44 297 ARG B O 1
ATOM 7362 N N . ILE B 1 298 ? 2.891 4.254 4.48 1 96.62 298 ILE B N 1
ATOM 7363 C CA . ILE B 1 298 ? 2.74 2.807 4.391 1 96.62 298 ILE B CA 1
ATOM 7364 C C . ILE B 1 298 ? 1.377 2.393 4.941 1 96.62 298 ILE B C 1
ATOM 7366 O O . ILE B 1 298 ? 0.668 1.592 4.328 1 96.62 298 ILE B O 1
ATOM 7370 N N . ARG B 1 299 ? 0.987 2.961 6.098 1 98.06 299 ARG B N 1
ATOM 7371 C CA . ARG B 1 299 ? -0.302 2.631 6.699 1 98.06 299 ARG B CA 1
ATOM 7372 C C . ARG B 1 299 ? -1.453 3.123 5.828 1 98.06 299 ARG B C 1
ATOM 7374 O O . ARG B 1 299 ? -2.459 2.428 5.668 1 98.06 299 ARG B O 1
ATOM 7381 N N . ALA B 1 300 ? -1.314 4.336 5.312 1 98.25 300 ALA B N 1
ATOM 7382 C CA . ALA B 1 300 ? -2.359 4.898 4.461 1 98.25 300 ALA B CA 1
ATOM 7383 C C . ALA B 1 300 ? -2.57 4.039 3.217 1 98.25 300 ALA B C 1
ATOM 7385 O O . ALA B 1 300 ? -3.709 3.76 2.834 1 98.25 300 ALA B O 1
ATOM 7386 N N . ASN B 1 301 ? -1.508 3.623 2.59 1 98.19 301 ASN B N 1
ATOM 7387 C CA . ASN B 1 301 ? -1.623 2.822 1.376 1 98.19 301 ASN B CA 1
ATOM 7388 C C . ASN B 1 301 ? -2.076 1.397 1.687 1 98.19 301 ASN B C 1
ATOM 7390 O O . ASN B 1 301 ? -2.703 0.745 0.85 1 98.19 301 ASN B O 1
ATOM 7394 N N . GLN B 1 302 ? -1.674 0.918 2.85 1 97.75 302 GLN B N 1
ATOM 7395 C CA . GLN B 1 302 ? -2.248 -0.351 3.283 1 97.75 302 GLN B CA 1
ATOM 7396 C C . GLN B 1 302 ? -3.764 -0.251 3.42 1 97.75 302 GLN B C 1
ATOM 7398 O O . GLN B 1 302 ? -4.492 -1.16 3.014 1 97.75 302 GLN B O 1
ATOM 7403 N N . ALA B 1 303 ? -4.219 0.836 4.051 1 98.31 303 ALA B N 1
ATOM 7404 C CA . ALA B 1 303 ? -5.656 1.084 4.133 1 98.31 303 ALA B CA 1
ATOM 7405 C C . ALA B 1 303 ? -6.281 1.154 2.744 1 98.31 303 ALA B C 1
ATOM 7407 O O . ALA B 1 303 ? -7.363 0.604 2.514 1 98.31 303 ALA B O 1
ATOM 7408 N N . LEU B 1 304 ? -5.621 1.821 1.838 1 98.12 304 LEU B N 1
ATOM 7409 C CA . LEU B 1 304 ? -6.102 1.941 0.466 1 98.12 304 LEU B CA 1
ATOM 7410 C C . LEU B 1 304 ? -6.234 0.569 -0.186 1 98.12 304 LEU B C 1
ATOM 7412 O O . LEU B 1 304 ? -7.227 0.289 -0.858 1 98.12 304 LEU B O 1
ATOM 7416 N N . THR B 1 305 ? -5.227 -0.297 0.005 1 96.75 305 THR B N 1
ATOM 7417 C CA . THR B 1 305 ? -5.242 -1.646 -0.552 1 96.75 305 THR B CA 1
ATOM 7418 C C . THR B 1 305 ? -6.465 -2.418 -0.065 1 96.75 305 THR B C 1
ATOM 7420 O O . THR B 1 305 ? -7.191 -3.01 -0.865 1 96.75 305 THR B O 1
ATOM 7423 N N . MET B 1 306 ? -6.676 -2.371 1.205 1 95 306 MET B N 1
ATOM 7424 C CA . MET B 1 306 ? -7.797 -3.102 1.785 1 95 306 MET B CA 1
ATOM 7425 C C . MET B 1 306 ? -9.125 -2.51 1.33 1 95 306 MET B C 1
ATOM 7427 O O . MET B 1 306 ? -10.094 -3.238 1.107 1 95 306 MET B O 1
ATOM 7431 N N . ALA B 1 307 ? -9.188 -1.167 1.245 1 95.19 307 ALA B N 1
ATOM 7432 C CA . ALA B 1 307 ? -10.406 -0.513 0.763 1 95.19 307 ALA B CA 1
ATOM 7433 C C . ALA B 1 307 ? -10.727 -0.943 -0.665 1 95.19 307 ALA B C 1
ATOM 7435 O O . ALA B 1 307 ? -11.891 -1.173 -1.002 1 95.19 307 ALA B O 1
ATOM 7436 N N . MET B 1 308 ? -9.719 -1.068 -1.51 1 93.69 308 MET B N 1
ATOM 7437 C CA . MET B 1 308 ? -9.906 -1.515 -2.887 1 93.69 308 MET B CA 1
ATOM 7438 C C . MET B 1 308 ? -10.375 -2.965 -2.93 1 93.69 308 MET B C 1
ATOM 7440 O O . MET B 1 308 ? -11.219 -3.328 -3.756 1 93.69 308 MET B O 1
ATOM 7444 N N . ASP B 1 309 ? -9.773 -3.744 -2.053 1 90.75 309 ASP B N 1
ATOM 7445 C CA . ASP B 1 309 ? -10.148 -5.152 -2.008 1 90.75 309 ASP B CA 1
ATOM 7446 C C . ASP B 1 309 ? -11.617 -5.316 -1.618 1 90.75 309 ASP B C 1
ATOM 7448 O O . ASP B 1 309 ? -12.281 -6.258 -2.059 1 90.75 309 ASP B O 1
ATOM 7452 N N . LEU B 1 310 ? -12.133 -4.387 -0.789 1 89.19 310 LEU B N 1
ATOM 7453 C CA . LEU B 1 310 ? -13.539 -4.398 -0.392 1 89.19 310 LEU B CA 1
ATOM 7454 C C . LEU B 1 310 ? -14.398 -3.67 -1.419 1 89.19 310 LEU B C 1
ATOM 7456 O O . LEU B 1 310 ? -15.609 -3.525 -1.229 1 89.19 310 LEU B O 1
ATOM 7460 N N . SER B 1 311 ? -13.836 -3.139 -2.482 1 89.62 311 SER B N 1
ATOM 7461 C CA . SER B 1 311 ? -14.492 -2.414 -3.566 1 89.62 311 SER B CA 1
ATOM 7462 C C . SER B 1 311 ? -15.242 -1.199 -3.039 1 89.62 311 SER B C 1
ATOM 7464 O O . SER B 1 311 ? -16.359 -0.913 -3.488 1 89.62 311 SER B O 1
ATOM 7466 N N . LEU B 1 312 ? -14.648 -0.489 -2.08 1 92.88 312 LEU B N 1
ATOM 7467 C CA . LEU B 1 312 ? -15.289 0.702 -1.525 1 92.88 312 LEU B CA 1
ATOM 7468 C C . LEU B 1 312 ? -15.266 1.847 -2.533 1 92.88 312 LEU B C 1
ATOM 7470 O O . LEU B 1 312 ? -16 2.822 -2.383 1 92.88 312 LEU B O 1
ATOM 7474 N N . HIS B 1 313 ? -14.438 1.703 -3.559 1 93.06 313 HIS B N 1
ATOM 7475 C CA . HIS B 1 313 ? -14.297 2.75 -4.562 1 93.06 313 HIS B CA 1
ATOM 7476 C C . HIS B 1 313 ? -15.422 2.693 -5.582 1 93.06 313 HIS B C 1
ATOM 7478 O O . HIS B 1 313 ? -15.57 3.604 -6.402 1 93.06 313 HIS B O 1
ATOM 7484 N N . THR B 1 314 ? -16.188 1.543 -5.57 1 87.75 314 THR B N 1
ATOM 7485 C CA . THR B 1 314 ? -17.297 1.39 -6.508 1 87.75 314 THR B CA 1
ATOM 7486 C C . THR B 1 314 ? -18.625 1.329 -5.762 1 87.75 314 THR B C 1
ATOM 7488 O O . THR B 1 314 ? -18.875 0.393 -5 1 87.75 314 THR B O 1
ATOM 7491 N N . GLN B 1 315 ? -19.172 2.467 -5.145 1 70.44 315 GLN B N 1
ATOM 7492 C CA . GLN B 1 315 ? -20.422 2.408 -4.383 1 70.44 315 GLN B CA 1
ATOM 7493 C C . GLN B 1 315 ? -21.5 1.663 -5.16 1 70.44 315 GLN B C 1
ATOM 7495 O O . GLN B 1 315 ? -22.016 2.166 -6.164 1 70.44 315 GLN B O 1
ATOM 7500 N N . LYS B 1 316 ? -21.562 0.291 -5.148 1 63.41 316 LYS B N 1
ATOM 7501 C CA . LYS B 1 316 ? -22.5 -0.516 -5.918 1 63.41 316 LYS B CA 1
ATOM 7502 C C . LYS B 1 316 ? -23.938 -0.227 -5.504 1 63.41 316 LYS B C 1
ATOM 7504 O O . LYS B 1 316 ? -24.812 -0.027 -6.355 1 63.41 316 LYS B O 1
ATOM 7509 N N . SER B 1 317 ? -24.453 -0.539 -4.301 1 58.94 317 SER B N 1
ATOM 7510 C CA . SER B 1 317 ? -25.859 -0.449 -3.973 1 58.94 317 SER B CA 1
ATOM 7511 C C . SER B 1 317 ? -26.109 0.491 -2.795 1 58.94 317 SER B C 1
ATOM 7513 O O . SER B 1 317 ? -25.203 0.711 -1.979 1 58.94 317 SER B O 1
ATOM 7515 N N . ALA B 1 318 ? -27.078 1.294 -3.162 1 57.41 318 ALA B N 1
ATOM 7516 C CA . ALA B 1 318 ? -27.562 2.139 -2.076 1 57.41 318 ALA B CA 1
ATOM 7517 C C . ALA B 1 318 ? -27.938 1.302 -0.854 1 57.41 318 ALA B C 1
ATOM 7519 O O . ALA B 1 318 ? -28.984 0.654 -0.831 1 57.41 318 ALA B O 1
ATOM 7520 N N . THR B 1 319 ? -26.906 0.855 -0.128 1 65.19 319 THR B N 1
ATOM 7521 C CA . THR B 1 319 ? -27.156 0.065 1.073 1 65.19 319 THR B CA 1
ATOM 7522 C C . THR B 1 319 ? -27.109 0.946 2.318 1 65.19 319 THR B C 1
ATOM 7524 O O . THR B 1 319 ? -26.734 2.119 2.242 1 65.19 319 THR B O 1
ATOM 7527 N N . ASN B 1 320 ? -27.734 0.58 3.377 1 70.25 320 ASN B N 1
ATOM 7528 C CA . ASN B 1 320 ? -27.766 1.226 4.684 1 70.25 320 ASN B CA 1
ATOM 7529 C C . ASN B 1 320 ? -26.375 1.646 5.141 1 70.25 320 ASN B C 1
ATOM 7531 O O . ASN B 1 320 ? -26.234 2.439 6.074 1 70.25 320 ASN B O 1
ATOM 7535 N N . CYS B 1 321 ? -25.359 1.263 4.406 1 86.88 321 CYS B N 1
ATOM 7536 C CA . CYS B 1 321 ? -24.016 1.604 4.863 1 86.88 321 CYS B CA 1
ATOM 7537 C C . CYS B 1 321 ? -23.297 2.502 3.854 1 86.88 321 CYS B C 1
ATOM 7539 O O . CYS B 1 321 ? -22.078 2.574 3.834 1 86.88 321 CYS B O 1
ATOM 7541 N N . SER B 1 322 ? -24.125 3.207 3.139 1 89 322 SER B N 1
ATOM 7542 C CA . SER B 1 322 ? -23.562 4.016 2.066 1 89 322 SER B CA 1
ATOM 7543 C C . SER B 1 322 ? -22.703 5.152 2.623 1 89 322 SER B C 1
ATOM 7545 O O . SER B 1 322 ? -21.625 5.434 2.113 1 89 322 SER B O 1
ATOM 7547 N N . ASP B 1 323 ? -23.203 5.812 3.699 1 92.12 323 ASP B N 1
ATOM 7548 C CA . ASP B 1 323 ? -22.453 6.918 4.285 1 92.12 323 ASP B CA 1
ATOM 7549 C C . ASP B 1 323 ? -21.125 6.438 4.859 1 92.12 323 ASP B C 1
ATOM 7551 O O . ASP B 1 323 ? -20.094 7.098 4.695 1 92.12 323 ASP B O 1
ATOM 7555 N N . ALA B 1 324 ? -21.203 5.289 5.512 1 94 324 ALA B N 1
ATOM 7556 C CA . ALA B 1 324 ? -19.984 4.723 6.086 1 94 324 ALA B CA 1
ATOM 7557 C C . ALA B 1 324 ? -18.953 4.41 5 1 94 324 ALA B C 1
ATOM 7559 O O . ALA B 1 324 ? -17.766 4.664 5.176 1 94 324 ALA B O 1
ATOM 7560 N N . ILE B 1 325 ? -19.438 3.875 3.887 1 94.06 325 ILE B N 1
ATOM 7561 C CA . ILE B 1 325 ? -18.562 3.5 2.777 1 94.06 325 ILE B CA 1
ATOM 7562 C C . ILE B 1 325 ? -17.938 4.75 2.172 1 94.06 325 ILE B C 1
ATOM 7564 O O . ILE B 1 325 ? -16.719 4.793 1.942 1 94.06 325 ILE B O 1
ATOM 7568 N N . ARG B 1 326 ? -18.719 5.789 1.97 1 94.44 326 ARG B N 1
ATOM 7569 C CA . ARG B 1 326 ? -18.219 7.031 1.381 1 94.44 326 ARG B CA 1
ATOM 7570 C C . ARG B 1 326 ? -17.172 7.68 2.273 1 94.44 326 ARG B C 1
ATOM 7572 O O . ARG B 1 326 ? -16.109 8.094 1.794 1 94.44 326 ARG B O 1
ATOM 7579 N N . ARG B 1 327 ? -17.438 7.727 3.52 1 95.38 327 ARG B N 1
ATOM 7580 C CA . ARG B 1 327 ? -16.516 8.344 4.473 1 95.38 327 ARG B CA 1
ATOM 7581 C C . ARG B 1 327 ? -15.203 7.555 4.551 1 95.38 327 ARG B C 1
ATOM 7583 O O . ARG B 1 327 ? -14.125 8.148 4.566 1 95.38 327 ARG B O 1
ATOM 7590 N N . CYS B 1 328 ? -15.375 6.273 4.617 1 96.12 328 CYS B N 1
ATOM 7591 C CA . CYS B 1 328 ? -14.188 5.43 4.699 1 96.12 328 CYS B CA 1
ATOM 7592 C C . CYS B 1 328 ? -13.289 5.621 3.48 1 96.12 328 CYS B C 1
ATOM 7594 O O . CYS B 1 328 ? -12.086 5.824 3.617 1 96.12 328 CYS B O 1
ATOM 7596 N N . TRP B 1 329 ? -13.859 5.605 2.287 1 96.56 329 TRP B N 1
ATOM 7597 C CA . TRP B 1 329 ? -13.086 5.715 1.054 1 96.56 329 TRP B CA 1
ATOM 7598 C C . TRP B 1 329 ? -12.398 7.074 0.962 1 96.56 329 TRP B C 1
ATOM 7600 O O . TRP B 1 329 ? -11.188 7.152 0.781 1 96.56 329 TRP B O 1
ATOM 7610 N N . TRP B 1 330 ? -13.133 8.109 1.15 1 96.56 330 TRP B N 1
ATOM 7611 C CA . TRP B 1 330 ? -12.602 9.445 0.888 1 96.56 330 TRP B CA 1
ATOM 7612 C C . TRP B 1 330 ? -11.664 9.891 2.008 1 96.56 330 TRP B C 1
ATOM 7614 O O . TRP B 1 330 ? -10.719 10.641 1.773 1 96.56 330 TRP B O 1
ATOM 7624 N N . SER B 1 331 ? -11.914 9.453 3.252 1 96.94 331 SER B N 1
ATOM 7625 C CA . SER B 1 331 ? -10.938 9.719 4.305 1 96.94 331 SER B CA 1
ATOM 7626 C C . SER B 1 331 ? -9.617 9.016 4.023 1 96.94 331 SER B C 1
ATOM 7628 O O . SER B 1 331 ? -8.547 9.555 4.301 1 96.94 331 SER B O 1
ATOM 7630 N N . THR B 1 332 ? -9.719 7.758 3.52 1 98 332 THR B N 1
ATOM 7631 C CA . THR B 1 332 ? -8.508 7.039 3.135 1 98 332 THR B CA 1
ATOM 7632 C C . THR B 1 332 ? -7.762 7.785 2.033 1 98 332 THR B C 1
ATOM 7634 O O . THR B 1 332 ? -6.547 7.98 2.121 1 98 332 THR B O 1
ATOM 7637 N N . MET B 1 333 ? -8.484 8.258 1.022 1 97.62 333 MET B N 1
ATOM 7638 C CA . MET B 1 333 ? -7.879 9.031 -0.064 1 97.62 333 MET B CA 1
ATOM 7639 C C . MET B 1 333 ? -7.238 10.305 0.465 1 97.62 333 MET B C 1
ATOM 7641 O O . MET B 1 333 ? -6.164 10.703 0.009 1 97.62 333 MET B O 1
ATOM 7645 N N . PHE B 1 334 ? -7.988 10.914 1.372 1 97.19 334 PHE B N 1
ATOM 7646 C CA . PHE B 1 334 ? -7.465 12.125 1.994 1 97.19 334 PHE B CA 1
ATOM 7647 C C . PHE B 1 334 ? -6.102 11.867 2.621 1 97.19 334 PHE B C 1
ATOM 7649 O O . PHE B 1 334 ? -5.164 12.648 2.432 1 97.19 334 PHE B O 1
ATOM 7656 N N . LEU B 1 335 ? -5.965 10.82 3.35 1 97.69 335 LEU B N 1
ATOM 7657 C CA . LEU B 1 335 ? -4.723 10.5 4.043 1 97.69 335 LEU B CA 1
ATOM 7658 C C . LEU B 1 335 ? -3.631 10.102 3.053 1 97.69 335 LEU B C 1
ATOM 7660 O O . LEU B 1 335 ? -2.453 10.391 3.271 1 97.69 335 LEU B O 1
ATOM 7664 N N . VAL B 1 336 ? -4 9.406 1.998 1 97.88 336 VAL B N 1
ATOM 7665 C CA . VAL B 1 336 ? -3.051 9.039 0.95 1 97.88 336 VAL B CA 1
ATOM 7666 C C . VAL B 1 336 ? -2.445 10.305 0.343 1 97.88 336 VAL B C 1
ATOM 7668 O O . VAL B 1 336 ? -1.225 10.422 0.22 1 97.88 336 VAL B O 1
ATOM 7671 N N . TYR B 1 337 ? -3.264 11.289 0.055 1 97.38 337 TYR B N 1
ATOM 7672 C CA . TYR B 1 337 ? -2.771 12.547 -0.509 1 97.38 337 TYR B CA 1
ATOM 7673 C C . TYR B 1 337 ? -1.916 13.297 0.502 1 97.38 337 TYR B C 1
ATOM 7675 O O . TYR B 1 337 ? -0.871 13.852 0.15 1 97.38 337 TYR B O 1
ATOM 7683 N N . HIS B 1 338 ? -2.449 13.289 1.686 1 96.69 338 HIS B N 1
ATOM 7684 C CA . HIS B 1 338 ? -1.701 14.008 2.711 1 96.69 338 HIS B CA 1
ATOM 7685 C C . HIS B 1 338 ? -0.312 13.414 2.9 1 96.69 338 HIS B C 1
ATOM 7687 O O . HIS B 1 338 ? 0.673 14.141 3.023 1 96.69 338 HIS B O 1
ATOM 7693 N N . SER B 1 339 ? -0.195 12.109 2.941 1 96 339 SER B N 1
ATOM 7694 C CA . SER B 1 339 ? 1.104 11.461 3.074 1 96 339 SER B CA 1
ATOM 7695 C C . SER B 1 339 ? 1.986 11.727 1.86 1 96 339 SER B C 1
ATOM 7697 O O . SER B 1 339 ? 3.205 11.852 1.989 1 96 339 SER B O 1
ATOM 7699 N N . SER B 1 340 ? 1.379 11.805 0.697 1 95.19 340 SER B N 1
ATOM 7700 C CA . SER B 1 340 ? 2.119 12.086 -0.528 1 95.19 340 SER B CA 1
ATOM 7701 C C . SER B 1 340 ? 2.689 13.5 -0.513 1 95.19 340 SER B C 1
ATOM 7703 O O . SER B 1 340 ? 3.807 13.734 -0.982 1 95.19 340 SER B O 1
ATOM 7705 N N . ILE B 1 341 ? 1.903 14.398 0.001 1 94.81 341 ILE B N 1
ATOM 7706 C CA . ILE B 1 341 ? 2.334 15.789 0.112 1 94.81 341 ILE B CA 1
ATOM 7707 C C . ILE B 1 341 ? 3.541 15.883 1.043 1 94.81 341 ILE B C 1
ATOM 7709 O O . ILE B 1 341 ? 4.539 16.531 0.712 1 94.81 341 ILE B O 1
ATOM 7713 N N . LEU B 1 342 ? 3.482 15.188 2.121 1 92.62 342 LEU B N 1
ATOM 7714 C CA . LEU B 1 342 ? 4.523 15.281 3.137 1 92.62 342 LEU B CA 1
ATOM 7715 C C . LEU B 1 342 ? 5.785 14.547 2.695 1 92.62 342 LEU B C 1
ATOM 7717 O O . LEU B 1 342 ? 6.898 14.961 3.031 1 92.62 342 LEU B O 1
ATOM 7721 N N . THR B 1 343 ? 5.645 13.422 1.951 1 88.69 343 THR B N 1
ATOM 7722 C CA . THR B 1 343 ? 6.797 12.625 1.535 1 88.69 343 THR B CA 1
ATOM 7723 C C . THR B 1 343 ? 7.285 13.062 0.157 1 88.69 343 THR B C 1
ATOM 7725 O O . THR B 1 343 ? 8.312 12.578 -0.327 1 88.69 343 THR B O 1
ATOM 7728 N N . ALA B 1 344 ? 6.59 13.938 -0.486 1 85.69 344 ALA B N 1
ATOM 7729 C CA . ALA B 1 344 ? 6.945 14.406 -1.824 1 85.69 344 ALA B CA 1
ATOM 7730 C C . ALA B 1 344 ? 6.965 13.25 -2.818 1 85.69 344 ALA B C 1
ATOM 7732 O O . ALA B 1 344 ? 7.898 13.125 -3.615 1 85.69 344 ALA B O 1
ATOM 7733 N N . SER B 1 345 ? 6.164 12.32 -2.699 1 89.25 345 SER B N 1
ATOM 7734 C CA . SER B 1 345 ? 5.988 11.195 -3.613 1 89.25 345 SER B CA 1
ATOM 7735 C C . SER B 1 345 ? 4.566 11.148 -4.164 1 89.25 345 SER B C 1
ATOM 7737 O O . SER B 1 345 ? 3.609 11.469 -3.457 1 89.25 345 SER B O 1
ATOM 7739 N N . PRO B 1 346 ? 4.473 10.812 -5.391 1 91.81 346 PRO B N 1
ATOM 7740 C CA . PRO B 1 346 ? 3.125 10.797 -5.973 1 91.81 346 PRO B CA 1
ATOM 7741 C C . PRO B 1 346 ? 2.221 9.742 -5.324 1 91.81 346 PRO B C 1
ATOM 7743 O O . PRO B 1 346 ? 2.695 8.688 -4.914 1 91.81 346 PRO B O 1
ATOM 7746 N N . PRO B 1 347 ? 0.966 10.109 -5.266 1 96.19 347 PRO B N 1
ATOM 7747 C CA . PRO B 1 347 ? 0.031 9.102 -4.766 1 96.19 347 PRO B CA 1
ATOM 7748 C C . PRO B 1 347 ? -0.092 7.895 -5.695 1 96.19 347 PRO B C 1
ATOM 7750 O O . PRO B 1 347 ? 0.083 8.023 -6.91 1 96.19 347 PRO B O 1
ATOM 7753 N N . LEU B 1 348 ? -0.346 6.68 -5.137 1 95.75 348 LEU B N 1
ATOM 7754 C CA . LEU B 1 348 ? -0.505 5.484 -5.957 1 95.75 348 LEU B CA 1
ATOM 7755 C C . LEU B 1 348 ? -1.729 5.602 -6.859 1 95.75 348 LEU B C 1
ATOM 7757 O O . LEU B 1 348 ? -1.662 5.277 -8.047 1 95.75 348 LEU B O 1
ATOM 7761 N N . ILE B 1 349 ? -2.816 6.059 -6.242 1 95 349 ILE B N 1
ATOM 7762 C CA . ILE B 1 349 ? -4.043 6.316 -6.988 1 95 349 ILE B CA 1
ATOM 7763 C C . ILE B 1 349 ? -4.426 7.789 -6.863 1 95 349 ILE B C 1
ATOM 7765 O O . ILE B 1 349 ? -4.328 8.375 -5.777 1 95 349 ILE B O 1
ATOM 7769 N N . THR B 1 350 ? -4.773 8.367 -7.953 1 94.44 350 THR B N 1
ATOM 7770 C CA . THR B 1 350 ? -5.211 9.758 -7.918 1 94.44 350 THR B CA 1
ATOM 7771 C C . THR B 1 350 ? -6.719 9.852 -7.703 1 94.44 350 THR B C 1
ATOM 7773 O O . THR B 1 350 ? -7.445 8.883 -7.941 1 94.44 350 THR B O 1
ATOM 7776 N N . SER B 1 351 ? -7.156 10.977 -7.207 1 93.5 351 SER B N 1
ATOM 7777 C CA . SER B 1 351 ? -8.578 11.18 -6.941 1 93.5 351 SER B CA 1
ATOM 7778 C C . SER B 1 351 ? -9.391 11.18 -8.234 1 93.5 351 SER B C 1
ATOM 7780 O O . SER B 1 351 ? -10.602 10.977 -8.211 1 93.5 351 SER B O 1
ATOM 7782 N N . GLU B 1 352 ? -8.75 11.367 -9.32 1 90.62 352 GLU B N 1
ATOM 7783 C CA . GLU B 1 352 ? -9.43 11.43 -10.617 1 90.62 352 GLU B CA 1
ATOM 7784 C C . GLU B 1 352 ? -9.383 10.086 -11.336 1 90.62 352 GLU B C 1
ATOM 7786 O O . GLU B 1 352 ? -9.766 9.992 -12.5 1 90.62 352 GLU B O 1
ATOM 7791 N N . ASP B 1 353 ? -8.852 9.109 -10.695 1 92.69 353 ASP B N 1
ATOM 7792 C CA . ASP B 1 353 ? -8.828 7.777 -11.281 1 92.69 353 ASP B CA 1
ATOM 7793 C C . ASP B 1 353 ? -10.219 7.363 -11.766 1 92.69 353 ASP B C 1
ATOM 7795 O O . ASP B 1 353 ? -11.188 7.445 -11.008 1 92.69 353 ASP B O 1
ATOM 7799 N N . PHE B 1 354 ? -10.367 6.848 -12.938 1 91.12 354 PHE B N 1
ATOM 7800 C CA . PHE B 1 354 ? -11.641 6.547 -13.578 1 91.12 354 PHE B CA 1
ATOM 7801 C C . PHE B 1 354 ? -12.344 5.391 -12.875 1 91.12 354 PHE B C 1
ATOM 7803 O O . PHE B 1 354 ? -13.555 5.219 -13.008 1 91.12 354 PHE B O 1
ATOM 7810 N N . ARG B 1 355 ? -11.688 4.68 -12.117 1 91.5 355 ARG B N 1
ATOM 7811 C CA . ARG B 1 355 ? -12.273 3.535 -11.43 1 91.5 355 ARG B CA 1
ATOM 7812 C C . ARG B 1 355 ? -13.109 3.982 -10.234 1 91.5 355 ARG B C 1
ATOM 7814 O O . ARG B 1 355 ? -13.938 3.217 -9.727 1 91.5 355 ARG B O 1
ATOM 7821 N N . ILE B 1 356 ? -12.82 5.141 -9.727 1 94.81 356 ILE B N 1
ATOM 7822 C CA . ILE B 1 356 ? -13.508 5.637 -8.539 1 94.81 356 ILE B CA 1
ATOM 7823 C C . ILE B 1 356 ? -14.898 6.137 -8.922 1 94.81 356 ILE B C 1
ATOM 7825 O O . ILE B 1 356 ? -15.031 7.109 -9.672 1 94.81 356 ILE B O 1
ATOM 7829 N N . THR B 1 357 ? -15.953 5.535 -8.438 1 93.12 357 THR B N 1
ATOM 7830 C CA . THR B 1 357 ? -17.328 5.949 -8.719 1 93.12 357 THR B CA 1
ATOM 7831 C C . THR B 1 357 ? -18.062 6.312 -7.434 1 93.12 357 THR B C 1
ATOM 7833 O O . THR B 1 357 ? -19.188 6.805 -7.473 1 93.12 357 THR B O 1
ATOM 7836 N N . THR B 1 358 ? -17.438 6.09 -6.301 1 93.75 358 THR B N 1
ATOM 7837 C CA . THR B 1 358 ? -18.031 6.434 -5.016 1 93.75 358 THR B CA 1
ATOM 7838 C C . THR B 1 358 ? -18.188 7.945 -4.879 1 93.75 358 THR B C 1
ATOM 7840 O O . THR B 1 358 ? -17.219 8.688 -5.004 1 93.75 358 THR B O 1
ATOM 7843 N N . PRO B 1 359 ? -19.391 8.422 -4.613 1 92.19 359 PRO B N 1
ATOM 7844 C CA . PRO B 1 359 ? -19.594 9.859 -4.445 1 92.19 359 PRO B CA 1
ATOM 7845 C C . PRO B 1 359 ? -18.922 10.406 -3.184 1 92.19 359 PRO B C 1
ATOM 7847 O O . PRO B 1 359 ? -18.594 9.641 -2.273 1 92.19 359 PRO B O 1
ATOM 7850 N N . TYR B 1 360 ? -18.766 11.695 -3.186 1 92.81 360 TYR B N 1
ATOM 7851 C CA . TYR B 1 360 ? -18.188 12.344 -2.016 1 92.81 360 TYR B CA 1
ATOM 7852 C C . TYR B 1 360 ? -19.109 12.219 -0.81 1 92.81 360 TYR B C 1
ATOM 7854 O O . TYR B 1 360 ? -20.312 12 -0.961 1 92.81 360 TYR B O 1
ATOM 7862 N N . THR B 1 361 ? -18.516 12.312 0.317 1 91.25 361 THR B N 1
ATOM 7863 C CA . THR B 1 361 ? -19.266 12.266 1.561 1 91.25 361 THR B CA 1
ATOM 7864 C C . THR B 1 361 ? -20.188 13.484 1.68 1 91.25 361 THR B C 1
ATOM 7866 O O . THR B 1 361 ? -19.812 14.586 1.277 1 91.25 361 THR B O 1
ATOM 7869 N N . VAL B 1 362 ? -21.375 13.211 2.199 1 86.12 362 VAL B N 1
ATOM 7870 C CA . VAL B 1 362 ? -22.328 14.297 2.408 1 86.12 362 VAL B CA 1
ATOM 7871 C C . VAL B 1 362 ? -22.469 14.57 3.904 1 86.12 362 VAL B C 1
ATOM 7873 O O . VAL B 1 362 ? -22.797 13.672 4.68 1 86.12 362 VAL B O 1
ATOM 7876 N N . ILE B 1 363 ? -22 15.695 4.328 1 81.75 363 ILE B N 1
ATOM 7877 C CA . ILE B 1 363 ? -22.203 16.109 5.711 1 81.75 363 ILE B CA 1
ATOM 7878 C C . ILE B 1 363 ? -23.422 17.031 5.805 1 81.75 363 ILE B C 1
ATOM 7880 O O . ILE B 1 363 ? -23.562 17.953 4.996 1 81.75 363 ILE B O 1
ATOM 7884 N N . ARG B 1 364 ? -24.625 16.562 6.223 1 64.06 364 ARG B N 1
ATOM 7885 C CA . ARG B 1 364 ? -25.891 17.281 6.277 1 64.06 364 ARG B CA 1
ATOM 7886 C C . ARG B 1 364 ? -25.703 18.703 6.793 1 64.06 364 ARG B C 1
ATOM 7888 O O . ARG B 1 364 ? -25.094 18.906 7.84 1 64.06 364 ARG B O 1
ATOM 7895 N N . GLY B 1 365 ? -25.688 19.688 5.898 1 59.06 365 GLY B N 1
ATOM 7896 C CA . GLY B 1 365 ? -25.672 21.125 6.156 1 59.06 365 GLY B CA 1
ATOM 7897 C C . GLY B 1 365 ? -25.734 21.953 4.891 1 59.06 365 GLY B C 1
ATOM 7898 O O . GLY B 1 365 ? -26.578 21.719 4.027 1 59.06 365 GLY B O 1
ATOM 7899 N N . CYS B 1 366 ? -24.828 22.828 4.816 1 60.69 366 CYS B N 1
ATOM 7900 C CA . CYS B 1 366 ? -24.781 23.781 3.707 1 60.69 366 CYS B CA 1
ATOM 7901 C C . CYS B 1 366 ? -24.109 23.141 2.488 1 60.69 366 CYS B C 1
ATOM 7903 O O . CYS B 1 366 ? -24.469 22.031 2.1 1 60.69 366 CYS B O 1
ATOM 7905 N N . ARG B 1 367 ? -23.141 23.656 2.02 1 69.81 367 ARG B N 1
ATOM 7906 C CA . ARG B 1 367 ? -22.344 23.203 0.873 1 69.81 367 ARG B CA 1
ATOM 7907 C C . ARG B 1 367 ? -21.359 22.125 1.275 1 69.81 367 ARG B C 1
ATOM 7909 O O . ARG B 1 367 ? -20.828 22.125 2.391 1 69.81 367 ARG B O 1
ATOM 7916 N N . GLU B 1 368 ? -21.234 21.219 0.422 1 84.19 368 GLU B N 1
ATOM 7917 C CA . GLU B 1 368 ? -20.375 20.078 0.739 1 84.19 368 GLU B CA 1
ATOM 7918 C C . GLU B 1 368 ? -18.906 20.453 0.586 1 84.19 368 GLU B C 1
ATOM 7920 O O . GLU B 1 368 ? -18.469 20.859 -0.491 1 84.19 368 GLU B O 1
ATOM 7925 N N . PRO B 1 369 ? -18.141 20.328 1.646 1 89.06 369 PRO B N 1
ATOM 7926 C CA . PRO B 1 369 ? -16.734 20.75 1.629 1 89.06 369 PRO B CA 1
ATOM 7927 C C . PRO B 1 369 ? -15.812 19.734 0.966 1 89.06 369 PRO B C 1
ATOM 7929 O O . PRO B 1 369 ? -14.703 20.078 0.547 1 89.06 369 PRO B O 1
ATOM 7932 N N . TRP B 1 370 ? -16.203 18.484 0.805 1 91.38 370 TRP B N 1
ATOM 7933 C CA . TRP B 1 370 ? -15.289 17.391 0.456 1 91.38 370 TRP B CA 1
ATOM 7934 C C . TRP B 1 370 ? -14.695 17.594 -0.934 1 91.38 370 TRP B C 1
ATOM 7936 O O . TRP B 1 370 ? -13.5 17.391 -1.144 1 91.38 370 TRP B O 1
ATOM 7946 N N . PRO B 1 371 ? -15.492 18.016 -1.897 1 91.69 371 PRO B N 1
ATOM 7947 C CA . PRO B 1 371 ? -14.891 18.234 -3.215 1 91.69 371 PRO B CA 1
ATOM 7948 C C . PRO B 1 371 ? -13.773 19.281 -3.188 1 91.69 371 PRO B C 1
ATOM 7950 O O . PRO B 1 371 ? -12.781 19.141 -3.912 1 91.69 371 PRO B O 1
ATOM 7953 N N . TYR B 1 372 ? -13.961 20.25 -2.354 1 92.56 372 TYR B N 1
ATOM 7954 C CA . TYR B 1 372 ? -12.961 21.312 -2.268 1 92.56 372 TYR B CA 1
ATOM 7955 C C . TYR B 1 372 ? -11.719 20.844 -1.528 1 92.56 372 TYR B C 1
ATOM 7957 O O . TYR B 1 372 ? -10.602 21.219 -1.872 1 92.56 372 TYR B O 1
ATOM 7965 N N . VAL B 1 373 ? -11.922 20.016 -0.515 1 94.88 373 VAL B N 1
ATOM 7966 C CA . VAL B 1 373 ? -10.789 19.469 0.223 1 94.88 373 VAL B CA 1
ATOM 7967 C C . VAL B 1 373 ? -9.945 18.594 -0.704 1 94.88 373 VAL B C 1
ATOM 7969 O O . VAL B 1 373 ? -8.711 18.703 -0.708 1 94.88 373 VAL B O 1
ATOM 7972 N N . VAL B 1 374 ? -10.578 17.781 -1.477 1 95.75 374 VAL B N 1
ATOM 7973 C CA . VAL B 1 374 ? -9.883 16.875 -2.387 1 95.75 374 VAL B CA 1
ATOM 7974 C C . VAL B 1 374 ? -9.141 17.672 -3.447 1 95.75 374 VAL B C 1
ATOM 7976 O O . VAL B 1 374 ? -7.977 17.391 -3.75 1 95.75 374 VAL B O 1
ATOM 7979 N N . GLN B 1 375 ? -9.758 18.641 -3.955 1 95.88 375 GLN B N 1
ATOM 7980 C CA . GLN B 1 375 ? -9.117 19.484 -4.961 1 95.88 375 GLN B CA 1
ATOM 7981 C C . GLN B 1 375 ? -7.941 20.266 -4.371 1 95.88 375 GLN B C 1
ATOM 7983 O O . GLN B 1 375 ? -6.898 20.406 -5.008 1 95.88 375 GLN B O 1
ATOM 7988 N N . ALA B 1 376 ? -8.195 20.75 -3.215 1 96.88 376 ALA B N 1
ATOM 7989 C CA . ALA B 1 376 ? -7.137 21.5 -2.547 1 96.88 376 ALA B CA 1
ATOM 7990 C C . ALA B 1 376 ? -5.902 20.641 -2.326 1 96.88 376 ALA B C 1
ATOM 7992 O O . ALA B 1 376 ? -4.773 21.094 -2.523 1 96.88 376 ALA B O 1
ATOM 7993 N N . GLN B 1 377 ? -6.09 19.406 -1.936 1 96.88 377 GLN B N 1
ATOM 7994 C CA . GLN B 1 377 ? -4.961 18.5 -1.714 1 96.88 377 GLN B CA 1
ATOM 7995 C C . GLN B 1 377 ? -4.242 18.203 -3.023 1 96.88 377 GLN B C 1
ATOM 7997 O O . GLN B 1 377 ? -3.01 18.125 -3.061 1 96.88 377 GLN B O 1
ATOM 8002 N N . SER B 1 378 ? -5.027 17.953 -4.051 1 96.62 378 SER B N 1
ATOM 8003 C CA . SER B 1 378 ? -4.434 17.688 -5.352 1 96.62 378 SER B CA 1
ATOM 8004 C C . SER B 1 378 ? -3.584 18.859 -5.828 1 96.62 378 SER B C 1
ATOM 8006 O O . SER B 1 378 ? -2.469 18.672 -6.32 1 96.62 378 SER B O 1
ATOM 8008 N N . LEU B 1 379 ? -4.078 20.078 -5.613 1 97.25 379 LEU B N 1
ATOM 8009 C CA . LEU B 1 379 ? -3.367 21.281 -6.035 1 97.25 379 LEU B CA 1
ATOM 8010 C C . LEU B 1 379 ? -2.131 21.516 -5.172 1 97.25 379 LEU B C 1
ATOM 8012 O O . LEU B 1 379 ? -1.089 21.938 -5.676 1 97.25 379 LEU B O 1
ATOM 8016 N N . LEU B 1 380 ? -2.307 21.266 -3.908 1 97.69 380 LEU B N 1
ATOM 8017 C CA . LEU B 1 380 ? -1.147 21.406 -3.033 1 97.69 380 LEU B CA 1
ATOM 8018 C C . LEU B 1 380 ? -0.055 20.406 -3.42 1 97.69 380 LEU B C 1
ATOM 8020 O O . LEU B 1 380 ? 1.129 20.75 -3.424 1 97.69 380 LEU B O 1
ATOM 8024 N N . HIS B 1 381 ? -0.442 19.203 -3.699 1 96.44 381 HIS B N 1
ATOM 8025 C CA . HIS B 1 381 ? 0.53 18.219 -4.148 1 96.44 381 HIS B CA 1
ATOM 8026 C C . HIS B 1 381 ? 1.266 18.703 -5.395 1 96.44 381 HIS B C 1
ATOM 8028 O O . HIS B 1 381 ? 2.482 18.531 -5.508 1 96.44 381 HIS B O 1
ATOM 8034 N N . ARG B 1 382 ? 0.564 19.266 -6.32 1 95.62 382 ARG B N 1
ATOM 8035 C CA . ARG B 1 382 ? 1.17 19.797 -7.539 1 95.62 382 ARG B CA 1
ATOM 8036 C C . ARG B 1 382 ? 2.129 20.938 -7.23 1 95.62 382 ARG B C 1
ATOM 8038 O O . ARG B 1 382 ? 3.213 21.016 -7.809 1 95.62 382 ARG B O 1
ATOM 8045 N N . SER B 1 383 ? 1.703 21.812 -6.363 1 96.19 383 SER B N 1
ATOM 8046 C CA . SER B 1 383 ? 2.572 22.906 -5.953 1 96.19 383 SER B CA 1
ATOM 8047 C C . SER B 1 383 ? 3.875 22.391 -5.355 1 96.19 383 SER B C 1
ATOM 8049 O O . SER B 1 383 ? 4.953 22.906 -5.656 1 96.19 383 SER B O 1
ATOM 8051 N N . CYS B 1 384 ? 3.732 21.375 -4.523 1 93.69 384 CYS B N 1
ATOM 8052 C CA . CYS B 1 384 ? 4.918 20.781 -3.92 1 93.69 384 CYS B CA 1
ATOM 8053 C C . CYS B 1 384 ? 5.832 20.188 -4.984 1 93.69 384 CYS B C 1
ATOM 8055 O O . CYS B 1 384 ? 7.055 20.344 -4.91 1 93.69 384 CYS B O 1
ATOM 8057 N N . THR B 1 385 ? 5.27 19.547 -5.941 1 90.5 385 THR B N 1
ATOM 8058 C CA . THR B 1 385 ? 6.055 18.938 -7.008 1 90.5 385 THR B CA 1
ATOM 8059 C C . THR B 1 385 ? 6.797 20 -7.812 1 90.5 385 THR B C 1
ATOM 8061 O O . THR B 1 385 ? 7.98 19.844 -8.109 1 90.5 385 THR B O 1
ATOM 8064 N N . ILE B 1 386 ? 6.16 21.109 -8.125 1 91.62 386 ILE B N 1
ATOM 8065 C CA . ILE B 1 386 ? 6.758 22.188 -8.898 1 91.62 386 ILE B CA 1
ATOM 8066 C C . ILE B 1 386 ? 7.859 22.859 -8.086 1 91.62 386 ILE B C 1
ATOM 8068 O O . ILE B 1 386 ? 8.938 23.141 -8.609 1 91.62 386 ILE B O 1
ATOM 8072 N N . THR B 1 387 ? 7.551 23.078 -6.867 1 90.5 387 THR B N 1
ATOM 8073 C CA . THR B 1 387 ? 8.531 23.719 -6 1 90.5 387 THR B CA 1
ATOM 8074 C C . THR B 1 387 ? 9.797 22.875 -5.902 1 90.5 387 THR B C 1
ATOM 8076 O O . THR B 1 387 ? 10.906 23.406 -5.879 1 90.5 387 THR B O 1
ATOM 8079 N N . ARG B 1 388 ? 9.641 21.641 -5.879 1 86 388 ARG B N 1
ATOM 8080 C CA . ARG B 1 388 ? 10.797 20.75 -5.82 1 86 388 ARG B CA 1
ATOM 8081 C C . ARG B 1 388 ? 11.578 20.781 -7.133 1 86 388 ARG B C 1
ATOM 8083 O O . ARG B 1 388 ? 12.812 20.75 -7.129 1 86 388 ARG B O 1
ATOM 8090 N N . GLN B 1 389 ? 10.875 20.812 -8.195 1 84.81 389 GLN B N 1
ATOM 8091 C CA . GLN B 1 389 ? 11.523 20.906 -9.492 1 84.81 389 GLN B CA 1
ATOM 8092 C C . GLN B 1 389 ? 12.312 22.203 -9.625 1 84.81 389 GLN B C 1
ATOM 8094 O O . GLN B 1 389 ? 13.406 22.234 -10.203 1 84.81 389 GLN B O 1
ATOM 8099 N N . LEU B 1 390 ? 11.805 23.219 -9.062 1 86.94 390 LEU B N 1
ATOM 8100 C CA . LEU B 1 390 ? 12.461 24.531 -9.133 1 86.94 390 LEU B CA 1
ATOM 8101 C C . LEU B 1 390 ? 13.688 24.562 -8.227 1 86.94 390 LEU B C 1
ATOM 8103 O O . LEU B 1 390 ? 14.695 25.203 -8.57 1 86.94 390 LEU B O 1
ATOM 8107 N N . SER B 1 391 ? 13.633 23.844 -7.145 1 82.88 391 SER B N 1
ATOM 8108 C CA . SER B 1 391 ? 14.68 23.953 -6.141 1 82.88 391 SER B CA 1
ATOM 8109 C C . SER B 1 391 ? 15.773 22.922 -6.367 1 82.88 391 SER B C 1
ATOM 8111 O O . SER B 1 391 ? 16.906 23.078 -5.902 1 82.88 391 SER B O 1
ATOM 8113 N N . ASN B 1 392 ? 15.406 21.812 -6.906 1 75.62 392 ASN B N 1
ATOM 8114 C CA . ASN B 1 392 ? 16.375 20.734 -7.086 1 75.62 392 ASN B CA 1
ATOM 8115 C C . ASN B 1 392 ? 17.297 21.016 -8.273 1 75.62 392 ASN B C 1
ATOM 8117 O O . ASN B 1 392 ? 16.875 20.969 -9.422 1 75.62 392 ASN B O 1
ATOM 8121 N N . GLU B 1 393 ? 18.531 21.516 -7.898 1 71.81 393 GLU B N 1
ATOM 8122 C CA . GLU B 1 393 ? 19.547 21.797 -8.914 1 71.81 393 GLU B CA 1
ATOM 8123 C C . GLU B 1 393 ? 20.484 20.594 -9.094 1 71.81 393 GLU B C 1
ATOM 8125 O O . GLU B 1 393 ? 21.484 20.688 -9.797 1 71.81 393 GLU B O 1
ATOM 8130 N N . THR B 1 394 ? 19.984 19.406 -8.969 1 57.16 394 THR B N 1
ATOM 8131 C CA . THR B 1 394 ? 20.938 18.312 -9.109 1 57.16 394 THR B CA 1
ATOM 8132 C C . THR B 1 394 ? 21.75 18.469 -10.398 1 57.16 394 THR B C 1
ATOM 8134 O O . THR B 1 394 ? 21.25 19.031 -11.383 1 57.16 394 THR B O 1
ATOM 8137 N N . ILE B 1 395 ? 23.109 18.25 -10.273 1 45.56 395 ILE B N 1
ATOM 8138 C CA . ILE B 1 395 ? 24.219 18.422 -11.188 1 45.56 395 ILE B CA 1
ATOM 8139 C C . ILE B 1 395 ? 23.844 17.875 -12.562 1 45.56 395 ILE B C 1
ATOM 8141 O O . ILE B 1 395 ? 24.156 18.484 -13.594 1 45.56 395 ILE B O 1
ATOM 8145 N N . HIS B 1 396 ? 23.406 16.562 -12.453 1 44.91 396 HIS B N 1
ATOM 8146 C CA . HIS B 1 396 ? 23.453 15.93 -13.766 1 44.91 396 HIS B CA 1
ATOM 8147 C C . HIS B 1 396 ? 22.328 16.453 -14.664 1 44.91 396 HIS B C 1
ATOM 8149 O O . HIS B 1 396 ? 22.297 16.172 -15.859 1 44.91 396 HIS B O 1
ATOM 8155 N N . ASP B 1 397 ? 21.25 16.828 -14.031 1 48.34 397 ASP B N 1
ATOM 8156 C CA . ASP B 1 397 ? 20.219 17.344 -14.93 1 48.34 397 ASP B CA 1
ATOM 8157 C C . ASP B 1 397 ? 20.406 18.844 -15.164 1 48.34 397 ASP B C 1
ATOM 8159 O O . ASP B 1 397 ? 19.75 19.672 -14.508 1 48.34 397 ASP B O 1
ATOM 8163 N N . GLN B 1 398 ? 21.531 19.188 -15.242 1 51.38 398 GLN B N 1
ATOM 8164 C CA . GLN B 1 398 ? 22.016 20.5 -15.664 1 51.38 398 GLN B CA 1
ATOM 8165 C C . GLN B 1 398 ? 21.047 21.156 -16.641 1 51.38 398 GLN B C 1
ATOM 8167 O O . GLN B 1 398 ? 21.375 22.188 -17.25 1 51.38 398 GLN B O 1
ATOM 8172 N N . GLY B 1 399 ? 20.031 20.5 -16.906 1 60.22 399 GLY B N 1
ATOM 8173 C CA . GLY B 1 399 ? 19.312 21.125 -18.016 1 60.22 399 GLY B CA 1
ATOM 8174 C C . GLY B 1 399 ? 18.391 22.25 -17.578 1 60.22 399 GLY B C 1
ATOM 8175 O O . GLY B 1 399 ? 18.062 22.359 -16.391 1 60.22 399 GLY B O 1
ATOM 8176 N N . CYS B 1 400 ? 18.297 23.219 -18.219 1 73.5 400 CYS B N 1
ATOM 8177 C CA . CYS B 1 400 ? 17.391 24.359 -18.172 1 73.5 400 CYS B CA 1
ATOM 8178 C C . CYS B 1 400 ? 15.961 23.891 -17.875 1 73.5 400 CYS B C 1
ATOM 8180 O O . CYS B 1 400 ? 15.57 22.797 -18.266 1 73.5 400 CYS B O 1
ATOM 8182 N N . LEU B 1 401 ? 15.383 24.5 -16.812 1 85.62 401 LEU B N 1
ATOM 8183 C CA . LEU B 1 401 ? 13.969 24.219 -16.562 1 85.62 401 LEU B CA 1
ATOM 8184 C C . LEU B 1 401 ? 13.156 24.359 -17.844 1 85.62 401 LEU B C 1
ATOM 8186 O O . LEU B 1 401 ? 13.352 25.297 -18.625 1 85.62 401 LEU B O 1
ATOM 8190 N N . PRO B 1 402 ? 12.398 23.359 -18.156 1 85.25 402 PRO B N 1
ATOM 8191 C CA . PRO B 1 402 ? 11.594 23.453 -19.375 1 85.25 402 PRO B CA 1
ATOM 8192 C C . PRO B 1 402 ? 10.609 24.609 -19.359 1 85.25 402 PRO B C 1
ATOM 8194 O O . PRO B 1 402 ? 10.039 24.922 -18.312 1 85.25 402 PRO B O 1
ATOM 8197 N N . PHE B 1 403 ? 10.445 25.234 -20.438 1 85.75 403 PHE B N 1
ATOM 8198 C CA . PHE B 1 403 ? 9.555 26.391 -20.547 1 85.75 403 PHE B CA 1
ATOM 8199 C C . PHE B 1 403 ? 8.102 25.969 -20.359 1 85.75 403 PHE B C 1
ATOM 8201 O O . PHE B 1 403 ? 7.25 26.797 -20.047 1 85.75 403 PHE B O 1
ATOM 8208 N N . SER B 1 404 ? 7.777 24.672 -20.5 1 89.44 404 SER B N 1
ATOM 8209 C CA . SER B 1 404 ? 6.43 24.172 -20.25 1 89.44 404 SER B CA 1
ATOM 8210 C C . SER B 1 404 ? 6 24.422 -18.812 1 89.44 404 SER B C 1
ATOM 8212 O O . SER B 1 404 ? 4.805 24.453 -18.516 1 89.44 404 SER B O 1
ATOM 8214 N N . LEU B 1 405 ? 7.023 24.672 -17.953 1 92.25 405 LEU B N 1
ATOM 8215 C CA . LEU B 1 405 ? 6.75 24.906 -16.547 1 92.25 405 LEU B CA 1
ATOM 8216 C C . LEU B 1 405 ? 6.059 26.266 -16.344 1 92.25 405 LEU B C 1
ATOM 8218 O O . LEU B 1 405 ? 5.285 26.438 -15.398 1 92.25 405 LEU B O 1
ATOM 8222 N N . HIS B 1 406 ? 6.359 27.188 -17.266 1 93.88 406 HIS B N 1
ATOM 8223 C CA . HIS B 1 406 ? 5.707 28.484 -17.188 1 93.88 406 HIS B CA 1
ATOM 8224 C C . HIS B 1 406 ? 4.195 28.359 -17.312 1 93.88 406 HIS B C 1
ATOM 8226 O O . HIS B 1 406 ? 3.451 28.922 -16.5 1 93.88 406 HIS B O 1
ATOM 8232 N N . ASN B 1 407 ? 3.752 27.547 -18.281 1 94.06 407 ASN B N 1
ATOM 8233 C CA . ASN B 1 407 ? 2.324 27.328 -18.484 1 94.06 407 ASN B CA 1
ATOM 8234 C C . ASN B 1 407 ? 1.707 26.547 -17.328 1 94.06 407 ASN B C 1
ATOM 8236 O O . ASN B 1 407 ? 0.567 26.797 -16.938 1 94.06 407 ASN B O 1
ATOM 8240 N N . GLU B 1 408 ? 2.48 25.625 -16.844 1 94.81 408 GLU B N 1
ATOM 8241 C CA . GLU B 1 408 ? 1.985 24.844 -15.719 1 94.81 408 GLU B CA 1
ATOM 8242 C C . GLU B 1 408 ? 1.778 25.703 -14.477 1 94.81 408 GLU B C 1
ATOM 8244 O O . GLU B 1 408 ? 0.784 25.547 -13.766 1 94.81 408 GLU B O 1
ATOM 8249 N N . ILE B 1 409 ? 2.719 26.578 -14.203 1 96 409 ILE B N 1
ATOM 8250 C CA . ILE B 1 409 ? 2.629 27.469 -13.047 1 96 409 ILE B CA 1
ATOM 8251 C C . ILE B 1 409 ? 1.442 28.406 -13.211 1 96 409 ILE B C 1
ATOM 8253 O O . ILE B 1 409 ? 0.685 28.641 -12.266 1 96 409 ILE B O 1
ATOM 8257 N N . LYS B 1 410 ? 1.279 28.906 -14.414 1 95.38 410 LYS B N 1
ATOM 8258 C CA . LYS B 1 410 ? 0.166 29.797 -14.703 1 95.38 410 LYS B CA 1
ATOM 8259 C C . LYS B 1 410 ? -1.174 29.094 -14.508 1 95.38 410 LYS B C 1
ATOM 8261 O O . LYS B 1 410 ? -2.092 29.656 -13.898 1 95.38 410 LYS B O 1
ATOM 8266 N N . HIS B 1 411 ? -1.271 27.906 -15.016 1 95.88 411 HIS B N 1
ATOM 8267 C CA . HIS B 1 411 ? -2.502 27.141 -14.875 1 95.88 411 HIS B CA 1
ATOM 8268 C C . HIS B 1 411 ? -2.77 26.781 -13.414 1 95.88 411 HIS B C 1
ATOM 8270 O O . HIS B 1 411 ? -3.916 26.828 -12.961 1 95.88 411 HIS B O 1
ATOM 8276 N N . LEU B 1 412 ? -1.742 26.406 -12.703 1 96.94 412 LEU B N 1
ATOM 8277 C CA . LEU B 1 412 ? -1.879 26.062 -11.289 1 96.94 412 LEU B CA 1
ATOM 8278 C C . LEU B 1 412 ? -2.348 27.281 -10.484 1 96.94 412 LEU B C 1
ATOM 8280 O O . LEU B 1 412 ? -3.242 27.156 -9.641 1 96.94 412 LEU B O 1
ATOM 8284 N N . GLU B 1 413 ? -1.794 28.438 -10.734 1 95.69 413 GLU B N 1
ATOM 8285 C CA . GLU B 1 413 ? -2.178 29.656 -10.039 1 95.69 413 GLU B CA 1
ATOM 8286 C C . GLU B 1 413 ? -3.639 30 -10.305 1 95.69 413 GLU B C 1
ATOM 8288 O O . GLU B 1 413 ? -4.359 30.406 -9.391 1 95.69 413 GLU B O 1
ATOM 8293 N N . SER B 1 414 ? -3.998 29.828 -11.562 1 96.25 414 SER B N 1
ATOM 8294 C CA . SER B 1 414 ? -5.387 30.109 -11.906 1 96.25 414 SER B CA 1
ATOM 8295 C C . SER B 1 414 ? -6.34 29.172 -11.18 1 96.25 414 SER B C 1
ATOM 8297 O O . SER B 1 414 ? -7.371 29.609 -10.656 1 96.25 414 SER B O 1
ATOM 8299 N N . SER B 1 415 ? -5.996 27.891 -11.188 1 96.81 415 SER B N 1
ATOM 8300 C CA . SER B 1 415 ? -6.824 26.922 -10.492 1 96.81 415 SER B CA 1
ATOM 8301 C C . SER B 1 415 ? -6.875 27.203 -8.992 1 96.81 415 SER B C 1
ATOM 8303 O O . SER B 1 415 ? -7.934 27.062 -8.367 1 96.81 415 SER B O 1
ATOM 8305 N N . LEU B 1 416 ? -5.77 27.562 -8.375 1 97.25 416 LEU B N 1
ATOM 8306 C CA . LEU B 1 416 ? -5.703 27.875 -6.953 1 97.25 416 LEU B CA 1
ATOM 8307 C C . LEU B 1 416 ? -6.578 29.078 -6.621 1 97.25 416 LEU B C 1
ATOM 8309 O O . LEU B 1 416 ? -7.301 29.078 -5.621 1 97.25 416 LEU B O 1
ATOM 8313 N N . LEU B 1 417 ? -6.523 30.078 -7.449 1 95.62 417 LEU B N 1
ATOM 8314 C CA . LEU B 1 417 ? -7.312 31.281 -7.219 1 95.62 417 LEU B CA 1
ATOM 8315 C C . LEU B 1 417 ? -8.805 30.984 -7.332 1 95.62 417 LEU B C 1
ATOM 8317 O O . LEU B 1 417 ? -9.609 31.531 -6.574 1 95.62 417 LEU B O 1
ATOM 8321 N N . ASP B 1 418 ? -9.164 30.125 -8.234 1 94.88 418 ASP B N 1
ATOM 8322 C CA . ASP B 1 418 ? -10.562 29.75 -8.391 1 94.88 418 ASP B CA 1
ATOM 8323 C C . ASP B 1 418 ? -11.094 29.062 -7.133 1 94.88 418 ASP B C 1
ATOM 8325 O O . ASP B 1 418 ? -12.172 29.406 -6.637 1 94.88 418 ASP B O 1
ATOM 8329 N N . ILE B 1 419 ? -10.336 28.141 -6.66 1 93.94 419 ILE B N 1
ATOM 8330 C CA . ILE B 1 419 ? -10.773 27.391 -5.492 1 93.94 419 ILE B CA 1
ATOM 8331 C C . ILE B 1 419 ? -10.711 28.281 -4.25 1 93.94 419 ILE B C 1
ATOM 8333 O O . ILE B 1 419 ? -11.555 28.172 -3.357 1 93.94 419 ILE B O 1
ATOM 8337 N N . ALA B 1 420 ? -9.703 29.156 -4.145 1 94.19 420 ALA B N 1
ATOM 8338 C CA . ALA B 1 420 ? -9.57 30.062 -3.014 1 94.19 420 ALA B CA 1
ATOM 8339 C C . ALA B 1 420 ? -10.773 31 -2.926 1 94.19 420 ALA B C 1
ATOM 8341 O O . ALA B 1 420 ? -11.258 31.297 -1.83 1 94.19 420 ALA B O 1
ATOM 8342 N N . THR B 1 421 ? -11.211 31.453 -4.043 1 91.5 421 THR B N 1
ATOM 8343 C CA . THR B 1 421 ? -12.359 32.344 -4.066 1 91.5 421 THR B CA 1
ATOM 8344 C C . THR B 1 421 ? -13.602 31.641 -3.537 1 91.5 421 THR B C 1
ATOM 8346 O O . THR B 1 421 ? -14.391 32.219 -2.795 1 91.5 421 THR B O 1
ATOM 8349 N N . GLU B 1 422 ? -13.703 30.422 -3.93 1 86.12 422 GLU B N 1
ATOM 8350 C CA . GLU B 1 422 ? -14.859 29.641 -3.492 1 86.12 422 GLU B CA 1
ATOM 8351 C C . GLU B 1 422 ? -14.773 29.312 -2.006 1 86.12 422 GLU B C 1
ATOM 8353 O O . GLU B 1 422 ? -15.773 29.406 -1.284 1 86.12 422 GLU B O 1
ATOM 8358 N N . THR B 1 423 ? -13.641 28.906 -1.533 1 88.44 423 THR B N 1
ATOM 8359 C CA . THR B 1 423 ? -13.492 28.469 -0.153 1 88.44 423 THR B CA 1
ATOM 8360 C C . THR B 1 423 ? -13.477 29.656 0.803 1 88.44 423 THR B C 1
ATOM 8362 O O . THR B 1 423 ? -13.914 29.547 1.948 1 88.44 423 THR B O 1
ATOM 8365 N N . ASP B 1 424 ? -13.016 30.75 0.403 1 86.31 424 ASP B N 1
ATOM 8366 C CA . ASP B 1 424 ? -12.945 31.922 1.264 1 86.31 424 ASP B CA 1
ATOM 8367 C C . ASP B 1 424 ? -14.312 32.594 1.405 1 86.31 424 ASP B C 1
ATOM 8369 O O . ASP B 1 424 ? -14.57 33.281 2.385 1 86.31 424 ASP B O 1
ATOM 8373 N N . ARG B 1 425 ? -15.094 32.344 0.473 1 78.12 425 ARG B N 1
ATOM 8374 C CA . ARG B 1 425 ? -16.422 32.906 0.515 1 78.12 425 ARG B CA 1
ATOM 8375 C C . ARG B 1 425 ? -17.312 32.188 1.505 1 78.12 425 ARG B C 1
ATOM 8377 O O . ARG B 1 425 ? -18.141 32.781 2.182 1 78.12 425 ARG B O 1
ATOM 8384 N N . TYR B 1 426 ? -17.031 30.922 1.49 1 68.75 426 TYR B N 1
ATOM 8385 C CA . TYR B 1 426 ? -17.984 30.125 2.271 1 68.75 426 TYR B CA 1
ATOM 8386 C C . TYR B 1 426 ? -17.625 30.156 3.752 1 68.75 426 TYR B C 1
ATOM 8388 O O . TYR B 1 426 ? -16.5 29.797 4.137 1 68.75 426 TYR B O 1
ATOM 8396 N N . ARG B 1 427 ? -18.359 31.031 4.457 1 60.94 427 ARG B N 1
ATOM 8397 C CA . ARG B 1 427 ? -18.281 30.953 5.91 1 60.94 427 ARG B CA 1
ATOM 8398 C C . ARG B 1 427 ? -19.453 30.172 6.484 1 60.94 427 ARG B C 1
ATOM 8400 O O . ARG B 1 427 ? -20.609 30.516 6.262 1 60.94 427 ARG B O 1
ATOM 8407 N N . CYS B 1 428 ? -19.203 28.75 6.434 1 57.28 428 CYS B N 1
ATOM 8408 C CA . CYS B 1 428 ? -20.281 27.922 6.977 1 57.28 428 CYS B CA 1
ATOM 8409 C C . CYS B 1 428 ? -20.828 28.516 8.266 1 57.28 428 CYS B C 1
ATOM 8411 O O . CYS B 1 428 ? -20.141 28.547 9.289 1 57.28 428 CYS B O 1
ATOM 8413 N N . ILE B 1 429 ? -21.688 29.594 8.227 1 55.16 429 ILE B N 1
ATOM 8414 C CA . ILE B 1 429 ? -22.359 30.109 9.414 1 55.16 429 ILE B CA 1
ATOM 8415 C C . ILE B 1 429 ? -23.375 29.094 9.914 1 55.16 429 ILE B C 1
ATOM 8417 O O . ILE B 1 429 ? -24.531 29.109 9.469 1 55.16 429 ILE B O 1
ATOM 8421 N N . ALA B 1 430 ? -23.109 27.797 9.688 1 52.41 430 ALA B N 1
ATOM 8422 C CA . ALA B 1 430 ? -24.188 26.938 10.156 1 52.41 430 ALA B CA 1
ATOM 8423 C C . ALA B 1 430 ? -24.375 27.047 11.664 1 52.41 430 ALA B C 1
ATOM 8425 O O . ALA B 1 430 ? -23.406 26.875 12.422 1 52.41 430 ALA B O 1
ATOM 8426 N N . ASN B 1 431 ? -25.312 27.781 12.062 1 59.19 431 ASN B N 1
ATOM 8427 C CA . ASN B 1 431 ? -25.797 27.812 13.438 1 59.19 431 ASN B CA 1
ATOM 8428 C C . ASN B 1 431 ? -26.125 26.406 13.945 1 59.19 431 ASN B C 1
ATOM 8430 O O . ASN B 1 431 ? -27.031 26.234 14.758 1 59.19 431 ASN B O 1
ATOM 8434 N N . CYS B 1 432 ? -25.531 25.359 13.289 1 67 432 CYS B N 1
ATOM 8435 C CA . CYS B 1 432 ? -25.828 24.016 13.766 1 67 432 CYS B CA 1
ATOM 8436 C C . CYS B 1 432 ? -24.781 23.562 14.773 1 67 432 CYS B C 1
ATOM 8438 O O . CYS B 1 432 ? -23.609 23.938 14.688 1 67 432 CYS B O 1
ATOM 8440 N N . GLN B 1 433 ? -25.375 23.125 15.875 1 73.5 433 GLN B N 1
ATOM 8441 C CA . GLN B 1 433 ? -24.531 22.578 16.922 1 73.5 433 GLN B CA 1
ATOM 8442 C C . GLN B 1 433 ? -24.375 21.078 16.781 1 73.5 433 GLN B C 1
ATOM 8444 O O . GLN B 1 433 ? -25.188 20.422 16.141 1 73.5 433 GLN B O 1
ATOM 8449 N N . GLY B 1 434 ? -23.219 20.562 17.109 1 82.62 434 GLY B N 1
ATOM 8450 C CA . GLY B 1 434 ? -22.953 19.125 17.109 1 82.62 434 GLY B CA 1
ATOM 8451 C C . GLY B 1 434 ? -21.625 18.781 16.469 1 82.62 434 GLY B C 1
ATOM 8452 O O . GLY B 1 434 ? -20.969 19.625 15.844 1 82.62 434 GLY B O 1
ATOM 8453 N N . THR B 1 435 ? -21.266 17.578 16.656 1 89.06 435 THR B N 1
ATOM 8454 C CA . THR B 1 435 ? -19.969 17.109 16.172 1 89.06 435 THR B CA 1
ATOM 8455 C C . THR B 1 435 ? -19.906 17.141 14.656 1 89.06 435 THR B C 1
ATOM 8457 O O . THR B 1 435 ? -18.859 17.422 14.07 1 89.06 435 THR B O 1
ATOM 8460 N N . GLU B 1 436 ? -21.016 16.891 13.938 1 89.19 436 GLU B N 1
ATOM 8461 C CA . GLU B 1 436 ? -21.062 16.938 12.477 1 89.19 436 GLU B CA 1
ATOM 8462 C C . GLU B 1 436 ? -20.906 18.359 11.953 1 89.19 436 GLU B C 1
ATOM 8464 O O . GLU B 1 436 ? -20.281 18.578 10.906 1 89.19 436 GLU B O 1
ATOM 8469 N N . ALA B 1 437 ? -21.5 19.234 12.68 1 86.75 437 ALA B N 1
ATOM 8470 C CA . ALA B 1 437 ? -21.359 20.641 12.305 1 86.75 437 ALA B CA 1
ATOM 8471 C C . ALA B 1 437 ? -19.922 21.109 12.469 1 86.75 437 ALA B C 1
ATOM 8473 O O . ALA B 1 437 ? -19.406 21.875 11.648 1 86.75 437 ALA B O 1
ATOM 8474 N N . ASP B 1 438 ? -19.359 20.703 13.586 1 87.94 438 ASP B N 1
ATOM 8475 C CA . ASP B 1 438 ? -17.953 21.031 13.805 1 87.94 438 ASP B CA 1
ATOM 8476 C C . ASP B 1 438 ? -17.078 20.438 12.703 1 87.94 438 ASP B C 1
ATOM 8478 O O . ASP B 1 438 ? -16.109 21.078 12.258 1 87.94 438 ASP B O 1
ATOM 8482 N N . ALA B 1 439 ? -17.359 19.203 12.336 1 91.19 439 ALA B N 1
ATOM 8483 C CA . ALA B 1 439 ? -16.609 18.562 11.273 1 91.19 439 ALA B CA 1
ATOM 8484 C C . ALA B 1 439 ? -16.688 19.344 9.969 1 91.19 439 ALA B C 1
ATOM 8486 O O . ALA B 1 439 ? -15.703 19.484 9.25 1 91.19 439 ALA B O 1
ATOM 8487 N N . GLU B 1 440 ? -17.844 19.812 9.664 1 88.38 440 GLU B N 1
ATOM 8488 C CA . GLU B 1 440 ? -18.031 20.609 8.453 1 88.38 440 GLU B CA 1
ATOM 8489 C C . GLU B 1 440 ? -17.203 21.891 8.5 1 88.38 440 GLU B C 1
ATOM 8491 O O . GLU B 1 440 ? -16.531 22.234 7.523 1 88.38 440 GLU B O 1
ATOM 8496 N N . ARG B 1 441 ? -17.25 22.594 9.633 1 87.12 441 ARG B N 1
ATOM 8497 C CA . ARG B 1 441 ? -16.484 23.828 9.797 1 87.12 441 ARG B CA 1
ATOM 8498 C C . ARG B 1 441 ? -14.992 23.562 9.656 1 87.12 441 ARG B C 1
ATOM 8500 O O . ARG B 1 441 ? -14.281 24.328 9.016 1 87.12 441 ARG B O 1
ATOM 8507 N N . VAL B 1 442 ? -14.594 22.484 10.273 1 90.75 442 VAL B N 1
ATOM 8508 C CA . VAL B 1 442 ? -13.172 22.156 10.25 1 90.75 442 VAL B CA 1
ATOM 8509 C C . VAL B 1 442 ? -12.758 21.766 8.828 1 90.75 442 VAL B C 1
ATOM 8511 O O . VAL B 1 442 ? -11.656 22.109 8.391 1 90.75 442 VAL B O 1
ATOM 8514 N N . LEU B 1 443 ? -13.57 21.047 8.094 1 91.25 443 LEU B N 1
ATOM 8515 C CA . LEU B 1 443 ? -13.242 20.656 6.723 1 91.25 443 LEU B CA 1
ATOM 8516 C C . LEU B 1 443 ? -13.102 21.891 5.828 1 91.25 443 LEU B C 1
ATOM 8518 O O . LEU B 1 443 ? -12.227 21.938 4.961 1 91.25 443 LEU B O 1
ATOM 8522 N N . TRP B 1 444 ? -13.977 22.891 6.062 1 90.06 444 TRP B N 1
ATOM 8523 C CA . TRP B 1 444 ? -13.836 24.141 5.316 1 90.06 444 TRP B CA 1
ATOM 8524 C C . TRP B 1 444 ? -12.547 24.859 5.684 1 90.06 444 TRP B C 1
ATOM 8526 O O . TRP B 1 444 ? -11.852 25.375 4.812 1 90.06 444 TRP B O 1
ATOM 8536 N N . ALA B 1 445 ? -12.289 24.859 6.969 1 91.38 445 ALA B N 1
ATOM 8537 C CA . ALA B 1 445 ? -11.039 25.469 7.422 1 91.38 445 ALA B CA 1
ATOM 8538 C C . ALA B 1 445 ? -9.828 24.766 6.82 1 91.38 445 ALA B C 1
ATOM 8540 O O . ALA B 1 445 ? -8.867 25.406 6.41 1 91.38 445 ALA B O 1
ATOM 8541 N N . MET B 1 446 ? -9.883 23.484 6.766 1 92.62 446 MET B N 1
ATOM 8542 C CA . MET B 1 446 ? -8.789 22.688 6.203 1 92.62 446 MET B CA 1
ATOM 8543 C C . MET B 1 446 ? -8.594 23 4.723 1 92.62 446 MET B C 1
ATOM 8545 O O . MET B 1 446 ? -7.465 23.078 4.242 1 92.62 446 MET B O 1
ATOM 8549 N N . SER B 1 447 ? -9.703 23.125 4.004 1 93.88 447 SER B N 1
ATOM 8550 C CA . SER B 1 447 ? -9.594 23.438 2.584 1 93.88 447 SER B CA 1
ATOM 8551 C C . SER B 1 447 ? -8.883 24.766 2.371 1 93.88 447 SER B C 1
ATOM 8553 O O . SER B 1 447 ? -8.055 24.906 1.464 1 93.88 447 SER B O 1
ATOM 8555 N N . ARG B 1 448 ? -9.172 25.703 3.223 1 94.31 448 ARG B N 1
ATOM 8556 C CA . ARG B 1 448 ? -8.523 27 3.137 1 94.31 448 ARG B CA 1
ATOM 8557 C C . ARG B 1 448 ? -7.039 26.891 3.455 1 94.31 448 ARG B C 1
ATOM 8559 O O . ARG B 1 448 ? -6.207 27.484 2.758 1 94.31 448 ARG B O 1
ATOM 8566 N N . ILE B 1 449 ? -6.75 26.156 4.516 1 96.06 449 ILE B N 1
ATOM 8567 C CA . ILE B 1 449 ? -5.355 25.969 4.891 1 96.06 449 ILE B CA 1
ATOM 8568 C C . ILE B 1 449 ? -4.582 25.359 3.73 1 96.06 449 ILE B C 1
ATOM 8570 O O . ILE B 1 449 ? -3.498 25.828 3.375 1 96.06 449 ILE B O 1
ATOM 8574 N N . LEU B 1 450 ? -5.145 24.344 3.143 1 97.38 450 LEU B N 1
ATOM 8575 C CA . LEU B 1 450 ? -4.469 23.594 2.08 1 97.38 450 LEU B CA 1
ATOM 8576 C C . LEU B 1 450 ? -4.254 24.484 0.855 1 97.38 450 LEU B C 1
ATOM 8578 O O . LEU B 1 450 ? -3.168 24.5 0.274 1 97.38 450 LEU B O 1
ATOM 8582 N N . ILE B 1 451 ? -5.223 25.281 0.509 1 97.38 451 ILE B N 1
ATOM 8583 C CA . ILE B 1 451 ? -5.16 26.094 -0.698 1 97.38 451 ILE B CA 1
ATOM 8584 C C . ILE B 1 451 ? -4.133 27.203 -0.512 1 97.38 451 ILE B C 1
ATOM 8586 O O . ILE B 1 451 ? -3.334 27.484 -1.411 1 97.38 451 ILE B O 1
ATOM 8590 N N . HIS B 1 452 ? -4.152 27.812 0.566 1 97.62 452 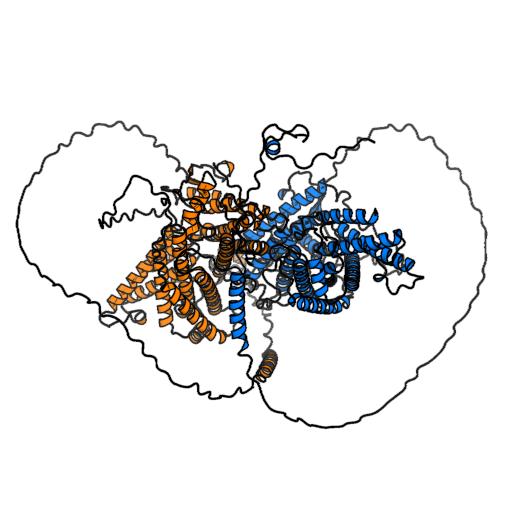HIS B N 1
ATOM 8591 C CA . HIS B 1 452 ? -3.24 28.922 0.777 1 97.62 452 HIS B CA 1
ATOM 8592 C C . HIS B 1 452 ? -1.821 28.438 1.047 1 97.62 452 HIS B C 1
ATOM 8594 O O . HIS B 1 452 ? -0.852 29.141 0.765 1 97.62 452 HIS B O 1
ATOM 8600 N N . THR B 1 453 ? -1.713 27.25 1.61 1 97.88 453 THR B N 1
ATOM 8601 C CA . THR B 1 453 ? -0.382 26.656 1.687 1 97.88 453 THR B CA 1
ATOM 8602 C C . THR B 1 453 ? 0.162 26.359 0.29 1 97.88 453 THR B C 1
ATOM 8604 O O . THR B 1 453 ? 1.353 26.547 0.03 1 97.88 453 THR B O 1
ATOM 8607 N N . ALA B 1 454 ? -0.73 25.906 -0.569 1 98 454 ALA B N 1
ATOM 8608 C CA . ALA B 1 454 ? -0.319 25.656 -1.947 1 98 454 ALA B CA 1
ATOM 8609 C C . ALA B 1 454 ? 0.173 26.922 -2.621 1 98 454 ALA B C 1
ATOM 8611 O O . ALA B 1 454 ? 1.2 26.922 -3.303 1 98 454 ALA B O 1
ATOM 8612 N N . ARG B 1 455 ? -0.524 27.984 -2.4 1 97 455 ARG B N 1
ATOM 8613 C CA . ARG B 1 455 ? -0.14 29.266 -2.979 1 97 455 ARG B CA 1
ATOM 8614 C C . ARG B 1 455 ? 1.169 29.766 -2.377 1 97 455 ARG B C 1
ATOM 8616 O O . ARG B 1 455 ? 2.045 30.25 -3.098 1 97 455 ARG B O 1
ATOM 8623 N N . LEU B 1 456 ? 1.208 29.672 -1.116 1 97 456 LEU B N 1
ATOM 8624 C CA . LEU B 1 456 ? 2.404 30.094 -0.393 1 97 456 LEU B CA 1
ATOM 8625 C C . LEU B 1 456 ? 3.637 29.359 -0.918 1 97 456 LEU B C 1
ATOM 8627 O O . LEU B 1 456 ? 4.652 29.984 -1.226 1 97 456 LEU B O 1
ATOM 8631 N N . LEU B 1 457 ? 3.58 28.094 -1.076 1 95.44 457 LEU B N 1
ATOM 8632 C CA . LEU B 1 457 ? 4.719 27.281 -1.503 1 95.44 457 LEU B CA 1
ATOM 8633 C C . LEU B 1 457 ? 5.094 27.594 -2.949 1 95.44 457 LEU B C 1
ATOM 8635 O O . LEU B 1 457 ? 6.277 27.641 -3.289 1 95.44 457 LEU B O 1
ATOM 8639 N N . LEU B 1 458 ? 4.094 27.781 -3.732 1 95.19 458 LEU B N 1
ATOM 8640 C CA . LEU B 1 458 ? 4.352 28.062 -5.141 1 95.19 458 LEU B CA 1
ATOM 8641 C C . LEU B 1 458 ? 5.156 29.344 -5.301 1 95.19 458 LEU B C 1
ATOM 8643 O O . LEU B 1 458 ? 6.105 29.391 -6.086 1 95.19 458 LEU B O 1
ATOM 8647 N N . HIS B 1 459 ? 4.926 30.359 -4.516 1 94.88 459 HIS B N 1
ATOM 8648 C CA . HIS B 1 459 ? 5.531 31.672 -4.691 1 94.88 459 HIS B CA 1
ATOM 8649 C C . HIS B 1 459 ? 6.75 31.844 -3.795 1 94.88 459 HIS B C 1
ATOM 8651 O O . HIS B 1 459 ? 7.539 32.781 -3.977 1 94.88 459 HIS B O 1
ATOM 8657 N N . ARG B 1 460 ? 6.906 30.984 -2.93 1 92.62 460 ARG B N 1
ATOM 8658 C CA . ARG B 1 460 ? 7.98 31.125 -1.948 1 92.62 460 ARG B CA 1
ATOM 8659 C C . ARG B 1 460 ? 9.344 31.078 -2.623 1 92.62 460 ARG B C 1
ATOM 8661 O O . ARG B 1 460 ? 10.266 31.781 -2.219 1 92.62 460 ARG B O 1
ATOM 8668 N N . VAL B 1 461 ? 9.438 30.219 -3.66 1 88.38 461 VAL B N 1
ATOM 8669 C CA . VAL B 1 461 ? 10.727 30.047 -4.316 1 88.38 461 VAL B CA 1
ATOM 8670 C C . VAL B 1 461 ? 11.172 31.359 -4.957 1 88.38 461 VAL B C 1
ATOM 8672 O O . VAL B 1 461 ? 12.359 31.703 -4.926 1 88.38 461 VAL B O 1
ATOM 8675 N N . ARG B 1 462 ? 10.273 32 -5.504 1 90 462 ARG B N 1
ATOM 8676 C CA . ARG B 1 462 ? 10.586 33.281 -6.145 1 90 462 ARG B CA 1
ATOM 8677 C C . ARG B 1 462 ? 10.719 34.406 -5.113 1 90 462 ARG B C 1
ATOM 8679 O O . ARG B 1 462 ? 11.578 35.281 -5.238 1 90 462 ARG B O 1
ATOM 8686 N N . ALA B 1 463 ? 9.891 34.375 -4.125 1 90.88 463 ALA B N 1
ATOM 8687 C CA . ALA B 1 463 ? 9.852 35.406 -3.117 1 90.88 463 ALA B CA 1
ATOM 8688 C C . ALA B 1 463 ? 11.102 35.406 -2.248 1 90.88 463 ALA B C 1
ATOM 8690 O O . ALA B 1 463 ? 11.609 36.438 -1.844 1 90.88 463 ALA B O 1
ATOM 8691 N N . PHE B 1 464 ? 11.57 34.219 -1.947 1 87.12 464 PHE B N 1
ATOM 8692 C CA . PHE B 1 464 ? 12.695 34.062 -1.034 1 87.12 464 PHE B CA 1
ATOM 8693 C C . PHE B 1 464 ? 13.742 33.125 -1.604 1 87.12 464 PHE B C 1
ATOM 8695 O O . PHE B 1 464 ? 13.961 32.031 -1.066 1 87.12 464 PHE B O 1
ATOM 8702 N N . PRO B 1 465 ? 14.445 33.594 -2.721 1 75.75 465 PRO B N 1
ATOM 8703 C CA . PRO B 1 465 ? 15.406 32.688 -3.367 1 75.75 465 PRO B CA 1
ATOM 8704 C C . PRO B 1 465 ? 16.609 32.375 -2.479 1 75.75 465 PRO B C 1
ATOM 8706 O O . PRO B 1 465 ? 17.25 31.328 -2.643 1 75.75 465 PRO B O 1
ATOM 8709 N N . ASP B 1 466 ? 17.219 33.344 -1.785 1 64.25 466 ASP B N 1
ATOM 8710 C CA . ASP B 1 466 ? 18.438 33.219 -1.01 1 64.25 466 ASP B CA 1
ATOM 8711 C C . ASP B 1 466 ? 18.203 32.344 0.227 1 64.25 466 ASP B C 1
ATOM 8713 O O . ASP B 1 466 ? 19.156 31.844 0.821 1 64.25 466 ASP B O 1
ATOM 8717 N N . ARG B 1 467 ? 17.219 32.406 0.821 1 53.81 467 ARG B N 1
ATOM 8718 C CA . ARG B 1 467 ? 17.062 31.875 2.168 1 53.81 467 ARG B CA 1
ATOM 8719 C C . ARG B 1 467 ? 16.625 30.422 2.127 1 53.81 467 ARG B C 1
ATOM 8721 O O . ARG B 1 467 ? 15.531 30.109 1.628 1 53.81 467 ARG B O 1
ATOM 8728 N N . PRO B 1 468 ? 17.625 29.562 2.041 1 45.66 468 PRO B N 1
ATOM 8729 C CA . PRO B 1 468 ? 17.234 28.141 2.045 1 45.66 468 PRO B CA 1
ATOM 8730 C C . PRO B 1 468 ? 16.172 27.828 3.102 1 45.66 468 PRO B C 1
ATOM 8732 O O . PRO B 1 468 ? 16.219 28.375 4.211 1 45.66 468 PRO B O 1
ATOM 8735 N N . VAL B 1 469 ? 15.094 27.578 2.814 1 41.75 469 VAL B N 1
ATOM 8736 C CA . VAL B 1 469 ? 13.992 27.125 3.66 1 41.75 469 VAL B CA 1
ATOM 8737 C C . VAL B 1 469 ? 14.547 26.391 4.875 1 41.75 469 VAL B C 1
ATOM 8739 O O . VAL B 1 469 ? 14.031 26.531 5.988 1 41.75 469 VAL B O 1
ATOM 8742 N N . ASP B 1 470 ? 15.453 25.328 4.566 1 40.16 470 ASP B N 1
ATOM 8743 C CA . ASP B 1 470 ? 15.914 24.312 5.504 1 40.16 470 ASP B CA 1
ATOM 8744 C C . ASP B 1 470 ? 16.875 24.906 6.539 1 40.16 470 ASP B C 1
ATOM 8746 O O . ASP B 1 470 ? 17.438 24.188 7.355 1 40.16 470 ASP B O 1
ATOM 8750 N N . SER B 1 471 ? 17.562 26.047 6.254 1 37.81 471 SER B N 1
ATOM 8751 C CA . SER B 1 471 ? 18.516 26.562 7.227 1 37.81 471 SER B CA 1
ATOM 8752 C C . SER B 1 471 ? 17.875 26.766 8.594 1 37.81 471 SER B C 1
ATOM 8754 O O . SER B 1 471 ? 18.562 26.984 9.586 1 37.81 471 SER B O 1
ATOM 8756 N N . LEU B 1 472 ? 16.734 27.219 8.672 1 36.47 472 LEU B N 1
ATOM 8757 C CA . LEU B 1 472 ? 16.156 27.234 10.016 1 36.47 472 LEU B CA 1
ATOM 8758 C C . LEU B 1 472 ? 15.805 25.812 10.461 1 36.47 472 LEU B C 1
ATOM 8760 O O . LEU B 1 472 ? 15.414 25.609 11.609 1 36.47 472 LEU B O 1
ATOM 8764 N N . SER B 1 473 ? 15.344 24.891 9.562 1 35.62 473 SER B N 1
ATOM 8765 C CA . SER B 1 473 ? 14.875 23.562 9.984 1 35.62 473 SER B CA 1
ATOM 8766 C C . SER B 1 473 ? 16.047 22.609 10.188 1 35.62 473 SER B C 1
ATOM 8768 O O . SER B 1 473 ? 16.703 22.203 9.227 1 35.62 473 SER B O 1
ATOM 8770 N N . ASN B 1 474 ? 16.828 22.672 11.078 1 33.25 474 ASN B N 1
ATOM 8771 C CA . ASN B 1 474 ? 17.609 21.531 11.539 1 33.25 474 ASN B CA 1
ATOM 8772 C C . ASN B 1 474 ? 16.812 20.234 11.406 1 33.25 474 ASN B C 1
ATOM 8774 O O . ASN B 1 474 ? 17.219 19.203 11.945 1 33.25 474 ASN B O 1
ATOM 8778 N N . ASN B 1 475 ? 15.438 20.172 11.422 1 34.19 475 ASN B N 1
ATOM 8779 C CA . ASN B 1 475 ? 14.656 18.953 11.625 1 34.19 475 ASN B CA 1
ATOM 8780 C C . ASN B 1 475 ? 14.664 18.062 10.375 1 34.19 475 ASN B C 1
ATOM 8782 O O . ASN B 1 475 ? 14.609 18.578 9.258 1 34.19 475 ASN B O 1
ATOM 8786 N N . SER B 1 476 ? 14.977 16.766 10.43 1 34.56 476 SER B N 1
ATOM 8787 C CA . SER B 1 476 ? 15.023 15.531 9.656 1 34.56 476 SER B CA 1
ATOM 8788 C C . SER B 1 476 ? 13.742 15.344 8.844 1 34.56 476 SER B C 1
ATOM 8790 O O . SER B 1 476 ? 13.586 14.336 8.141 1 34.56 476 SER B O 1
ATOM 8792 N N . ILE B 1 477 ? 12.703 15.938 9.195 1 34.75 477 ILE B N 1
ATOM 8793 C CA . ILE B 1 477 ? 11.5 15.477 8.5 1 34.75 477 ILE B CA 1
ATOM 8794 C C . ILE B 1 477 ? 11.531 15.961 7.051 1 34.75 477 ILE B C 1
ATOM 8796 O O . ILE B 1 477 ? 10.938 15.328 6.172 1 34.75 477 ILE B O 1
ATOM 8800 N N . SER B 1 478 ? 11.547 17.234 6.703 1 36.19 478 SER B N 1
ATOM 8801 C CA . SER B 1 478 ? 11.547 17.609 5.293 1 36.19 478 SER B CA 1
ATOM 8802 C C . SER B 1 478 ? 12.852 17.219 4.617 1 36.19 478 SER B C 1
ATOM 8804 O O . SER B 1 478 ? 13.906 17.797 4.898 1 36.19 478 SER B O 1
ATOM 8806 N N . ALA B 1 479 ? 13.078 16.094 4.285 1 34.5 479 ALA B N 1
ATOM 8807 C CA . ALA B 1 479 ? 14.148 15.445 3.539 1 34.5 479 ALA B CA 1
ATOM 8808 C C . ALA B 1 479 ? 14.703 16.375 2.459 1 34.5 479 ALA B C 1
ATOM 8810 O O . ALA B 1 479 ? 15.648 16.016 1.751 1 34.5 479 ALA B O 1
ATOM 8811 N N . SER B 1 480 ? 13.914 16.922 1.593 1 36.16 480 SER B N 1
ATOM 8812 C CA . SER B 1 480 ? 14.641 17.312 0.385 1 36.16 480 SER B CA 1
ATOM 8813 C C . SER B 1 480 ? 15.844 18.172 0.719 1 36.16 480 SER B C 1
ATOM 8815 O O . SER B 1 480 ? 16.953 17.906 0.272 1 36.16 480 SER B O 1
ATOM 8817 N N . GLY B 1 481 ? 15.648 19.703 0.368 1 35.62 481 GLY B N 1
ATOM 8818 C CA . GLY B 1 481 ? 16.516 20.641 -0.318 1 35.62 481 GLY B CA 1
ATOM 8819 C C . GLY B 1 481 ? 17.734 21.016 0.499 1 35.62 481 GLY B C 1
ATOM 8820 O O . GLY B 1 481 ? 17.719 20.953 1.729 1 35.62 481 GLY B O 1
ATOM 8821 N N . THR B 1 482 ? 18.797 20.75 -0.071 1 37.94 482 THR B N 1
ATOM 8822 C CA . THR B 1 482 ? 20.062 21.453 0.071 1 37.94 482 THR B CA 1
ATOM 8823 C C . THR B 1 482 ? 19.828 22.922 0.432 1 37.94 482 THR B C 1
ATOM 8825 O O . THR B 1 482 ? 19.094 23.625 -0.268 1 37.94 482 THR B O 1
ATOM 8828 N N . ASN B 1 483 ? 19.688 23.141 1.665 1 49.12 483 ASN B N 1
ATOM 8829 C CA . ASN B 1 483 ? 19.781 24.484 2.209 1 49.12 483 ASN B CA 1
ATOM 8830 C C . ASN B 1 483 ? 20.703 25.375 1.377 1 49.12 483 ASN B C 1
ATOM 8832 O O . ASN B 1 483 ? 21.391 26.25 1.916 1 49.12 483 ASN B O 1
ATOM 8836 N N . THR B 1 484 ? 20.922 24.922 0.133 1 59.59 484 THR B N 1
ATOM 8837 C CA . THR B 1 484 ? 21.781 25.781 -0.679 1 59.59 484 THR B CA 1
ATOM 8838 C C . THR B 1 484 ? 20.969 26.781 -1.475 1 59.59 484 THR B C 1
ATOM 8840 O O . THR B 1 484 ? 19.969 26.422 -2.098 1 59.59 484 THR B O 1
ATOM 8843 N N . PRO B 1 485 ? 21.203 27.953 -1.155 1 75 485 PRO B N 1
ATOM 8844 C CA . PRO B 1 485 ? 20.562 28.969 -1.997 1 75 485 PRO B CA 1
ATOM 8845 C C . PRO B 1 485 ? 20.641 28.641 -3.484 1 75 485 PRO B C 1
ATOM 8847 O O . PRO B 1 485 ? 21.531 27.906 -3.912 1 75 485 PRO B O 1
ATOM 8850 N N . LEU B 1 486 ? 19.594 28.969 -4.098 1 82.44 486 LEU B N 1
ATOM 8851 C CA . LEU B 1 486 ? 19.547 28.75 -5.539 1 82.44 486 LEU B CA 1
ATOM 8852 C C . LEU B 1 486 ? 20.719 29.438 -6.227 1 82.44 486 LEU B C 1
ATOM 8854 O O . LEU B 1 486 ? 21.141 30.531 -5.832 1 82.44 486 LEU B O 1
ATOM 8858 N N . SER B 1 487 ? 21.297 28.766 -7.176 1 83.69 487 SER B N 1
ATOM 8859 C CA . SER B 1 487 ? 22.359 29.359 -7.992 1 83.69 487 SER B CA 1
ATOM 8860 C C . SER B 1 487 ? 21.844 30.562 -8.758 1 83.69 487 SER B C 1
ATOM 8862 O O . SER B 1 487 ? 20.625 30.719 -8.953 1 83.69 487 SER B O 1
ATOM 8864 N N . ALA B 1 488 ? 22.734 31.484 -9.062 1 85.19 488 ALA B N 1
ATOM 8865 C CA . ALA B 1 488 ? 22.359 32.688 -9.797 1 85.19 488 ALA B CA 1
ATOM 8866 C C . ALA B 1 488 ? 21.688 32.344 -11.117 1 85.19 488 ALA B C 1
ATOM 8868 O O . ALA B 1 488 ? 20.75 33.031 -11.539 1 85.19 488 ALA B O 1
ATOM 8869 N N . SER B 1 489 ? 22.172 31.281 -11.758 1 86.19 489 SER B N 1
ATOM 8870 C CA . SER B 1 489 ? 21.578 30.859 -13.023 1 86.19 489 SER B CA 1
ATOM 8871 C C . SER B 1 489 ? 20.156 30.344 -12.82 1 86.19 489 SER B C 1
ATOM 8873 O O . SER B 1 489 ? 19.266 30.656 -13.602 1 86.19 489 SER B O 1
ATOM 8875 N N . ARG B 1 490 ? 20.031 29.625 -11.773 1 87.25 490 ARG B N 1
ATOM 8876 C CA . ARG B 1 490 ? 18.703 29.078 -11.484 1 87.25 490 ARG B CA 1
ATOM 8877 C C . ARG B 1 490 ? 17.719 30.172 -11.086 1 87.25 490 ARG B C 1
ATOM 8879 O O . ARG B 1 490 ? 16.547 30.109 -11.445 1 87.25 490 ARG B O 1
ATOM 8886 N N . ARG B 1 491 ? 18.188 31.141 -10.391 1 88.44 491 ARG B N 1
ATOM 8887 C CA . ARG B 1 491 ? 17.344 32.25 -10 1 88.44 491 ARG B CA 1
ATOM 8888 C C . ARG B 1 491 ? 16.812 33 -11.219 1 88.44 491 ARG B C 1
ATOM 8890 O O . ARG B 1 491 ? 15.648 33.406 -11.258 1 88.44 491 ARG B O 1
ATOM 8897 N N . THR B 1 492 ? 17.672 33.156 -12.148 1 89.75 492 THR B N 1
ATOM 8898 C CA . THR B 1 492 ? 17.266 33.812 -13.367 1 89.75 492 THR B CA 1
ATOM 8899 C C . THR B 1 492 ? 16.219 33 -14.125 1 89.75 492 THR B C 1
ATOM 8901 O O . THR B 1 492 ? 15.305 33.562 -14.719 1 89.75 492 THR B O 1
ATOM 8904 N N . GLU B 1 493 ? 16.391 31.719 -14.094 1 90.19 493 GLU B N 1
ATOM 8905 C CA . GLU B 1 493 ? 15.43 30.844 -14.75 1 90.19 493 GLU B CA 1
ATOM 8906 C C . GLU B 1 493 ? 14.062 30.922 -14.07 1 90.19 493 GLU B C 1
ATOM 8908 O O . GLU B 1 493 ? 13.031 30.938 -14.75 1 90.19 493 GLU B O 1
ATOM 8913 N N . VAL B 1 494 ? 14.102 30.891 -12.734 1 91.25 494 VAL B N 1
ATOM 8914 C CA . VAL B 1 494 ? 12.859 30.953 -11.969 1 91.25 494 VAL B CA 1
ATOM 8915 C C . VAL B 1 494 ? 12.164 32.281 -12.227 1 91.25 494 VAL B C 1
ATOM 8917 O O . VAL B 1 494 ? 10.938 32.312 -12.375 1 91.25 494 VAL B O 1
ATOM 8920 N N . ASP B 1 495 ? 12.922 33.344 -12.32 1 90.88 495 ASP B N 1
ATOM 8921 C CA . ASP B 1 495 ? 12.367 34.656 -12.578 1 90.88 495 ASP B CA 1
ATOM 8922 C C . ASP B 1 495 ? 11.672 34.719 -13.938 1 90.88 495 ASP B C 1
ATOM 8924 O O . ASP B 1 495 ? 10.68 35.406 -14.109 1 90.88 495 ASP B O 1
ATOM 8928 N N . ALA B 1 496 ? 12.219 33.938 -14.828 1 90.75 496 ALA B N 1
ATOM 8929 C CA . ALA B 1 496 ? 11.664 33.938 -16.172 1 90.75 496 ALA B CA 1
ATOM 8930 C C . ALA B 1 496 ? 10.383 33.125 -16.25 1 90.75 496 ALA B C 1
ATOM 8932 O O . ALA B 1 496 ? 9.531 33.344 -17.109 1 90.75 496 ALA B O 1
ATOM 8933 N N . LEU B 1 497 ? 10.195 32.219 -15.375 1 92.5 497 LEU B N 1
ATOM 8934 C CA . LEU B 1 497 ? 9.078 31.266 -15.438 1 92.5 497 LEU B CA 1
ATOM 8935 C C . LEU B 1 497 ? 7.836 31.859 -14.773 1 92.5 497 LEU B C 1
ATOM 8937 O O . LEU B 1 497 ? 6.711 31.516 -15.141 1 92.5 497 LEU B O 1
ATOM 8941 N N . PHE B 1 498 ? 8 32.719 -13.812 1 93.69 498 PHE B N 1
ATOM 8942 C CA . PHE B 1 498 ? 6.871 33.219 -13.023 1 93.69 498 PHE B CA 1
ATOM 8943 C C . PHE B 1 498 ? 6.207 34.406 -13.695 1 93.69 498 PHE B C 1
ATOM 8945 O O . PHE B 1 498 ? 6.887 35.281 -14.219 1 93.69 498 PHE B O 1
ATOM 8952 N N . PRO B 1 499 ? 4.922 34.406 -13.648 1 89 499 PRO B N 1
ATOM 8953 C CA . PRO B 1 499 ? 4.195 35.5 -14.273 1 89 499 PRO B CA 1
ATOM 8954 C C . PRO B 1 499 ? 4.234 36.781 -13.438 1 89 499 PRO B C 1
ATOM 8956 O O . PRO B 1 499 ? 3.926 37.875 -13.945 1 89 499 PRO B O 1
ATOM 8959 N N . VAL B 1 500 ? 4.516 36.719 -12.227 1 91.44 500 VAL B N 1
ATOM 8960 C CA . VAL B 1 500 ? 4.523 37.875 -11.328 1 91.44 500 VAL B CA 1
ATOM 8961 C C . VAL B 1 500 ? 5.945 38.156 -10.852 1 91.44 500 VAL B C 1
ATOM 8963 O O . VAL B 1 500 ? 6.809 37.281 -10.914 1 91.44 500 VAL B O 1
ATOM 8966 N N . ASP B 1 501 ? 6.164 39.344 -10.43 1 90.56 501 ASP B N 1
ATOM 8967 C CA . ASP B 1 501 ? 7.496 39.719 -9.961 1 90.56 501 ASP B CA 1
ATOM 8968 C C . ASP B 1 501 ? 7.734 39.219 -8.531 1 90.56 501 ASP B C 1
ATOM 8970 O O . ASP B 1 501 ? 6.836 38.656 -7.906 1 90.56 501 ASP B O 1
ATOM 8974 N N . ASP B 1 502 ? 8.93 39.406 -8.07 1 89.94 502 ASP B N 1
ATOM 8975 C CA . ASP B 1 502 ? 9.336 38.906 -6.762 1 89.94 502 ASP B CA 1
ATOM 8976 C C . ASP B 1 502 ? 8.578 39.625 -5.641 1 89.94 502 ASP B C 1
ATOM 8978 O O . ASP B 1 502 ? 8.234 39 -4.629 1 89.94 502 ASP B O 1
ATOM 8982 N N . GLN B 1 503 ? 8.273 40.875 -5.824 1 88.75 503 GLN B N 1
ATOM 8983 C CA . GLN B 1 503 ? 7.555 41.656 -4.801 1 88.75 503 GLN B CA 1
ATOM 8984 C C . GLN B 1 503 ? 6.109 41.156 -4.68 1 88.75 503 GLN B C 1
ATOM 8986 O O . GLN B 1 503 ? 5.59 41.031 -3.568 1 88.75 503 GLN B O 1
ATOM 8991 N N . GLU B 1 504 ? 5.531 40.969 -5.832 1 92.38 504 GLU B N 1
ATOM 8992 C CA . GLU B 1 504 ? 4.16 40.469 -5.805 1 92.38 504 GLU B CA 1
ATOM 8993 C C . GLU B 1 504 ? 4.098 39.062 -5.227 1 92.38 504 GLU B C 1
ATOM 8995 O O . GLU B 1 504 ? 3.154 38.719 -4.512 1 92.38 504 GLU B O 1
ATOM 9000 N N . SER B 1 505 ? 5.086 38.219 -5.566 1 94.06 505 SER B N 1
ATOM 9001 C CA . SER B 1 505 ? 5.16 36.875 -4.992 1 94.06 505 SER B CA 1
ATOM 9002 C C . SER B 1 505 ? 5.289 36.938 -3.473 1 94.06 505 SER B C 1
ATOM 9004 O O . SER B 1 505 ? 4.695 36.125 -2.764 1 94.06 505 SER B O 1
ATOM 9006 N N . MET B 1 506 ? 6.047 37.844 -2.979 1 92.88 506 MET B N 1
ATOM 9007 C CA . MET B 1 506 ? 6.203 38.031 -1.537 1 92.88 506 MET B CA 1
ATOM 9008 C C . MET B 1 506 ? 4.891 38.438 -0.89 1 92.88 506 MET B C 1
ATOM 9010 O O . MET B 1 506 ? 4.543 37.969 0.19 1 92.88 506 MET B O 1
ATOM 9014 N N . ARG B 1 507 ? 4.168 39.375 -1.526 1 93.56 507 ARG B N 1
ATOM 9015 C CA . ARG B 1 507 ? 2.877 39.812 -1.005 1 93.56 507 ARG B CA 1
ATOM 9016 C C . ARG B 1 507 ? 1.9 38.656 -0.925 1 93.56 507 ARG B C 1
ATOM 9018 O O . ARG B 1 507 ? 1.149 38.531 0.045 1 93.56 507 ARG B O 1
ATOM 9025 N N . ILE B 1 508 ? 1.927 37.812 -1.968 1 95 508 ILE B N 1
ATOM 9026 C CA . ILE B 1 508 ? 1.05 36.656 -1.993 1 95 508 ILE B CA 1
ATOM 9027 C C . ILE B 1 508 ? 1.408 35.719 -0.845 1 95 508 ILE B C 1
ATOM 9029 O O . ILE B 1 508 ? 0.523 35.188 -0.16 1 95 508 ILE B O 1
ATOM 9033 N N . CYS B 1 509 ? 2.678 35.5 -0.616 1 95.62 509 CYS B N 1
ATOM 9034 C CA . CYS B 1 509 ? 3.133 34.625 0.462 1 95.62 509 CYS B CA 1
ATOM 9035 C C . CYS B 1 509 ? 2.686 35.156 1.818 1 95.62 509 CYS B C 1
ATOM 9037 O O . CYS B 1 509 ? 2.207 34.375 2.66 1 95.62 509 CYS B O 1
ATOM 9039 N N . ILE B 1 510 ? 2.84 36.469 2.037 1 95.88 510 ILE B N 1
ATOM 9040 C CA . ILE B 1 510 ? 2.486 37.062 3.316 1 95.88 510 ILE B CA 1
ATOM 9041 C C . ILE B 1 510 ? 0.98 36.969 3.541 1 95.88 510 ILE B C 1
ATOM 9043 O O . ILE B 1 510 ? 0.534 36.594 4.625 1 95.88 510 ILE B O 1
ATOM 9047 N N . ARG B 1 511 ? 0.205 37.312 2.529 1 95.44 511 ARG B N 1
ATOM 9048 C CA . ARG B 1 511 ? -1.248 37.25 2.641 1 95.44 511 ARG B CA 1
ATOM 9049 C C . ARG B 1 511 ? -1.711 35.812 2.938 1 95.44 511 ARG B C 1
ATOM 9051 O O . ARG B 1 511 ? -2.588 35.594 3.777 1 95.44 511 ARG B O 1
ATOM 9058 N N . SER B 1 512 ? -1.173 34.844 2.205 1 97.5 512 SER B N 1
ATOM 9059 C CA . SER B 1 512 ? -1.533 33.469 2.424 1 97.5 512 SER B CA 1
ATOM 9060 C C . SER B 1 512 ? -1.121 33 3.816 1 97.5 512 SER B C 1
ATOM 9062 O O . SER B 1 512 ? -1.876 32.281 4.488 1 97.5 512 SER B O 1
ATOM 9064 N N . ALA B 1 513 ? 0.054 33.344 4.23 1 97.75 513 ALA B N 1
ATOM 9065 C CA . ALA B 1 513 ? 0.543 32.938 5.547 1 97.75 513 ALA B CA 1
ATOM 9066 C C . ALA B 1 513 ? -0.325 33.5 6.656 1 97.75 513 ALA B C 1
ATOM 9068 O O . ALA B 1 513 ? -0.632 32.844 7.637 1 97.75 513 ALA B O 1
ATOM 9069 N N . LEU B 1 514 ? -0.629 34.781 6.535 1 97.06 514 LEU B N 1
ATOM 9070 C CA . LEU B 1 514 ? -1.467 35.438 7.543 1 97.06 514 LEU B CA 1
ATOM 9071 C C . LEU B 1 514 ? -2.855 34.812 7.578 1 97.06 514 LEU B C 1
ATOM 9073 O O . LEU B 1 514 ? -3.457 34.688 8.648 1 97.06 514 LEU B O 1
ATOM 9077 N N . LEU B 1 515 ? -3.357 34.5 6.422 1 95.81 515 LEU B N 1
ATOM 9078 C CA . LEU B 1 515 ? -4.652 33.812 6.383 1 95.81 515 LEU B CA 1
ATOM 9079 C C . LEU B 1 515 ? -4.594 32.469 7.109 1 95.81 515 LEU B C 1
ATOM 9081 O O . LEU B 1 515 ? -5.504 32.125 7.867 1 95.81 515 LEU B O 1
ATOM 9085 N N . ILE B 1 516 ? -3.59 31.656 6.828 1 96.62 516 ILE B N 1
ATOM 9086 C CA . ILE B 1 516 ? -3.424 30.359 7.5 1 96.62 516 ILE B CA 1
ATOM 9087 C C . ILE B 1 516 ? -3.359 30.578 9.008 1 96.62 516 ILE B C 1
ATOM 9089 O O . ILE B 1 516 ? -3.982 29.828 9.773 1 96.62 516 ILE B O 1
ATOM 9093 N N . SER B 1 517 ? -2.602 31.594 9.414 1 96.75 517 SER B N 1
ATOM 9094 C CA . SER B 1 517 ? -2.488 31.906 10.836 1 96.75 517 SER B CA 1
ATOM 9095 C C . SER B 1 517 ? -3.852 32.219 11.445 1 96.75 517 SER B C 1
ATOM 9097 O O . SER B 1 517 ? -4.152 31.781 12.562 1 96.75 517 SER B O 1
ATOM 9099 N N . ARG B 1 518 ? -4.629 32.938 10.766 1 94.06 518 ARG B N 1
ATOM 9100 C CA . ARG B 1 518 ? -5.965 33.281 11.25 1 94.06 518 ARG B CA 1
ATOM 9101 C C . ARG B 1 518 ? -6.832 32.031 11.367 1 94.06 518 ARG B C 1
ATOM 9103 O O . ARG B 1 518 ? -7.621 31.906 12.305 1 94.06 518 ARG B O 1
ATOM 9110 N N . VAL B 1 519 ? -6.766 31.188 10.391 1 92.38 519 VAL B N 1
ATOM 9111 C CA . VAL B 1 519 ? -7.551 29.953 10.43 1 92.38 519 VAL B CA 1
ATOM 9112 C C . VAL B 1 519 ? -7.141 29.109 11.633 1 92.38 519 VAL B C 1
ATOM 9114 O O . VAL B 1 519 ? -7.992 28.578 12.344 1 92.38 519 VAL B O 1
ATOM 9117 N N . PHE B 1 520 ? -5.824 28.938 11.898 1 92.44 520 PHE B N 1
ATOM 9118 C CA . PHE B 1 520 ? -5.336 28.172 13.039 1 92.44 520 PHE B CA 1
ATOM 9119 C C . PHE B 1 520 ? -5.836 28.766 14.344 1 92.44 520 PHE B C 1
ATOM 9121 O O . PHE B 1 520 ? -6.129 28.031 15.297 1 92.44 520 PHE B O 1
ATOM 9128 N N . ARG B 1 521 ? -5.938 30.047 14.383 1 89.44 521 ARG B N 1
ATOM 9129 C CA . ARG B 1 521 ? -6.383 30.734 15.586 1 89.44 521 ARG B CA 1
ATOM 9130 C C . ARG B 1 521 ? -7.855 30.453 15.867 1 89.44 521 ARG B C 1
ATOM 9132 O O . ARG B 1 521 ? -8.266 30.359 17.031 1 89.44 521 ARG B O 1
ATOM 9139 N N . HIS B 1 522 ? -8.617 30.188 14.812 1 86.12 522 HIS B N 1
ATOM 9140 C CA . HIS B 1 522 ? -10.062 30.094 14.984 1 86.12 522 HIS B CA 1
ATOM 9141 C C . HIS B 1 522 ? -10.547 28.656 14.844 1 86.12 522 HIS B C 1
ATOM 9143 O O . HIS B 1 522 ? -11.758 28.406 14.805 1 86.12 522 HIS B O 1
ATOM 9149 N N . LEU B 1 523 ? -9.695 27.734 14.758 1 86.06 523 LEU B N 1
ATOM 9150 C CA . LEU B 1 523 ? -10.109 26.344 14.688 1 86.06 523 LEU B CA 1
ATOM 9151 C C . LEU B 1 523 ? -10.836 25.922 15.961 1 86.06 523 LEU B C 1
ATOM 9153 O O . LEU B 1 523 ? -10.383 26.219 17.062 1 86.06 523 LEU B O 1
ATOM 9157 N N . PRO B 1 524 ? -11.984 25.297 15.758 1 83.56 524 PRO B N 1
ATOM 9158 C CA . PRO B 1 524 ? -12.711 24.844 16.953 1 83.56 524 PRO B CA 1
ATOM 9159 C C . PRO B 1 524 ? -11.922 23.812 17.75 1 83.56 524 PRO B C 1
ATOM 9161 O O . PRO B 1 524 ? -11.242 22.953 17.172 1 83.56 524 PRO B O 1
ATOM 9164 N N . THR B 1 525 ? -11.945 23.953 19.062 1 87.56 525 THR B N 1
ATOM 9165 C CA . THR B 1 525 ? -11.297 23 19.953 1 87.56 525 THR B CA 1
ATOM 9166 C C . THR B 1 525 ? -12.305 21.969 20.469 1 87.56 525 THR B C 1
ATOM 9168 O O . THR B 1 525 ? -13.492 22.266 20.594 1 87.56 525 THR B O 1
ATOM 9171 N N . PRO B 1 526 ? -11.773 20.766 20.672 1 89.19 526 PRO B N 1
ATOM 9172 C CA . PRO B 1 526 ? -12.688 19.781 21.234 1 89.19 526 PRO B CA 1
ATOM 9173 C C . PRO B 1 526 ? -13.258 20.203 22.578 1 89.19 526 PRO B C 1
ATOM 9175 O O . PRO B 1 526 ? -12.555 20.797 23.391 1 89.19 526 PRO B O 1
ATOM 9178 N N . ASN B 1 527 ? -14.586 19.906 22.75 1 86.12 527 ASN B N 1
ATOM 9179 C CA . ASN B 1 527 ? -15.273 20.203 24 1 86.12 527 ASN B CA 1
ATOM 9180 C C . ASN B 1 527 ? -15.656 18.938 24.75 1 86.12 527 ASN B C 1
ATOM 9182 O O . ASN B 1 527 ? -16.719 18.359 24.516 1 86.12 527 ASN B O 1
ATOM 9186 N N . PRO B 1 528 ? -14.859 18.531 25.75 1 89.38 528 PRO B N 1
ATOM 9187 C CA . PRO B 1 528 ? -15.133 17.297 26.5 1 89.38 528 PRO B CA 1
ATOM 9188 C C . PRO B 1 528 ? -16.422 17.391 27.312 1 89.38 528 PRO B C 1
ATOM 9190 O O . PRO B 1 528 ? -16.938 16.359 27.766 1 89.38 528 PRO B O 1
ATOM 9193 N N . MET B 1 529 ? -16.969 18.594 27.484 1 86.94 529 MET B N 1
ATOM 9194 C CA . MET B 1 529 ? -18.141 18.766 28.328 1 86.94 529 MET B CA 1
ATOM 9195 C C . MET B 1 529 ? -19.406 18.797 27.469 1 86.94 529 MET B C 1
ATOM 9197 O O . MET B 1 529 ? -20.516 18.938 28 1 86.94 529 MET B O 1
ATOM 9201 N N . TYR B 1 530 ? -19.234 18.609 26.219 1 84.31 530 TYR B N 1
ATOM 9202 C CA . TYR B 1 530 ? -20.391 18.672 25.312 1 84.31 530 TYR B CA 1
ATOM 9203 C C . TYR B 1 530 ? -21.312 17.484 25.531 1 84.31 530 TYR B C 1
ATOM 9205 O O . TYR B 1 530 ? -20.859 16.359 25.719 1 84.31 530 TYR B O 1
ATOM 9213 N N . SER B 1 531 ? -22.688 17.703 25.641 1 88.31 531 SER B N 1
ATOM 9214 C CA . SER B 1 531 ? -23.719 16.672 25.719 1 88.31 531 SER B CA 1
ATOM 9215 C C . SER B 1 531 ? -24.953 17.078 24.922 1 88.31 531 SER B C 1
ATOM 9217 O O . SER B 1 531 ? -25.297 18.25 24.859 1 88.31 531 SER B O 1
ATOM 9219 N N . ASP B 1 532 ? -25.578 16.062 24.203 1 85.44 532 ASP B N 1
ATOM 9220 C CA . ASP B 1 532 ? -26.812 16.312 23.453 1 85.44 532 ASP B CA 1
ATOM 9221 C C . ASP B 1 532 ? -28 16.516 24.391 1 85.44 532 ASP B C 1
ATOM 9223 O O . ASP B 1 532 ? -28.984 17.156 24.016 1 85.44 532 ASP B O 1
ATOM 9227 N N . THR B 1 533 ? -28.188 15.766 25.531 1 79.06 533 THR B N 1
ATOM 9228 C CA . THR B 1 533 ? -29.281 15.898 26.484 1 79.06 533 THR B CA 1
ATOM 9229 C C . THR B 1 533 ? -29.109 17.141 27.344 1 79.06 533 THR B C 1
ATOM 9231 O O . THR B 1 533 ? -28.047 17.344 27.938 1 79.06 533 THR B O 1
ATOM 9234 N N . PRO B 1 534 ? -30.141 18 27.094 1 61.41 534 PRO B N 1
ATOM 9235 C CA . PRO B 1 534 ? -30.031 19.188 27.938 1 61.41 534 PRO B CA 1
ATOM 9236 C C . PRO B 1 534 ? -30.016 18.844 29.438 1 61.41 534 PRO B C 1
ATOM 9238 O O . PRO B 1 534 ? -30.734 17.938 29.875 1 61.41 534 PRO B O 1
ATOM 9241 N N . THR B 1 535 ? -29.141 18.781 30.203 1 51.31 535 THR B N 1
ATOM 9242 C CA . THR B 1 535 ? -29.25 18.656 31.641 1 51.31 535 THR B CA 1
ATOM 9243 C C . THR B 1 535 ? -30.422 19.484 32.188 1 51.31 535 THR B C 1
ATOM 9245 O O . THR B 1 535 ? -30.641 20.609 31.734 1 51.31 535 THR B O 1
ATOM 9248 N N . ASP B 1 536 ? -31.672 19 32.719 1 41.44 536 ASP B N 1
ATOM 9249 C CA . ASP B 1 536 ? -32.844 19.672 33.312 1 41.44 536 ASP B CA 1
ATOM 9250 C C . ASP B 1 536 ? -32.469 21.078 33.781 1 41.44 536 ASP B C 1
ATOM 9252 O O . ASP B 1 536 ? -33.25 22.016 33.625 1 41.44 536 ASP B O 1
ATOM 9256 N N . GLY B 1 537 ? -32.125 21.297 35.219 1 36.41 537 GLY B N 1
ATOM 9257 C CA . GLY B 1 537 ? -32.188 22.5 36.031 1 36.41 537 GLY B CA 1
ATOM 9258 C C . GLY B 1 537 ? -31.438 23.688 35.438 1 36.41 537 GLY B C 1
ATOM 9259 O O . GLY B 1 537 ? -31.594 24.812 35.906 1 36.41 537 GLY B O 1
ATOM 9260 N N . GLU B 1 538 ? -30.219 23.656 35.281 1 33.97 538 GLU B N 1
ATOM 9261 C CA . GLU B 1 538 ? -29.594 24.969 35.094 1 33.97 538 GLU B CA 1
ATOM 9262 C C . GLU B 1 538 ? -30 25.547 33.719 1 33.97 538 GLU B C 1
ATOM 9264 O O . GLU B 1 538 ? -29.594 25.047 32.688 1 33.97 538 GLU B O 1
ATOM 9269 N N . THR B 1 539 ? -31.297 26.062 33.625 1 30.61 539 THR B N 1
ATOM 9270 C CA . THR B 1 539 ? -31.594 27.297 32.906 1 30.61 539 THR B CA 1
ATOM 9271 C C . THR B 1 539 ? -30.406 28.266 32.969 1 30.61 539 THR B C 1
ATOM 9273 O O . THR B 1 539 ? -30.297 29.062 33.906 1 30.61 539 THR B O 1
ATOM 9276 N N . LEU B 1 540 ? -29.297 28.031 32.906 1 30.64 540 LEU B N 1
ATOM 9277 C CA . LEU B 1 540 ? -28.484 29.234 32.688 1 30.64 540 LEU B CA 1
ATOM 9278 C C . LEU B 1 540 ? -29.094 30.125 31.625 1 30.64 540 LEU B C 1
ATOM 9280 O O . LEU B 1 540 ? -29.281 29.688 30.484 1 30.64 540 LEU B O 1
ATOM 9284 N N . GLY B 1 541 ? -30.141 31.062 31.969 1 25.8 541 GLY B N 1
ATOM 9285 C CA . GLY B 1 541 ? -30.531 32.312 31.375 1 25.8 541 GLY B CA 1
ATOM 9286 C C . GLY B 1 541 ? -29.516 32.844 30.359 1 25.8 541 GLY B C 1
ATOM 9287 O O . GLY B 1 541 ? -28.312 32.594 30.5 1 25.8 541 GLY B O 1
ATOM 9288 N N . PHE B 1 542 ? -30.062 33.156 29.188 1 28.23 542 PHE B N 1
ATOM 9289 C CA . PHE B 1 542 ? -29.469 34.062 28.219 1 28.23 542 PHE B CA 1
ATOM 9290 C C . PHE B 1 542 ? -29 35.344 28.891 1 28.23 542 PHE B C 1
ATOM 9292 O O . PHE B 1 542 ? -29.406 36.438 28.5 1 28.23 542 PHE B O 1
ATOM 9299 N N . GLY B 1 543 ? -29.125 35.625 30.172 1 24.14 543 GLY B N 1
ATOM 9300 C CA . GLY B 1 543 ? -28.625 36.938 30.469 1 24.14 543 GLY B CA 1
ATOM 9301 C C . GLY B 1 543 ? -27.438 37.344 29.609 1 24.14 543 GLY B C 1
ATOM 9302 O O . GLY B 1 543 ? -26.562 36.531 29.328 1 24.14 543 GLY B O 1
ATOM 9303 N N . LEU B 1 544 ? -27.641 38.469 28.703 1 26.08 544 LEU B N 1
ATOM 9304 C CA . LEU B 1 544 ? -26.891 39.5 27.984 1 26.08 544 LEU B CA 1
ATOM 9305 C C . LEU B 1 544 ? -25.594 39.812 28.719 1 26.08 544 LEU B C 1
ATOM 9307 O O . LEU B 1 544 ? -24.922 40.781 28.375 1 26.08 544 LEU B O 1
ATOM 9311 N N . GLU B 1 545 ? -25.688 39.75 30.078 1 24.7 545 GLU B N 1
ATOM 9312 C CA . GLU B 1 545 ? -24.422 40.344 30.469 1 24.7 545 GLU B CA 1
ATOM 9313 C C . GLU B 1 545 ? -23.266 39.781 29.641 1 24.7 545 GLU B C 1
ATOM 9315 O O . GLU B 1 545 ? -23.109 38.562 29.531 1 24.7 545 GLU B O 1
ATOM 9320 N N . LEU B 1 546 ? -22.734 40.594 28.641 1 25.19 546 LEU B N 1
ATOM 9321 C CA . LEU B 1 546 ? -21.484 41.062 28.062 1 25.19 546 LEU B CA 1
ATOM 9322 C C . LEU B 1 546 ? -20.312 40.688 28.969 1 25.19 546 LEU B C 1
ATOM 9324 O O . LEU B 1 546 ? -19.219 41.281 28.828 1 25.19 546 LEU B O 1
ATOM 9328 N N . GLY B 1 547 ? -20.672 40.5 30.25 1 23.84 547 GLY B N 1
ATOM 9329 C CA . GLY B 1 547 ? -19.344 40.219 30.797 1 23.84 547 GLY B CA 1
ATOM 9330 C C . GLY B 1 547 ? -18.578 39.156 30.047 1 23.84 547 GLY B C 1
ATOM 9331 O O . GLY B 1 547 ? -19.078 38.062 29.844 1 23.84 547 GLY B O 1
ATOM 9332 N N . LEU B 1 548 ? -17.844 39.531 29.047 1 25.28 548 LEU B N 1
ATOM 9333 C CA . LEU B 1 548 ? -16.453 39.312 28.656 1 25.28 548 LEU B CA 1
ATOM 9334 C C . LEU B 1 548 ? -15.688 38.594 29.75 1 25.28 548 LEU B C 1
ATOM 9336 O O . LEU B 1 548 ? -14.75 39.125 30.344 1 25.28 548 LEU B O 1
ATOM 9340 N N . SER B 1 549 ? -16.453 38.281 30.797 1 26.66 549 SER B N 1
ATOM 9341 C CA . SER B 1 549 ? -15.453 37.594 31.609 1 26.66 549 SER B CA 1
ATOM 9342 C C . SER B 1 549 ? -14.656 36.594 30.766 1 26.66 549 SER B C 1
ATOM 9344 O O . SER B 1 549 ? -15.234 35.812 30.016 1 26.66 549 SER B O 1
ATOM 9346 N N . SER B 1 550 ? -13.617 36.969 30.375 1 27.53 550 SER B N 1
ATOM 9347 C CA . SER B 1 550 ? -12.289 36.562 29.953 1 27.53 550 SER B CA 1
ATOM 9348 C C . SER B 1 550 ? -11.945 35.188 30.484 1 27.53 550 SER B C 1
ATOM 9350 O O . SER B 1 550 ? -10.852 34.969 31 1 27.53 550 SER B O 1
ATOM 9352 N N . ALA B 1 551 ? -12.922 34.656 31.188 1 28.73 551 ALA B N 1
ATOM 9353 C CA . ALA B 1 551 ? -12.336 33.375 31.516 1 28.73 551 ALA B CA 1
ATOM 9354 C C . ALA B 1 551 ? -11.875 32.625 30.25 1 28.73 551 ALA B C 1
ATOM 9356 O O . ALA B 1 551 ? -12.672 31.953 29.594 1 28.73 551 ALA B O 1
ATOM 9357 N N . PHE B 1 552 ? -11.281 33.281 29.391 1 30.64 552 PHE B N 1
ATOM 9358 C CA . PHE B 1 552 ? -10.016 32.719 28.922 1 30.64 552 P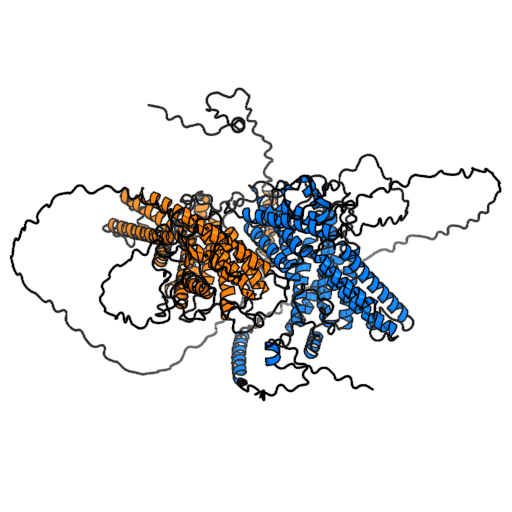HE B CA 1
ATOM 9359 C C . PHE B 1 552 ? -9.492 31.672 29.891 1 30.64 552 PHE B C 1
ATOM 9361 O O . PHE B 1 552 ? -8.703 31.984 30.781 1 30.64 552 PHE B O 1
ATOM 9368 N N . SER B 1 553 ? -10.484 31.219 30.719 1 32.72 553 SER B N 1
ATOM 9369 C CA . SER B 1 553 ? -9.93 30.109 31.5 1 32.72 553 SER B CA 1
ATOM 9370 C C . SER B 1 553 ? -8.68 29.547 30.844 1 32.72 553 SER B C 1
ATOM 9372 O O . SER B 1 553 ? -8.609 29.438 29.609 1 32.72 553 SER B O 1
ATOM 9374 N N . ARG B 1 554 ? -7.789 29.797 31.469 1 35.19 554 ARG B N 1
ATOM 9375 C CA . ARG B 1 554 ? -6.512 29.203 31.094 1 35.19 554 ARG B CA 1
ATOM 9376 C C . ARG B 1 554 ? -6.719 27.859 30.406 1 35.19 554 ARG B C 1
ATOM 9378 O O . ARG B 1 554 ? -6.926 26.844 31.078 1 35.19 554 ARG B O 1
ATOM 9385 N N . ARG B 1 555 ? -7.641 27.875 29.469 1 42.03 555 ARG B N 1
ATOM 9386 C CA . ARG B 1 555 ? -7.594 26.75 28.547 1 42.03 555 ARG B CA 1
ATOM 9387 C C . ARG B 1 555 ? -6.266 26 28.656 1 42.03 555 ARG B C 1
ATOM 9389 O O . ARG B 1 555 ? -5.207 26.578 28.391 1 42.03 555 ARG B O 1
ATOM 9396 N N . SER B 1 556 ? -6.352 25.297 29.703 1 41.59 556 SER B N 1
ATOM 9397 C CA . SER B 1 556 ? -5.148 24.531 30.016 1 41.59 556 SER B CA 1
ATOM 9398 C C . SER B 1 556 ? -4.414 24.109 28.734 1 41.59 556 SER B C 1
ATOM 9400 O O . SER B 1 556 ? -5.031 23.641 27.781 1 41.59 556 SER B O 1
ATOM 9402 N N . ILE B 1 557 ? -3.447 24.875 28.406 1 43.88 557 ILE B N 1
ATOM 9403 C CA . ILE B 1 557 ? -2.4 24.516 27.453 1 43.88 557 ILE B CA 1
ATOM 9404 C C . ILE B 1 557 ? -2.371 23 27.25 1 43.88 557 ILE B C 1
ATOM 9406 O O . ILE B 1 557 ? -1.732 22.516 26.312 1 43.88 557 ILE B O 1
ATOM 9410 N N . SER B 1 558 ? -3.279 22.266 28.219 1 52.84 558 SER B N 1
ATOM 9411 C CA . SER B 1 558 ? -2.902 20.859 28.234 1 52.84 558 SER B CA 1
ATOM 9412 C C . SER B 1 558 ? -3.748 20.047 27.266 1 52.84 558 SER B C 1
ATOM 9414 O O . SER B 1 558 ? -3.523 18.844 27.094 1 52.84 558 SER B O 1
ATOM 9416 N N . SER B 1 559 ? -4.984 20.641 26.656 1 63.41 559 SER B N 1
ATOM 9417 C CA . SER B 1 559 ? -5.703 19.766 25.734 1 63.41 559 SER B CA 1
ATOM 9418 C C . SER B 1 559 ? -5.379 20.109 24.281 1 63.41 559 SER B C 1
ATOM 9420 O O . SER B 1 559 ? -5.25 21.297 23.938 1 63.41 559 SER B O 1
ATOM 9422 N N . PRO B 1 560 ? -5.152 19 23.562 1 72.56 560 PRO B N 1
ATOM 9423 C CA . PRO B 1 560 ? -4.883 19.281 22.141 1 72.56 560 PRO B CA 1
ATOM 9424 C C . PRO B 1 560 ? -6.016 20.062 21.469 1 72.56 560 PRO B C 1
ATOM 9426 O O . PRO B 1 560 ? -7.184 19.891 21.844 1 72.56 560 PRO B O 1
ATOM 9429 N N . ARG B 1 561 ? -5.727 21.016 20.828 1 67.88 561 ARG B N 1
ATOM 9430 C CA . ARG B 1 561 ? -6.691 21.859 20.141 1 67.88 561 ARG B CA 1
ATOM 9431 C C . ARG B 1 561 ? -7.293 21.141 18.938 1 67.88 561 ARG B C 1
ATOM 9433 O O . ARG B 1 561 ? -8.406 21.438 18.516 1 67.88 561 ARG B O 1
ATOM 9440 N N . SER B 1 562 ? -6.559 20.234 18.453 1 70.25 562 SER B N 1
ATOM 9441 C CA . SER B 1 562 ? -7.023 19.547 17.234 1 70.25 562 SER B CA 1
ATOM 9442 C C . SER B 1 562 ? -6.242 18.266 17 1 70.25 562 SER B C 1
ATOM 9444 O O . SER B 1 562 ? -5.461 17.828 17.859 1 70.25 562 SER B O 1
ATOM 9446 N N . LEU B 1 563 ? -6.695 17.562 16.031 1 70.88 563 LEU B N 1
ATOM 9447 C CA . LEU B 1 563 ? -5.848 16.516 15.492 1 70.88 563 LEU B CA 1
ATOM 9448 C C . LEU B 1 563 ? -4.832 17.078 14.508 1 70.88 563 LEU B C 1
ATOM 9450 O O . LEU B 1 563 ? -5.184 17.422 13.375 1 70.88 563 LEU B O 1
ATOM 9454 N N . PRO B 1 564 ? -3.596 17.141 14.977 1 84 564 PRO B N 1
ATOM 9455 C CA . PRO B 1 564 ? -2.68 18.078 14.328 1 84 564 PRO B CA 1
ATOM 9456 C C . PRO B 1 564 ? -2.008 17.5 13.094 1 84 564 PRO B C 1
ATOM 9458 O O . PRO B 1 564 ? -0.79 17.609 12.93 1 84 564 PRO B O 1
ATOM 9461 N N . TYR B 1 565 ? -2.791 17.016 12.164 1 86.69 565 TYR B N 1
ATOM 9462 C CA . TYR B 1 565 ? -2.129 16.516 10.961 1 86.69 565 TYR B CA 1
ATOM 9463 C C . TYR B 1 565 ? -1.917 17.656 9.953 1 86.69 565 TYR B C 1
ATOM 9465 O O . TYR B 1 565 ? -1.269 17.453 8.922 1 86.69 565 TYR B O 1
ATOM 9473 N N . MET B 1 566 ? -2.299 18.922 10.297 1 92.19 566 MET B N 1
ATOM 9474 C CA . MET B 1 566 ? -2.066 20.094 9.461 1 92.19 566 MET B CA 1
ATOM 9475 C C . MET B 1 566 ? -0.894 20.922 9.992 1 92.19 566 MET B C 1
ATOM 9477 O O . MET B 1 566 ? -0.643 22.031 9.516 1 92.19 566 MET B O 1
ATOM 9481 N N . ALA B 1 567 ? -0.203 20.375 10.914 1 93.38 567 ALA B N 1
ATOM 9482 C CA . ALA B 1 567 ? 0.885 21.109 11.562 1 93.38 567 ALA B CA 1
ATOM 9483 C C . ALA B 1 567 ? 1.953 21.516 10.555 1 93.38 567 ALA B C 1
ATOM 9485 O O . ALA B 1 567 ? 2.566 22.578 10.688 1 93.38 567 ALA B O 1
ATOM 9486 N N . TRP B 1 568 ? 2.221 20.688 9.57 1 94.19 568 TRP B N 1
ATOM 9487 C CA . TRP B 1 568 ? 3.215 21 8.547 1 94.19 568 TRP B CA 1
ATOM 9488 C C . TRP B 1 568 ? 2.842 22.281 7.805 1 94.19 568 TRP B C 1
ATOM 9490 O O . TRP B 1 568 ? 3.709 23.109 7.484 1 94.19 568 TRP B O 1
ATOM 9500 N N . CYS B 1 569 ? 1.566 22.5 7.543 1 95 569 CYS B N 1
ATOM 9501 C CA . CYS B 1 569 ? 1.106 23.719 6.887 1 95 569 CYS B CA 1
ATOM 9502 C C . CYS B 1 569 ? 1.338 24.938 7.773 1 95 569 CYS B C 1
ATOM 9504 O O . CYS B 1 569 ? 1.737 26 7.285 1 95 569 CYS B O 1
ATOM 9506 N N . GLY B 1 570 ? 1.037 24.766 9.062 1 94.75 570 GLY B N 1
ATOM 9507 C CA . GLY B 1 570 ? 1.318 25.844 10 1 94.75 570 GLY B CA 1
ATOM 9508 C C . GLY B 1 570 ? 2.791 26.188 10.078 1 94.75 570 GLY B C 1
ATOM 9509 O O . GLY B 1 570 ? 3.148 27.375 10.172 1 94.75 570 GLY B O 1
ATOM 9510 N N . MET B 1 571 ? 3.572 25.234 9.992 1 94.75 571 MET B N 1
ATOM 9511 C CA . MET B 1 571 ? 5.016 25.438 10.062 1 94.75 571 MET B CA 1
ATOM 9512 C C . MET B 1 571 ? 5.516 26.219 8.852 1 94.75 571 MET B C 1
ATOM 9514 O O . MET B 1 571 ? 6.344 27.125 8.984 1 94.75 571 MET B O 1
ATOM 9518 N N . GLN B 1 572 ? 5.012 25.859 7.652 1 94.12 572 GLN B N 1
ATOM 9519 C CA . GLN B 1 572 ? 5.406 26.578 6.441 1 94.12 572 GLN B CA 1
ATOM 9520 C C . GLN B 1 572 ? 5.027 28.047 6.527 1 94.12 572 GLN B C 1
ATOM 9522 O O . GLN B 1 572 ? 5.809 28.922 6.129 1 94.12 572 GLN B O 1
ATOM 9527 N N . SER B 1 573 ? 3.879 28.297 7.016 1 96.25 573 SER B N 1
ATOM 9528 C CA . SER B 1 573 ? 3.426 29.672 7.191 1 96.25 573 SER B CA 1
ATOM 9529 C C . SER B 1 573 ? 4.266 30.406 8.234 1 96.25 573 SER B C 1
ATOM 9531 O O . SER B 1 573 ? 4.598 31.578 8.062 1 96.25 573 SER B O 1
ATOM 9533 N N . PHE B 1 574 ? 4.57 29.719 9.266 1 96.19 574 PHE B N 1
ATOM 9534 C CA . PHE B 1 574 ? 5.395 30.281 10.336 1 96.19 574 PHE B CA 1
ATOM 9535 C C . PHE B 1 574 ? 6.742 30.75 9.789 1 96.19 574 PHE B C 1
ATOM 9537 O O . PHE B 1 574 ? 7.211 31.828 10.117 1 96.19 574 PHE B O 1
ATOM 9544 N N . TYR B 1 575 ? 7.328 29.984 8.977 1 93.25 575 TYR B N 1
ATOM 9545 C CA . TYR B 1 575 ? 8.633 30.297 8.414 1 93.25 575 TYR B CA 1
ATOM 9546 C C . TYR B 1 575 ? 8.562 31.562 7.551 1 93.25 575 TYR B C 1
ATOM 9548 O O . TYR B 1 575 ? 9.445 32.406 7.629 1 93.25 575 TYR B O 1
ATOM 9556 N N . VAL B 1 576 ? 7.598 31.641 6.727 1 94.38 576 VAL B N 1
ATOM 9557 C CA . VAL B 1 576 ? 7.441 32.812 5.852 1 94.38 576 VAL B CA 1
ATOM 9558 C C . VAL B 1 576 ? 7.242 34.062 6.691 1 94.38 576 VAL B C 1
ATOM 9560 O O . VAL B 1 576 ? 7.867 35.094 6.434 1 94.38 576 VAL B O 1
ATOM 9563 N N . LEU B 1 577 ? 6.398 34 7.664 1 95.94 577 LEU B N 1
ATOM 9564 C CA . LEU B 1 577 ? 6.141 35.156 8.516 1 95.94 577 LEU B CA 1
ATOM 9565 C C . LEU B 1 577 ? 7.398 35.531 9.281 1 95.94 577 LEU B C 1
ATOM 9567 O O . LEU B 1 577 ? 7.672 36.75 9.453 1 95.94 577 LEU B O 1
ATOM 9571 N N . ALA B 1 578 ? 8.133 34.562 9.703 1 94 578 ALA B N 1
ATOM 9572 C CA . ALA B 1 578 ? 9.359 34.844 10.445 1 94 578 ALA B CA 1
ATOM 9573 C C . ALA B 1 578 ? 10.398 35.5 9.547 1 94 578 ALA B C 1
ATOM 9575 O O . ALA B 1 578 ? 11.086 36.438 9.977 1 94 578 ALA B O 1
ATOM 9576 N N . MET B 1 579 ? 10.516 35.062 8.367 1 90.56 579 MET B N 1
ATOM 9577 C CA . MET B 1 579 ? 11.477 35.625 7.43 1 90.56 579 MET B CA 1
ATOM 9578 C C . MET B 1 579 ? 11.125 37.094 7.133 1 90.56 579 MET B C 1
ATOM 9580 O O . MET B 1 579 ? 12.008 37.969 7.113 1 90.56 579 MET B O 1
ATOM 9584 N N . VAL B 1 580 ? 9.914 37.375 6.883 1 92.75 580 VAL B N 1
ATOM 9585 C CA . VAL B 1 580 ? 9.484 38.719 6.562 1 92.75 580 VAL B CA 1
ATOM 9586 C C . VAL B 1 580 ? 9.609 39.625 7.797 1 92.75 580 VAL B C 1
ATOM 9588 O O . VAL B 1 580 ? 10 40.781 7.695 1 92.75 580 VAL B O 1
ATOM 9591 N N . LEU B 1 581 ? 9.234 39.031 8.922 1 94 581 LEU B N 1
ATOM 9592 C CA . LEU B 1 581 ? 9.359 39.781 10.164 1 94 581 LEU B CA 1
ATOM 9593 C C . LEU B 1 581 ? 10.812 40.188 10.406 1 94 581 LEU B C 1
ATOM 9595 O O . LEU B 1 581 ? 11.094 41.312 10.812 1 94 581 LEU B O 1
ATOM 9599 N N . TRP B 1 582 ? 11.68 39.281 10.18 1 90.44 582 TRP B N 1
ATOM 9600 C CA . TRP B 1 582 ? 13.102 39.562 10.336 1 90.44 582 TRP B CA 1
ATOM 9601 C C . TRP B 1 582 ? 13.523 40.719 9.406 1 90.44 582 TRP B C 1
ATOM 9603 O O . TRP B 1 582 ? 14.258 41.594 9.82 1 90.44 582 TRP B O 1
ATOM 9613 N N . ARG B 1 583 ? 13.062 40.688 8.18 1 87.94 583 ARG B N 1
ATOM 9614 C CA . ARG B 1 583 ? 13.398 41.719 7.207 1 87.94 583 ARG B CA 1
ATOM 9615 C C . ARG B 1 583 ? 12.836 43.062 7.625 1 87.94 583 ARG B C 1
ATOM 9617 O O . ARG B 1 583 ? 13.508 44.094 7.492 1 87.94 583 ARG B O 1
ATOM 9624 N N . VAL B 1 584 ? 11.641 43.094 8.07 1 91.56 584 VAL B N 1
ATOM 9625 C CA . VAL B 1 584 ? 10.992 44.312 8.477 1 91.56 584 VAL B CA 1
ATOM 9626 C C . VAL B 1 584 ? 11.688 44.906 9.703 1 91.56 584 VAL B C 1
ATOM 9628 O O . VAL B 1 584 ? 11.938 46.094 9.781 1 91.56 584 VAL B O 1
ATOM 9631 N N . ARG B 1 585 ? 12.047 44.062 10.625 1 90.81 585 ARG B N 1
ATOM 9632 C CA . ARG B 1 585 ? 12.734 44.5 11.828 1 90.81 585 ARG B CA 1
ATOM 9633 C C . ARG B 1 585 ? 14.125 45.031 11.5 1 90.81 585 ARG B C 1
ATOM 9635 O O . ARG B 1 585 ? 14.562 46.062 12.062 1 90.81 585 ARG B O 1
ATOM 9642 N N . ALA B 1 586 ? 14.773 44.344 10.617 1 87.88 586 ALA B N 1
ATOM 9643 C CA . ALA B 1 586 ? 16.094 44.812 10.188 1 87.88 586 ALA B CA 1
ATOM 9644 C C . ALA B 1 586 ? 15.992 46.156 9.5 1 87.88 586 ALA B C 1
ATOM 9646 O O . ALA B 1 586 ? 16.844 47.031 9.703 1 87.88 586 ALA B O 1
ATOM 9647 N N . ALA B 1 587 ? 15.023 46.344 8.711 1 89.62 587 ALA B N 1
ATOM 9648 C CA . ALA B 1 587 ? 14.828 47.625 8.016 1 89.62 587 ALA B CA 1
ATOM 9649 C C . ALA B 1 587 ? 14.484 48.75 8.984 1 89.62 587 ALA B C 1
ATOM 9651 O O . ALA B 1 587 ? 14.953 49.875 8.836 1 89.62 587 ALA B O 1
ATOM 9652 N N . LEU B 1 588 ? 13.688 48.469 9.961 1 89.69 588 LEU B N 1
ATOM 9653 C CA . LEU B 1 588 ? 13.305 49.438 10.961 1 89.69 588 LEU B CA 1
ATOM 9654 C C . LEU B 1 588 ? 14.5 49.844 11.828 1 89.69 588 LEU B C 1
ATOM 9656 O O . LEU B 1 588 ? 14.664 51 12.172 1 89.69 588 LEU B O 1
ATOM 9660 N N . SER B 1 589 ? 15.297 48.844 12.141 1 88.62 589 SER B N 1
ATOM 9661 C CA . SER B 1 589 ? 16.469 49.125 12.961 1 88.62 589 SER B CA 1
ATOM 9662 C C . SER B 1 589 ? 17.516 49.938 12.188 1 88.62 589 SER B C 1
ATOM 9664 O O . SER B 1 589 ? 18.219 50.75 12.758 1 88.62 589 SER B O 1
ATOM 9666 N N . ALA B 1 590 ? 17.609 49.594 10.906 1 87.12 590 ALA B N 1
ATOM 9667 C CA . ALA B 1 590 ? 18.578 50.312 10.07 1 87.12 590 ALA B CA 1
ATOM 9668 C C . ALA B 1 590 ? 18.062 51.688 9.664 1 87.12 590 ALA B C 1
ATOM 9670 O O . ALA B 1 590 ? 18.828 52.531 9.242 1 87.12 590 ALA B O 1
ATOM 9671 N N . GLY B 1 591 ? 16.859 52 9.875 1 83.38 591 GLY B N 1
ATOM 9672 C CA . GLY B 1 591 ? 16.266 53.281 9.516 1 83.38 591 GLY B CA 1
ATOM 9673 C C . GLY B 1 591 ? 16.047 53.438 8.023 1 83.38 591 GLY B C 1
ATOM 9674 O O . GLY B 1 591 ? 15.82 54.531 7.543 1 83.38 591 GLY B O 1
ATOM 9675 N N . ASN B 1 592 ? 16.312 52.406 7.254 1 84.25 592 ASN B N 1
ATOM 9676 C CA . ASN B 1 592 ? 16.125 52.406 5.809 1 84.25 592 ASN B CA 1
ATOM 9677 C C . ASN B 1 592 ? 15.023 51.438 5.387 1 84.25 592 ASN B C 1
ATOM 9679 O O . ASN B 1 592 ? 15.25 50.219 5.332 1 84.25 592 ASN B O 1
ATOM 9683 N N . LEU B 1 593 ? 13.875 52.031 5.012 1 85.75 593 LEU B N 1
ATOM 9684 C CA . LEU B 1 593 ? 12.703 51.219 4.703 1 85.75 593 LEU B CA 1
ATOM 9685 C C . LEU B 1 593 ? 12.648 50.906 3.211 1 85.75 593 LEU B C 1
ATOM 9687 O O . LEU B 1 593 ? 11.664 50.344 2.73 1 85.75 593 LEU B O 1
ATOM 9691 N N . SER B 1 594 ? 13.727 51.125 2.488 1 80.56 594 SER B N 1
ATOM 9692 C CA . SER B 1 594 ? 13.727 50.938 1.041 1 80.56 594 SER B CA 1
ATOM 9693 C C . SER B 1 594 ? 13.539 49.469 0.675 1 80.56 594 SER B C 1
ATOM 9695 O O . SER B 1 594 ? 12.906 49.156 -0.333 1 80.56 594 SER B O 1
ATOM 9697 N N . SER B 1 595 ? 14.023 48.594 1.556 1 79.25 595 SER B N 1
ATOM 9698 C CA . SER B 1 595 ? 13.992 47.156 1.255 1 79.25 595 SER B CA 1
ATOM 9699 C C . SER B 1 595 ? 12.609 46.562 1.483 1 79.25 595 SER B C 1
ATOM 9701 O O . SER B 1 595 ? 12.281 45.5 0.948 1 79.25 595 SER B O 1
ATOM 9703 N N . VAL B 1 596 ? 11.805 47.281 2.307 1 84.62 596 VAL B N 1
ATOM 9704 C CA . VAL B 1 596 ? 10.516 46.719 2.658 1 84.62 596 VAL B CA 1
ATOM 9705 C C . VAL B 1 596 ? 9.391 47.625 2.184 1 84.62 596 VAL B C 1
ATOM 9707 O O . VAL B 1 596 ? 8.211 47.344 2.42 1 84.62 596 VAL B O 1
ATOM 9710 N N . TYR B 1 597 ? 9.797 48.594 1.462 1 79.5 597 TYR B N 1
ATOM 9711 C CA . TYR B 1 597 ? 8.836 49.625 1.066 1 79.5 597 TYR B CA 1
ATOM 9712 C C . TYR B 1 597 ? 7.723 49.031 0.211 1 79.5 597 TYR B C 1
ATOM 9714 O O . TYR B 1 597 ? 6.559 49.406 0.346 1 79.5 597 TYR B O 1
ATOM 9722 N N . ASP B 1 598 ? 8.039 48.094 -0.54 1 82.62 598 ASP B N 1
ATOM 9723 C CA . ASP B 1 598 ? 7.07 47.5 -1.45 1 82.62 598 ASP B CA 1
ATOM 9724 C C . ASP B 1 598 ? 6.086 46.625 -0.696 1 82.62 598 ASP B C 1
ATOM 9726 O O . ASP B 1 598 ? 5.027 46.25 -1.226 1 82.62 598 ASP B O 1
ATOM 9730 N N . LEU B 1 599 ? 6.398 46.281 0.494 1 85.56 599 LEU B N 1
ATOM 9731 C CA . LEU B 1 599 ? 5.531 45.406 1.289 1 85.56 599 LEU B CA 1
ATOM 9732 C C . LEU B 1 599 ? 4.473 46.219 2.021 1 85.56 599 LEU B C 1
ATOM 9734 O O . LEU B 1 599 ? 3.492 45.688 2.521 1 85.56 599 LEU B O 1
ATOM 9738 N N . LEU B 1 600 ? 4.727 47.562 2.025 1 81.25 600 LEU B N 1
ATOM 9739 C CA . LEU B 1 600 ? 3.82 48.438 2.758 1 81.25 600 LEU B CA 1
ATOM 9740 C C . LEU B 1 600 ? 2.633 48.844 1.888 1 81.25 600 LEU B C 1
ATOM 9742 O O . LEU B 1 600 ? 2.768 48.969 0.669 1 81.25 600 LEU B O 1
ATOM 9746 N N . ASP B 1 601 ? 1.468 48.75 2.512 1 70.81 601 ASP B N 1
ATOM 9747 C CA . ASP B 1 601 ? 0.242 49.094 1.808 1 70.81 601 ASP B CA 1
ATOM 9748 C C . ASP B 1 601 ? 0.176 50.625 1.561 1 70.81 601 ASP B C 1
ATOM 9750 O O . ASP B 1 601 ? -0.038 51.406 2.492 1 70.81 601 ASP B O 1
ATOM 9754 N N . ARG B 1 602 ? 0.304 51.219 0.375 1 67.81 602 ARG B N 1
ATOM 9755 C CA . ARG B 1 602 ? 0.18 52.594 -0.103 1 67.81 602 ARG B CA 1
ATOM 9756 C C . ARG B 1 602 ? 0.921 53.562 0.813 1 67.81 602 ARG B C 1
ATOM 9758 O O . ARG B 1 602 ? 0.305 54.438 1.447 1 67.81 602 ARG B O 1
ATOM 9765 N N . PRO B 1 603 ? 2.236 53.375 0.862 1 67.25 603 PRO B N 1
ATOM 9766 C CA . PRO B 1 603 ? 2.936 54.219 1.843 1 67.25 603 PRO B CA 1
ATOM 9767 C C . PRO B 1 603 ? 3.078 55.656 1.393 1 67.25 603 PRO B C 1
ATOM 9769 O O . PRO B 1 603 ? 3.182 55.938 0.194 1 67.25 603 PRO B O 1
ATOM 9772 N N . SER B 1 604 ? 2.533 56.469 2.215 1 73.81 604 SER B N 1
ATOM 9773 C CA . SER B 1 604 ? 2.994 57.844 2.061 1 73.81 604 SER B CA 1
ATOM 9774 C C . SER B 1 604 ? 4.297 58.062 2.816 1 73.81 604 SER B C 1
ATOM 9776 O O . SER B 1 604 ? 4.633 57.312 3.732 1 73.81 604 SER B O 1
ATOM 9778 N N . GLU B 1 605 ? 5.176 58.938 2.346 1 71.12 605 GLU B N 1
ATOM 9779 C CA . GLU B 1 605 ? 6.449 59.219 2.992 1 71.12 605 GLU B CA 1
ATOM 9780 C C . GLU B 1 605 ? 6.258 59.562 4.469 1 71.12 605 GLU B C 1
ATOM 9782 O O . GLU B 1 605 ? 7.094 59.188 5.305 1 71.12 605 GLU B O 1
ATOM 9787 N N . ARG B 1 606 ? 5.164 60.062 4.758 1 76.5 606 ARG B N 1
ATOM 9788 C CA . ARG B 1 606 ? 4.945 60.5 6.137 1 76.5 606 ARG B CA 1
ATOM 9789 C C . ARG B 1 606 ? 4.453 59.344 7 1 76.5 606 ARG B C 1
ATOM 9791 O O . ARG B 1 606 ? 4.668 59.312 8.211 1 76.5 606 ARG B O 1
ATOM 9798 N N . THR B 1 607 ? 3.904 58.344 6.414 1 84.44 607 THR B N 1
ATOM 9799 C CA . THR B 1 607 ? 3.293 57.281 7.215 1 84.44 607 THR B CA 1
ATOM 9800 C C . THR B 1 607 ? 4.055 55.969 7.051 1 84.44 607 THR B C 1
ATOM 9802 O O . THR B 1 607 ? 3.613 54.906 7.535 1 84.44 607 THR B O 1
ATOM 9805 N N . ALA B 1 608 ? 5.258 56 6.512 1 84.88 608 ALA B N 1
ATOM 9806 C CA . ALA B 1 608 ? 6.004 54.781 6.164 1 84.88 608 ALA B CA 1
ATOM 9807 C C . ALA B 1 608 ? 6.441 54.031 7.418 1 84.88 608 ALA B C 1
ATOM 9809 O O . ALA B 1 608 ? 6.379 52.812 7.469 1 84.88 608 ALA B O 1
ATOM 9810 N N . ILE B 1 609 ? 6.898 54.781 8.391 1 87.38 609 ILE B N 1
ATOM 9811 C CA . ILE B 1 609 ? 7.379 54.156 9.617 1 87.38 609 ILE B CA 1
ATOM 9812 C C . ILE B 1 609 ? 6.207 53.531 10.359 1 87.38 609 ILE B C 1
ATOM 9814 O O . ILE B 1 609 ? 6.316 52.406 10.875 1 87.38 609 ILE B O 1
ATOM 9818 N N . GLN B 1 610 ? 5.082 54.25 10.375 1 8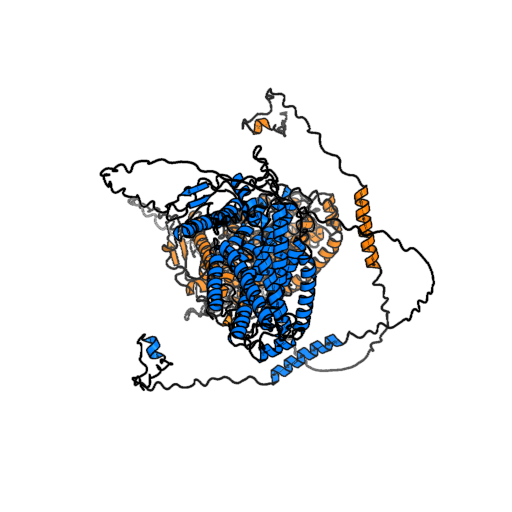7.69 610 GLN B N 1
ATOM 9819 C CA . GLN B 1 610 ? 3.9 53.75 11.055 1 87.69 610 GLN B CA 1
ATOM 9820 C C . GLN B 1 610 ? 3.375 52.5 10.352 1 87.69 610 GLN B C 1
ATOM 9822 O O . GLN B 1 610 ? 2.918 51.562 11 1 87.69 610 GLN B O 1
ATOM 9827 N N . ASP B 1 611 ? 3.412 52.531 9.086 1 90 611 ASP B N 1
ATOM 9828 C CA . ASP B 1 611 ? 2.963 51.375 8.312 1 90 611 ASP B CA 1
ATOM 9829 C C . ASP B 1 611 ? 3.875 50.188 8.547 1 90 611 ASP B C 1
ATOM 9831 O O . ASP B 1 611 ? 3.406 49.031 8.617 1 90 611 ASP B O 1
ATOM 9835 N N . ALA B 1 612 ? 5.145 50.375 8.602 1 90.75 612 ALA B N 1
ATOM 9836 C CA . ALA B 1 612 ? 6.098 49.312 8.859 1 90.75 612 ALA B CA 1
ATOM 9837 C C . ALA B 1 612 ? 5.898 48.719 10.258 1 90.75 612 ALA B C 1
ATOM 9839 O O . ALA B 1 612 ? 6.031 47.5 10.445 1 90.75 612 ALA B O 1
ATOM 9840 N N . GLU B 1 613 ? 5.598 49.625 11.242 1 91.38 613 GLU B N 1
ATOM 9841 C CA . GLU B 1 613 ? 5.336 49.156 12.594 1 91.38 613 GLU B CA 1
ATOM 9842 C C . GLU B 1 613 ? 4.059 48.312 12.656 1 91.38 613 GLU B C 1
ATOM 9844 O O . GLU B 1 613 ? 3.998 47.312 13.375 1 91.38 613 GLU B O 1
ATOM 9849 N N . ARG B 1 614 ? 3.074 48.781 11.961 1 91.44 614 ARG B N 1
ATOM 9850 C CA . ARG B 1 614 ? 1.83 48 11.883 1 91.44 614 ARG B CA 1
ATOM 9851 C C . ARG B 1 614 ? 2.064 46.625 11.273 1 91.44 614 ARG B C 1
ATOM 9853 O O . ARG B 1 614 ? 1.524 45.625 11.75 1 91.44 614 ARG B O 1
ATOM 9860 N N . LEU B 1 615 ? 2.809 46.625 10.164 1 92.62 615 LEU B N 1
ATOM 9861 C CA . LEU B 1 615 ? 3.133 45.344 9.523 1 92.62 615 LEU B CA 1
ATOM 9862 C C . LEU B 1 615 ? 3.904 44.438 10.477 1 92.62 615 LEU B C 1
ATOM 9864 O O . LEU B 1 615 ? 3.652 43.25 10.539 1 92.62 615 LEU B O 1
ATOM 9868 N N . GLU B 1 616 ? 4.902 44.969 11.188 1 93.94 616 GLU B N 1
ATOM 9869 C CA . GLU B 1 616 ? 5.664 44.188 12.172 1 93.94 616 GLU B CA 1
ATOM 9870 C C . GLU B 1 616 ? 4.742 43.562 13.211 1 93.94 616 GLU B C 1
ATOM 9872 O O . GLU B 1 616 ? 4.906 42.406 13.562 1 93.94 616 GLU B O 1
ATOM 9877 N N . GLU B 1 617 ? 3.783 44.375 13.695 1 95.19 617 GLU B N 1
ATOM 9878 C CA . GLU B 1 617 ? 2.852 43.844 14.703 1 95.19 617 GLU B CA 1
ATOM 9879 C C . GLU B 1 617 ? 1.967 42.75 14.133 1 95.19 617 GLU B C 1
ATOM 9881 O O . GLU B 1 617 ? 1.698 41.75 14.805 1 95.19 617 GLU B O 1
ATOM 9886 N N . GLU B 1 618 ? 1.514 42.969 12.945 1 95.69 618 GLU B N 1
ATOM 9887 C CA . GLU B 1 618 ? 0.664 41.969 12.305 1 95.69 618 GLU B CA 1
ATOM 9888 C C . GLU B 1 618 ? 1.41 40.656 12.109 1 95.69 618 GLU B C 1
ATOM 9890 O O . GLU B 1 618 ? 0.861 39.562 12.359 1 95.69 618 GLU B O 1
ATOM 9895 N N . LEU B 1 619 ? 2.609 40.75 11.586 1 96.31 619 LEU B N 1
ATOM 9896 C CA . LEU B 1 619 ? 3.428 39.562 11.383 1 96.31 619 LEU B CA 1
ATOM 9897 C C . LEU B 1 619 ? 3.723 38.875 12.703 1 96.31 619 LEU B C 1
ATOM 9899 O O . LEU B 1 619 ? 3.648 37.625 12.805 1 96.31 619 LEU B O 1
ATOM 9903 N N . HIS B 1 620 ? 4.02 39.625 13.742 1 96.25 620 HIS B N 1
ATOM 9904 C CA . HIS B 1 620 ? 4.312 39.094 15.062 1 96.25 620 HIS B CA 1
ATOM 9905 C C . HIS B 1 620 ? 3.098 38.344 15.633 1 96.25 620 HIS B C 1
ATOM 9907 O O . HIS B 1 620 ? 3.229 37.281 16.188 1 96.25 620 HIS B O 1
ATOM 9913 N N . MET B 1 621 ? 1.921 39 15.484 1 95.69 621 MET B N 1
ATOM 9914 C CA . MET B 1 621 ? 0.697 38.344 15.961 1 95.69 621 MET B CA 1
ATOM 9915 C C . MET B 1 621 ? 0.421 37.062 15.211 1 95.69 621 MET B C 1
ATOM 9917 O O . MET B 1 621 ? -0.078 36.094 15.789 1 95.69 621 MET B O 1
ATOM 9921 N N . GLY B 1 622 ? 0.692 37.125 13.938 1 96.81 622 GLY B N 1
ATOM 9922 C CA . GLY B 1 622 ? 0.526 35.906 13.148 1 96.81 622 GLY B CA 1
ATOM 9923 C C . GLY B 1 622 ? 1.42 34.781 13.609 1 96.81 622 GLY B C 1
ATOM 9924 O O . GLY B 1 622 ? 0.968 33.625 13.734 1 96.81 622 GLY B O 1
ATOM 9925 N N . ILE B 1 623 ? 2.674 35 13.844 1 96.38 623 ILE B N 1
ATOM 9926 C CA . ILE B 1 623 ? 3.635 34.031 14.328 1 96.38 623 ILE B CA 1
ATOM 9927 C C . ILE B 1 623 ? 3.199 33.5 15.695 1 96.38 623 ILE B C 1
ATOM 9929 O O . ILE B 1 623 ? 3.277 32.312 15.961 1 96.38 623 ILE B O 1
ATOM 9933 N N . GLU B 1 624 ? 2.717 34.406 16.516 1 95.25 624 GLU B N 1
ATOM 9934 C CA . GLU B 1 624 ? 2.305 34.031 17.875 1 95.25 624 GLU B CA 1
ATOM 9935 C C . GLU B 1 624 ? 1.073 33.125 17.828 1 95.25 624 GLU B C 1
ATOM 9937 O O . GLU B 1 624 ? 0.943 32.219 18.656 1 95.25 624 GLU B O 1
ATOM 9942 N N . ALA B 1 625 ? 0.19 33.438 16.984 1 93.88 625 ALA B N 1
ATOM 9943 C CA . ALA B 1 625 ? -1.007 32.594 16.844 1 93.88 625 ALA B CA 1
ATOM 9944 C C . ALA B 1 625 ? -0.646 31.188 16.422 1 93.88 625 ALA B C 1
ATOM 9946 O O . ALA B 1 625 ? -1.176 30.219 16.969 1 93.88 625 ALA B O 1
ATOM 9947 N N . LEU B 1 626 ? 0.23 31.031 15.445 1 94.62 626 LEU B N 1
ATOM 9948 C CA . LEU B 1 626 ? 0.665 29.719 14.992 1 94.62 626 LEU B CA 1
ATOM 9949 C C . LEU B 1 626 ? 1.431 29 16.094 1 94.62 626 LEU B C 1
ATOM 9951 O O . LEU B 1 626 ? 1.214 27.797 16.312 1 94.62 626 LEU B O 1
ATOM 9955 N N . ARG B 1 627 ? 2.283 29.734 16.719 1 93.38 627 ARG B N 1
ATOM 9956 C CA . ARG B 1 627 ? 3.074 29.172 17.812 1 93.38 627 ARG B CA 1
ATOM 9957 C C . ARG B 1 627 ? 2.174 28.625 18.922 1 93.38 627 ARG B C 1
ATOM 9959 O O . ARG B 1 627 ? 2.363 27.5 19.391 1 93.38 627 ARG B O 1
ATOM 9966 N N . ALA B 1 628 ? 1.187 29.422 19.312 1 91.38 628 ALA B N 1
ATOM 9967 C CA . ALA B 1 628 ? 0.272 29.016 20.375 1 91.38 628 ALA B CA 1
ATOM 9968 C C . ALA B 1 628 ? -0.535 27.781 19.969 1 91.38 628 ALA B C 1
ATOM 9970 O O . ALA B 1 628 ? -0.721 26.875 20.781 1 91.38 628 ALA B O 1
ATOM 9971 N N . SER B 1 629 ? -1.027 27.781 18.812 1 90.5 629 SER B N 1
ATOM 9972 C CA . SER B 1 629 ? -1.829 26.656 18.328 1 90.5 629 SER B CA 1
ATOM 9973 C C . SER B 1 629 ? -1.001 25.375 18.25 1 90.5 629 SER B C 1
ATOM 9975 O O . SER B 1 629 ? -1.453 24.312 18.688 1 90.5 629 SER B O 1
ATOM 9977 N N . MET B 1 630 ? 0.18 25.438 17.719 1 91.62 630 MET B N 1
ATOM 9978 C CA . MET B 1 630 ? 1.02 24.266 17.547 1 91.62 630 MET B CA 1
ATOM 9979 C C . MET B 1 630 ? 1.532 23.766 18.891 1 91.62 630 MET B C 1
ATOM 9981 O O . MET B 1 630 ? 1.704 22.547 19.094 1 91.62 630 MET B O 1
ATOM 9985 N N . LYS B 1 631 ? 1.79 24.672 19.812 1 90.06 631 LYS B N 1
ATOM 9986 C CA . LYS B 1 631 ? 2.217 24.281 21.156 1 90.06 631 LYS B CA 1
ATOM 9987 C C . LYS B 1 631 ? 1.116 23.5 21.875 1 90.06 631 LYS B C 1
ATOM 9989 O O . LYS B 1 631 ? 1.397 22.562 22.625 1 90.06 631 LYS B O 1
ATOM 9994 N N . ALA B 1 632 ? -0.116 23.969 21.641 1 87.88 632 ALA B N 1
ATOM 9995 C CA . ALA B 1 632 ? -1.247 23.266 22.25 1 87.88 632 ALA B CA 1
ATOM 9996 C C . ALA B 1 632 ? -1.332 21.828 21.75 1 87.88 632 ALA B C 1
ATOM 9998 O O . ALA B 1 632 ? -1.75 20.938 22.5 1 87.88 632 ALA B O 1
ATOM 9999 N N . ASP B 1 633 ? -0.924 21.594 20.562 1 90.06 633 ASP B N 1
ATOM 10000 C CA . ASP B 1 633 ? -0.957 20.25 19.984 1 90.06 633 ASP B CA 1
ATOM 10001 C C . ASP B 1 633 ? 0.345 19.5 20.266 1 90.06 633 ASP B C 1
ATOM 10003 O O . ASP B 1 633 ? 0.575 18.422 19.719 1 90.06 633 ASP B O 1
ATOM 10007 N N . GLY B 1 634 ? 1.163 20.016 21.141 1 87.81 634 GLY B N 1
ATOM 10008 C CA . GLY B 1 634 ? 2.457 19.438 21.453 1 87.81 634 GLY B CA 1
ATOM 10009 C C . GLY B 1 634 ? 2.359 18.203 22.344 1 87.81 634 GLY B C 1
ATOM 10010 O O . GLY B 1 634 ? 3.375 17.594 22.688 1 87.81 634 GLY B O 1
ATOM 10011 N N . VAL B 1 635 ? 1.091 17.828 22.656 1 86.88 635 VAL B N 1
ATOM 10012 C CA . VAL B 1 635 ? 0.891 16.594 23.422 1 86.88 635 VAL B CA 1
ATOM 10013 C C . VAL B 1 635 ? 1.335 15.398 22.578 1 86.88 635 VAL B C 1
ATOM 10015 O O . VAL B 1 635 ? 1.756 14.375 23.125 1 86.88 635 VAL B O 1
ATOM 10018 N N . TYR B 1 636 ? 1.247 15.531 21.281 1 91.94 636 TYR B N 1
ATOM 10019 C CA . TYR B 1 636 ? 1.769 14.531 20.359 1 91.94 636 TYR B CA 1
ATOM 10020 C C . TYR B 1 636 ? 3.262 14.727 20.125 1 91.94 636 TYR B C 1
ATOM 10022 O O . TYR B 1 636 ? 3.705 15.82 19.781 1 91.94 636 TYR B O 1
ATOM 10030 N N . GLU B 1 637 ? 4.031 13.781 20.297 1 91.81 637 GLU B N 1
ATOM 10031 C CA . GLU B 1 637 ? 5.488 13.906 20.297 1 91.81 637 GLU B CA 1
ATOM 10032 C C . GLU B 1 637 ? 6.016 14.305 18.922 1 91.81 637 GLU B C 1
ATOM 10034 O O . GLU B 1 637 ? 7.02 15.008 18.828 1 91.81 637 GLU B O 1
ATOM 10039 N N . GLY B 1 638 ? 5.422 13.797 17.844 1 91.81 638 GLY B N 1
ATOM 10040 C CA . GLY B 1 638 ? 5.832 14.234 16.516 1 91.81 638 GLY B CA 1
ATOM 10041 C C . GLY B 1 638 ? 5.668 15.727 16.297 1 91.81 638 GLY B C 1
ATOM 10042 O O . GLY B 1 638 ? 6.508 16.359 15.664 1 91.81 638 GLY B O 1
ATOM 10043 N N . ILE B 1 639 ? 4.613 16.281 16.828 1 92.69 639 ILE B N 1
ATOM 10044 C CA . ILE B 1 639 ? 4.336 17.703 16.719 1 92.69 639 ILE B CA 1
ATOM 10045 C C . ILE B 1 639 ? 5.266 18.5 17.641 1 92.69 639 ILE B C 1
ATOM 10047 O O . ILE B 1 639 ? 5.691 19.594 17.312 1 92.69 639 ILE B O 1
ATOM 10051 N N . TRP B 1 640 ? 5.539 17.859 18.781 1 91.81 640 TRP B N 1
ATOM 10052 C CA . TRP B 1 640 ? 6.438 18.531 19.719 1 91.81 640 TRP B CA 1
ATOM 10053 C C . TRP B 1 640 ? 7.805 18.766 19.094 1 91.81 640 TRP B C 1
ATOM 10055 O O . TRP B 1 640 ? 8.445 19.781 19.359 1 91.81 640 TRP B O 1
ATOM 10065 N N . ARG B 1 641 ? 8.242 17.891 18.297 1 90.94 641 ARG B N 1
ATOM 10066 C CA . ARG B 1 641 ? 9.508 18.078 17.594 1 90.94 641 ARG B CA 1
ATOM 10067 C C . ARG B 1 641 ? 9.438 19.281 16.656 1 90.94 641 ARG B C 1
ATOM 10069 O O . ARG B 1 641 ? 10.406 20.047 16.547 1 90.94 641 ARG B O 1
ATOM 10076 N N . MET B 1 642 ? 8.328 19.453 16.047 1 91.56 642 MET B N 1
ATOM 10077 C CA . MET B 1 642 ? 8.125 20.609 15.172 1 91.56 642 MET B CA 1
ATOM 10078 C C . MET B 1 642 ? 8.094 21.906 15.984 1 91.56 642 MET B C 1
ATOM 10080 O O . MET B 1 642 ? 8.672 22.922 15.578 1 91.56 642 MET B O 1
ATOM 10084 N N . VAL B 1 643 ? 7.453 21.812 17.109 1 92.94 643 VAL B N 1
ATOM 10085 C CA . VAL B 1 643 ? 7.332 22.984 17.969 1 92.94 643 VAL B CA 1
ATOM 10086 C C . VAL B 1 643 ? 8.711 23.406 18.453 1 92.94 643 VAL B C 1
ATOM 10088 O O . VAL B 1 643 ? 9.016 24.594 18.531 1 92.94 643 VAL B O 1
ATOM 10091 N N . ARG B 1 644 ? 9.516 22.438 18.781 1 92.62 644 ARG B N 1
ATOM 10092 C CA . ARG B 1 644 ? 10.867 22.75 19.234 1 92.62 644 ARG B CA 1
ATOM 10093 C C . ARG B 1 644 ? 11.648 23.484 18.141 1 92.62 644 ARG B C 1
ATOM 10095 O O . ARG B 1 644 ? 12.383 24.422 18.438 1 92.62 644 ARG B O 1
ATOM 10102 N N . GLU B 1 645 ? 11.43 23.062 16.953 1 90.81 645 GLU B N 1
ATOM 10103 C CA . GLU B 1 645 ? 12.07 23.734 15.828 1 90.81 645 GLU B CA 1
ATOM 10104 C C . GLU B 1 645 ? 11.547 25.156 15.664 1 90.81 645 GLU B C 1
ATOM 10106 O O . GLU B 1 645 ? 12.312 26.078 15.422 1 90.81 645 GLU B O 1
ATOM 10111 N N . LEU B 1 646 ? 10.281 25.328 15.781 1 92.69 646 LEU B N 1
ATOM 10112 C CA . LEU B 1 646 ? 9.656 26.641 15.641 1 92.69 646 LEU B CA 1
ATOM 10113 C C . LEU B 1 646 ? 10.117 27.578 16.75 1 92.69 646 LEU B C 1
ATOM 10115 O O . LEU B 1 646 ? 10.297 28.781 16.516 1 92.69 646 LEU B O 1
ATOM 10119 N N . GLU B 1 647 ? 10.297 26.969 17.922 1 93.19 647 GLU B N 1
ATOM 10120 C CA . GLU B 1 647 ? 10.758 27.797 19.047 1 93.19 647 GLU B CA 1
ATOM 10121 C C . GLU B 1 647 ? 12.172 28.312 18.797 1 93.19 647 GLU B C 1
ATOM 10123 O O . GLU B 1 647 ? 12.484 29.453 19.156 1 93.19 647 GLU B O 1
ATOM 10128 N N . SER B 1 648 ? 12.969 27.516 18.203 1 91.75 648 SER B N 1
ATOM 10129 C CA . SER B 1 648 ? 14.32 27.953 17.875 1 91.75 648 SER B CA 1
ATOM 10130 C C . SER B 1 648 ? 14.297 29.078 16.844 1 91.75 648 SER B C 1
ATOM 10132 O O . SER B 1 648 ? 15.047 30.047 16.953 1 91.75 648 SER B O 1
ATOM 10134 N N . VAL B 1 649 ? 13.438 28.984 15.844 1 91.25 649 VAL B N 1
ATOM 10135 C CA . VAL B 1 649 ? 13.297 30 14.812 1 91.25 649 VAL B CA 1
ATOM 10136 C C . VAL B 1 649 ? 12.711 31.266 15.422 1 91.25 649 VAL B C 1
ATOM 10138 O O . VAL B 1 649 ? 13.109 32.375 15.062 1 91.25 649 VAL B O 1
ATOM 10141 N N . TYR B 1 650 ? 11.758 31.094 16.281 1 93 650 TYR B N 1
ATOM 10142 C CA . TYR B 1 650 ? 11.148 32.25 16.953 1 93 650 TYR B CA 1
ATOM 10143 C C . TYR B 1 650 ? 12.18 33.031 17.734 1 93 650 TYR B C 1
ATOM 10145 O O . TYR B 1 650 ? 12.234 34.25 17.656 1 93 650 TYR B O 1
ATOM 10153 N N . ASP B 1 651 ? 13.039 32.344 18.453 1 91.56 651 ASP B N 1
ATOM 10154 C CA . ASP B 1 651 ? 14.07 32.969 19.266 1 91.56 651 ASP B CA 1
ATOM 10155 C C . ASP B 1 651 ? 15.102 33.688 18.391 1 91.56 651 ASP B C 1
ATOM 10157 O O . ASP B 1 651 ? 15.555 34.781 18.703 1 91.56 651 ASP B O 1
ATOM 10161 N N . ALA B 1 652 ? 15.383 33.062 17.281 1 87.81 652 ALA B N 1
ATOM 10162 C CA . ALA B 1 652 ? 16.328 33.656 16.359 1 87.81 652 ALA B CA 1
ATOM 10163 C C . ALA B 1 652 ? 15.758 34.938 15.727 1 87.81 652 ALA B C 1
ATOM 10165 O O . ALA B 1 652 ? 16.484 35.875 15.461 1 87.81 652 ALA B O 1
ATOM 10166 N N . THR B 1 653 ? 14.484 34.969 15.523 1 88 653 THR B N 1
ATOM 10167 C CA . THR B 1 653 ? 13.828 36.094 14.883 1 88 653 THR B CA 1
ATOM 10168 C C . THR B 1 653 ? 13.664 37.25 15.867 1 88 653 THR B C 1
ATOM 10170 O O . THR B 1 653 ? 13.773 38.406 15.492 1 88 653 THR B O 1
ATOM 10173 N N . MET B 1 654 ? 13.477 36.906 17.156 1 86.62 654 MET B N 1
ATOM 10174 C CA . MET B 1 654 ? 13.211 37.938 18.141 1 86.62 654 MET B CA 1
ATOM 10175 C C . MET B 1 654 ? 14.508 38.531 18.703 1 86.62 654 MET B C 1
ATOM 10177 O O . MET B 1 654 ? 14.531 39.656 19.188 1 86.62 654 MET B O 1
ATOM 10181 N N . MET B 1 655 ? 15.703 37.688 18.844 1 77.88 655 MET B N 1
ATOM 10182 C CA . MET B 1 655 ? 16.984 38.188 19.344 1 77.88 655 MET B CA 1
ATOM 10183 C C . MET B 1 655 ? 17.672 39.094 18.312 1 77.88 655 MET B C 1
ATOM 10185 O O . MET B 1 655 ? 18.484 39.938 18.672 1 77.88 655 MET B O 1
ATOM 10189 N N . GLY B 1 656 ? 17.422 39 17.078 1 60.31 656 GLY B N 1
ATOM 10190 C CA . GLY B 1 656 ? 18.047 39.875 16.109 1 60.31 656 GLY B CA 1
ATOM 10191 C C . GLY B 1 656 ? 17.266 41.156 15.852 1 60.31 656 GLY B C 1
ATOM 10192 O O . GLY B 1 656 ? 16.078 41.219 16.156 1 60.31 656 GLY B O 1
#

Solvent-accessible surface area (backbone atoms only — not comparable to full-atom values): 76787 Å² total; per-residue (Å²): 133,80,80,77,79,72,79,80,79,82,78,60,73,66,44,62,74,66,72,49,87,71,82,78,72,76,75,73,80,71,82,75,74,80,73,78,83,70,86,68,77,81,79,83,68,75,61,66,61,49,53,54,50,47,52,54,45,50,56,53,51,63,66,53,59,80,67,61,82,73,83,70,84,85,72,82,68,86,70,86,82,92,81,92,80,90,89,85,92,89,82,90,78,84,92,92,82,91,84,87,98,82,94,84,95,86,92,88,87,94,86,93,85,86,90,88,92,81,90,81,83,79,80,82,76,88,77,80,79,75,77,73,76,71,74,78,69,68,82,73,34,63,38,33,41,42,74,46,64,68,49,46,49,44,40,39,47,42,61,40,27,27,73,51,58,50,62,61,78,76,91,60,81,51,54,51,61,66,72,43,77,44,75,58,88,68,92,68,68,54,75,85,79,44,93,41,74,67,87,45,22,33,50,18,23,51,48,17,59,51,22,46,44,55,48,89,86,52,86,55,53,84,35,70,66,30,43,51,50,27,47,40,42,19,49,52,26,40,51,50,14,51,50,43,34,54,63,64,56,48,54,65,54,75,63,56,69,82,77,49,61,53,29,94,77,41,79,54,34,41,40,85,49,31,39,34,55,16,26,44,48,44,16,48,41,26,36,32,41,64,44,27,49,59,54,14,34,50,29,18,49,48,19,44,52,52,37,50,66,68,46,38,40,44,62,82,64,97,45,93,37,45,64,31,38,25,21,44,44,51,51,36,50,49,45,34,46,51,29,18,50,63,66,72,29,82,54,77,65,60,94,77,41,84,73,57,64,43,60,76,51,81,66,95,70,86,75,65,44,50,68,51,33,52,49,19,50,54,49,25,38,49,26,52,53,51,43,46,59,73,63,57,69,56,74,88,63,67,62,74,80,60,72,67,50,29,57,50,51,51,53,48,50,51,54,48,51,56,52,45,55,55,49,69,62,58,65,84,75,63,91,56,80,55,50,67,41,44,22,51,48,41,42,44,49,49,26,46,40,36,38,30,44,22,52,23,50,53,27,36,58,64,40,44,47,69,58,31,74,44,69,63,44,84,61,55,63,72,28,78,72,69,55,52,44,61,50,73,69,53,47,53,50,53,60,69,41,45,92,60,54,50,66,56,25,38,51,49,27,50,54,27,24,45,48,42,21,51,49,58,61,63,53,75,54,58,54,60,76,47,51,67,67,75,71,84,76,77,68,73,69,80,72,70,76,69,70,69,69,63,69,67,53,72,65,56,65,65,53,51,41,54,67,63,81,57,48,67,56,51,48,56,28,41,51,53,39,44,54,52,39,40,52,49,51,50,24,62,73,68,71,47,53,78,86,47,48,84,76,42,83,82,66,44,91,87,43,39,67,60,47,50,52,50,49,47,50,52,36,50,50,32,42,50,34,40,51,54,47,45,51,21,30,31,68,30,54,24,38,30,56,52,40,55,44,50,51,54,48,49,50,57,44,67,77,98,132,85,77,81,78,72,81,83,80,84,80,64,73,67,49,62,74,66,72,50,84,75,82,78,72,77,74,74,81,72,83,76,75,80,73,77,83,70,84,68,81,80,80,84,74,75,63,69,61,50,56,56,50,48,55,52,46,52,58,54,52,66,66,61,61,71,78,59,82,69,86,76,79,79,72,84,68,84,80,82,82,90,78,91,75,91,78,85,88,85,80,86,81,77,81,87,79,84,85,81,84,77,88,86,89,92,85,88,82,94,85,89,90,80,89,77,85,75,87,80,83,78,81,86,73,86,77,82,80,74,74,70,76,69,73,76,69,68,82,73,32,64,37,34,41,44,73,45,64,69,50,44,49,45,41,37,47,41,59,41,27,25,72,51,60,50,62,62,77,77,91,59,81,50,53,53,62,66,71,42,76,44,75,57,87,68,90,68,69,54,74,85,80,44,91,40,74,66,89,45,22,33,49,18,22,50,48,17,59,52,21,46,43,57,47,88,86,50,86,55,54,83,35,68,67,29,42,50,51,26,49,41,42,20,49,51,26,41,50,50,15,52,51,44,33,54,63,62,57,48,54,65,58,73,63,57,67,82,78,49,60,53,30,93,78,39,78,54,34,40,40,86,49,31,39,36,55,16,26,42,48,43,15,48,42,27,37,32,43,64,44,27,51,61,54,13,34,51,29,16,50,48,20,44,51,51,36,50,67,69,41,39,40,45,65,80,63,98,44,92,37,43,65,32,39,24,20,44,44,51,50,35,50,49,45,35,47,52,28,18,51,70,65,72,28,82,55,76,64,59,95,78,41,85,74,57,63,43,62,76,52,79,65,94,70,79,79,65,46,50,67,51,33,54,49,19,49,55,48,25,38,51,26,51,53,50,43,45,60,72,64,58,69,55,72,86,63,67,61,74,80,60,71,67,50,30,57,49,51,52,52,49,52,53,52,48,51,54,50,46,55,55,49,70,62,58,66,81,75,61,91,54,80,54,50,68,43,43,22,50,50,41,43,44,48,48,25,45,40,36,37,30,44,22,52,23,50,52,26,38,56,62,40,44,47,69,58,29,77,44,67,63,44,84,60,58,64,76,29,74,75,67,52,53,46,60,50,72,68,53,48,54,52,52,61,68,41,45,94,61,53,48,66,58,25,38,51,50,28,51,53,27,26,46,49,40,22,52,49,58,63,65,53,76,57,58,54,60,75,48,52,67,68,75,71,84,77,77,70,74,69,79,71,69,75,70,72,69,68,62,70,65,51,72,66,55,67,66,53,51,41,57,65,61,81,57,48,67,54,49,48,56,27,40,50,53,38,45,54,52,39,40,52,49,51,50,24,61,73,67,71,47,52,77,87,48,48,84,76,42,83,82,66,44,90,86,44,38,67,60,46,51,51,51,48,46,50,52,36,49,51,31,41,48,34,40,50,54,48,46,50,21,30,32,68,29,54,25,38,31,56,52,39,54,44,49,51,54,47,50,50,56,45,65,76,99

InterPro domains:
  IPR001138 Zn(2)Cys(6) fungal-type DNA-binding domain [PF00172] (10-30)
  IPR001138 Zn(2)Cys(6) fungal-type DNA-binding domain [SM00066] (6-43)
  IPR001138 Zn(2)Cys(6) fungal-type DNA-binding domain [cd00067] (8-34)
  IPR036864 Zn(2)-C6 fungal-type DNA-binding domain superfamily [G3DSA:4.10.240.10] (10-36)
  IPR036864 Zn(2)-C6 fungal-type DNA-binding domain superfamily [SSF57701] (5-39)

Sequence (1312 aa):
MPSTSRPVKVACLACRASKIRCDGQNPCTNECQYQPSRRGGARRGPVAAEERARKKAQRLQNATRVSDHAITNDAFTLTRPHTAQINAATPVSLPSPSPIETGYRPSDTPQENLVSPGFPLSPKGPGTGQELRETLSQPTRTLRVYRCDQDLINAYYIFIHPYLPLLPPPAVAQYVDKPKTINICLAQANASHLPYWPTTSLGLALAALLALIPPPGDAYATGDETTTLRRSFADLFARSALDASEESLEPSSNSDLTKGPCSPLHPDIPRQMEPVLALALLSLYECCQRGNVSKMRIRANQALTMAMDLSLHTQKSATNCSDAIRRCWWSTMFLVYHSSILTASPPLITSEDFRITTPYTVIRGCREPWPYVVQAQSLLHRSCTITRQLSNETIHDQGCLPFSLHNEIKHLESSLLDIATETDRYRCIANCQGTEADAERVLWAMSRILIHTARLLLHRVRAFPDRPVDSLSNNSISASGTNTPLSASRRTEVDALFPVDDQESMRICIRSALLISRVFRHLPTPNPMYSDTPTDGETLGFGLELGLSSAFSRRSISSPRSLPYMAWCGMQSFYVLAMVLWRVRAALSAGNLSSVYDLLDRPSERTAIQDAERLEEELHMGIEALRASMKADGVYEGIWRMVRELESVYDATMMGMPSTSRPVKVACLACRASKIRCDGQNPCTNECQYQPSRRGGARRGPVAAEERARKKAQRLQNATRVSDHAITNDAFTLTRPHTAQINAATPVSLPSPSPIETGYRPSDTPQENLVSPGFPLSPKGPGTGQELRETLSQPTRTLRVYRCDQDLINAYYIFIHPYLPLLPPPAVAQYVDKPKTINICLAQANASHLPYWPTTSLGLALAALLALIPPPGDAYATGDETTTLRRSFADLFARSALDASEESLEPSSNSDLTKGPCSPLHPDIPRQMEPVLALALLSLYECCQRGNVSKMRIRANQALTMAMDLSLHTQKSATNCSDAIRRCWWSTMFLVYHSSILTASPPLITSEDFRITTPYTVIRGCREPWPYVVQAQSLLHRSCTITRQLSNETIHDQGCLPFSLHNEIKHLESSLLDIATETDRYRCIANCQGTEADAERVLWAMSRILIHTARLLLHRVRAFPDRPVDSLSNNSISASGTNTPLSASRRTEVDALFPVDDQESMRICIRSALLISRVFRHLPTPNPMYSDTPTDGETLGFGLELGLSSAFSRRSISSPRSLPYMAWCGMQSFYVLAMVLWRVRAALSAGNLSSVYDLLDRPSERTAIQDAERLEEELHMGIEALRASMKADGVYEGIWRMVRELESVYDATMMG

Foldseek 3Di:
DDPPPDQDPDDDDVCVVVVHPPSPPDPPPDPPPPPPPPPPDDDPDDVVVVVVVVVVVVVVVVVPPVPDDPPDDDDPPPDDDDDDDDDYDDDDDDYDDDDDDDDDDDDDYDDDDDDDDDDDPDDDDDDDCPPPPPPPPPQQQKWWDDQDLALLLLVCLQFPCLQAVLAPPDPDFHAFRDTDIDRDPDPADDPVSDNDDDDALLSLLSRLVVRLADDPPRPCLVPPVNLVVSNRNSVVSLVVSQVRLVVLPPPDDLDDLQPAAADPNHRLHRSLLSSLNSLLSSLLLCCFFVVHLVVSLVSLVVSVVSLVSNVLQALPDPGSNLLSSQSSNLSSVLSQLLSCLQQVHDRPDAPPPPSRPRDHHDLPADDDLSVLLSLLSVLLSVLSNLLQVLFDCDDVCVDFDDLVLLVVLVVSVVSLVVSLVVLVPDPRPPPDDGSSSSSRNSSSLNSLLSSLLSLLSNLVCLQPQQQQLCVLPPDPRRPDDDSHRDDPVSNVSSQVSYPDHNLVSLLSNLVSLLSNLVSLLPRAFRDSRDTPDDPPPPPPDPPPPPPPPVCCVVPPLRGQRHSVSVLVSLLSSLSSLLVVLLVLVVCLVVVHCPVVQSVFDPDDPVCSSVSSVVSNVSSVVSNVSSLSNLSSSVSRVSSVSSSVSSVSSVVVSVVD/DDDPPDQDDDDADVCVVVVDPPSPPDDPPDPSPPPPPPPPDDDPDDPVVVVVVVVVVVVVVVVPPDPPDDPDDDDPDPDDDDDDDDDDDDDDDPDDDDDDDDDDDDDDDDDDDDDDDDPDDPDDDDDDCPPPPPVPPPLQQKWWDDQDLALLLLVCLQFPCLQAVLAPPDPDWRAFRDTDIDRDPDPADDPVSDNDDDDALLSLLSRLVVRLADDPPRPCLVPPVSLSVSNRNSVVSLVVSQVRLVVLPPPDDLDDLQPAAADPNHRLHRSLLSNLNSLLSSLLLCCFFVVHLVVSLVSLVVSVVSLVSNVLQPLDDPGSNLLSSQSSNLSSVLSQLLSCLQVVHDRPDAPVPPSRPRDHHDLPADDDLSVLLSVLSVLLSVLSNLLCVLQDCDPPCVDFDDLVLLVVLVVSVVSLVVSLVVLVPDPRPPPDDGSSSSSRNSSSLNSLLSSLLSLLSNLVCLQPQQQQLCVLPPDPRRPDGDSHRDDPVSNVSVCVSYPDHNLVSLLSNLVSLLSNLVSLLPRAFRDSRDTPDDPPPPPPDPPPPPPPPCCCVVPPLRGQRHSVSCLVSLLSSLSSLLVVLLVLVVCLVVVHCPVVQSVFDPDDPVCSSVRSVVSNVSSVVSNVSSLSNLSSSVSRVSSVSSSVSSVSSVVVSVVD